Protein AF-A0A7C4MQT6-F1 (afdb_monomer_lite)

Radius of gyration: 39.29 Å; chains: 1; bounding box: 94×55×116 Å

Sequence (764 aa):
MRDKNDGILHYVPGFVLCIVLGWMALQWDQSIHKWQKNFQESEKILKASQGDGGVFPSYTQYREEKEKKYQEELSAFERGDMKEKPKKPYLLLEKDYAFIAATKEIPFKFRFGERMIQFQLTYVAVLLLGGMLIRNVIGLPKIFQPGAVIARPVIKPGIILLGGYYLWSNLLKVGIFALLLVLVFILGTTILVSVLGKRLKQDDGLMGVMAAGTGICGVSAAVAVAPVVNAKPRDFFYAVGTILLFGTVALFTFPYIGKALGMTEPVFGAWVGTAILNTAQLVAAATWYGHDSLLTANIINIVRVGFIPFVVIFCIWFYVIKQATSGDEKGKIHTWQVIKEKFPLFILGFFTMVTLNEFGVFTEDHRTIFGKQFLQIFFAIGFAGVGLNIAFEDLKKAGIVLWEMGVAVVGGCCGTTPDHIRALAQAIGGRPVAPRRAPAVTARKSAPGAAAGPRAGNPVRELMKSDRFLVSVEIRADRRSALEGIIAGASSIAAAGADLFDVPDNPAATVGRDAMVVAARLQSALGRPAFPHKSVVQANLLQLHSSLIGCWDLGLRAVLAVTGDPPSLGHLAGMARLVTDIKSSVELLRLIRELRNGRMINGEEIGDPPDLCAGCAVGQPTPQQLSWLKKKVEAGAEFAFSQPIFDVDTFLRLKDGTDGLGLRVFPGLMPLTSRRGAESLASGRVPGVRVPEQVVEQFRRYDAPADQRKLGLDLARDLAARMIEDGASGIYLIMPFGRGCYEETASLVSHIRKVASSKTASPR

Secondary structure (DSSP, 8-state):
-------GGGGHHHHHHHHHHHHHHHHHHHHHHHHHHHHHHHHHHHHHHHHTTTPPPPHHHHHHHHHHHHHHHHHHHHTTS-SSPPPPPP---HHHHHHHHHHSS--HHHHHHHHHHHTT--HHHHHHHHHHHIIIII---GGGHHHHHHHGGGHHHHHHHHGGG--SHHHHTTHHHHHHHHHHHHHHHHHHHHHHHHHTT--HHHHHHHHHHHHTTTHHHHHHHTTTTT--HHHHHHHHHHHHHHHHHHHHHHHHHHHHTT--HHHHHHHHHHH--SHHHHHHHHHHH-HHHHHHHHHHHHHHHHTHHHHHHHHIIIIIIHHHTSSS-TT---HHHHHHHHS-HHHHHHHHHHHHHHTT-S-HHHHHIIIIIIHHHHHHHHHHHHHTT--HHHHHHHHHHHHHTT-S-----TT--HHHHHHHHHHHTTPPPPP-PPP------PPPPPPP--PPPPHHHHHHTSSS-EEEEE----SSS-HHHHHHHHHHHHHHT--EEEE-SSGGG---S-HHHHHHHHHHHHSS-EEEEEESSSS-HHHHHHHHHHHHHTT--EEEEE----GGGSTTTTTPPPP-SS-SHHHHHHHHHHHHTTB-TTS-B-SS----EEEEEE-S--HHHHHHHHHHHHHT--EEEEEEE-SHHHHHHHHHHHTTS--EEEEEE-----HHHHHHHHTT-STT----HHHHHHHTT--SHHHHHHHHHHHHHHHHHHHHHTT-SEEEEEPPSSTTHHHHHHHHHHHHHHHHHHHHHS--

Structure (mmCIF, N/CA/C/O backbone):
data_AF-A0A7C4MQT6-F1
#
_entry.id   AF-A0A7C4MQT6-F1
#
loop_
_atom_site.group_PDB
_atom_site.id
_atom_site.type_symbol
_atom_site.label_atom_id
_atom_site.label_alt_id
_atom_site.label_comp_id
_atom_site.label_asym_id
_atom_site.label_entity_id
_atom_site.label_seq_id
_atom_site.pdbx_PDB_ins_code
_atom_site.Cartn_x
_atom_site.Cartn_y
_atom_site.Cartn_z
_atom_site.occupancy
_atom_site.B_iso_or_equiv
_atom_site.auth_seq_id
_atom_site.auth_comp_id
_atom_site.auth_asym_id
_atom_site.auth_atom_id
_atom_site.pdbx_PDB_model_num
ATOM 1 N N . MET A 1 1 ? 33.658 -3.794 8.852 1.00 40.12 1 MET A N 1
ATOM 2 C CA . MET A 1 1 ? 35.126 -3.648 8.774 1.00 40.12 1 MET A CA 1
ATOM 3 C C . MET A 1 1 ? 35.749 -5.016 9.021 1.00 40.12 1 MET A C 1
ATOM 5 O O . MET A 1 1 ? 35.719 -5.468 10.155 1.00 40.12 1 MET A O 1
ATOM 9 N N . ARG A 1 2 ? 36.210 -5.705 7.972 1.00 34.94 2 ARG A N 1
ATOM 10 C CA . ARG A 1 2 ? 37.130 -6.855 8.029 1.00 34.94 2 ARG A CA 1
ATOM 11 C C . ARG A 1 2 ? 37.823 -6.957 6.663 1.00 34.94 2 ARG A C 1
ATOM 13 O O . ARG A 1 2 ? 37.152 -6.783 5.652 1.00 34.94 2 ARG A O 1
ATOM 20 N N . ASP A 1 3 ? 39.140 -7.119 6.729 1.00 38.03 3 ASP A N 1
ATOM 21 C CA . ASP A 1 3 ? 40.169 -7.262 5.689 1.00 38.03 3 ASP A CA 1
ATOM 22 C C . ASP A 1 3 ? 40.381 -6.118 4.690 1.00 38.03 3 ASP A C 1
ATOM 24 O O . ASP A 1 3 ? 39.788 -6.021 3.622 1.00 38.03 3 ASP A O 1
ATOM 28 N N . LYS A 1 4 ? 41.314 -5.236 5.071 1.00 42.00 4 LYS A N 1
ATOM 29 C CA . LYS A 1 4 ? 41.879 -4.140 4.270 1.00 42.00 4 LYS A CA 1
ATOM 30 C C . LYS A 1 4 ? 43.286 -4.465 3.729 1.00 42.00 4 LYS A C 1
ATOM 32 O O . LYS A 1 4 ? 44.011 -3.538 3.393 1.00 42.00 4 LYS A O 1
ATOM 37 N N . ASN A 1 5 ? 43.660 -5.747 3.646 1.00 44.88 5 ASN A N 1
ATOM 38 C CA . ASN A 1 5 ? 44.987 -6.178 3.174 1.00 44.88 5 ASN A CA 1
ATOM 39 C C . ASN A 1 5 ? 44.982 -7.134 1.971 1.00 44.88 5 ASN A C 1
ATOM 41 O O . ASN A 1 5 ? 46.048 -7.567 1.540 1.00 44.88 5 ASN A O 1
ATOM 45 N N . ASP A 1 6 ? 43.827 -7.402 1.364 1.00 52.84 6 ASP A N 1
ATOM 46 C CA . ASP A 1 6 ? 43.793 -8.086 0.074 1.00 52.84 6 ASP A CA 1
ATOM 47 C C . ASP A 1 6 ? 44.158 -7.075 -1.022 1.00 52.84 6 ASP A C 1
ATOM 49 O O . ASP A 1 6 ? 43.360 -6.209 -1.393 1.00 52.84 6 ASP A O 1
ATOM 53 N N . GLY A 1 7 ? 45.405 -7.135 -1.498 1.00 60.78 7 GLY A N 1
ATOM 54 C CA . GLY A 1 7 ? 45.910 -6.285 -2.577 1.00 60.78 7 GLY A CA 1
ATOM 55 C C . GLY A 1 7 ? 45.051 -6.365 -3.846 1.00 60.78 7 GLY A C 1
ATOM 56 O O . GLY A 1 7 ? 44.209 -7.249 -3.993 1.00 60.78 7 GLY A O 1
ATOM 57 N N . ILE A 1 8 ? 45.288 -5.457 -4.803 1.00 69.56 8 ILE A N 1
ATOM 58 C CA . ILE A 1 8 ? 44.571 -5.344 -6.099 1.00 69.56 8 ILE A CA 1
ATOM 59 C C . ILE A 1 8 ? 44.306 -6.713 -6.769 1.00 69.56 8 ILE A C 1
ATOM 61 O O . ILE A 1 8 ? 43.267 -6.906 -7.403 1.00 69.56 8 ILE A O 1
ATOM 65 N N . LEU A 1 9 ? 45.202 -7.681 -6.554 1.00 77.19 9 LEU A N 1
ATOM 66 C CA . LEU A 1 9 ? 45.097 -9.093 -6.932 1.00 77.19 9 LEU A CA 1
ATOM 67 C C . LEU A 1 9 ? 43.751 -9.765 -6.598 1.00 77.19 9 LEU A C 1
ATOM 69 O O . LEU A 1 9 ? 43.292 -10.584 -7.387 1.00 77.19 9 LEU A O 1
ATOM 73 N N . HIS A 1 10 ? 43.068 -9.402 -5.511 1.00 81.94 10 HIS A N 1
ATOM 74 C CA . HIS A 1 10 ? 41.776 -9.997 -5.135 1.00 81.94 10 HIS A CA 1
ATOM 75 C C . HIS A 1 10 ? 40.622 -9.626 -6.088 1.00 81.94 10 HIS A C 1
ATOM 77 O O . HIS A 1 10 ? 39.626 -10.343 -6.187 1.00 81.94 10 HIS A O 1
ATOM 83 N N . TYR A 1 11 ? 40.756 -8.537 -6.848 1.00 84.56 11 TYR A N 1
ATOM 84 C CA . TYR A 1 11 ? 39.763 -8.138 -7.849 1.00 84.56 11 TYR A CA 1
ATOM 85 C C . TYR A 1 11 ? 40.040 -8.723 -9.239 1.00 84.56 11 TYR A C 1
ATOM 87 O O . TYR A 1 11 ? 39.131 -8.793 -10.069 1.00 84.56 11 TYR A O 1
ATOM 95 N N . VAL A 1 12 ? 41.278 -9.154 -9.499 1.00 89.38 12 VAL A N 1
ATOM 96 C CA . VAL A 1 12 ? 41.737 -9.580 -10.829 1.00 89.38 12 VAL A CA 1
ATOM 97 C C . VAL A 1 12 ? 40.920 -10.753 -11.382 1.00 89.38 12 VAL A C 1
ATOM 99 O O . VAL A 1 12 ? 40.426 -10.620 -12.502 1.00 89.38 12 VAL A O 1
ATOM 102 N N . PRO A 1 13 ? 40.675 -11.856 -10.646 1.00 91.19 13 PRO A N 1
ATOM 103 C CA . PRO A 1 13 ? 40.002 -13.025 -11.212 1.00 91.19 13 PRO A CA 1
ATOM 104 C C . PRO A 1 13 ? 38.600 -12.699 -11.734 1.00 91.19 13 PRO A C 1
ATOM 106 O O . PRO A 1 13 ? 38.253 -13.033 -12.866 1.00 91.19 13 PRO A O 1
ATOM 109 N N . GLY A 1 14 ? 37.791 -12.000 -10.931 1.00 88.00 14 GLY A N 1
ATOM 110 C CA . GLY A 1 14 ? 36.431 -11.611 -11.316 1.00 88.00 14 GLY A CA 1
ATOM 111 C C . GLY A 1 14 ? 36.382 -10.598 -12.455 1.00 88.00 14 GLY A C 1
ATOM 112 O O . GLY A 1 14 ? 35.476 -10.644 -13.287 1.00 88.00 14 GLY A O 1
ATOM 113 N N . PHE A 1 15 ? 37.361 -9.697 -12.515 1.00 91.12 15 PHE A N 1
ATOM 114 C CA . PHE A 1 15 ? 37.447 -8.708 -13.579 1.00 91.12 15 PHE A CA 1
ATOM 115 C C . PHE A 1 15 ? 37.853 -9.361 -14.906 1.00 91.12 15 PHE A C 1
ATOM 117 O O . PHE A 1 15 ? 37.222 -9.111 -15.931 1.00 91.12 15 PHE A O 1
ATOM 124 N N . VAL A 1 16 ? 38.828 -10.277 -14.877 1.00 94.44 16 VAL A N 1
ATOM 125 C CA . VAL A 1 16 ? 39.233 -11.092 -16.034 1.00 94.44 16 VAL A CA 1
ATOM 126 C C . VAL A 1 16 ? 38.066 -11.937 -16.542 1.00 94.44 16 VAL A C 1
ATOM 128 O O . VAL A 1 16 ? 37.832 -11.979 -17.746 1.00 94.44 16 VAL A O 1
ATOM 131 N N . LEU A 1 17 ? 37.269 -12.533 -15.650 1.00 93.50 17 LEU A N 1
ATOM 132 C CA . LEU A 1 17 ? 36.054 -13.249 -16.047 1.00 93.50 17 LEU A CA 1
ATOM 133 C C . LEU A 1 17 ? 35.082 -12.344 -16.825 1.00 93.50 17 LEU A C 1
ATOM 135 O O . LEU A 1 17 ? 34.548 -12.756 -17.853 1.00 93.50 17 LEU A O 1
ATOM 139 N N . CYS A 1 18 ? 34.884 -11.099 -16.380 1.00 90.19 18 CYS A N 1
ATOM 140 C CA . CYS A 1 18 ? 34.039 -10.135 -17.092 1.00 90.19 18 CYS A CA 1
ATOM 141 C C . CYS A 1 18 ? 34.608 -9.765 -18.471 1.00 90.19 18 CYS A C 1
ATOM 143 O O . CYS A 1 18 ? 33.838 -9.609 -19.416 1.00 90.19 18 CYS A O 1
ATOM 145 N N . ILE A 1 19 ? 35.936 -9.668 -18.607 1.00 94.81 19 ILE A N 1
ATOM 146 C CA . ILE A 1 19 ? 36.609 -9.458 -19.899 1.00 94.81 19 ILE A CA 1
ATOM 147 C C . ILE A 1 19 ? 36.371 -10.643 -20.833 1.00 94.81 19 ILE A C 1
ATOM 149 O O . ILE A 1 19 ? 35.994 -10.436 -21.983 1.00 94.81 19 ILE A O 1
ATOM 153 N N . VAL A 1 20 ? 36.552 -11.873 -20.349 1.00 94.69 20 VAL A N 1
ATOM 154 C CA . VAL A 1 20 ? 36.379 -13.089 -21.156 1.00 94.69 20 VAL A CA 1
ATOM 155 C C . VAL A 1 20 ? 34.935 -13.227 -21.627 1.00 94.69 20 VAL A C 1
ATOM 157 O O . VAL A 1 20 ? 34.699 -13.386 -22.823 1.00 94.69 20 VAL A O 1
ATOM 160 N N . LEU A 1 21 ? 33.963 -13.102 -20.717 1.00 92.25 21 LEU A N 1
ATOM 161 C CA . LEU A 1 21 ? 32.546 -13.140 -21.082 1.00 92.25 21 LEU A CA 1
ATOM 162 C C . LEU A 1 21 ? 32.197 -12.013 -22.055 1.00 92.25 21 LEU A C 1
ATOM 164 O O . LEU A 1 21 ? 31.516 -12.253 -23.051 1.00 92.25 21 LEU A O 1
ATOM 168 N N . GLY A 1 22 ? 32.704 -10.803 -21.797 1.00 88.81 22 GLY A N 1
ATOM 169 C CA . GLY A 1 22 ? 32.558 -9.653 -22.681 1.00 88.81 22 GLY A CA 1
ATOM 170 C C . GLY A 1 22 ? 33.062 -9.945 -24.093 1.00 88.81 22 GLY A C 1
ATOM 171 O O . GLY A 1 22 ? 32.337 -9.744 -25.063 1.00 88.81 22 GLY A O 1
ATOM 172 N N . TRP A 1 23 ? 34.273 -10.486 -24.209 1.00 93.88 23 TRP A N 1
ATOM 173 C CA . TRP A 1 23 ? 34.872 -10.874 -25.482 1.00 93.88 23 TRP A CA 1
ATOM 174 C C . TRP A 1 23 ? 34.058 -11.958 -26.197 1.00 93.88 23 TRP A C 1
ATOM 176 O O . TRP A 1 23 ? 33.740 -11.792 -27.373 1.00 93.88 23 TRP A O 1
ATOM 186 N N . MET A 1 24 ? 33.644 -13.018 -25.495 1.00 92.94 24 MET A N 1
ATOM 187 C CA . MET A 1 24 ? 32.800 -14.078 -26.064 1.00 92.94 24 MET A CA 1
ATOM 188 C C . MET A 1 24 ? 31.482 -13.524 -26.614 1.00 92.94 24 MET A C 1
ATOM 190 O O . MET A 1 24 ? 31.066 -13.888 -27.713 1.00 92.94 24 MET A O 1
ATOM 194 N N . ALA A 1 25 ? 30.839 -12.612 -25.884 1.00 85.44 25 ALA A N 1
ATOM 195 C CA . ALA A 1 25 ? 29.597 -11.988 -26.321 1.00 85.44 25 ALA A CA 1
ATOM 196 C C . ALA A 1 25 ? 29.793 -11.078 -27.547 1.00 85.44 25 ALA A C 1
ATOM 198 O O . ALA A 1 25 ? 28.916 -11.011 -28.406 1.00 85.44 25 ALA A O 1
ATOM 199 N N . LEU A 1 26 ? 30.948 -10.420 -27.678 1.00 86.38 26 LEU A N 1
ATOM 200 C CA . LEU A 1 26 ? 31.288 -9.661 -28.886 1.00 86.38 26 LEU A CA 1
ATOM 201 C C . LEU A 1 26 ? 31.550 -10.579 -30.091 1.00 86.38 26 LEU A C 1
ATOM 203 O O . LEU A 1 26 ? 31.109 -10.269 -31.196 1.00 86.38 26 LEU A O 1
ATOM 207 N N . GLN A 1 27 ? 32.202 -11.732 -29.894 1.00 89.81 27 GLN A N 1
ATOM 208 C CA . GLN A 1 27 ? 32.369 -12.740 -30.955 1.00 89.81 27 GLN A CA 1
ATOM 209 C C . GLN A 1 27 ? 31.023 -13.313 -31.418 1.00 89.81 27 GLN A C 1
ATOM 211 O O . GLN A 1 27 ? 30.796 -13.520 -32.615 1.00 89.81 27 GLN A O 1
ATOM 216 N N . TRP A 1 28 ? 30.112 -13.535 -30.470 1.00 84.31 28 TRP A N 1
ATOM 217 C CA . TRP A 1 28 ? 28.730 -13.919 -30.738 1.00 84.31 28 TRP A CA 1
ATOM 218 C C . TRP A 1 28 ? 28.015 -12.888 -31.621 1.00 84.31 28 TRP A C 1
ATOM 220 O O . TRP A 1 28 ? 27.463 -13.244 -32.663 1.00 84.31 28 TRP A O 1
ATOM 230 N N . ASP A 1 29 ? 28.102 -11.607 -31.261 1.00 81.00 29 ASP A N 1
ATOM 231 C CA . ASP A 1 29 ? 27.476 -10.507 -32.002 1.00 81.00 29 ASP A CA 1
ATOM 232 C C . ASP A 1 29 ? 28.010 -10.405 -33.437 1.00 81.00 29 ASP A C 1
ATOM 234 O O . ASP A 1 29 ? 27.239 -10.305 -34.394 1.00 81.00 29 ASP A O 1
ATOM 238 N N . GLN A 1 30 ? 29.329 -10.522 -33.616 1.00 85.31 30 GLN A N 1
ATOM 239 C CA . GLN A 1 30 ? 29.959 -10.533 -34.939 1.00 85.31 30 GLN A CA 1
ATOM 240 C C . GLN A 1 30 ? 29.503 -11.725 -35.791 1.00 85.31 30 GLN A C 1
ATOM 242 O O . GLN A 1 30 ? 29.222 -11.569 -36.985 1.00 85.31 30 GLN A O 1
ATOM 247 N N . SER A 1 31 ? 29.404 -12.910 -35.185 1.00 87.00 31 SER A N 1
ATOM 248 C CA . SER A 1 31 ? 28.989 -14.138 -35.870 1.00 87.00 31 SER A CA 1
ATOM 249 C C . SER A 1 31 ? 27.549 -14.046 -36.363 1.00 87.00 31 SER A C 1
ATOM 251 O O . SER A 1 31 ? 27.270 -14.358 -37.522 1.00 87.00 31 SER A O 1
ATOM 253 N N . ILE A 1 32 ? 26.648 -13.539 -35.522 1.00 82.25 32 ILE A N 1
ATOM 254 C CA . ILE A 1 32 ? 25.240 -13.359 -35.866 1.00 82.25 32 ILE A CA 1
ATOM 255 C C . ILE A 1 32 ? 25.050 -12.344 -36.996 1.00 82.25 32 ILE A C 1
ATOM 257 O O . ILE A 1 32 ? 24.354 -12.646 -37.966 1.00 82.25 32 ILE A O 1
ATOM 261 N N . HIS A 1 33 ? 25.708 -11.182 -36.936 1.00 80.12 33 HIS A N 1
ATOM 262 C CA . HIS A 1 33 ? 25.622 -10.190 -38.014 1.00 80.12 33 HIS A CA 1
ATOM 263 C C . HIS A 1 33 ? 26.180 -10.731 -39.338 1.00 80.12 33 HIS A C 1
ATOM 265 O O . HIS A 1 33 ? 25.653 -10.429 -40.411 1.00 80.12 33 HIS A O 1
ATOM 271 N N . LYS A 1 34 ? 27.233 -11.558 -39.287 1.00 86.06 34 LYS A N 1
ATOM 272 C CA . LYS A 1 34 ? 27.754 -12.248 -40.475 1.00 86.06 34 LYS A CA 1
ATOM 273 C C . LYS A 1 34 ? 26.729 -13.235 -41.038 1.00 86.06 34 LYS A C 1
ATOM 275 O O . LYS A 1 34 ? 26.495 -13.242 -42.243 1.00 86.06 34 LYS A O 1
ATOM 280 N N . TRP A 1 35 ? 26.091 -14.036 -40.188 1.00 88.56 35 TRP A N 1
ATOM 281 C CA . TRP A 1 35 ? 25.048 -14.973 -40.611 1.00 88.56 35 TRP A CA 1
ATOM 282 C C . TRP A 1 35 ? 23.808 -14.279 -41.172 1.00 88.56 35 TRP A C 1
ATOM 284 O O . TRP A 1 35 ? 23.241 -14.782 -42.134 1.00 88.56 35 TRP A O 1
ATOM 294 N N . GLN A 1 36 ? 23.431 -13.111 -40.651 1.00 84.31 36 GLN A N 1
ATOM 295 C CA . GLN A 1 36 ? 22.337 -12.310 -41.202 1.00 84.31 36 GLN A CA 1
ATOM 296 C C . GLN A 1 36 ? 22.657 -11.777 -42.600 1.00 84.31 36 GLN A C 1
ATOM 298 O O . GLN A 1 36 ? 21.820 -11.865 -43.494 1.00 84.31 36 GLN A O 1
ATOM 303 N N . LYS A 1 37 ? 23.870 -11.254 -42.822 1.00 84.12 37 LYS A N 1
ATOM 304 C CA . LYS A 1 37 ? 24.295 -10.830 -44.166 1.00 84.12 37 LYS A CA 1
ATOM 305 C C . LYS A 1 37 ? 24.280 -12.000 -45.144 1.00 84.12 37 LYS A C 1
ATOM 307 O O . LYS A 1 37 ? 23.776 -11.860 -46.253 1.00 84.12 37 LYS A O 1
ATOM 312 N N . ASN A 1 38 ? 24.764 -13.162 -44.704 1.00 89.25 38 ASN A N 1
ATOM 313 C CA . ASN A 1 38 ? 24.677 -14.387 -45.489 1.00 89.25 38 ASN A CA 1
ATOM 314 C C . ASN A 1 38 ? 23.223 -14.782 -45.780 1.00 89.25 38 ASN A C 1
ATOM 316 O O . ASN A 1 38 ? 22.929 -15.177 -46.902 1.00 89.25 38 ASN A O 1
ATOM 320 N N . PHE A 1 39 ? 22.313 -14.658 -44.810 1.00 87.94 39 PHE A N 1
ATOM 321 C CA . PHE A 1 39 ? 20.887 -14.930 -44.994 1.00 87.94 39 PHE A CA 1
ATOM 322 C C . PHE A 1 39 ? 20.271 -14.028 -46.075 1.00 87.94 39 PHE A C 1
ATOM 324 O O . PHE A 1 39 ? 19.706 -14.531 -47.041 1.00 87.94 39 PHE A O 1
ATOM 331 N N . GLN A 1 40 ? 20.459 -12.710 -45.960 1.00 84.62 40 GLN A N 1
ATOM 332 C CA . GLN A 1 40 ? 19.934 -11.727 -46.916 1.00 84.62 40 GLN A CA 1
ATOM 333 C C . GLN A 1 40 ? 20.485 -11.936 -48.330 1.00 84.62 40 GLN A C 1
ATOM 335 O O . GLN A 1 40 ? 19.768 -11.780 -49.316 1.00 84.62 40 GLN A O 1
ATOM 340 N N . GLU A 1 41 ? 21.768 -12.280 -48.441 1.00 87.69 41 GLU A N 1
ATOM 341 C CA . GLU A 1 41 ? 22.388 -12.595 -49.726 1.00 87.69 41 GLU A CA 1
ATOM 342 C C . GLU A 1 41 ? 21.852 -13.918 -50.299 1.00 87.69 41 GLU A C 1
ATOM 344 O O . GLU A 1 41 ? 21.563 -13.993 -51.491 1.00 87.69 41 GLU A O 1
ATOM 349 N N . SER A 1 42 ? 21.618 -14.924 -49.449 1.00 88.12 42 SER A N 1
ATOM 350 C CA . SER A 1 42 ? 21.003 -16.199 -49.846 1.00 88.12 42 SER A CA 1
ATOM 351 C C . SER A 1 42 ? 19.586 -15.999 -50.396 1.00 88.12 42 SER A C 1
ATOM 353 O O . SER A 1 42 ? 19.248 -16.570 -51.428 1.00 88.12 42 SER A O 1
ATOM 355 N N . GLU A 1 43 ? 18.768 -15.152 -49.760 1.00 87.62 43 GLU A N 1
ATOM 356 C CA . GLU A 1 43 ? 17.427 -14.813 -50.260 1.00 87.62 43 GLU A CA 1
ATOM 357 C C . GLU A 1 43 ? 17.461 -14.150 -51.640 1.00 87.62 43 GLU A C 1
ATOM 359 O O . GLU A 1 43 ? 16.618 -14.450 -52.486 1.00 87.62 43 GLU A O 1
ATOM 364 N N . LYS A 1 44 ? 18.421 -13.248 -51.883 1.00 85.94 44 LYS A N 1
ATOM 365 C CA . LYS A 1 44 ? 18.568 -12.580 -53.186 1.00 85.94 44 LYS A CA 1
ATOM 366 C C . LYS A 1 44 ? 18.905 -13.578 -54.288 1.00 85.94 44 LYS A C 1
ATOM 368 O O . LYS A 1 44 ? 18.306 -13.512 -55.355 1.00 85.94 44 LYS A O 1
ATOM 373 N N . ILE A 1 45 ? 19.825 -14.502 -54.015 1.00 85.69 45 ILE A N 1
ATOM 374 C CA . ILE A 1 45 ? 20.232 -15.539 -54.970 1.00 85.69 45 ILE A CA 1
ATOM 375 C C . ILE A 1 45 ? 19.054 -16.473 -55.278 1.00 85.69 45 ILE A C 1
ATOM 377 O O . ILE A 1 45 ? 18.768 -16.732 -56.445 1.00 85.69 45 ILE A O 1
ATOM 381 N N . LEU A 1 46 ? 18.318 -16.920 -54.253 1.00 85.31 46 LEU A N 1
ATOM 382 C CA . LEU A 1 46 ? 17.134 -17.764 -54.439 1.00 85.31 46 LEU A CA 1
ATOM 383 C C . LEU A 1 46 ? 16.051 -17.056 -55.267 1.00 85.31 46 LEU A C 1
ATOM 385 O O . LEU A 1 46 ? 15.529 -17.649 -56.208 1.00 85.31 46 LEU A O 1
ATOM 389 N N . LYS A 1 47 ? 15.754 -15.782 -54.977 1.00 83.50 47 LYS A N 1
ATOM 390 C CA . LYS A 1 47 ? 14.772 -14.991 -55.742 1.00 83.50 47 LYS A CA 1
ATOM 391 C C . LYS A 1 47 ? 15.190 -14.778 -57.198 1.00 83.50 47 LYS A C 1
ATOM 393 O O . LYS A 1 47 ? 14.340 -14.881 -58.073 1.00 83.50 47 LYS A O 1
ATOM 398 N N . ALA A 1 48 ? 16.472 -14.523 -57.462 1.00 78.75 48 ALA A N 1
ATOM 399 C CA . ALA A 1 48 ? 16.983 -14.391 -58.827 1.00 78.75 48 ALA A CA 1
ATOM 400 C C . ALA A 1 48 ? 16.830 -15.705 -59.615 1.00 78.75 48 ALA A C 1
ATOM 402 O O . ALA A 1 48 ? 16.314 -15.698 -60.727 1.00 78.75 48 ALA A O 1
ATOM 403 N N . SER A 1 49 ? 17.153 -16.847 -58.995 1.00 73.75 49 SER A N 1
ATOM 404 C CA . SER A 1 49 ? 17.032 -18.163 -59.643 1.00 73.75 49 SER A CA 1
ATOM 405 C C . SER A 1 49 ? 15.587 -18.576 -59.968 1.00 73.75 49 SER A C 1
ATOM 407 O O . SER A 1 49 ? 15.368 -19.379 -60.870 1.00 73.75 49 SER A O 1
ATOM 409 N N . GLN A 1 50 ? 14.582 -18.034 -59.263 1.00 69.31 50 GLN A N 1
ATOM 410 C CA . GLN A 1 50 ? 13.165 -18.323 -59.530 1.00 69.31 50 GLN A CA 1
ATOM 411 C C . GLN A 1 50 ? 12.666 -17.717 -60.852 1.00 69.31 50 GLN A C 1
ATOM 413 O O . GLN A 1 50 ? 11.722 -18.254 -61.428 1.00 69.31 50 GLN A O 1
ATOM 418 N N . GLY A 1 51 ? 13.291 -16.637 -61.339 1.00 61.72 51 GLY A N 1
ATOM 419 C CA . GLY A 1 51 ? 12.974 -16.023 -62.635 1.00 61.72 51 GLY A CA 1
ATOM 420 C C . GLY A 1 51 ? 13.546 -16.788 -63.835 1.00 61.72 51 GLY A C 1
ATOM 421 O O . GLY A 1 51 ? 12.885 -16.877 -64.864 1.00 61.72 51 GLY A O 1
ATOM 422 N N . ASP A 1 52 ? 14.712 -17.420 -63.669 1.00 62.38 52 ASP A N 1
ATOM 423 C CA . ASP A 1 52 ? 15.455 -18.123 -64.731 1.00 62.38 52 ASP A CA 1
ATOM 424 C C . ASP A 1 52 ? 15.192 -19.644 -64.752 1.00 62.38 52 ASP A C 1
ATOM 426 O O . ASP A 1 52 ? 16.082 -20.462 -64.992 1.00 62.38 52 ASP A O 1
ATOM 430 N N . GLY A 1 53 ? 13.965 -20.070 -64.431 1.00 61.75 53 GLY A N 1
ATOM 431 C CA . GLY A 1 53 ? 13.584 -21.490 -64.461 1.00 61.75 53 GLY A CA 1
ATOM 432 C C . GLY A 1 53 ? 14.275 -22.374 -63.408 1.00 61.75 53 GLY A C 1
ATOM 433 O O . GLY A 1 53 ? 14.253 -23.599 -63.519 1.00 61.75 53 GLY A O 1
ATOM 434 N N . GLY A 1 54 ? 14.875 -21.786 -62.368 1.00 65.62 54 GLY A N 1
ATOM 435 C CA . GLY A 1 54 ? 15.525 -22.510 -61.273 1.00 65.62 54 GLY A CA 1
ATOM 436 C C . GLY A 1 54 ? 16.974 -22.928 -61.539 1.00 65.62 54 GLY A C 1
ATOM 437 O O . GLY A 1 54 ? 17.484 -23.773 -60.795 1.00 65.62 54 GLY A O 1
ATOM 438 N N . VAL A 1 55 ? 17.616 -22.375 -62.574 1.00 72.19 55 VAL A N 1
ATOM 439 C CA . VAL A 1 55 ? 19.032 -22.606 -62.898 1.00 72.19 55 VAL A CA 1
ATOM 440 C C . VAL A 1 55 ? 19.906 -21.638 -62.095 1.00 72.19 55 VAL A C 1
ATOM 442 O O . VAL A 1 55 ? 19.662 -20.435 -62.080 1.00 72.19 55 VAL A O 1
ATOM 445 N N . PHE A 1 56 ? 20.924 -22.161 -61.406 1.00 80.12 56 PHE A N 1
ATOM 446 C CA . PHE A 1 56 ? 21.894 -21.350 -60.664 1.00 80.12 56 PHE A CA 1
ATOM 447 C C . PHE A 1 56 ? 23.171 -21.180 -61.499 1.00 80.12 56 PHE A C 1
ATOM 449 O O . PHE A 1 56 ? 23.665 -22.181 -62.026 1.00 80.12 56 PHE A O 1
ATOM 456 N N . PRO A 1 57 ? 23.733 -19.960 -61.607 1.00 81.44 57 PRO A N 1
ATOM 457 C CA . PRO A 1 57 ? 25.024 -19.760 -62.256 1.00 81.44 57 PRO A CA 1
ATOM 458 C C . PRO A 1 57 ? 26.148 -20.466 -61.482 1.00 81.44 57 PRO A C 1
ATOM 460 O O . PRO A 1 57 ? 26.009 -20.811 -60.306 1.00 81.44 57 PRO A O 1
ATOM 463 N N . SER A 1 58 ? 27.293 -20.694 -62.131 1.00 84.88 58 SER A N 1
ATOM 464 C CA . SER A 1 58 ? 28.468 -21.200 -61.414 1.00 84.88 58 SER A CA 1
ATOM 465 C C . SER A 1 58 ? 28.946 -20.168 -60.384 1.00 84.88 58 SER A C 1
ATOM 467 O O . SER A 1 58 ? 28.720 -18.966 -60.536 1.00 84.88 58 SER A O 1
ATOM 469 N N . TYR A 1 59 ? 29.640 -20.606 -59.328 1.00 86.38 59 TYR A N 1
ATOM 470 C CA . TYR A 1 59 ? 30.156 -19.673 -58.317 1.00 86.38 59 TYR A CA 1
ATOM 471 C C . TYR A 1 59 ? 31.085 -18.605 -58.928 1.00 86.38 59 TYR A C 1
ATOM 473 O O . TYR A 1 59 ? 31.064 -17.446 -58.508 1.00 86.38 59 TYR A O 1
ATOM 481 N N . THR A 1 60 ? 31.854 -18.976 -59.956 1.00 86.75 60 THR A N 1
ATOM 482 C CA . THR A 1 60 ? 32.720 -18.065 -60.714 1.00 86.75 60 THR A CA 1
ATOM 483 C C . THR A 1 60 ? 31.900 -16.997 -61.435 1.00 86.75 60 THR A C 1
ATOM 485 O O . THR A 1 60 ? 32.196 -15.816 -61.285 1.00 86.75 60 THR A O 1
ATOM 488 N N . GLN A 1 61 ? 30.813 -17.390 -62.110 1.00 85.19 61 GLN A N 1
ATOM 489 C CA . GLN A 1 61 ? 29.891 -16.463 -62.777 1.00 85.19 61 GLN A CA 1
ATOM 490 C C . GLN A 1 61 ? 29.198 -15.530 -61.776 1.00 85.19 61 GLN A C 1
ATOM 492 O O . GLN A 1 61 ? 29.213 -14.318 -61.960 1.00 85.19 61 GLN A O 1
ATOM 497 N N . TYR A 1 62 ? 28.685 -16.069 -60.664 1.00 85.94 62 TYR A N 1
ATOM 498 C CA . TYR A 1 62 ? 28.091 -15.273 -59.582 1.00 85.94 62 TYR A CA 1
ATOM 499 C C . TYR A 1 62 ? 29.054 -14.192 -59.061 1.00 85.94 62 TYR A C 1
ATOM 501 O O . TYR A 1 62 ? 28.659 -13.044 -58.838 1.00 85.94 62 TYR A O 1
ATOM 509 N N . ARG A 1 63 ? 30.329 -14.548 -58.865 1.00 87.69 63 ARG A N 1
ATOM 510 C CA . ARG A 1 63 ? 31.359 -13.614 -58.403 1.00 87.69 63 ARG A CA 1
ATOM 511 C C . ARG A 1 63 ? 31.688 -12.562 -59.461 1.00 87.69 63 ARG A C 1
ATOM 513 O O . ARG A 1 63 ? 31.783 -11.385 -59.118 1.00 87.69 63 ARG A O 1
ATOM 520 N N . GLU A 1 64 ? 31.879 -12.977 -60.709 1.00 88.06 64 GLU A N 1
ATOM 521 C CA . GLU A 1 64 ? 32.228 -12.090 -61.822 1.00 88.06 64 GLU A CA 1
ATOM 522 C C . GLU A 1 64 ? 31.115 -11.088 -62.128 1.00 88.06 64 GLU A C 1
ATOM 524 O O . GLU A 1 64 ? 31.403 -9.907 -62.284 1.00 88.06 64 GLU A O 1
ATOM 529 N N . GLU A 1 65 ? 29.848 -11.505 -62.124 1.00 85.75 65 GLU A N 1
ATOM 530 C CA . GLU A 1 65 ? 28.704 -10.605 -62.320 1.00 85.75 65 GLU A CA 1
ATOM 531 C C . GLU A 1 65 ? 28.616 -9.539 -61.224 1.00 85.75 65 GLU A C 1
ATOM 533 O O . GLU A 1 65 ? 28.400 -8.358 -61.502 1.00 85.75 65 GLU A O 1
ATOM 538 N N . LYS A 1 66 ? 28.821 -9.941 -59.965 1.00 85.62 66 LYS A N 1
ATOM 539 C CA . LYS A 1 66 ? 28.834 -9.028 -58.814 1.00 85.62 66 LYS A CA 1
ATOM 540 C C . LYS A 1 66 ? 29.991 -8.038 -58.877 1.00 85.62 66 LYS A C 1
ATOM 542 O O . LYS A 1 66 ? 29.795 -6.866 -58.560 1.00 85.62 66 LYS A O 1
ATOM 547 N N . GLU A 1 67 ? 31.176 -8.499 -59.265 1.00 86.62 67 GLU A N 1
ATOM 548 C CA . GLU A 1 67 ? 32.350 -7.640 -59.408 1.00 86.62 67 GLU A CA 1
ATOM 549 C C . GLU A 1 67 ? 32.187 -6.694 -60.600 1.00 86.62 67 GLU A C 1
ATOM 551 O O . GLU A 1 67 ? 32.407 -5.498 -60.453 1.00 86.62 67 GLU A O 1
ATOM 556 N N . LYS A 1 68 ? 31.705 -7.188 -61.746 1.00 87.88 68 LYS A N 1
ATOM 557 C CA . LYS A 1 68 ? 31.427 -6.377 -62.936 1.00 87.88 68 LYS A CA 1
ATOM 558 C C . LYS A 1 68 ? 30.423 -5.268 -62.630 1.00 87.88 68 LYS A C 1
ATOM 560 O O . LYS A 1 68 ? 30.704 -4.110 -62.914 1.00 87.88 68 LYS A O 1
ATOM 565 N N . LYS A 1 69 ? 29.312 -5.599 -61.967 1.00 85.75 69 LYS A N 1
ATOM 566 C CA . LYS A 1 69 ? 28.311 -4.613 -61.543 1.00 85.75 69 LYS A CA 1
ATOM 567 C C . LYS A 1 69 ? 28.901 -3.563 -60.598 1.00 85.75 69 LYS A C 1
ATOM 569 O O . LYS A 1 69 ? 28.616 -2.379 -60.736 1.00 85.75 69 LYS A O 1
ATOM 574 N N . TYR A 1 70 ? 29.750 -3.981 -59.660 1.00 86.19 70 TYR A N 1
ATOM 575 C CA . TYR A 1 70 ? 30.446 -3.051 -58.771 1.00 86.19 70 TYR A CA 1
ATOM 576 C C . TYR A 1 70 ? 31.411 -2.127 -59.528 1.00 86.19 70 TYR A C 1
ATOM 578 O O . TYR A 1 70 ? 31.451 -0.936 -59.233 1.00 86.19 70 TYR A O 1
ATOM 586 N N . GLN A 1 71 ? 32.163 -2.642 -60.505 1.00 86.50 71 GLN A N 1
ATOM 587 C CA . GLN A 1 71 ? 33.054 -1.826 -61.336 1.00 86.50 71 GLN A CA 1
ATOM 588 C C . GLN A 1 71 ? 32.269 -0.833 -62.202 1.00 86.50 71 GLN A C 1
ATOM 590 O O . GLN A 1 71 ? 32.649 0.329 -62.277 1.00 86.50 71 GLN A O 1
ATOM 595 N N . GLU A 1 72 ? 31.139 -1.246 -62.782 1.00 86.38 72 GLU A N 1
ATOM 596 C CA . GLU A 1 72 ? 30.241 -0.363 -63.539 1.00 86.38 72 GLU A CA 1
ATOM 597 C C . GLU A 1 72 ? 29.682 0.772 -62.664 1.00 86.38 72 GLU A C 1
ATOM 599 O O . GLU A 1 72 ? 29.741 1.941 -63.051 1.00 86.38 72 GLU A O 1
ATOM 604 N N . GLU A 1 73 ? 29.200 0.452 -61.458 1.00 84.94 73 GLU A N 1
ATOM 605 C CA . GLU A 1 73 ? 28.739 1.445 -60.478 1.00 84.94 73 GLU A CA 1
ATOM 606 C C . GLU A 1 73 ? 29.886 2.366 -60.022 1.00 84.94 73 GLU A C 1
ATOM 608 O O . GLU A 1 73 ? 29.682 3.563 -59.806 1.00 84.94 73 GLU A O 1
ATOM 613 N N . LEU A 1 74 ? 31.105 1.833 -59.872 1.00 86.88 74 LEU A N 1
ATOM 614 C CA . LEU A 1 74 ? 32.271 2.606 -59.442 1.00 86.88 74 LEU A CA 1
ATOM 615 C C . LEU A 1 74 ? 32.699 3.594 -60.528 1.00 86.88 74 LEU A C 1
ATOM 617 O O . LEU A 1 74 ? 32.925 4.762 -60.224 1.00 86.88 74 LEU A O 1
ATOM 621 N N . SER A 1 75 ? 32.725 3.157 -61.787 1.00 84.00 75 SER A N 1
ATOM 622 C CA . SER A 1 75 ? 32.969 4.033 -62.933 1.00 84.00 75 SER A CA 1
ATOM 623 C C . SER A 1 75 ? 31.877 5.099 -63.076 1.00 84.00 75 SER A C 1
ATOM 625 O O . SER A 1 75 ? 32.187 6.250 -63.371 1.00 84.00 75 SER A O 1
ATOM 627 N N . ALA A 1 76 ? 30.606 4.768 -62.819 1.00 82.06 76 ALA A N 1
ATOM 628 C CA . ALA A 1 76 ? 29.516 5.748 -62.810 1.00 82.06 76 ALA A CA 1
ATOM 629 C C . ALA A 1 76 ? 29.687 6.803 -61.698 1.00 82.06 76 ALA A C 1
ATOM 631 O O . ALA A 1 76 ? 29.449 7.989 -61.924 1.00 82.06 76 ALA A O 1
ATOM 632 N N . PHE A 1 77 ? 30.161 6.401 -60.516 1.00 83.88 77 PHE A N 1
ATOM 633 C CA . PHE A 1 77 ? 30.524 7.332 -59.443 1.00 83.88 77 PHE A CA 1
ATOM 634 C C . PHE A 1 77 ? 31.710 8.230 -59.823 1.00 83.88 77 PHE A C 1
ATOM 636 O O . PHE A 1 77 ? 31.650 9.440 -59.619 1.00 83.88 77 PHE A O 1
ATOM 643 N N . GLU A 1 78 ? 32.765 7.673 -60.422 1.00 85.25 78 GLU A N 1
ATOM 644 C CA . GLU A 1 78 ? 33.948 8.432 -60.858 1.00 85.25 78 GLU A CA 1
ATOM 645 C C . GLU A 1 78 ? 33.629 9.451 -61.965 1.00 85.25 78 GLU A C 1
ATOM 647 O O . GLU A 1 78 ? 34.241 10.517 -62.011 1.00 85.25 78 GLU A O 1
ATOM 652 N N . ARG A 1 79 ? 32.631 9.167 -62.813 1.00 84.81 79 ARG A N 1
ATOM 653 C CA . ARG A 1 79 ? 32.097 10.106 -63.817 1.00 84.81 79 ARG A CA 1
ATOM 654 C C . ARG A 1 79 ? 31.141 11.161 -63.248 1.00 84.81 79 ARG A C 1
ATOM 656 O O . ARG A 1 79 ? 30.764 12.077 -63.972 1.00 84.81 79 ARG A O 1
ATOM 663 N N . GLY A 1 80 ? 30.751 11.056 -61.976 1.00 80.06 80 GLY A N 1
ATOM 664 C CA . GLY A 1 80 ? 29.812 11.972 -61.321 1.00 80.06 80 GLY A CA 1
ATOM 665 C C . GLY A 1 80 ? 28.326 11.657 -61.545 1.00 80.06 80 GLY A C 1
ATOM 666 O O . GLY A 1 80 ? 27.478 12.417 -61.077 1.00 80.06 80 GLY A O 1
ATOM 667 N N . ASP A 1 81 ? 27.995 10.536 -62.199 1.00 79.81 81 ASP A N 1
ATOM 668 C CA . ASP A 1 81 ? 26.611 10.080 -62.420 1.00 79.81 81 ASP A CA 1
ATOM 669 C C . ASP A 1 81 ? 25.951 9.616 -61.105 1.00 79.81 81 ASP A C 1
ATOM 671 O O . ASP A 1 81 ? 24.730 9.665 -60.943 1.00 79.81 81 ASP A O 1
ATOM 675 N N . MET A 1 82 ? 26.764 9.175 -60.138 1.00 72.69 82 MET A N 1
ATOM 676 C CA . MET A 1 82 ? 26.329 8.781 -58.798 1.00 72.69 82 MET A CA 1
ATOM 677 C C . MET A 1 82 ? 26.930 9.699 -57.734 1.00 72.69 82 MET A C 1
ATOM 679 O O . MET A 1 82 ? 28.115 10.013 -57.756 1.00 72.69 82 MET A O 1
ATOM 683 N N . LYS A 1 83 ? 26.113 10.091 -56.750 1.00 72.25 83 LYS A N 1
ATOM 684 C CA . LYS A 1 83 ? 26.548 10.943 -55.627 1.00 72.25 83 LYS A CA 1
ATOM 685 C C . LYS A 1 83 ? 27.303 10.185 -54.533 1.00 72.25 83 LYS A C 1
ATOM 687 O O . LYS A 1 83 ? 28.026 10.806 -53.760 1.00 72.25 83 LYS A O 1
ATOM 692 N N . GLU A 1 84 ? 27.137 8.866 -54.447 1.00 68.56 84 GLU A N 1
ATOM 693 C CA . GLU A 1 84 ? 27.735 8.036 -53.399 1.00 68.56 84 GLU A CA 1
ATOM 694 C C . GLU A 1 84 ? 28.609 6.932 -53.983 1.00 68.56 84 GLU A C 1
ATOM 696 O O . GLU A 1 84 ? 28.229 6.261 -54.943 1.00 68.56 84 GLU A O 1
ATOM 701 N N . LYS A 1 85 ? 29.773 6.716 -53.360 1.00 77.44 85 LYS A N 1
ATOM 702 C CA . LYS A 1 85 ? 30.697 5.655 -53.755 1.00 77.44 85 LYS A CA 1
ATOM 703 C C . LYS A 1 85 ? 30.056 4.287 -53.487 1.00 77.44 85 LYS A C 1
ATOM 705 O O . LYS A 1 85 ? 29.695 4.019 -52.333 1.00 77.44 85 LYS A O 1
ATOM 710 N N . PRO A 1 86 ? 29.960 3.395 -54.488 1.00 78.31 86 PRO A N 1
ATOM 711 C CA . PRO A 1 86 ? 29.403 2.066 -54.281 1.00 78.31 86 PRO A CA 1
ATOM 712 C C . PRO A 1 86 ? 30.264 1.267 -53.299 1.00 78.31 86 PRO A C 1
ATOM 714 O O . PRO A 1 86 ? 31.479 1.455 -53.176 1.00 78.31 86 PRO A O 1
ATOM 717 N N . LYS A 1 87 ? 29.626 0.362 -52.555 1.00 77.50 87 LYS A N 1
ATOM 718 C CA . LYS A 1 87 ? 30.308 -0.516 -51.596 1.00 77.50 87 LYS A CA 1
ATOM 719 C C . LYS A 1 87 ? 30.704 -1.811 -52.287 1.00 77.50 87 LYS A C 1
ATOM 721 O O . LYS A 1 87 ? 29.917 -2.352 -53.057 1.00 77.50 87 LYS A O 1
ATOM 726 N N . LYS A 1 88 ? 31.884 -2.341 -51.941 1.00 81.44 88 LYS A N 1
ATOM 727 C CA . LYS A 1 88 ? 32.329 -3.653 -52.428 1.00 81.44 88 LYS A CA 1
ATOM 728 C C . LYS A 1 88 ? 31.232 -4.709 -52.226 1.00 81.44 88 LYS A C 1
ATOM 730 O O . LYS A 1 88 ? 30.622 -4.735 -51.147 1.00 81.44 88 LYS A O 1
ATOM 735 N N . PRO A 1 89 ? 30.995 -5.579 -53.220 1.00 81.19 89 PRO A N 1
ATOM 736 C CA . PRO A 1 89 ? 29.917 -6.549 -53.166 1.00 81.19 89 PRO A CA 1
ATOM 737 C C . PRO A 1 89 ? 30.156 -7.550 -52.032 1.00 81.19 89 PRO A C 1
ATOM 739 O O . PRO A 1 89 ? 31.272 -8.017 -51.802 1.00 81.19 89 PRO A O 1
ATOM 742 N N . TYR A 1 90 ? 29.090 -7.878 -51.302 1.00 84.00 90 TYR A N 1
ATOM 743 C CA . TYR A 1 90 ? 29.131 -8.959 -50.323 1.00 84.00 90 TYR A CA 1
ATOM 744 C C . TYR A 1 90 ? 28.989 -10.292 -51.054 1.00 84.00 90 TYR A C 1
ATOM 746 O O . TYR A 1 90 ? 27.985 -10.513 -51.730 1.00 84.00 90 TYR A O 1
ATOM 754 N N . LEU A 1 91 ? 29.994 -11.155 -50.916 1.00 86.69 91 LEU A N 1
ATOM 755 C CA . LEU A 1 91 ? 30.039 -12.468 -51.551 1.00 86.69 91 LEU A CA 1
ATOM 756 C C . LEU A 1 91 ? 29.850 -13.557 -50.497 1.00 86.69 91 LEU A C 1
ATOM 758 O O . LEU A 1 91 ? 30.508 -13.543 -49.450 1.00 86.69 91 LEU A O 1
ATOM 762 N N . LEU A 1 92 ? 28.969 -14.515 -50.787 1.00 87.19 92 LEU A N 1
ATOM 763 C CA . LEU A 1 92 ? 28.915 -15.759 -50.024 1.00 87.19 92 LEU A CA 1
ATOM 764 C C . LEU A 1 92 ? 30.211 -16.551 -50.208 1.00 87.19 92 LEU A C 1
ATOM 766 O O . LEU A 1 92 ? 30.862 -16.471 -51.244 1.00 87.19 92 LEU A O 1
ATOM 770 N N . LEU A 1 93 ? 30.570 -17.351 -49.204 1.00 88.94 93 LEU A N 1
ATOM 771 C CA . LEU A 1 93 ? 31.637 -18.336 -49.360 1.00 88.94 93 LEU A CA 1
ATOM 772 C C . LEU A 1 93 ? 31.201 -19.402 -50.370 1.00 88.94 93 LEU A C 1
ATOM 774 O O . LEU A 1 93 ? 30.055 -19.844 -50.328 1.00 88.94 93 LEU A O 1
ATOM 778 N N . GLU A 1 94 ? 32.133 -19.881 -51.191 1.00 89.56 94 GLU A N 1
ATOM 779 C CA . GLU A 1 94 ? 31.887 -20.894 -52.229 1.00 89.56 94 GLU A CA 1
ATOM 780 C C . GLU A 1 94 ? 31.116 -22.113 -51.709 1.00 89.56 94 GLU A C 1
ATOM 782 O O . GLU A 1 94 ? 30.101 -22.502 -52.276 1.00 89.56 94 GLU A O 1
ATOM 787 N N . LYS A 1 95 ? 31.520 -22.649 -50.552 1.00 89.38 95 LYS A N 1
ATOM 788 C CA . LYS A 1 95 ? 30.831 -23.772 -49.896 1.00 89.38 95 LYS A CA 1
ATOM 789 C C . LYS A 1 95 ? 29.368 -23.482 -49.541 1.00 89.38 95 LYS A C 1
ATOM 791 O O . LYS A 1 95 ? 28.531 -24.376 -49.586 1.00 89.38 95 LYS A O 1
ATOM 796 N N . ASP A 1 96 ? 29.070 -22.246 -49.144 1.00 89.62 96 ASP A N 1
ATOM 797 C CA . ASP A 1 96 ? 27.733 -21.838 -48.719 1.00 89.62 96 ASP A CA 1
ATOM 798 C C . ASP A 1 96 ? 26.857 -21.559 -49.951 1.00 89.62 96 ASP A C 1
ATOM 800 O O . ASP A 1 96 ? 25.682 -21.914 -49.950 1.00 89.62 96 ASP A O 1
ATOM 804 N N . TYR A 1 97 ? 27.446 -21.014 -51.023 1.00 88.81 97 TYR A N 1
ATOM 805 C CA . TYR A 1 97 ? 26.802 -20.872 -52.329 1.00 88.81 97 TYR A CA 1
ATOM 806 C C . TYR A 1 97 ? 26.457 -22.235 -52.942 1.00 88.81 97 TYR A C 1
ATOM 808 O O . TYR A 1 97 ? 25.311 -22.469 -53.317 1.00 88.81 97 TYR A O 1
ATOM 816 N N . ALA A 1 98 ? 27.422 -23.160 -52.973 1.00 87.81 98 ALA A N 1
ATOM 817 C CA . ALA A 1 98 ? 27.235 -24.513 -53.493 1.00 87.81 98 ALA A CA 1
ATOM 818 C C . ALA A 1 98 ? 26.124 -25.266 -52.745 1.00 87.81 98 ALA A C 1
ATOM 820 O O . ALA A 1 98 ? 25.297 -25.929 -53.368 1.00 87.81 98 ALA A O 1
ATOM 821 N N . PHE A 1 99 ? 26.051 -25.114 -51.418 1.00 89.56 99 PHE A N 1
ATOM 822 C CA . PHE A 1 99 ? 24.966 -25.683 -50.619 1.00 89.56 99 PHE A CA 1
ATOM 823 C C . PHE A 1 99 ? 23.591 -25.152 -51.048 1.00 89.56 99 PHE A C 1
ATOM 825 O O . PHE A 1 99 ? 22.655 -25.935 -51.204 1.00 89.56 99 PHE A O 1
ATOM 832 N N . ILE A 1 100 ? 23.458 -23.837 -51.246 1.00 88.19 100 ILE A N 1
ATOM 833 C CA . ILE A 1 100 ? 22.189 -23.204 -51.640 1.00 88.19 100 ILE A CA 1
ATOM 834 C C . ILE A 1 100 ? 21.798 -23.621 -53.058 1.00 88.19 100 ILE A C 1
ATOM 836 O O . ILE A 1 100 ? 20.647 -23.980 -53.281 1.00 88.19 100 ILE A O 1
ATOM 840 N N . ALA A 1 101 ? 22.747 -23.629 -53.996 1.00 86.06 101 ALA A N 1
ATOM 841 C CA . ALA A 1 101 ? 22.502 -24.056 -55.372 1.00 86.06 101 ALA A CA 1
ATOM 842 C C . ALA A 1 101 ? 22.045 -25.525 -55.449 1.00 86.06 101 ALA A C 1
ATOM 844 O O . ALA A 1 101 ? 21.150 -25.853 -56.223 1.00 86.06 101 ALA A O 1
ATOM 845 N N . ALA A 1 102 ? 22.614 -26.402 -54.610 1.00 86.19 102 ALA A N 1
ATOM 846 C CA . ALA A 1 102 ? 22.266 -27.822 -54.577 1.00 86.19 102 ALA A CA 1
ATOM 847 C C . ALA A 1 102 ? 20.927 -28.108 -53.876 1.00 86.19 102 ALA A C 1
ATOM 849 O O . ALA A 1 102 ? 20.126 -28.900 -54.364 1.00 86.19 102 ALA A O 1
ATOM 850 N N . THR A 1 103 ? 20.684 -27.489 -52.717 1.00 86.56 103 THR A N 1
ATOM 851 C CA . THR A 1 103 ? 19.523 -27.810 -51.862 1.00 86.56 103 THR A CA 1
ATOM 852 C C . THR A 1 103 ? 18.320 -26.910 -52.103 1.00 86.56 103 THR A C 1
ATOM 854 O O . THR A 1 103 ? 17.220 -27.238 -51.669 1.00 86.56 103 THR A O 1
ATOM 857 N N . LYS A 1 104 ? 18.519 -25.760 -52.760 1.00 86.69 104 LYS A N 1
ATOM 858 C CA . LYS A 1 104 ? 17.539 -24.669 -52.878 1.00 86.69 104 LYS A CA 1
ATOM 859 C C . LYS A 1 104 ? 17.021 -24.170 -51.521 1.00 86.69 104 LYS A C 1
ATOM 861 O O . LYS A 1 104 ? 15.996 -23.497 -51.451 1.00 86.69 104 LYS A O 1
ATOM 866 N N . GLU A 1 105 ? 17.753 -24.454 -50.443 1.00 86.69 105 GLU A N 1
ATOM 867 C CA . GLU A 1 105 ? 17.431 -24.047 -49.082 1.00 86.69 105 GLU A CA 1
ATOM 868 C C . GLU A 1 105 ? 18.523 -23.166 -48.475 1.00 86.69 105 GLU A C 1
ATOM 870 O O . GLU A 1 105 ? 19.716 -23.291 -48.753 1.00 86.69 105 GLU A O 1
ATOM 875 N N . ILE A 1 106 ? 18.110 -22.296 -47.552 1.00 87.88 106 ILE A N 1
ATOM 876 C CA . ILE A 1 106 ? 19.037 -21.476 -46.776 1.00 87.88 106 ILE A CA 1
ATOM 877 C C . ILE A 1 106 ? 19.605 -22.306 -45.604 1.00 87.88 106 ILE A C 1
ATOM 879 O O . ILE A 1 106 ? 18.823 -22.844 -44.802 1.00 87.88 106 ILE A O 1
ATOM 883 N N . PRO A 1 107 ? 20.942 -22.378 -45.423 1.00 90.88 107 PRO A N 1
ATOM 884 C CA . PRO A 1 107 ? 21.568 -23.067 -44.296 1.00 90.88 107 PRO A CA 1
ATOM 885 C C . PRO A 1 107 ? 20.967 -22.690 -42.937 1.00 90.88 107 PRO A C 1
ATOM 887 O O . PRO A 1 107 ? 20.722 -21.513 -42.656 1.00 90.88 107 PRO A O 1
ATOM 890 N N . PHE A 1 108 ? 20.800 -23.676 -42.045 1.00 89.44 108 PHE A N 1
ATOM 891 C CA . PHE A 1 108 ? 20.231 -23.451 -40.708 1.00 89.44 108 PHE A CA 1
ATOM 892 C C . PHE A 1 108 ? 20.957 -22.342 -39.940 1.00 89.44 108 PHE A C 1
ATOM 894 O O . PHE A 1 108 ? 20.306 -21.482 -39.367 1.00 89.44 108 PHE A O 1
ATOM 901 N N . LYS A 1 109 ? 22.294 -22.298 -39.983 1.00 88.06 109 LYS A N 1
ATOM 902 C CA . LYS A 1 109 ? 23.102 -21.249 -39.329 1.00 88.06 109 LYS A CA 1
ATOM 903 C C . LYS A 1 109 ? 22.721 -19.822 -39.758 1.00 88.06 109 LYS A C 1
ATOM 905 O O . LYS A 1 109 ? 22.788 -18.910 -38.941 1.00 88.06 109 LYS A O 1
ATOM 910 N N . PHE A 1 110 ? 22.290 -19.622 -41.006 1.00 90.44 110 PHE A N 1
ATOM 911 C CA . PHE A 1 110 ? 21.872 -18.309 -41.511 1.00 90.44 110 PHE A CA 1
ATOM 912 C C . PHE A 1 110 ? 20.466 -17.961 -41.020 1.00 90.44 110 PHE A C 1
ATOM 914 O O . PHE A 1 110 ? 20.271 -16.877 -40.479 1.00 90.44 110 PHE A O 1
ATOM 921 N N . ARG A 1 111 ? 19.530 -18.922 -41.093 1.00 84.88 111 ARG A N 1
ATOM 922 C CA . ARG A 1 111 ? 18.183 -18.814 -40.493 1.00 84.88 111 ARG A CA 1
ATOM 923 C C . ARG A 1 111 ? 18.246 -18.566 -38.983 1.00 84.88 111 ARG A C 1
ATOM 925 O O . ARG A 1 111 ? 17.492 -17.769 -38.438 1.00 84.88 111 ARG A O 1
ATOM 932 N N . PHE A 1 112 ? 19.157 -19.249 -38.297 1.00 84.56 112 PHE A N 1
ATOM 933 C CA . PHE A 1 112 ? 19.399 -19.090 -36.871 1.00 84.56 112 PHE A CA 1
ATOM 934 C C . PHE A 1 112 ? 19.923 -17.688 -36.568 1.00 84.56 112 PHE A C 1
ATOM 936 O O . PHE A 1 112 ? 19.341 -17.004 -35.735 1.00 84.56 112 PHE A O 1
ATOM 943 N N . GLY A 1 113 ? 20.955 -17.223 -37.281 1.00 80.19 113 GLY A N 1
ATOM 944 C CA . GLY A 1 113 ? 21.468 -15.860 -37.130 1.00 80.19 113 GLY A CA 1
ATOM 945 C C . GLY A 1 113 ? 20.387 -14.795 -37.324 1.00 80.19 113 GLY A C 1
ATOM 946 O O . GLY A 1 113 ? 20.246 -13.911 -36.485 1.00 80.19 113 GLY A O 1
ATOM 947 N N . GLU A 1 114 ? 19.573 -14.923 -38.372 1.00 79.12 114 GLU A N 1
ATOM 948 C CA . GLU A 1 114 ? 18.436 -14.033 -38.619 1.00 79.12 114 GLU A CA 1
ATOM 949 C C . GLU A 1 114 ? 17.430 -14.042 -37.452 1.00 79.12 114 GLU A C 1
ATOM 951 O O . GLU A 1 114 ? 17.090 -12.982 -36.921 1.00 79.12 114 GLU A O 1
ATOM 956 N N . ARG A 1 115 ? 17.013 -15.227 -36.986 1.00 76.19 115 ARG A N 1
ATOM 957 C CA . ARG A 1 115 ? 16.096 -15.361 -35.843 1.00 76.19 115 ARG A CA 1
ATOM 958 C C . ARG A 1 115 ? 16.665 -14.765 -34.559 1.00 76.19 115 ARG A C 1
ATOM 960 O O . ARG A 1 115 ? 15.937 -14.102 -33.828 1.00 76.19 115 ARG A O 1
ATOM 967 N N . MET A 1 116 ? 17.951 -14.957 -34.265 1.00 74.88 116 MET A N 1
ATOM 968 C CA . MET A 1 116 ? 18.560 -14.397 -33.050 1.00 74.88 116 MET A CA 1
ATOM 969 C C . MET A 1 116 ? 18.579 -12.863 -33.065 1.00 74.88 116 MET A C 1
ATOM 971 O O . MET A 1 116 ? 18.393 -12.243 -32.016 1.00 74.88 116 MET A O 1
ATOM 975 N N . ILE A 1 117 ? 18.724 -12.243 -34.241 1.00 68.00 117 ILE A N 1
ATOM 976 C CA . ILE A 1 117 ? 18.574 -10.788 -34.401 1.00 68.00 117 ILE A CA 1
ATOM 977 C C . ILE A 1 117 ? 17.116 -10.365 -34.239 1.00 68.00 117 ILE A C 1
ATOM 979 O O . ILE A 1 117 ? 16.851 -9.367 -33.568 1.00 68.00 117 ILE A O 1
ATOM 983 N N . GLN A 1 118 ? 16.162 -11.130 -34.778 1.00 65.00 118 GLN A N 1
ATOM 984 C CA . GLN A 1 118 ? 14.733 -10.873 -34.558 1.00 65.00 118 GLN A CA 1
ATOM 985 C C . GLN A 1 118 ? 14.378 -10.914 -33.061 1.00 65.00 118 GLN A C 1
ATOM 987 O O . GLN A 1 118 ? 13.670 -10.033 -32.578 1.00 65.00 118 GLN A O 1
ATOM 992 N N . PHE A 1 119 ? 14.946 -11.859 -32.303 1.00 60.72 119 PHE A N 1
ATOM 993 C CA . PHE A 1 119 ? 14.802 -11.949 -30.843 1.00 60.72 119 PHE A CA 1
ATOM 994 C C . PHE A 1 119 ? 15.673 -10.960 -30.049 1.00 60.72 119 PHE A C 1
ATOM 996 O O . PHE A 1 119 ? 15.648 -10.984 -28.820 1.00 60.72 119 PHE A O 1
ATOM 1003 N N . GLN A 1 120 ? 16.425 -10.077 -30.715 1.00 59.88 120 GLN A N 1
ATOM 1004 C CA . GLN A 1 120 ? 17.255 -9.041 -30.086 1.00 59.88 120 GLN A CA 1
ATOM 1005 C C . GLN A 1 120 ? 18.305 -9.591 -29.097 1.00 59.88 120 GLN A C 1
ATOM 1007 O O . GLN A 1 120 ? 18.677 -8.922 -28.128 1.00 59.88 120 GLN A O 1
ATOM 1012 N N . LEU A 1 121 ? 18.837 -10.793 -29.354 1.00 66.56 121 LEU A N 1
ATOM 1013 C CA . LEU A 1 121 ? 19.897 -11.430 -28.555 1.00 66.56 121 LEU A CA 1
ATOM 1014 C C . LEU A 1 121 ? 21.285 -10.834 -28.855 1.00 66.56 121 LEU A C 1
ATOM 1016 O O . LEU A 1 121 ? 22.228 -11.531 -29.230 1.00 66.56 121 LEU A O 1
ATOM 1020 N N . THR A 1 122 ? 21.386 -9.516 -28.671 1.00 69.69 122 THR A N 1
ATOM 1021 C CA . THR A 1 122 ? 22.625 -8.727 -28.751 1.00 69.69 122 THR A CA 1
ATOM 1022 C C . THR A 1 122 ? 23.632 -9.161 -27.689 1.00 69.69 122 THR A C 1
ATOM 1024 O O . THR A 1 122 ? 23.250 -9.728 -26.658 1.00 69.69 122 THR A O 1
ATOM 1027 N N . TYR A 1 123 ? 24.913 -8.822 -27.876 1.00 74.00 123 TYR A N 1
ATOM 1028 C CA . TYR A 1 123 ? 25.939 -9.068 -26.851 1.00 74.00 123 TYR A CA 1
ATOM 1029 C C . TYR A 1 123 ? 25.538 -8.548 -25.460 1.00 74.00 123 TYR A C 1
ATOM 1031 O O . TYR A 1 123 ? 25.787 -9.214 -24.460 1.00 74.00 123 TYR A O 1
ATOM 1039 N N . VAL A 1 124 ? 24.853 -7.402 -25.379 1.00 65.38 124 VAL A N 1
ATOM 1040 C CA . VAL A 1 124 ? 24.355 -6.839 -24.113 1.00 65.38 124 VAL A CA 1
ATOM 1041 C C . VAL A 1 124 ? 23.327 -7.767 -23.465 1.00 65.38 124 VAL A C 1
ATOM 1043 O O . VAL A 1 124 ? 23.456 -8.098 -22.288 1.00 65.38 124 VAL A O 1
ATOM 1046 N N . ALA A 1 125 ? 22.327 -8.224 -24.225 1.00 61.41 125 ALA A N 1
ATOM 1047 C CA . ALA A 1 125 ? 21.304 -9.139 -23.722 1.00 61.41 125 ALA A CA 1
ATOM 1048 C C . ALA A 1 125 ? 21.913 -10.476 -23.272 1.00 61.41 125 ALA A C 1
ATOM 1050 O O . ALA A 1 125 ? 21.574 -10.974 -22.200 1.00 61.41 125 ALA A O 1
ATOM 1051 N N . VAL A 1 126 ? 22.859 -11.017 -24.043 1.00 76.81 126 VAL A N 1
ATOM 1052 C CA . VAL A 1 126 ? 23.573 -12.258 -23.707 1.00 76.81 126 VAL A CA 1
ATOM 1053 C C . VAL A 1 126 ? 24.393 -12.111 -22.431 1.00 76.81 126 VAL A C 1
ATOM 1055 O O . VAL A 1 126 ? 24.351 -12.992 -21.580 1.00 76.81 126 VAL A O 1
ATOM 1058 N N . LEU A 1 127 ? 25.102 -11.000 -22.248 1.00 78.31 127 LEU A N 1
ATOM 1059 C CA . LEU A 1 127 ? 25.899 -10.764 -21.041 1.00 78.31 127 LEU A CA 1
ATOM 1060 C C . LEU A 1 127 ? 25.041 -10.602 -19.792 1.00 78.31 127 LEU A C 1
ATOM 1062 O O . LEU A 1 127 ? 25.396 -11.098 -18.724 1.00 78.31 127 LEU A O 1
ATOM 1066 N N . LEU A 1 128 ? 23.901 -9.930 -19.924 1.00 64.25 128 LEU A N 1
ATOM 1067 C CA . LEU A 1 128 ? 22.982 -9.706 -18.818 1.00 64.25 128 LEU A CA 1
ATOM 1068 C C . LEU A 1 128 ? 22.235 -10.986 -18.438 1.00 64.25 128 LEU A C 1
ATOM 1070 O O . LEU A 1 128 ? 22.297 -11.404 -17.283 1.00 64.25 128 LEU A O 1
ATOM 1074 N N . LEU A 1 129 ? 21.568 -11.626 -19.402 1.00 68.44 129 LEU A N 1
ATOM 1075 C CA . LEU A 1 129 ? 20.785 -12.843 -19.176 1.00 68.44 129 LEU A CA 1
ATOM 1076 C C . LEU A 1 129 ? 21.687 -14.042 -18.895 1.00 68.44 129 LEU A C 1
ATOM 1078 O O . LEU A 1 129 ? 21.420 -14.806 -17.975 1.00 68.44 129 LEU A O 1
ATOM 1082 N N . GLY A 1 130 ? 22.778 -14.184 -19.645 1.00 79.00 130 GLY A N 1
ATOM 1083 C CA . GLY A 1 130 ? 23.778 -15.225 -19.437 1.00 79.00 130 GLY A CA 1
ATOM 1084 C C . GLY A 1 130 ? 24.529 -15.037 -18.124 1.00 79.00 130 GLY A C 1
ATOM 1085 O O . GLY A 1 130 ? 24.667 -15.993 -17.373 1.00 79.00 130 GLY A O 1
ATOM 1086 N N . GLY A 1 131 ? 24.938 -13.811 -17.779 1.00 79.88 131 GLY A N 1
ATOM 1087 C CA . GLY A 1 131 ? 25.555 -13.517 -16.482 1.00 79.88 131 GLY A CA 1
ATOM 1088 C C . GLY A 1 131 ? 24.617 -13.814 -15.309 1.00 79.88 131 GLY A C 1
ATOM 1089 O O . GLY A 1 131 ? 25.031 -14.441 -14.333 1.00 79.88 131 GLY A O 1
ATOM 1090 N N . MET A 1 132 ? 23.340 -13.444 -15.441 1.00 72.00 132 MET A N 1
ATOM 1091 C CA . MET A 1 132 ? 22.291 -13.787 -14.482 1.00 72.00 132 MET A CA 1
ATOM 1092 C C . MET A 1 132 ? 22.085 -15.303 -14.400 1.00 72.00 132 MET A C 1
ATOM 1094 O O . MET A 1 132 ? 22.002 -15.846 -13.305 1.00 72.00 132 MET A O 1
ATOM 1098 N N . LEU A 1 133 ? 22.055 -16.020 -15.523 1.00 77.12 133 LEU A N 1
ATOM 1099 C CA . LEU A 1 133 ? 21.924 -17.477 -15.538 1.00 77.12 133 LEU A CA 1
ATOM 1100 C C . LEU A 1 133 ? 23.130 -18.153 -14.868 1.00 77.12 133 LEU A C 1
ATOM 1102 O O . LEU A 1 133 ? 22.949 -19.005 -14.004 1.00 77.12 133 LEU A O 1
ATOM 1106 N N . ILE A 1 134 ? 24.356 -17.729 -15.189 1.00 84.75 134 ILE A N 1
ATOM 1107 C CA . ILE A 1 134 ? 25.605 -18.251 -14.607 1.00 84.75 134 ILE A CA 1
ATOM 1108 C C . ILE A 1 134 ? 25.617 -18.050 -13.093 1.00 84.75 134 ILE A C 1
ATOM 1110 O O . ILE A 1 134 ? 25.831 -19.005 -12.346 1.00 84.75 134 ILE A O 1
ATOM 1114 N N . ARG A 1 135 ? 25.328 -16.828 -12.624 1.00 79.62 135 ARG A N 1
ATOM 1115 C CA . ARG A 1 135 ? 25.276 -16.492 -11.193 1.00 79.62 135 ARG A CA 1
ATOM 1116 C C . ARG A 1 135 ? 24.330 -17.401 -10.410 1.00 79.62 135 ARG A C 1
ATOM 1118 O O . ARG A 1 135 ? 24.537 -17.585 -9.214 1.00 79.62 135 ARG A O 1
ATOM 1125 N N . ASN A 1 136 ? 23.326 -17.959 -11.074 1.00 70.50 136 ASN A N 1
ATOM 1126 C CA . ASN A 1 136 ? 22.199 -18.595 -10.422 1.00 70.50 136 ASN A CA 1
ATOM 1127 C C . ASN A 1 136 ? 22.063 -20.098 -10.615 1.00 70.50 136 ASN A C 1
ATOM 1129 O O . ASN A 1 136 ? 21.550 -20.769 -9.726 1.00 70.50 136 ASN A O 1
ATOM 1133 N N . VAL A 1 137 ? 22.499 -20.615 -11.758 1.00 79.06 137 VAL A N 1
ATOM 1134 C CA . VAL A 1 137 ? 22.501 -22.050 -12.050 1.00 79.06 137 VAL A CA 1
ATOM 1135 C C . VAL A 1 137 ? 23.816 -22.666 -11.590 1.00 79.06 137 VAL A C 1
ATOM 1137 O O . VAL A 1 137 ? 23.820 -23.703 -10.940 1.00 79.06 137 VAL A O 1
ATOM 1140 N N . ILE A 1 138 ? 24.933 -22.007 -11.905 1.00 84.25 138 ILE A N 1
ATOM 1141 C CA . ILE A 1 138 ? 26.284 -22.506 -11.612 1.00 84.25 138 ILE A CA 1
ATOM 1142 C C . ILE A 1 138 ? 26.797 -21.916 -10.289 1.00 84.25 138 ILE A C 1
ATOM 1144 O O . ILE A 1 138 ? 27.547 -22.559 -9.558 1.00 84.25 138 ILE A O 1
ATOM 1148 N N . GLY A 1 139 ? 26.363 -20.697 -9.956 1.00 76.69 139 GLY A N 1
ATOM 1149 C CA . GLY A 1 139 ? 26.910 -19.925 -8.845 1.00 76.69 139 GLY A CA 1
ATOM 1150 C C . GLY A 1 139 ? 28.182 -19.180 -9.256 1.00 76.69 139 GLY A C 1
ATOM 1151 O O . GLY A 1 139 ? 28.893 -19.575 -10.176 1.00 76.69 139 GLY A O 1
ATOM 1152 N N . LEU A 1 140 ? 28.485 -18.075 -8.567 1.00 81.69 140 LEU A N 1
ATOM 1153 C CA . LEU A 1 140 ? 29.744 -17.345 -8.767 1.00 81.69 140 LEU A CA 1
ATOM 1154 C C . LEU A 1 140 ? 30.666 -17.587 -7.561 1.00 81.69 140 LEU A C 1
ATOM 1156 O O . LEU A 1 140 ? 30.365 -17.059 -6.477 1.00 81.69 140 LEU A O 1
ATOM 1160 N N . PRO A 1 141 ? 31.764 -18.357 -7.716 1.00 84.31 141 PRO A N 1
ATOM 1161 C CA . PRO A 1 141 ? 32.723 -18.608 -6.643 1.00 84.31 141 PRO A CA 1
ATOM 1162 C C . PRO A 1 141 ? 33.213 -17.306 -5.999 1.00 84.31 141 PRO A C 1
ATOM 1164 O O . PRO A 1 141 ? 33.351 -16.286 -6.678 1.00 84.31 141 PRO A O 1
ATOM 1167 N N . LYS A 1 142 ? 33.494 -17.329 -4.687 1.00 78.94 142 LYS A N 1
ATOM 1168 C CA . LYS A 1 142 ? 33.844 -16.122 -3.908 1.00 78.94 142 LYS A CA 1
ATOM 1169 C C . LYS A 1 142 ? 35.014 -15.331 -4.508 1.00 78.94 142 LYS A C 1
ATOM 1171 O O . LYS A 1 142 ? 34.982 -14.110 -4.458 1.00 78.94 142 LYS A O 1
ATOM 1176 N N . ILE A 1 143 ? 35.964 -16.010 -5.155 1.00 84.38 143 ILE A N 1
ATOM 1177 C CA . ILE A 1 143 ? 37.130 -15.400 -5.811 1.00 84.38 143 ILE A CA 1
ATOM 1178 C C . ILE A 1 143 ? 36.767 -14.468 -6.986 1.00 84.38 143 ILE A C 1
ATOM 1180 O O . ILE A 1 143 ? 37.496 -13.528 -7.284 1.00 84.38 143 ILE A O 1
ATOM 1184 N N . PHE A 1 144 ? 35.624 -14.688 -7.647 1.00 86.44 144 PHE A N 1
ATOM 1185 C CA . PHE A 1 144 ? 35.195 -13.902 -8.810 1.00 86.44 144 PHE A CA 1
ATOM 1186 C C . PHE A 1 144 ? 34.230 -12.758 -8.454 1.00 86.44 144 PHE A C 1
ATOM 1188 O O . PHE A 1 144 ? 34.007 -11.858 -9.264 1.00 86.44 144 PHE A O 1
ATOM 1195 N N . GLN A 1 145 ? 33.651 -12.753 -7.250 1.00 78.25 145 GLN A N 1
ATOM 1196 C CA . GLN A 1 145 ? 32.643 -11.758 -6.855 1.00 78.25 145 GLN A CA 1
ATOM 1197 C C . GLN A 1 145 ? 33.188 -10.316 -6.771 1.00 78.25 145 GLN A C 1
ATOM 1199 O O . GLN A 1 145 ? 32.565 -9.428 -7.358 1.00 78.25 145 GLN A O 1
ATOM 1204 N N . PRO A 1 146 ? 34.339 -10.047 -6.120 1.00 79.00 146 PRO A N 1
ATOM 1205 C CA . PRO A 1 146 ? 34.879 -8.689 -5.994 1.00 79.00 146 PRO A CA 1
ATOM 1206 C C . PRO A 1 146 ? 35.175 -8.060 -7.358 1.00 79.00 146 PRO A C 1
ATOM 1208 O O . PRO A 1 146 ? 34.799 -6.917 -7.620 1.00 79.00 146 PRO A O 1
ATOM 1211 N N . GLY A 1 147 ? 35.787 -8.836 -8.257 1.00 81.31 147 GLY A N 1
ATOM 1212 C CA . GLY A 1 147 ? 36.108 -8.405 -9.616 1.00 81.31 147 GLY A CA 1
ATOM 1213 C C . GLY A 1 147 ? 34.876 -8.108 -10.477 1.00 81.31 147 GLY A C 1
ATOM 1214 O O . GLY A 1 147 ? 34.854 -7.122 -11.210 1.00 81.31 147 GLY A O 1
ATOM 1215 N N . ALA A 1 148 ? 33.805 -8.895 -10.335 1.00 79.12 148 ALA A N 1
ATOM 1216 C CA . ALA A 1 148 ? 32.551 -8.634 -11.039 1.00 79.12 148 ALA A CA 1
ATOM 1217 C C . ALA A 1 148 ? 31.863 -7.338 -10.561 1.00 79.12 148 ALA A C 1
ATOM 1219 O O . ALA A 1 148 ? 31.218 -6.643 -11.347 1.00 79.12 148 ALA A O 1
ATOM 1220 N N . VAL A 1 149 ? 31.995 -6.977 -9.276 1.00 72.75 149 VAL A N 1
ATOM 1221 C CA . VAL A 1 149 ? 31.446 -5.721 -8.729 1.00 72.75 149 VAL A CA 1
ATOM 1222 C C . VAL A 1 149 ? 32.171 -4.501 -9.300 1.00 72.75 149 VAL A C 1
ATOM 1224 O O . VAL A 1 149 ? 31.514 -3.544 -9.716 1.00 72.75 149 VAL A O 1
ATOM 1227 N N . ILE A 1 150 ? 33.505 -4.538 -9.370 1.00 81.00 150 ILE A N 1
ATOM 1228 C CA . ILE A 1 150 ? 34.300 -3.412 -9.887 1.00 81.00 150 ILE A CA 1
ATOM 1229 C C . ILE A 1 150 ? 34.249 -3.276 -11.416 1.00 81.00 150 ILE A C 1
ATOM 1231 O O . ILE A 1 150 ? 34.656 -2.247 -11.947 1.00 81.00 150 ILE A O 1
ATOM 1235 N N . ALA A 1 151 ? 33.719 -4.272 -12.133 1.00 78.50 151 ALA A N 1
ATOM 1236 C CA . ALA A 1 151 ? 33.505 -4.191 -13.574 1.00 78.50 151 ALA A CA 1
ATOM 1237 C C . ALA A 1 151 ? 32.327 -3.271 -13.953 1.00 78.50 151 ALA A C 1
ATOM 1239 O O . ALA A 1 151 ? 32.354 -2.647 -15.008 1.00 78.50 151 ALA A O 1
ATOM 1240 N N . ARG A 1 152 ? 31.312 -3.091 -13.092 1.00 71.00 152 ARG A N 1
ATOM 1241 C CA . ARG A 1 152 ? 30.102 -2.301 -13.425 1.00 71.00 152 ARG A CA 1
ATOM 1242 C C . ARG A 1 152 ? 30.387 -0.837 -13.818 1.00 71.00 152 ARG A C 1
ATOM 1244 O O . ARG A 1 152 ? 29.801 -0.361 -14.788 1.00 71.00 152 ARG A O 1
ATOM 1251 N N . PRO A 1 153 ? 31.272 -0.091 -13.125 1.00 72.12 153 PRO A N 1
ATOM 1252 C CA . PRO A 1 153 ? 31.588 1.293 -13.483 1.00 72.12 153 PRO A CA 1
ATOM 1253 C C . PRO A 1 153 ? 32.361 1.455 -14.803 1.00 72.12 153 PRO A C 1
ATOM 1255 O O . PRO A 1 153 ? 32.465 2.584 -15.281 1.00 72.12 153 PRO A O 1
ATOM 1258 N N . VAL A 1 154 ? 32.861 0.368 -15.410 1.00 83.31 154 VAL A N 1
ATOM 1259 C CA . VAL A 1 154 ? 33.592 0.379 -16.696 1.00 83.31 154 VAL A CA 1
ATOM 1260 C C . VAL A 1 154 ? 32.713 0.859 -17.862 1.00 83.31 154 VAL A C 1
ATOM 1262 O O . VAL A 1 154 ? 33.224 1.319 -18.877 1.00 83.31 154 VAL A O 1
ATOM 1265 N N . ILE A 1 155 ? 31.387 0.890 -17.687 1.00 69.19 155 ILE A N 1
ATOM 1266 C CA . ILE A 1 155 ? 30.456 1.502 -18.648 1.00 69.19 155 ILE A CA 1
ATOM 1267 C C . ILE A 1 155 ? 30.741 3.010 -18.834 1.00 69.19 155 ILE A C 1
ATOM 1269 O O . ILE A 1 155 ? 30.543 3.545 -19.922 1.00 69.19 155 ILE A O 1
ATOM 1273 N N . LYS A 1 156 ? 31.245 3.713 -17.807 1.00 78.12 156 LYS A N 1
ATOM 1274 C CA . LYS A 1 156 ? 31.439 5.178 -17.833 1.00 78.12 156 LYS A CA 1
ATOM 1275 C C . LYS A 1 156 ? 32.437 5.644 -18.916 1.00 78.12 156 LYS A C 1
ATOM 1277 O O . LYS A 1 156 ? 32.060 6.530 -19.681 1.00 78.12 156 LYS A O 1
ATOM 1282 N N . PRO A 1 157 ? 33.652 5.065 -19.045 1.00 83.50 157 PRO A N 1
ATOM 1283 C CA . PRO A 1 157 ? 34.540 5.322 -20.184 1.00 83.50 157 PRO A CA 1
ATOM 1284 C C . PRO A 1 157 ? 33.885 5.121 -21.553 1.00 83.50 157 PRO A C 1
ATOM 1286 O O . PRO A 1 157 ? 34.082 5.940 -22.446 1.00 83.50 157 PRO A O 1
ATOM 1289 N N . GLY A 1 158 ? 33.060 4.080 -21.712 1.00 75.12 158 GLY A N 1
ATOM 1290 C CA . GLY A 1 158 ? 32.323 3.856 -22.956 1.00 75.12 158 GLY A CA 1
ATOM 1291 C C . GLY A 1 158 ? 31.377 5.016 -23.282 1.00 75.12 158 GLY A C 1
ATOM 1292 O O . GLY A 1 158 ? 31.368 5.501 -24.408 1.00 75.12 158 GLY A O 1
ATOM 1293 N N . ILE A 1 159 ? 30.652 5.540 -22.286 1.00 70.62 159 ILE A N 1
ATOM 1294 C CA . ILE A 1 159 ? 29.776 6.707 -22.480 1.00 70.62 159 ILE A CA 1
ATOM 1295 C C . ILE A 1 159 ? 30.585 7.939 -22.900 1.00 70.62 159 ILE A C 1
ATOM 1297 O O . ILE A 1 159 ? 30.136 8.662 -23.774 1.00 70.62 159 ILE A O 1
ATOM 1301 N N . ILE A 1 160 ? 31.774 8.171 -22.340 1.00 83.44 160 ILE A N 1
ATOM 1302 C CA . ILE A 1 160 ? 32.635 9.299 -22.741 1.00 83.44 160 ILE A CA 1
ATOM 1303 C C . ILE A 1 160 ? 33.049 9.169 -24.213 1.00 83.44 160 ILE A C 1
ATOM 1305 O O . ILE A 1 160 ? 32.868 10.105 -24.990 1.00 83.44 160 ILE A O 1
ATOM 1309 N N . LEU A 1 161 ? 33.552 7.996 -24.610 1.00 83.00 161 LEU A N 1
ATOM 1310 C CA . LEU A 1 161 ? 34.014 7.738 -25.979 1.00 83.00 161 LEU A CA 1
ATOM 1311 C C . LEU A 1 161 ? 32.894 7.814 -27.015 1.00 83.00 161 LEU A C 1
ATOM 1313 O O . LEU A 1 161 ? 33.145 8.209 -28.152 1.00 83.00 161 LEU A O 1
ATOM 1317 N N . LEU A 1 162 ? 31.658 7.504 -26.618 1.00 71.38 162 LEU A N 1
ATOM 1318 C CA . LEU A 1 162 ? 30.486 7.676 -27.469 1.00 71.38 162 LEU A CA 1
ATOM 1319 C C . LEU A 1 162 ? 30.333 9.133 -27.951 1.00 71.38 162 LEU A C 1
ATOM 1321 O O . LEU A 1 162 ? 29.823 9.358 -29.043 1.00 71.38 162 LEU A O 1
ATOM 1325 N N . GLY A 1 163 ? 30.818 10.121 -27.190 1.00 74.94 163 GLY A N 1
ATOM 1326 C CA . GLY A 1 163 ? 30.809 11.528 -27.597 1.00 74.94 163 GLY A CA 1
ATOM 1327 C C . GLY A 1 163 ? 31.662 11.802 -28.834 1.00 74.94 163 GLY A C 1
ATOM 1328 O O . GLY A 1 163 ? 31.269 12.590 -29.683 1.00 74.94 163 GLY A O 1
ATOM 1329 N N . GLY A 1 164 ? 32.770 11.074 -29.006 1.00 79.62 164 GLY A N 1
ATOM 1330 C CA . GLY A 1 164 ? 33.654 11.211 -30.168 1.00 79.62 164 GLY A CA 1
ATOM 1331 C C . GLY A 1 164 ? 33.040 10.700 -31.473 1.00 79.62 164 GLY A C 1
ATOM 1332 O O . GLY A 1 164 ? 33.624 10.880 -32.533 1.00 79.62 164 GLY A O 1
ATOM 1333 N N . TYR A 1 165 ? 31.871 10.057 -31.409 1.00 71.31 165 TYR A N 1
ATOM 1334 C CA . TYR A 1 165 ? 31.102 9.647 -32.580 1.00 71.31 165 TYR A CA 1
ATOM 1335 C C . TYR A 1 165 ? 30.115 10.731 -33.050 1.00 71.31 165 TYR A C 1
ATOM 1337 O O . TYR A 1 165 ? 29.694 10.722 -34.205 1.00 71.31 165 TYR A O 1
ATOM 1345 N N . TYR A 1 166 ? 29.737 11.673 -32.178 1.00 72.50 166 TYR A N 1
ATOM 1346 C CA . TYR A 1 166 ? 28.718 12.684 -32.468 1.00 72.50 166 TYR A CA 1
ATOM 1347 C C . TYR A 1 166 ? 29.328 14.046 -32.819 1.00 72.50 166 TYR A C 1
ATOM 1349 O O . TYR A 1 166 ? 30.443 14.362 -32.414 1.00 72.50 166 TYR A O 1
ATOM 1357 N N . LEU A 1 167 ? 28.578 14.846 -33.582 1.00 76.62 167 LEU A N 1
ATOM 1358 C CA . LEU A 1 167 ? 28.963 16.169 -34.087 1.00 76.62 167 LEU A CA 1
ATOM 1359 C C . LEU A 1 167 ? 27.851 17.182 -33.779 1.00 76.62 167 LEU A C 1
ATOM 1361 O O . LEU A 1 167 ? 26.666 16.856 -33.902 1.00 76.62 167 LEU A O 1
ATOM 1365 N N . TRP A 1 168 ? 28.222 18.412 -33.425 1.00 74.56 168 TRP A N 1
ATOM 1366 C CA . TRP A 1 168 ? 27.301 19.535 -33.222 1.00 74.56 168 TRP A CA 1
ATOM 1367 C C . TRP A 1 168 ? 26.671 19.997 -34.537 1.00 74.56 168 TRP A C 1
ATOM 1369 O O . TRP A 1 168 ? 25.490 20.341 -34.572 1.00 74.56 168 TRP A O 1
ATOM 1379 N N . SER A 1 169 ? 27.406 19.930 -35.645 1.00 72.56 169 SER A N 1
ATOM 1380 C CA . SER A 1 169 ? 26.876 20.237 -36.980 1.00 72.56 169 SER A CA 1
ATOM 1381 C C . SER A 1 169 ? 25.699 19.340 -37.380 1.00 72.56 169 SER A C 1
ATOM 1383 O O . SER A 1 169 ? 24.804 19.781 -38.104 1.00 72.56 169 SER A O 1
ATOM 1385 N N . ASN A 1 170 ? 25.627 18.110 -36.858 1.00 68.88 170 ASN A N 1
ATOM 1386 C CA . ASN A 1 170 ? 24.473 17.235 -37.071 1.00 68.88 170 ASN A CA 1
ATOM 1387 C C . ASN A 1 170 ? 23.209 17.749 -36.360 1.00 68.88 170 ASN A C 1
ATOM 1389 O O . ASN A 1 170 ? 22.119 17.517 -36.872 1.00 68.88 170 ASN A O 1
ATOM 1393 N N . LEU A 1 171 ? 23.331 18.482 -35.241 1.00 63.53 171 LEU A N 1
ATOM 1394 C CA . LEU A 1 171 ? 22.201 19.162 -34.586 1.00 63.53 171 LEU A CA 1
ATOM 1395 C C . LEU A 1 171 ? 21.667 20.323 -35.438 1.00 63.53 171 LEU A C 1
ATOM 1397 O O . LEU A 1 171 ? 20.458 20.524 -35.514 1.00 63.53 171 LEU A O 1
ATOM 1401 N N . LEU A 1 172 ? 22.557 21.072 -36.096 1.00 67.25 172 LEU A N 1
ATOM 1402 C CA . LEU A 1 172 ? 22.183 22.230 -36.918 1.00 67.25 172 LEU A CA 1
ATOM 1403 C C . LEU A 1 172 ? 21.448 21.826 -38.207 1.00 67.25 172 LEU A C 1
ATOM 1405 O O . LEU A 1 172 ? 20.581 22.561 -38.676 1.00 67.25 172 LEU A O 1
ATOM 1409 N N . LYS A 1 173 ? 21.731 20.632 -38.746 1.00 66.25 173 LYS A N 1
ATOM 1410 C CA . LYS A 1 173 ? 21.071 20.084 -39.949 1.00 66.25 173 LYS A CA 1
ATOM 1411 C C . LYS A 1 173 ? 19.610 19.670 -39.737 1.00 66.25 173 LYS A C 1
ATOM 1413 O O . LYS A 1 173 ? 18.889 19.499 -40.712 1.00 66.25 173 LYS A O 1
ATOM 1418 N N . VAL A 1 174 ? 19.168 19.499 -38.490 1.00 65.69 174 VAL A N 1
ATOM 1419 C CA . VAL A 1 174 ? 17.839 18.948 -38.147 1.00 65.69 174 VAL A CA 1
ATOM 1420 C C . VAL A 1 174 ? 16.718 19.959 -38.405 1.00 65.69 174 VAL A C 1
ATOM 1422 O O . VAL A 1 174 ? 15.556 19.585 -38.520 1.00 65.69 174 VAL A O 1
ATOM 1425 N N . GLY A 1 175 ? 17.055 21.242 -38.556 1.00 74.31 175 GLY A N 1
ATOM 1426 C CA . GLY A 1 175 ? 16.078 22.315 -38.691 1.00 74.31 175 GLY A CA 1
ATOM 1427 C C . GLY A 1 175 ? 15.372 22.617 -37.365 1.00 74.31 175 GLY A C 1
ATOM 1428 O O . GLY A 1 175 ? 15.186 21.757 -36.500 1.00 74.31 175 GLY A O 1
ATOM 1429 N N . ILE A 1 176 ? 14.965 23.875 -37.185 1.00 78.38 176 ILE A N 1
ATOM 1430 C CA . ILE A 1 176 ? 14.423 24.354 -35.903 1.00 78.38 176 ILE A CA 1
ATOM 1431 C C . ILE A 1 176 ? 13.126 23.638 -35.495 1.00 78.38 176 ILE A C 1
ATOM 1433 O O . ILE A 1 176 ? 12.895 23.396 -34.312 1.00 78.38 176 ILE A O 1
ATOM 1437 N N . PHE A 1 177 ? 12.314 23.229 -36.474 1.00 77.56 177 PHE A N 1
ATOM 1438 C CA . PHE A 1 177 ? 11.051 22.529 -36.240 1.00 77.56 177 PHE A CA 1
ATOM 1439 C C . PHE A 1 177 ? 11.248 21.131 -35.648 1.00 77.56 177 PHE A C 1
ATOM 1441 O O . PHE A 1 177 ? 10.607 20.799 -34.651 1.00 77.56 177 PHE A O 1
ATOM 1448 N N . ALA A 1 178 ? 12.151 20.317 -36.202 1.00 73.94 178 ALA A N 1
ATOM 1449 C CA . ALA A 1 178 ? 12.403 18.989 -35.649 1.00 73.94 178 ALA A CA 1
ATOM 1450 C C . ALA A 1 178 ? 13.169 19.066 -34.317 1.00 73.94 178 ALA A C 1
ATOM 1452 O O . ALA A 1 178 ? 12.901 18.263 -33.427 1.00 73.94 178 ALA A O 1
ATOM 1453 N N . LEU A 1 179 ? 14.025 20.077 -34.114 1.00 80.75 179 LEU A N 1
ATOM 1454 C CA . LEU A 1 179 ? 14.645 20.326 -32.808 1.00 80.75 179 LEU A CA 1
ATOM 1455 C C . LEU A 1 179 ? 13.600 20.644 -31.723 1.00 80.75 179 LEU A C 1
ATOM 1457 O O . LEU A 1 179 ? 13.651 20.066 -30.637 1.00 80.75 179 LEU A O 1
ATOM 1461 N N . LEU A 1 180 ? 12.633 21.520 -32.018 1.00 84.62 180 LEU A N 1
ATOM 1462 C CA . LEU A 1 180 ? 11.530 21.835 -31.103 1.00 84.62 180 LEU A CA 1
ATOM 1463 C C . LEU A 1 180 ? 10.668 20.606 -30.808 1.00 84.62 180 LEU A C 1
ATOM 1465 O O . LEU A 1 180 ? 10.347 20.352 -29.649 1.00 84.62 180 LEU A O 1
ATOM 1469 N N . LEU A 1 181 ? 10.335 19.818 -31.831 1.00 83.69 181 LEU A N 1
ATOM 1470 C CA . LEU A 1 181 ? 9.560 18.588 -31.670 1.00 83.69 181 LEU A CA 1
ATOM 1471 C C . LEU A 1 181 ? 10.276 17.589 -30.750 1.00 83.69 181 LEU A C 1
ATOM 1473 O O . LEU A 1 181 ? 9.665 17.046 -29.829 1.00 83.69 181 LEU A O 1
ATOM 1477 N N . VAL A 1 182 ? 11.582 17.395 -30.951 1.00 84.38 182 VAL A N 1
ATOM 1478 C CA . VAL A 1 182 ? 12.415 16.531 -30.105 1.00 84.38 182 VAL A CA 1
ATOM 1479 C C . VAL A 1 182 ? 12.463 17.051 -28.670 1.00 84.38 182 VAL A C 1
ATOM 1481 O O . VAL A 1 182 ? 12.273 16.275 -27.736 1.00 84.38 182 VAL A O 1
ATOM 1484 N N . LEU A 1 183 ? 12.646 18.358 -28.474 1.00 87.56 183 LEU A N 1
ATOM 1485 C CA . LEU A 1 183 ? 12.680 18.969 -27.145 1.00 87.56 183 LEU A CA 1
ATOM 1486 C C . LEU A 1 183 ? 11.351 18.787 -26.397 1.00 87.56 183 LEU A C 1
ATOM 1488 O O . LEU A 1 183 ? 11.349 18.363 -25.240 1.00 87.56 183 LEU A O 1
ATOM 1492 N N . VAL A 1 184 ? 10.226 19.070 -27.060 1.00 89.75 184 VAL A N 1
ATOM 1493 C CA . VAL A 1 184 ? 8.880 18.896 -26.495 1.00 89.75 184 VAL A CA 1
ATOM 1494 C C . VAL A 1 184 ? 8.640 17.438 -26.128 1.00 89.75 184 VAL A C 1
ATOM 1496 O O . VAL A 1 184 ? 8.129 17.163 -25.044 1.00 89.75 184 VAL A O 1
ATOM 1499 N N . PHE A 1 185 ? 9.049 16.497 -26.981 1.00 89.38 185 PHE A N 1
ATOM 1500 C CA . PHE A 1 185 ? 8.892 15.077 -26.699 1.00 89.38 185 PHE A CA 1
ATOM 1501 C C . PHE A 1 185 ? 9.736 14.638 -25.499 1.00 89.38 185 PHE A C 1
ATOM 1503 O O . PHE A 1 185 ? 9.198 14.033 -24.573 1.00 89.38 185 PHE A O 1
ATOM 1510 N N . ILE A 1 186 ? 11.028 14.982 -25.463 1.00 90.62 186 ILE A N 1
ATOM 1511 C CA . ILE A 1 186 ? 11.941 14.604 -24.373 1.00 90.62 186 ILE A CA 1
ATOM 1512 C C . ILE A 1 186 ? 11.455 15.181 -23.044 1.00 90.62 186 ILE A C 1
ATOM 1514 O O . ILE A 1 186 ? 11.295 14.446 -22.068 1.00 90.62 186 ILE A O 1
ATOM 1518 N N . LEU A 1 187 ? 11.208 16.493 -22.988 1.00 89.81 187 LEU A N 1
ATOM 1519 C CA . LEU A 1 187 ? 10.780 17.151 -21.756 1.00 89.81 187 LEU A CA 1
ATOM 1520 C C . LEU A 1 187 ? 9.380 16.687 -21.354 1.00 89.81 187 LEU A C 1
ATOM 1522 O O . LEU A 1 187 ? 9.163 16.341 -20.195 1.00 89.81 187 LEU A O 1
ATOM 1526 N N . GLY A 1 188 ? 8.452 16.618 -22.309 1.00 91.94 188 GLY A N 1
ATOM 1527 C CA . GLY A 1 188 ? 7.075 16.194 -22.085 1.00 91.94 188 GLY A CA 1
ATOM 1528 C C . GLY A 1 188 ? 6.990 14.782 -21.517 1.00 91.94 188 GLY A C 1
ATOM 1529 O O . GLY A 1 188 ? 6.356 14.581 -20.484 1.00 91.94 188 GLY A O 1
ATOM 1530 N N . THR A 1 189 ? 7.680 13.815 -22.124 1.00 91.19 189 THR A N 1
ATOM 1531 C CA . THR A 1 189 ? 7.706 12.425 -21.640 1.00 91.19 189 THR A CA 1
ATOM 1532 C C . THR A 1 189 ? 8.424 12.295 -20.298 1.00 91.19 189 THR A C 1
ATOM 1534 O O . THR A 1 189 ? 7.888 11.663 -19.388 1.00 91.19 189 THR A O 1
ATOM 1537 N N . THR A 1 190 ? 9.582 12.939 -20.116 1.00 92.25 190 THR A N 1
ATOM 1538 C CA . THR A 1 190 ? 10.335 12.878 -18.851 1.00 92.25 190 THR A CA 1
ATOM 1539 C C . THR A 1 190 ? 9.526 13.477 -17.694 1.00 92.25 190 THR A C 1
ATOM 1541 O O . THR A 1 190 ? 9.454 12.882 -16.614 1.00 92.25 190 THR A O 1
ATOM 1544 N N . ILE A 1 191 ? 8.865 14.622 -17.910 1.00 93.94 191 ILE A N 1
ATOM 1545 C CA . ILE A 1 191 ? 7.986 15.261 -16.919 1.00 93.94 191 ILE A CA 1
ATOM 1546 C C . ILE A 1 191 ? 6.759 14.390 -16.663 1.00 93.94 191 ILE A C 1
ATOM 1548 O O . ILE A 1 191 ? 6.441 14.123 -15.505 1.00 93.94 191 ILE A O 1
ATOM 1552 N N . LEU A 1 192 ? 6.085 13.924 -17.718 1.00 94.12 192 LEU A N 1
ATOM 1553 C CA . LEU A 1 192 ? 4.869 13.124 -17.608 1.00 94.12 192 LEU A CA 1
ATOM 1554 C C . LEU A 1 192 ? 5.118 11.849 -16.804 1.00 94.12 192 LEU A C 1
ATOM 1556 O O . LEU A 1 192 ? 4.409 11.600 -15.832 1.00 94.12 192 LEU A O 1
ATOM 1560 N N . VAL A 1 193 ? 6.143 11.074 -17.164 1.00 92.62 193 VAL A N 1
ATOM 1561 C CA . VAL A 1 193 ? 6.483 9.821 -16.478 1.00 92.62 193 VAL A CA 1
ATOM 1562 C C . VAL A 1 193 ? 6.886 10.095 -15.029 1.00 92.62 193 VAL A C 1
ATOM 1564 O O . VAL A 1 193 ? 6.439 9.383 -14.131 1.00 92.62 193 VAL A O 1
ATOM 1567 N N . SER A 1 194 ? 7.634 11.169 -14.764 1.00 92.31 194 SER A N 1
ATOM 1568 C CA . SER A 1 194 ? 8.029 11.530 -13.396 1.00 92.31 194 SER A CA 1
ATOM 1569 C C . SER A 1 194 ? 6.846 11.965 -12.522 1.00 92.31 194 SER A C 1
ATOM 1571 O O . SER A 1 194 ? 6.717 11.539 -11.372 1.00 92.31 194 SER A O 1
ATOM 1573 N N . VAL A 1 195 ? 5.928 12.772 -13.061 1.00 92.31 195 VAL A N 1
ATOM 1574 C CA . VAL A 1 195 ? 4.706 13.202 -12.361 1.00 92.31 195 VAL A CA 1
ATOM 1575 C C . VAL A 1 195 ? 3.752 12.030 -12.154 1.00 92.31 195 VAL A C 1
ATOM 1577 O O . VAL A 1 195 ? 3.203 11.874 -11.062 1.00 92.31 195 VAL A O 1
ATOM 1580 N N . LEU A 1 196 ? 3.566 11.191 -13.174 1.00 88.69 196 LEU A N 1
ATOM 1581 C CA . LEU A 1 196 ? 2.719 10.008 -13.092 1.00 88.69 196 LEU A CA 1
ATOM 1582 C C . LEU A 1 196 ? 3.264 9.024 -12.054 1.00 88.69 196 LEU A C 1
ATOM 1584 O O . LEU A 1 196 ? 2.499 8.537 -11.229 1.00 88.69 196 LEU A O 1
ATOM 1588 N N . GLY A 1 197 ? 4.582 8.822 -12.008 1.00 86.12 197 GLY A N 1
ATOM 1589 C CA . GLY A 1 197 ? 5.251 8.026 -10.979 1.00 86.12 197 GLY A CA 1
ATOM 1590 C C . GLY A 1 197 ? 4.944 8.498 -9.564 1.00 86.12 197 GLY A C 1
ATOM 1591 O O . GLY A 1 197 ? 4.557 7.698 -8.711 1.00 86.12 197 GLY A O 1
ATOM 1592 N N . LYS A 1 198 ? 5.020 9.815 -9.332 1.00 84.19 198 LYS A N 1
ATOM 1593 C CA . LYS A 1 198 ? 4.660 10.419 -8.041 1.00 84.19 198 LYS A CA 1
ATOM 1594 C C . LYS A 1 198 ? 3.170 10.278 -7.723 1.00 84.19 198 LYS A C 1
ATOM 1596 O O . LYS A 1 198 ? 2.829 9.932 -6.594 1.00 84.19 198 LYS A O 1
ATOM 1601 N N . ARG A 1 199 ? 2.275 10.476 -8.701 1.00 86.69 199 ARG A N 1
ATOM 1602 C CA . ARG A 1 199 ? 0.822 10.268 -8.523 1.00 86.69 199 ARG A CA 1
ATOM 1603 C C . ARG A 1 199 ? 0.483 8.813 -8.195 1.00 86.69 199 ARG A C 1
ATOM 1605 O O . ARG A 1 199 ? -0.362 8.561 -7.341 1.00 86.69 199 ARG A O 1
ATOM 1612 N N . LEU A 1 200 ? 1.177 7.870 -8.825 1.00 83.06 200 LEU A N 1
ATOM 1613 C CA . LEU A 1 200 ? 1.023 6.430 -8.619 1.00 83.06 200 LEU A CA 1
ATOM 1614 C C . LEU A 1 200 ? 1.830 5.890 -7.425 1.00 83.06 200 LEU A C 1
ATOM 1616 O O . LEU A 1 200 ? 1.798 4.685 -7.174 1.00 83.06 200 LEU A O 1
ATOM 1620 N N . LYS A 1 201 ? 2.528 6.762 -6.679 1.00 84.31 201 LYS A N 1
ATOM 1621 C CA . LYS A 1 201 ? 3.344 6.431 -5.496 1.00 84.31 201 LYS A CA 1
ATOM 1622 C C . LYS A 1 201 ? 4.369 5.311 -5.750 1.00 84.31 201 LYS A C 1
ATOM 1624 O O . LYS A 1 201 ? 4.536 4.426 -4.914 1.00 84.31 201 LYS A O 1
ATOM 1629 N N . GLN A 1 202 ? 5.015 5.339 -6.913 1.00 83.00 202 GLN A N 1
ATOM 1630 C CA . GLN A 1 202 ? 6.057 4.382 -7.304 1.00 83.00 202 GLN A CA 1
ATOM 1631 C C . GLN A 1 202 ? 7.449 4.797 -6.791 1.00 83.00 202 GLN A C 1
ATOM 1633 O O . GLN A 1 202 ? 7.650 5.950 -6.416 1.00 83.00 202 GLN A O 1
ATOM 1638 N N . ASP A 1 203 ? 8.397 3.850 -6.764 1.00 83.19 203 ASP A N 1
ATOM 1639 C CA . ASP A 1 203 ? 9.782 4.067 -6.308 1.00 83.19 203 ASP A CA 1
ATOM 1640 C C . ASP A 1 203 ? 10.521 5.054 -7.232 1.00 83.19 203 ASP A C 1
ATOM 1642 O O . ASP A 1 203 ? 10.497 4.923 -8.459 1.00 83.19 203 ASP A O 1
ATOM 1646 N N . ASP A 1 204 ? 11.183 6.045 -6.632 1.00 86.44 204 ASP A N 1
ATOM 1647 C CA . ASP A 1 204 ? 11.886 7.114 -7.350 1.00 86.44 204 ASP A CA 1
ATOM 1648 C C . ASP A 1 204 ? 13.056 6.594 -8.192 1.00 86.44 204 ASP A C 1
ATOM 1650 O O . ASP A 1 204 ? 13.338 7.139 -9.261 1.00 86.44 204 ASP A O 1
ATOM 1654 N N . GLY A 1 205 ? 13.700 5.512 -7.747 1.00 84.75 205 GLY A N 1
ATOM 1655 C CA . GLY A 1 205 ? 14.760 4.843 -8.484 1.00 84.75 205 GLY A CA 1
ATOM 1656 C C . GLY A 1 205 ? 14.244 4.284 -9.805 1.00 84.75 205 GLY A C 1
ATOM 1657 O O . GLY A 1 205 ? 14.840 4.544 -10.849 1.00 84.75 205 GLY A O 1
ATOM 1658 N N . LEU A 1 206 ? 13.105 3.583 -9.773 1.00 86.31 206 LEU A N 1
ATOM 1659 C CA . LEU A 1 206 ? 12.440 3.045 -10.965 1.00 86.31 206 LEU A CA 1
ATOM 1660 C C . LEU A 1 206 ? 11.908 4.154 -11.878 1.00 86.31 206 LEU A C 1
ATOM 1662 O O . LEU A 1 206 ? 12.156 4.140 -13.083 1.00 86.31 206 LEU A O 1
ATOM 1666 N N . MET A 1 207 ? 11.169 5.114 -11.321 1.00 90.69 207 MET A N 1
ATOM 1667 C CA . MET A 1 207 ? 10.528 6.156 -12.127 1.00 90.69 207 MET A CA 1
ATOM 1668 C C . MET A 1 207 ? 11.542 7.124 -12.731 1.00 90.69 207 MET A C 1
ATOM 1670 O O . MET A 1 207 ? 11.327 7.595 -13.844 1.00 90.69 207 MET A O 1
ATOM 1674 N N . GLY A 1 208 ? 12.667 7.367 -12.058 1.00 89.81 208 GLY A N 1
ATOM 1675 C CA . GLY A 1 208 ? 13.764 8.167 -12.589 1.00 89.81 208 GLY A CA 1
ATOM 1676 C C . GLY A 1 208 ? 14.452 7.517 -13.787 1.00 89.81 208 GLY A C 1
ATOM 1677 O O . GLY A 1 208 ? 14.613 8.163 -14.823 1.00 89.81 208 GLY A O 1
ATOM 1678 N N . VAL A 1 209 ? 14.811 6.229 -13.693 1.00 87.12 209 VAL A N 1
ATOM 1679 C CA . VAL A 1 209 ? 15.416 5.512 -14.834 1.00 87.12 209 VAL A CA 1
ATOM 1680 C C . VAL A 1 209 ? 14.418 5.288 -15.964 1.00 87.12 209 VAL A C 1
ATOM 1682 O O . VAL A 1 209 ? 14.807 5.364 -17.127 1.00 87.12 209 VAL A O 1
ATOM 1685 N N . MET A 1 210 ? 13.137 5.070 -15.644 1.00 90.00 210 MET A N 1
ATOM 1686 C CA . MET A 1 210 ? 12.075 4.949 -16.639 1.00 90.00 210 MET A CA 1
ATOM 1687 C C . MET A 1 210 ? 11.860 6.278 -17.362 1.00 90.00 210 MET A C 1
ATOM 1689 O O . MET A 1 210 ? 11.929 6.290 -18.579 1.00 90.00 210 MET A O 1
ATOM 1693 N N . ALA A 1 211 ? 11.682 7.392 -16.643 1.00 91.38 211 ALA A N 1
ATOM 1694 C CA . ALA A 1 211 ? 11.464 8.712 -17.239 1.00 91.38 211 ALA A CA 1
ATOM 1695 C C . ALA A 1 211 ? 12.610 9.114 -18.174 1.00 91.38 211 ALA A C 1
ATOM 1697 O O . ALA A 1 211 ? 12.369 9.541 -19.302 1.00 91.38 211 ALA A O 1
ATOM 1698 N N . ALA A 1 212 ? 13.853 8.917 -17.730 1.00 90.06 212 ALA A N 1
ATOM 1699 C CA . ALA A 1 212 ? 15.025 9.200 -18.547 1.00 90.06 212 ALA A CA 1
ATOM 1700 C C . ALA A 1 212 ? 15.145 8.250 -19.747 1.00 90.06 212 ALA A C 1
ATOM 1702 O O . ALA A 1 212 ? 15.438 8.685 -20.862 1.00 90.06 212 ALA A O 1
ATOM 1703 N N . GLY A 1 213 ? 14.894 6.956 -19.532 1.00 86.62 213 GLY A N 1
ATOM 1704 C CA . GLY A 1 213 ? 14.935 5.943 -20.579 1.00 86.62 213 GLY A CA 1
ATOM 1705 C C . GLY A 1 213 ? 13.871 6.157 -21.655 1.00 86.62 213 GLY A C 1
ATOM 1706 O O . GLY A 1 213 ? 14.186 6.082 -22.841 1.00 86.62 213 GLY A O 1
ATOM 1707 N N . THR A 1 214 ? 12.638 6.484 -21.265 1.00 87.31 214 THR A N 1
ATOM 1708 C CA . THR A 1 214 ? 11.529 6.741 -22.193 1.00 87.31 214 THR A CA 1
ATOM 1709 C C . THR A 1 214 ? 11.629 8.076 -22.910 1.00 87.31 214 THR A C 1
ATOM 1711 O O . THR A 1 214 ? 11.105 8.206 -24.009 1.00 87.31 214 THR A O 1
ATOM 1714 N N . GLY A 1 215 ? 12.287 9.066 -22.301 1.00 83.94 215 GLY A N 1
ATOM 1715 C CA . GLY A 1 215 ? 12.458 10.374 -22.922 1.00 83.94 215 GLY A CA 1
ATOM 1716 C C . GLY A 1 215 ? 13.563 10.420 -23.969 1.00 83.94 215 GLY A C 1
ATOM 1717 O O . GLY A 1 215 ? 13.472 11.207 -24.904 1.00 83.94 215 GLY A O 1
ATOM 1718 N N . ILE A 1 216 ? 14.607 9.594 -23.835 1.00 84.00 216 ILE A N 1
ATOM 1719 C CA . ILE A 1 216 ? 15.799 9.660 -24.692 1.00 84.00 216 ILE A CA 1
ATOM 1720 C C . ILE A 1 216 ? 16.019 8.334 -25.438 1.00 84.00 216 ILE A C 1
ATOM 1722 O O . ILE A 1 216 ? 15.221 7.964 -26.288 1.00 84.00 216 ILE A O 1
ATOM 1726 N N . CYS A 1 217 ? 17.119 7.624 -25.181 1.00 72.19 217 CYS A N 1
ATOM 1727 C CA . CYS A 1 217 ? 17.578 6.468 -25.958 1.00 72.19 217 CYS A CA 1
ATOM 1728 C C . CYS A 1 217 ? 17.566 5.186 -25.119 1.00 72.19 217 CYS A C 1
ATOM 1730 O O . CYS A 1 217 ? 18.432 4.316 -25.256 1.00 72.19 217 CYS A O 1
ATOM 1732 N N . GLY A 1 218 ? 16.603 5.089 -24.200 1.00 75.00 218 GLY A N 1
ATOM 1733 C CA . GLY A 1 218 ? 16.405 3.905 -23.386 1.00 75.00 218 GLY A CA 1
ATOM 1734 C C . GLY A 1 218 ? 17.569 3.654 -22.441 1.00 75.00 218 GLY A C 1
ATOM 1735 O O . GLY A 1 218 ? 17.698 4.289 -21.394 1.00 75.00 218 GLY A O 1
ATOM 1736 N N . VAL A 1 219 ? 18.427 2.708 -22.818 1.00 68.12 219 VAL A N 1
ATOM 1737 C CA . VAL A 1 219 ? 19.457 2.135 -21.946 1.00 68.12 219 VAL A CA 1
ATOM 1738 C C . VAL A 1 219 ? 20.501 3.169 -21.534 1.00 68.12 219 VAL A C 1
ATOM 1740 O O . VAL A 1 219 ? 20.799 3.269 -20.349 1.00 68.12 219 VAL A O 1
ATOM 1743 N N . SER A 1 220 ? 21.032 3.983 -22.451 1.00 70.94 220 SER A N 1
ATOM 1744 C CA . SER A 1 220 ? 22.114 4.925 -22.107 1.00 70.94 220 SER A CA 1
ATOM 1745 C C . SER A 1 220 ? 21.645 6.024 -21.150 1.00 70.94 220 SER A C 1
ATOM 1747 O O . SER A 1 220 ? 22.369 6.396 -20.228 1.00 70.94 220 SER A O 1
ATOM 1749 N N . ALA A 1 221 ? 20.410 6.503 -21.321 1.00 82.12 221 ALA A N 1
ATOM 1750 C CA . ALA A 1 221 ? 19.806 7.478 -20.417 1.00 82.12 221 ALA A CA 1
ATOM 1751 C C . ALA A 1 221 ? 19.472 6.857 -19.052 1.00 82.12 221 ALA A C 1
ATOM 1753 O O . ALA A 1 221 ? 19.773 7.455 -18.017 1.00 82.12 221 ALA A O 1
ATOM 1754 N N . ALA A 1 222 ? 18.947 5.627 -19.035 1.00 80.50 222 ALA A N 1
ATOM 1755 C CA . ALA A 1 222 ? 18.735 4.874 -17.802 1.00 80.50 222 ALA A CA 1
ATOM 1756 C C . ALA A 1 222 ? 20.054 4.655 -17.041 1.00 80.50 222 ALA A C 1
ATOM 1758 O O . ALA A 1 222 ? 20.091 4.829 -15.828 1.00 80.50 222 ALA A O 1
ATOM 1759 N N . VAL A 1 223 ? 21.154 4.343 -17.739 1.00 68.81 223 VAL A N 1
ATOM 1760 C CA . VAL A 1 223 ? 22.486 4.185 -17.129 1.00 68.81 223 VAL A CA 1
ATOM 1761 C C . VAL A 1 223 ? 22.985 5.510 -16.553 1.00 68.81 223 VAL A C 1
ATOM 1763 O O . VAL A 1 223 ? 23.545 5.527 -15.457 1.00 68.81 223 VAL A O 1
ATOM 1766 N N . ALA A 1 224 ? 22.776 6.620 -17.265 1.00 74.62 224 ALA A N 1
ATOM 1767 C CA . ALA A 1 224 ? 23.208 7.939 -16.815 1.00 74.62 224 ALA A CA 1
ATOM 1768 C C . ALA A 1 224 ? 22.456 8.415 -15.561 1.00 74.62 224 ALA A C 1
ATOM 1770 O O . ALA A 1 224 ? 23.059 9.019 -14.673 1.00 74.62 224 ALA A O 1
ATOM 1771 N N . VAL A 1 225 ? 21.156 8.113 -15.470 1.00 84.69 225 VAL A N 1
ATOM 1772 C CA . VAL A 1 225 ? 20.284 8.544 -14.365 1.00 84.69 225 VAL A CA 1
ATOM 1773 C C . VAL A 1 225 ? 20.262 7.556 -13.199 1.00 84.69 225 VAL A C 1
ATOM 1775 O O . VAL A 1 225 ? 20.078 7.982 -12.062 1.00 84.69 225 VAL A O 1
ATOM 1778 N N . ALA A 1 226 ? 20.533 6.266 -13.416 1.00 76.75 226 ALA A N 1
ATOM 1779 C CA . ALA A 1 226 ? 20.569 5.252 -12.358 1.00 76.75 226 ALA A CA 1
ATOM 1780 C C . ALA A 1 226 ? 21.352 5.664 -11.090 1.00 76.75 226 ALA A C 1
ATOM 1782 O O . ALA A 1 226 ? 20.793 5.531 -10.001 1.00 76.75 226 ALA A O 1
ATOM 1783 N N . PRO A 1 227 ? 22.588 6.203 -11.163 1.00 65.69 227 PRO A N 1
ATOM 1784 C CA . PRO A 1 227 ? 23.307 6.641 -9.963 1.00 65.69 227 PRO A CA 1
ATOM 1785 C C . PRO A 1 227 ? 22.714 7.905 -9.321 1.00 65.69 227 PRO A C 1
ATOM 1787 O O . PRO A 1 227 ? 22.882 8.111 -8.122 1.00 65.69 227 PRO A O 1
ATOM 1790 N N . VAL A 1 228 ? 22.017 8.742 -10.095 1.00 78.94 228 VAL A N 1
ATOM 1791 C CA . VAL A 1 228 ? 21.404 9.996 -9.628 1.00 78.94 228 VAL A CA 1
ATOM 1792 C C . VAL A 1 228 ? 20.193 9.715 -8.750 1.00 78.94 228 VAL A C 1
ATOM 1794 O O . VAL A 1 228 ? 20.064 10.290 -7.673 1.00 78.94 228 VAL A O 1
ATOM 1797 N N . VAL A 1 229 ? 19.326 8.806 -9.199 1.00 82.56 229 VAL A N 1
ATOM 1798 C CA . VAL A 1 229 ? 18.106 8.414 -8.473 1.00 82.56 229 VAL A CA 1
ATOM 1799 C C . VAL A 1 229 ? 18.316 7.198 -7.573 1.00 82.56 229 VAL A C 1
ATOM 1801 O O . VAL A 1 229 ? 17.363 6.670 -7.012 1.00 82.56 229 VAL A O 1
ATOM 1804 N N . ASN A 1 230 ? 19.568 6.752 -7.430 1.00 72.69 230 ASN A N 1
ATOM 1805 C CA . ASN A 1 230 ? 19.952 5.580 -6.648 1.00 72.69 230 ASN A CA 1
ATOM 1806 C C . ASN A 1 230 ? 19.134 4.322 -7.013 1.00 72.69 230 ASN A C 1
ATOM 1808 O O . ASN A 1 230 ? 18.622 3.610 -6.147 1.00 72.69 230 ASN A O 1
ATOM 1812 N N . ALA A 1 231 ? 18.980 4.071 -8.316 1.00 73.06 231 ALA A N 1
ATOM 1813 C CA . ALA A 1 231 ? 18.174 2.972 -8.826 1.00 73.06 231 ALA A CA 1
ATOM 1814 C C . ALA A 1 231 ? 18.761 1.613 -8.432 1.00 73.06 231 ALA A C 1
ATOM 1816 O O . ALA A 1 231 ? 19.952 1.340 -8.621 1.00 73.06 231 ALA A O 1
ATOM 1817 N N . LYS A 1 232 ? 17.903 0.716 -7.937 1.00 71.88 232 LYS A N 1
ATOM 1818 C CA . LYS A 1 232 ? 18.294 -0.671 -7.668 1.00 71.88 232 LYS A CA 1
ATOM 1819 C C . LYS A 1 232 ? 18.517 -1.389 -9.006 1.00 71.88 232 LYS A C 1
ATOM 1821 O O . LYS A 1 232 ? 17.794 -1.108 -9.964 1.00 71.88 232 LYS A O 1
ATOM 1826 N N . PRO A 1 233 ? 19.433 -2.375 -9.088 1.00 53.75 233 PRO A N 1
ATOM 1827 C CA . PRO A 1 233 ? 19.666 -3.127 -10.324 1.00 53.75 233 PRO A CA 1
ATOM 1828 C C . PRO A 1 233 ? 18.379 -3.695 -10.934 1.00 53.75 233 PRO A C 1
ATOM 1830 O O . PRO A 1 233 ? 18.159 -3.569 -12.132 1.00 53.75 233 PRO A O 1
ATOM 1833 N N . ARG A 1 234 ? 17.479 -4.237 -10.102 1.00 61.88 234 ARG A N 1
ATOM 1834 C CA . ARG A 1 234 ? 16.164 -4.738 -10.532 1.00 61.88 234 ARG A CA 1
ATOM 1835 C C . ARG A 1 234 ? 15.333 -3.679 -11.262 1.00 61.88 234 ARG A C 1
ATOM 1837 O O . ARG A 1 234 ? 14.732 -3.985 -12.285 1.00 61.88 234 ARG A O 1
ATOM 1844 N N . ASP A 1 235 ? 15.295 -2.461 -10.738 1.00 73.06 235 ASP A N 1
ATOM 1845 C CA . ASP A 1 235 ? 14.450 -1.385 -11.255 1.00 73.06 235 ASP A CA 1
ATOM 1846 C C . ASP A 1 235 ? 15.008 -0.861 -12.590 1.00 73.06 235 ASP A C 1
ATOM 1848 O O . ASP A 1 235 ? 14.263 -0.641 -13.545 1.00 73.06 235 ASP A O 1
ATOM 1852 N N . PHE A 1 236 ? 16.339 -0.786 -12.694 1.00 70.25 236 PHE A N 1
ATOM 1853 C CA . PHE A 1 236 ? 17.044 -0.534 -13.950 1.00 70.25 236 PHE A CA 1
ATOM 1854 C C . PHE A 1 236 ? 16.704 -1.584 -15.022 1.00 70.25 236 PHE A C 1
ATOM 1856 O O . PHE A 1 236 ? 16.358 -1.225 -16.147 1.00 70.25 236 PHE A O 1
ATOM 1863 N N . PHE A 1 237 ? 16.739 -2.875 -14.677 1.00 60.09 237 PHE A N 1
ATOM 1864 C CA . PHE A 1 237 ? 16.409 -3.947 -15.623 1.00 60.09 237 PHE A CA 1
ATOM 1865 C C . PHE A 1 237 ? 14.951 -3.959 -16.037 1.00 60.09 237 PHE A C 1
ATOM 1867 O O . PHE A 1 237 ? 14.658 -4.181 -17.210 1.00 60.09 237 PHE A O 1
ATOM 1874 N N . TYR A 1 238 ? 14.044 -3.698 -15.101 1.00 63.47 238 TYR A N 1
ATOM 1875 C CA . TYR A 1 238 ? 12.627 -3.599 -15.410 1.00 63.47 238 TYR A CA 1
ATOM 1876 C C . TYR A 1 238 ? 12.362 -2.475 -16.420 1.00 63.47 238 TYR A C 1
ATOM 1878 O O . TYR A 1 238 ? 11.655 -2.684 -17.407 1.00 63.47 238 TYR A O 1
ATOM 1886 N N . ALA A 1 239 ? 12.988 -1.309 -16.229 1.00 74.75 239 ALA A N 1
ATOM 1887 C CA . ALA A 1 239 ? 12.879 -0.195 -17.165 1.00 74.75 239 ALA A CA 1
ATOM 1888 C C . ALA A 1 239 ? 13.465 -0.530 -18.543 1.00 74.75 239 ALA A C 1
ATOM 1890 O O . ALA A 1 239 ? 12.776 -0.387 -19.552 1.00 74.75 239 ALA A O 1
ATOM 1891 N N . VAL A 1 240 ? 14.698 -1.046 -18.598 1.00 66.81 240 VAL A N 1
ATOM 1892 C CA . VAL A 1 240 ? 15.346 -1.433 -19.863 1.00 66.81 240 VAL A CA 1
ATOM 1893 C C . VAL A 1 240 ? 14.541 -2.506 -20.600 1.00 66.81 240 VAL A C 1
ATOM 1895 O O . VAL A 1 240 ? 14.283 -2.357 -21.791 1.00 66.81 240 VAL A O 1
ATOM 1898 N N . GLY A 1 241 ? 14.095 -3.554 -19.904 1.00 55.38 241 GLY A N 1
ATOM 1899 C CA . GLY A 1 241 ? 13.300 -4.631 -20.494 1.00 55.38 241 GLY A CA 1
ATOM 1900 C C . GLY A 1 241 ? 11.966 -4.138 -21.052 1.00 55.38 241 GLY A C 1
ATOM 1901 O O . GLY A 1 241 ? 11.596 -4.504 -22.164 1.00 55.38 241 GLY A O 1
ATOM 1902 N N . THR A 1 242 ? 11.286 -3.246 -20.328 1.00 70.06 242 THR A N 1
ATOM 1903 C CA . THR A 1 242 ? 10.033 -2.625 -20.786 1.00 70.06 242 THR A CA 1
ATOM 1904 C C . THR A 1 242 ? 10.256 -1.805 -22.057 1.00 70.06 242 THR A C 1
ATOM 1906 O O . THR A 1 242 ? 9.526 -1.961 -23.033 1.00 70.06 242 THR A O 1
ATOM 1909 N N . ILE A 1 243 ? 11.296 -0.968 -22.078 1.00 75.88 243 ILE A N 1
ATOM 1910 C CA . ILE A 1 243 ? 11.628 -0.117 -23.227 1.00 75.88 243 ILE A CA 1
ATOM 1911 C C . ILE A 1 243 ? 11.954 -0.962 -24.463 1.00 75.88 243 ILE A C 1
ATOM 1913 O O . ILE A 1 243 ? 11.447 -0.682 -25.548 1.00 75.88 243 ILE A O 1
ATOM 1917 N N . LEU A 1 244 ? 12.759 -2.016 -24.301 1.00 64.25 244 LEU A N 1
ATOM 1918 C CA . LEU A 1 244 ? 13.103 -2.922 -25.396 1.00 64.25 244 LEU A CA 1
ATOM 1919 C C . LEU A 1 244 ? 11.880 -3.684 -25.913 1.00 64.25 244 LEU A C 1
ATOM 1921 O O . LEU A 1 244 ? 11.732 -3.826 -27.124 1.00 64.25 244 LEU A O 1
ATOM 1925 N N . LEU A 1 245 ? 10.992 -4.136 -25.022 1.00 64.25 245 LEU A N 1
ATOM 1926 C CA . LEU A 1 245 ? 9.769 -4.844 -25.395 1.00 64.25 245 LEU A CA 1
ATOM 1927 C C . LEU A 1 245 ? 8.864 -3.971 -26.271 1.00 64.25 245 LEU A C 1
ATOM 1929 O O . LEU A 1 245 ? 8.513 -4.369 -27.381 1.00 64.25 245 LEU A O 1
ATOM 1933 N N . PHE A 1 246 ? 8.521 -2.769 -25.800 1.00 76.06 246 PHE A N 1
ATOM 1934 C CA . PHE A 1 246 ? 7.680 -1.848 -26.567 1.00 76.06 246 PHE A CA 1
ATOM 1935 C C . PHE A 1 246 ? 8.366 -1.372 -27.848 1.00 76.06 246 PHE A C 1
ATOM 1937 O O . PHE A 1 246 ? 7.702 -1.238 -28.872 1.00 76.06 246 PHE A O 1
ATOM 1944 N N . GLY A 1 247 ? 9.688 -1.185 -27.832 1.00 72.62 247 GLY A N 1
ATOM 1945 C CA . GLY A 1 247 ? 10.456 -0.864 -29.033 1.00 72.62 247 GLY A CA 1
ATOM 1946 C C . GLY A 1 247 ? 10.424 -1.977 -30.089 1.00 72.62 247 GLY A C 1
ATOM 1947 O O . GLY A 1 247 ? 10.323 -1.681 -31.278 1.00 72.62 247 GLY A O 1
ATOM 1948 N N . THR A 1 248 ? 10.418 -3.252 -29.683 1.00 64.25 248 THR A N 1
ATOM 1949 C CA . THR A 1 248 ? 10.243 -4.388 -30.608 1.00 64.25 248 THR A CA 1
ATOM 1950 C C . THR A 1 248 ? 8.843 -4.389 -31.210 1.00 64.25 248 THR A C 1
ATOM 1952 O O . THR A 1 248 ? 8.695 -4.573 -32.414 1.00 64.25 248 THR A O 1
ATOM 1955 N N . VAL A 1 249 ? 7.809 -4.149 -30.397 1.00 70.88 249 VAL A N 1
ATOM 1956 C CA . VAL A 1 249 ? 6.432 -4.031 -30.905 1.00 70.88 249 VAL A CA 1
ATOM 1957 C C . VAL A 1 249 ? 6.345 -2.883 -31.915 1.00 70.88 249 VAL A C 1
ATOM 1959 O O . VAL A 1 249 ? 5.843 -3.076 -33.023 1.00 70.88 249 VAL A O 1
ATOM 1962 N N . ALA A 1 250 ? 6.890 -1.713 -31.573 1.00 80.00 250 ALA A N 1
ATOM 1963 C CA . ALA A 1 250 ? 6.930 -0.539 -32.443 1.00 80.00 250 ALA A CA 1
ATOM 1964 C C . ALA A 1 250 ? 7.642 -0.824 -33.772 1.00 80.00 250 ALA A C 1
ATOM 1966 O O . ALA A 1 250 ? 7.122 -0.472 -34.826 1.00 80.00 250 ALA A O 1
ATOM 1967 N N . LEU A 1 251 ? 8.776 -1.530 -33.746 1.00 75.62 251 LEU A N 1
ATOM 1968 C CA . LEU A 1 251 ? 9.513 -1.915 -34.951 1.00 75.62 251 LEU A CA 1
ATOM 1969 C C . LEU A 1 251 ? 8.645 -2.658 -35.972 1.00 75.62 251 LEU A C 1
ATOM 1971 O O . LEU A 1 251 ? 8.740 -2.371 -37.162 1.00 75.62 251 LEU A O 1
ATOM 1975 N N . PHE A 1 252 ? 7.804 -3.595 -35.523 1.00 69.75 252 PHE A N 1
ATOM 1976 C CA . PHE A 1 252 ? 6.955 -4.379 -36.423 1.00 69.75 252 PHE A CA 1
ATOM 1977 C C . PHE A 1 252 ? 5.653 -3.677 -36.783 1.00 69.75 252 PHE A C 1
ATOM 1979 O O . PHE A 1 252 ? 5.098 -3.951 -37.836 1.00 69.75 252 PHE A O 1
ATOM 1986 N N . THR A 1 253 ? 5.146 -2.800 -35.919 1.00 80.31 253 THR A N 1
ATOM 1987 C CA . THR A 1 253 ? 3.831 -2.163 -36.094 1.00 80.31 253 THR A CA 1
ATOM 1988 C C . THR A 1 253 ? 3.908 -0.834 -36.831 1.00 80.31 253 THR A C 1
ATOM 1990 O O . THR A 1 253 ? 3.073 -0.560 -37.694 1.00 80.31 253 THR A O 1
ATOM 1993 N N . PHE A 1 254 ? 4.916 -0.012 -36.541 1.00 90.94 254 PHE A N 1
ATOM 1994 C CA . PHE A 1 254 ? 5.004 1.351 -37.057 1.00 90.94 254 PHE A CA 1
ATOM 1995 C C . PHE A 1 254 ? 5.109 1.414 -38.581 1.00 90.94 254 PHE A C 1
ATOM 1997 O O . PHE A 1 254 ? 4.371 2.216 -39.146 1.00 90.94 254 PHE A O 1
ATOM 2004 N N . PRO A 1 255 ? 5.901 0.578 -39.287 1.00 82.62 255 PRO A N 1
ATOM 2005 C CA . PRO A 1 255 ? 5.962 0.636 -40.749 1.00 82.62 255 PRO A CA 1
ATOM 2006 C C . PRO A 1 255 ? 4.598 0.446 -41.430 1.00 82.62 255 PRO A C 1
ATOM 2008 O O . PRO A 1 255 ? 4.303 1.128 -42.410 1.00 82.62 255 PRO A O 1
ATOM 2011 N N . TYR A 1 256 ? 3.733 -0.426 -40.897 1.00 86.00 256 TYR A N 1
ATOM 2012 C CA . TYR A 1 256 ? 2.375 -0.607 -41.424 1.00 86.00 256 TYR A CA 1
ATOM 2013 C C . TYR A 1 256 ? 1.481 0.593 -41.124 1.00 86.00 256 TYR A C 1
ATOM 2015 O O . TYR A 1 256 ? 0.742 1.033 -42.001 1.00 86.00 256 TYR A O 1
ATOM 2023 N N . ILE A 1 257 ? 1.580 1.153 -39.915 1.00 93.88 257 ILE A N 1
ATOM 2024 C CA . ILE A 1 257 ? 0.833 2.357 -39.533 1.00 93.88 257 ILE A CA 1
ATOM 2025 C C . ILE A 1 257 ? 1.256 3.544 -40.406 1.00 93.88 257 ILE A C 1
ATOM 2027 O O . ILE A 1 257 ? 0.401 4.256 -40.920 1.00 93.88 257 ILE A O 1
ATOM 2031 N N . GLY A 1 258 ? 2.558 3.728 -40.635 1.00 90.12 258 GLY A N 1
ATOM 2032 C CA . GLY A 1 258 ? 3.087 4.789 -41.491 1.00 90.12 258 GLY A CA 1
ATOM 2033 C C . GLY A 1 258 ? 2.549 4.697 -42.917 1.00 90.12 258 GLY A C 1
ATOM 2034 O O . GLY A 1 258 ? 2.066 5.694 -43.451 1.00 90.12 258 GLY A O 1
ATOM 2035 N N . LYS A 1 259 ? 2.533 3.483 -43.492 1.00 86.12 259 LYS A N 1
ATOM 2036 C CA . LYS A 1 259 ? 1.963 3.237 -44.824 1.00 86.12 259 LYS A CA 1
ATOM 2037 C C . LYS A 1 259 ? 0.459 3.493 -44.861 1.00 86.12 259 LYS A C 1
ATOM 2039 O O . LYS A 1 259 ? -0.015 4.131 -45.793 1.00 86.12 259 LYS A O 1
ATOM 2044 N N . ALA A 1 260 ? -0.278 3.040 -43.846 1.00 92.69 260 ALA A N 1
ATOM 2045 C CA . ALA A 1 260 ? -1.720 3.266 -43.743 1.00 92.69 260 ALA A CA 1
ATOM 2046 C C . ALA A 1 260 ? -2.075 4.759 -43.624 1.00 92.69 260 ALA A C 1
ATOM 2048 O O . ALA A 1 260 ? -3.102 5.189 -44.137 1.00 92.69 260 ALA A O 1
ATOM 2049 N N . LEU A 1 261 ? -1.212 5.549 -42.981 1.00 94.12 261 LEU A N 1
ATOM 2050 C CA . LEU A 1 261 ? -1.357 7.000 -42.843 1.00 94.12 261 LEU A CA 1
ATOM 2051 C C . LEU A 1 261 ? -0.769 7.791 -44.024 1.00 94.12 261 LEU A C 1
ATOM 2053 O O . LEU A 1 261 ? -0.825 9.018 -44.009 1.00 94.12 261 LEU A O 1
ATOM 2057 N N . GLY A 1 262 ? -0.191 7.122 -45.029 1.00 92.00 262 GLY A N 1
ATOM 2058 C CA . GLY A 1 262 ? 0.409 7.774 -46.196 1.00 92.00 262 GLY A CA 1
ATOM 2059 C C . GLY A 1 262 ? 1.608 8.671 -45.862 1.00 92.00 262 GLY A C 1
ATOM 2060 O O . GLY A 1 262 ? 1.820 9.682 -46.528 1.00 92.00 262 GLY A O 1
ATOM 2061 N N . MET A 1 263 ? 2.379 8.348 -44.817 1.00 94.19 263 MET A N 1
ATOM 2062 C CA . MET A 1 263 ? 3.510 9.179 -44.387 1.00 94.19 263 MET A CA 1
ATOM 2063 C C . MET A 1 263 ? 4.644 9.173 -45.418 1.00 94.19 263 MET A C 1
ATOM 2065 O O . MET A 1 263 ? 5.049 8.112 -45.899 1.00 94.19 263 MET A O 1
ATOM 2069 N N . THR A 1 264 ? 5.219 10.345 -45.693 1.00 93.69 264 THR A N 1
ATOM 2070 C CA . THR A 1 264 ? 6.461 10.458 -46.474 1.00 93.69 264 THR A CA 1
ATOM 2071 C C . THR A 1 264 ? 7.650 9.898 -45.684 1.00 93.69 264 THR A C 1
ATOM 2073 O O . THR A 1 264 ? 7.628 9.877 -44.450 1.00 93.69 264 THR A O 1
ATOM 2076 N N . GLU A 1 265 ? 8.707 9.454 -46.373 1.00 88.25 265 GLU A N 1
ATOM 2077 C CA . GLU A 1 265 ? 9.875 8.844 -45.717 1.00 88.25 265 GLU A CA 1
ATOM 2078 C C . GLU A 1 265 ? 10.520 9.730 -44.634 1.00 88.25 265 GLU A C 1
ATOM 2080 O O . GLU A 1 265 ? 10.752 9.218 -43.536 1.00 88.25 265 GLU A O 1
ATOM 2085 N N . PRO A 1 266 ? 10.751 11.046 -44.839 1.00 89.00 266 PRO A N 1
ATOM 2086 C CA . PRO A 1 266 ? 11.323 11.892 -43.791 1.00 89.00 266 PRO A CA 1
ATOM 2087 C C . PRO A 1 266 ? 10.398 12.045 -42.575 1.00 89.00 266 PRO A C 1
ATOM 2089 O O . PRO A 1 266 ? 10.866 12.048 -41.438 1.00 89.00 266 PRO A O 1
ATOM 2092 N N . VAL A 1 267 ? 9.078 12.127 -42.786 1.00 90.94 267 VAL A N 1
ATOM 2093 C CA . VAL A 1 267 ? 8.095 12.245 -41.693 1.00 90.94 267 VAL A CA 1
ATOM 2094 C C . VAL A 1 267 ? 8.047 10.959 -40.873 1.00 90.94 267 VAL A C 1
ATOM 2096 O O . VAL A 1 267 ? 8.079 11.006 -39.641 1.00 90.94 267 VAL A O 1
ATOM 2099 N N . PHE A 1 268 ? 8.040 9.807 -41.543 1.00 93.12 268 PHE A N 1
ATOM 2100 C CA . PHE A 1 268 ? 8.116 8.517 -40.870 1.00 93.12 268 PHE A CA 1
ATOM 2101 C C . PHE A 1 268 ? 9.441 8.356 -40.111 1.00 93.12 268 PHE A C 1
ATOM 2103 O O . PHE A 1 268 ? 9.445 7.971 -38.941 1.00 93.12 268 PHE A O 1
ATOM 2110 N N . GLY A 1 269 ? 10.560 8.738 -40.733 1.00 89.94 269 GLY A N 1
ATOM 2111 C CA . GLY A 1 269 ? 11.872 8.756 -40.094 1.00 89.94 269 GLY A CA 1
ATOM 2112 C C . GLY A 1 269 ? 11.901 9.634 -38.847 1.00 89.94 269 GLY A C 1
ATOM 2113 O O . GLY A 1 269 ? 12.457 9.231 -37.825 1.00 89.94 269 GLY A O 1
ATOM 2114 N N . ALA A 1 270 ? 11.237 10.791 -38.875 1.00 88.81 270 ALA A N 1
ATOM 2115 C CA . ALA A 1 270 ? 11.135 11.655 -37.710 1.00 88.81 270 ALA A CA 1
ATOM 2116 C C . ALA A 1 270 ? 10.301 11.031 -36.572 1.00 88.81 270 ALA A C 1
ATOM 2118 O O . ALA A 1 270 ? 10.671 11.104 -35.394 1.00 88.81 270 ALA A O 1
ATOM 2119 N N . TRP A 1 271 ? 9.195 10.367 -36.916 1.00 91.75 271 TRP A N 1
ATOM 2120 C CA . TRP A 1 271 ? 8.336 9.680 -35.954 1.00 91.75 271 TRP A CA 1
ATOM 2121 C C . TRP A 1 271 ? 9.035 8.483 -35.299 1.00 91.75 271 TRP A C 1
ATOM 2123 O O . TRP A 1 271 ? 9.104 8.392 -34.075 1.00 91.75 271 TRP A O 1
ATOM 2133 N N . VAL A 1 272 ? 9.634 7.593 -36.088 1.00 90.62 272 VAL A N 1
ATOM 2134 C CA . VAL A 1 272 ? 10.387 6.444 -35.561 1.00 90.62 272 VAL A CA 1
ATOM 2135 C C . VAL A 1 272 ? 11.630 6.904 -34.799 1.00 90.62 272 VAL A C 1
ATOM 2137 O O . VAL A 1 272 ? 11.948 6.348 -33.745 1.00 90.62 272 VAL A O 1
ATOM 2140 N N . GLY A 1 273 ? 12.289 7.961 -35.284 1.00 88.38 273 GLY A N 1
ATOM 2141 C CA . GLY A 1 273 ? 13.439 8.596 -34.645 1.00 88.38 273 GLY A CA 1
ATOM 2142 C C . GLY A 1 273 ? 13.156 9.098 -33.229 1.00 88.38 273 GLY A C 1
ATOM 2143 O O . GLY A 1 273 ? 14.023 9.027 -32.358 1.00 88.38 273 GLY A O 1
ATOM 2144 N N . THR A 1 274 ? 11.930 9.567 -32.982 1.00 87.88 274 THR A N 1
ATOM 2145 C CA . THR A 1 274 ? 11.478 10.034 -31.664 1.00 87.88 274 THR A CA 1
ATOM 2146 C C . THR A 1 274 ? 10.880 8.925 -30.804 1.00 87.88 274 THR A C 1
ATOM 2148 O O . THR A 1 274 ? 11.168 8.873 -29.609 1.00 87.88 274 THR A O 1
ATOM 2151 N N . ALA A 1 275 ? 10.094 8.021 -31.388 1.00 88.62 275 ALA A N 1
ATOM 2152 C CA . ALA A 1 275 ? 9.289 7.053 -30.647 1.00 88.62 275 ALA A CA 1
ATOM 2153 C C . ALA A 1 275 ? 9.998 5.718 -30.360 1.00 88.62 275 ALA A C 1
ATOM 2155 O O . ALA A 1 275 ? 9.723 5.099 -29.332 1.00 88.62 275 ALA A O 1
ATOM 2156 N N . ILE A 1 276 ? 10.926 5.268 -31.215 1.00 86.81 276 ILE A N 1
ATOM 2157 C CA . ILE A 1 276 ? 11.720 4.064 -30.938 1.00 86.81 276 ILE A CA 1
ATOM 2158 C C . ILE A 1 276 ? 12.981 4.457 -30.169 1.00 86.81 276 ILE A C 1
ATOM 2160 O O . ILE A 1 276 ? 13.831 5.230 -30.618 1.00 86.81 276 ILE A O 1
ATOM 2164 N N . LEU A 1 277 ? 13.085 3.925 -28.956 1.00 84.31 277 LEU A N 1
ATOM 2165 C CA . LEU A 1 277 ? 14.053 4.351 -27.943 1.00 84.31 277 LEU A CA 1
ATOM 2166 C C . LEU A 1 277 ? 15.338 3.515 -27.956 1.00 84.31 277 LEU A C 1
ATOM 2168 O O . LEU A 1 277 ? 16.189 3.670 -27.090 1.00 84.31 277 LEU A O 1
ATOM 2172 N N . ASN A 1 278 ? 15.488 2.613 -28.922 1.00 80.25 278 ASN A N 1
ATOM 2173 C CA . ASN A 1 278 ? 16.672 1.789 -29.105 1.00 80.25 278 ASN A CA 1
ATOM 2174 C C . ASN A 1 278 ? 17.202 1.975 -30.528 1.00 80.25 278 ASN A C 1
ATOM 2176 O O . ASN A 1 278 ? 16.451 1.845 -31.491 1.00 80.25 278 ASN A O 1
ATOM 2180 N N . THR A 1 279 ? 18.503 2.236 -30.657 1.00 71.69 279 THR A N 1
ATOM 2181 C CA . THR A 1 279 ? 19.140 2.522 -31.948 1.00 71.69 279 THR A CA 1
ATOM 2182 C C . THR A 1 279 ? 18.984 1.383 -32.958 1.00 71.69 279 THR A C 1
ATOM 2184 O O . THR A 1 279 ? 18.714 1.655 -34.121 1.00 71.69 279 THR A O 1
ATOM 2187 N N . ALA A 1 280 ? 19.108 0.117 -32.547 1.00 57.41 280 ALA A N 1
ATOM 2188 C CA . ALA A 1 280 ? 18.988 -1.016 -33.466 1.00 57.41 280 ALA A CA 1
ATOM 2189 C C . ALA A 1 280 ? 17.548 -1.182 -33.972 1.00 57.41 280 ALA A C 1
ATOM 2191 O O . ALA A 1 280 ? 17.328 -1.331 -35.173 1.00 57.41 280 ALA A O 1
ATOM 2192 N N . GLN A 1 281 ? 16.567 -1.089 -33.070 1.00 65.00 281 GLN A N 1
ATOM 2193 C CA . GLN A 1 281 ? 15.150 -1.190 -33.428 1.00 65.00 281 GLN A CA 1
ATOM 2194 C C . GLN A 1 281 ? 14.700 -0.017 -34.316 1.00 65.00 281 GLN A C 1
ATOM 2196 O O . GLN A 1 281 ? 13.949 -0.202 -35.270 1.00 65.00 281 GLN A O 1
ATOM 2201 N N . LEU A 1 282 ? 15.204 1.184 -34.030 1.00 81.38 282 LEU A N 1
ATOM 2202 C CA . LEU A 1 282 ? 14.953 2.396 -34.807 1.00 81.38 282 LEU A CA 1
ATOM 2203 C C . LEU A 1 282 ? 15.508 2.263 -36.222 1.00 81.38 282 LEU A C 1
ATOM 2205 O O . LEU A 1 282 ? 14.777 2.476 -37.185 1.00 81.38 282 LEU A O 1
ATOM 2209 N N . VAL A 1 283 ? 16.783 1.881 -36.349 1.00 67.38 283 VAL A N 1
ATOM 2210 C CA . VAL A 1 283 ? 17.443 1.703 -37.647 1.00 67.38 283 VAL A CA 1
ATOM 2211 C C . VAL A 1 283 ? 16.711 0.650 -38.467 1.00 67.38 283 VAL A C 1
ATOM 2213 O O . VAL A 1 283 ? 16.458 0.879 -39.645 1.00 67.38 283 VAL A O 1
ATOM 2216 N N . ALA A 1 284 ? 16.322 -0.471 -37.858 1.00 54.81 284 ALA A N 1
ATOM 2217 C CA . ALA A 1 284 ? 15.586 -1.524 -38.546 1.00 54.81 284 ALA A CA 1
ATOM 2218 C C . ALA A 1 284 ? 14.213 -1.046 -39.053 1.00 54.81 284 ALA A C 1
ATOM 2220 O O . ALA A 1 284 ? 13.902 -1.236 -40.227 1.00 54.81 284 ALA A O 1
ATOM 2221 N N . ALA A 1 285 ? 13.423 -0.377 -38.209 1.00 73.06 285 ALA A N 1
ATOM 2222 C CA . ALA A 1 285 ? 12.114 0.149 -38.595 1.00 73.06 285 ALA A CA 1
ATOM 2223 C C . ALA A 1 285 ? 12.213 1.242 -39.674 1.00 73.06 285 ALA A C 1
ATOM 2225 O O . ALA A 1 285 ? 11.443 1.238 -40.631 1.00 73.06 285 ALA A O 1
ATOM 2226 N N . ALA A 1 286 ? 13.188 2.146 -39.555 1.00 75.88 286 ALA A N 1
ATOM 2227 C CA . ALA A 1 286 ? 13.413 3.214 -40.524 1.00 75.88 286 ALA A CA 1
ATOM 2228 C C . ALA A 1 286 ? 13.918 2.671 -41.870 1.00 75.88 286 ALA A C 1
ATOM 2230 O O . ALA A 1 286 ? 13.405 3.055 -42.914 1.00 75.88 286 ALA A O 1
ATOM 2231 N N . THR A 1 287 ? 14.854 1.714 -41.850 1.00 59.94 287 THR A N 1
ATOM 2232 C CA . THR A 1 287 ? 15.363 1.055 -43.068 1.00 59.94 287 THR A CA 1
ATOM 2233 C C . THR A 1 287 ? 14.263 0.288 -43.797 1.00 59.94 287 THR A C 1
ATOM 2235 O O . THR A 1 287 ? 14.259 0.253 -45.022 1.00 59.94 287 THR A O 1
ATOM 2238 N N . TRP A 1 288 ? 13.322 -0.321 -43.065 1.00 72.56 288 TRP A N 1
ATOM 2239 C CA . TRP A 1 288 ? 12.162 -0.976 -43.675 1.00 72.56 288 TRP A CA 1
ATOM 2240 C C . TRP A 1 288 ? 11.309 0.032 -44.457 1.00 72.56 288 TRP A C 1
ATOM 2242 O O . TRP A 1 288 ? 10.796 -0.280 -45.530 1.00 72.56 288 TRP A O 1
ATOM 2252 N N . TYR A 1 289 ? 11.163 1.251 -43.949 1.00 78.06 289 TYR A N 1
ATOM 2253 C CA . TYR A 1 289 ? 10.313 2.249 -44.585 1.00 78.06 289 TYR A CA 1
ATOM 2254 C C . TYR A 1 289 ? 10.977 2.956 -45.768 1.00 78.06 289 TYR A C 1
ATOM 2256 O O . TYR A 1 289 ? 10.293 3.230 -46.748 1.00 78.06 289 TYR A O 1
ATOM 2264 N N . GLY A 1 290 ? 12.287 3.207 -45.699 1.00 75.94 290 GLY A N 1
ATOM 2265 C CA . GLY A 1 290 ? 13.054 3.753 -46.817 1.00 75.94 290 GLY A CA 1
ATOM 2266 C C . GLY A 1 290 ? 14.389 4.388 -46.418 1.00 75.94 290 GLY A C 1
ATOM 2267 O O . GLY A 1 290 ? 14.763 4.430 -45.241 1.00 75.94 290 GLY A O 1
ATOM 2268 N N . HIS A 1 291 ? 15.149 4.854 -47.409 1.00 73.88 291 HIS A N 1
ATOM 2269 C CA . HIS A 1 291 ? 16.498 5.383 -47.190 1.00 73.88 291 HIS A CA 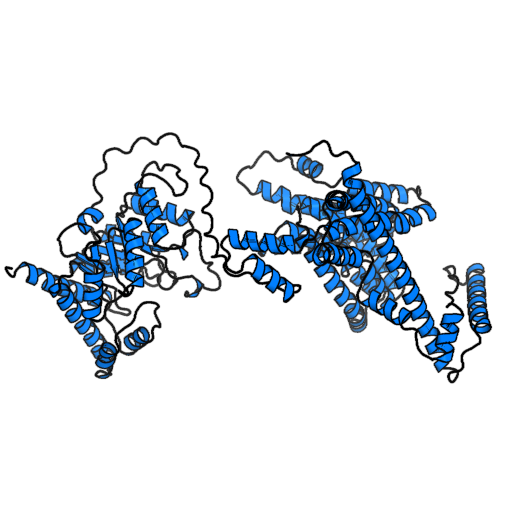1
ATOM 2270 C C . HIS A 1 291 ? 16.475 6.761 -46.514 1.00 73.88 291 HIS A C 1
ATOM 2272 O O . HIS A 1 291 ? 17.205 6.986 -45.543 1.00 73.88 291 HIS A O 1
ATOM 2278 N N . ASP A 1 292 ? 15.583 7.652 -46.948 1.00 75.88 292 ASP A N 1
ATOM 2279 C CA . ASP A 1 292 ? 15.473 9.001 -46.384 1.00 75.88 292 ASP A CA 1
ATOM 2280 C C . ASP A 1 292 ? 14.886 8.961 -44.967 1.00 75.88 292 ASP A C 1
ATOM 2282 O O . ASP A 1 292 ? 15.242 9.766 -44.095 1.00 75.88 292 ASP A O 1
ATOM 2286 N N . SER A 1 293 ? 14.048 7.954 -44.694 1.00 82.94 293 SER A N 1
ATOM 2287 C CA . SER A 1 293 ? 13.590 7.641 -43.342 1.00 82.94 293 SER A CA 1
ATOM 2288 C C . SER A 1 293 ? 14.753 7.289 -42.416 1.00 82.94 293 SER A C 1
ATOM 2290 O O . SER A 1 293 ? 14.763 7.732 -41.267 1.00 82.94 293 SER A O 1
ATOM 2292 N N . LEU A 1 294 ? 15.713 6.480 -42.870 1.00 71.50 294 LEU A N 1
ATOM 2293 C CA . LEU A 1 294 ? 16.867 6.080 -42.064 1.00 71.50 294 LEU A CA 1
ATOM 2294 C C . LEU A 1 294 ? 17.769 7.275 -41.741 1.00 71.50 294 LEU A C 1
ATOM 2296 O O . LEU A 1 294 ? 18.186 7.433 -40.590 1.00 71.50 294 LEU A O 1
ATOM 2300 N N . LEU A 1 295 ? 18.048 8.123 -42.734 1.00 77.69 295 LEU A N 1
ATOM 2301 C CA . LEU A 1 295 ? 18.850 9.333 -42.547 1.00 77.69 295 LEU A CA 1
ATOM 2302 C C . LEU A 1 295 ? 18.203 10.257 -41.509 1.00 77.69 295 LEU A C 1
ATOM 2304 O O . LEU A 1 295 ? 18.854 10.652 -40.539 1.00 77.69 295 LEU A O 1
ATOM 2308 N N . THR A 1 296 ? 16.901 10.512 -41.653 1.00 83.50 296 THR A N 1
ATOM 2309 C CA . THR A 1 296 ? 16.147 11.393 -40.752 1.00 83.50 296 THR A CA 1
ATOM 2310 C C . THR A 1 296 ? 16.065 10.820 -39.334 1.00 83.50 296 THR A C 1
ATOM 2312 O O . THR A 1 296 ? 16.322 11.528 -38.358 1.00 83.50 296 THR A O 1
ATOM 2315 N N . ALA A 1 297 ? 15.785 9.520 -39.198 1.00 86.81 297 ALA A N 1
ATOM 2316 C CA . ALA A 1 297 ? 15.676 8.860 -37.898 1.00 86.81 297 ALA A CA 1
ATOM 2317 C C . ALA A 1 297 ? 17.006 8.865 -37.130 1.00 86.81 297 ALA A C 1
ATOM 2319 O O . ALA A 1 297 ? 17.029 9.131 -35.926 1.00 86.81 297 ALA A O 1
ATOM 2320 N N . ASN A 1 298 ? 18.123 8.614 -37.819 1.00 79.12 298 ASN A N 1
ATOM 2321 C CA . ASN A 1 298 ? 19.452 8.654 -37.209 1.00 79.12 298 ASN A CA 1
ATOM 2322 C C . ASN A 1 298 ? 19.814 10.059 -36.734 1.00 79.12 298 ASN A C 1
ATOM 2324 O O . ASN A 1 298 ? 20.319 10.218 -35.622 1.00 79.12 298 ASN A O 1
ATOM 2328 N N . ILE A 1 299 ? 19.521 11.069 -37.552 1.00 80.94 299 ILE A N 1
ATOM 2329 C CA . ILE A 1 299 ? 19.741 12.471 -37.208 1.00 80.94 299 ILE A CA 1
ATOM 2330 C C . ILE A 1 299 ? 18.966 12.833 -35.929 1.00 80.94 299 ILE A C 1
ATOM 2332 O O . ILE A 1 299 ? 19.568 13.304 -34.964 1.00 80.94 299 ILE A O 1
ATOM 2336 N N . ILE A 1 300 ? 17.665 12.529 -35.861 1.00 85.19 300 ILE A N 1
ATOM 2337 C CA . ILE A 1 300 ? 16.853 12.777 -34.659 1.00 85.19 300 ILE A CA 1
ATOM 2338 C C . ILE A 1 300 ? 17.380 12.016 -33.437 1.00 85.19 300 ILE A C 1
ATOM 2340 O O . ILE A 1 300 ? 17.442 12.575 -32.339 1.00 85.19 300 ILE A O 1
ATOM 2344 N N . ASN A 1 301 ? 17.791 10.758 -33.609 1.00 84.06 301 ASN A N 1
ATOM 2345 C CA . ASN A 1 301 ? 18.335 9.957 -32.517 1.00 84.06 301 ASN A CA 1
ATOM 2346 C C . ASN A 1 301 ? 19.594 10.598 -31.913 1.00 84.06 301 ASN A C 1
ATOM 2348 O O . ASN A 1 301 ? 19.721 10.655 -30.691 1.00 84.06 301 ASN A O 1
ATOM 2352 N N . ILE A 1 302 ? 20.492 11.119 -32.757 1.00 76.62 302 ILE A N 1
ATOM 2353 C CA . ILE A 1 302 ? 21.708 11.825 -32.325 1.00 76.62 302 ILE A CA 1
ATOM 2354 C C . ILE A 1 302 ? 21.343 13.054 -31.492 1.00 76.62 302 ILE A C 1
ATOM 2356 O O . ILE A 1 302 ? 21.859 13.215 -30.384 1.00 76.62 302 ILE A O 1
ATOM 2360 N N . VAL A 1 303 ? 20.417 13.884 -31.989 1.00 80.44 303 VAL A N 1
ATOM 2361 C CA . VAL A 1 303 ? 19.936 15.066 -31.259 1.00 80.44 303 VAL A CA 1
ATOM 2362 C C . VAL A 1 303 ? 19.410 14.665 -29.889 1.00 80.44 303 VAL A C 1
ATOM 2364 O O . VAL A 1 303 ? 19.843 15.209 -28.877 1.00 80.44 303 VAL A O 1
ATOM 2367 N N . ARG A 1 304 ? 18.535 13.657 -29.841 1.00 84.12 304 ARG A N 1
ATOM 2368 C CA . ARG A 1 304 ? 17.925 13.156 -28.608 1.00 84.12 304 ARG A CA 1
ATOM 2369 C C . ARG A 1 304 ? 18.970 12.677 -27.600 1.00 84.12 304 ARG A C 1
ATOM 2371 O O . ARG A 1 304 ? 18.897 13.059 -26.436 1.00 84.12 304 ARG A O 1
ATOM 2378 N N . VAL A 1 305 ? 19.964 11.895 -28.031 1.00 76.31 305 VAL A N 1
ATOM 2379 C CA . VAL A 1 305 ? 21.081 11.436 -27.179 1.00 76.31 305 VAL A CA 1
ATOM 2380 C C . VAL A 1 305 ? 21.880 12.615 -26.613 1.00 76.31 305 VAL A C 1
ATOM 2382 O O . VAL A 1 305 ? 22.264 12.582 -25.444 1.00 76.31 305 VAL A O 1
ATOM 2385 N N . GLY A 1 306 ? 22.065 13.685 -27.391 1.00 76.50 306 GLY A N 1
ATOM 2386 C CA . GLY A 1 306 ? 22.710 14.917 -26.931 1.00 76.50 306 GLY A CA 1
ATOM 2387 C C . GLY A 1 306 ? 22.017 15.580 -25.730 1.00 76.50 306 GLY A C 1
ATOM 2388 O O . GLY A 1 306 ? 22.673 16.267 -24.950 1.00 76.50 306 GLY A O 1
ATOM 2389 N N . PHE A 1 307 ? 20.722 15.326 -25.510 1.00 84.19 307 PHE A N 1
ATOM 2390 C CA . PHE A 1 307 ? 19.952 15.915 -24.407 1.00 84.19 307 PHE A CA 1
ATOM 2391 C C . PHE A 1 307 ? 20.036 15.156 -23.063 1.00 84.19 307 PHE A C 1
ATOM 2393 O O . PHE A 1 307 ? 19.468 15.626 -22.073 1.00 84.19 307 PHE A O 1
ATOM 2400 N N . ILE A 1 308 ? 20.766 14.032 -22.971 1.00 83.12 308 ILE A N 1
ATOM 2401 C CA . ILE A 1 308 ? 20.987 13.273 -21.713 1.00 83.12 308 ILE A CA 1
ATOM 2402 C C . ILE A 1 308 ? 21.334 14.166 -20.506 1.00 83.12 308 ILE A C 1
ATOM 2404 O O . ILE A 1 308 ? 20.663 14.053 -19.480 1.00 83.12 308 ILE A O 1
ATOM 2408 N N . PRO A 1 309 ? 22.325 15.067 -20.583 1.00 79.94 309 PRO A N 1
ATOM 2409 C CA . PRO A 1 309 ? 22.675 15.961 -19.478 1.00 79.94 309 PRO A CA 1
ATOM 2410 C C . PRO A 1 309 ? 21.520 16.819 -18.971 1.00 79.94 309 PRO A C 1
ATOM 2412 O O . PRO A 1 309 ? 21.380 16.987 -17.762 1.00 79.94 309 PRO A O 1
ATOM 2415 N N . PHE A 1 310 ? 20.672 17.334 -19.863 1.00 86.12 310 PHE A N 1
ATOM 2416 C CA . PHE A 1 310 ? 19.523 18.152 -19.472 1.00 86.12 310 PHE A CA 1
ATOM 2417 C C . PHE A 1 310 ? 18.492 17.321 -18.707 1.00 86.12 310 PHE A C 1
ATOM 2419 O O . PHE A 1 310 ? 17.994 17.754 -17.669 1.00 86.12 310 PHE A O 1
ATOM 2426 N N . VAL A 1 311 ? 18.232 16.091 -19.157 1.00 88.81 311 VAL A N 1
ATOM 2427 C CA . VAL A 1 311 ? 17.356 15.147 -18.448 1.00 88.81 311 VAL A CA 1
ATOM 2428 C C . VAL A 1 311 ? 17.954 14.715 -17.110 1.00 88.81 311 VAL A C 1
ATOM 2430 O O . VAL A 1 311 ? 17.228 14.591 -16.125 1.00 88.81 311 VAL A O 1
ATOM 2433 N N . VAL A 1 312 ? 19.273 14.541 -17.031 1.00 86.25 312 VAL A N 1
ATOM 2434 C CA . VAL A 1 312 ? 19.976 14.252 -15.776 1.00 86.25 312 VAL A CA 1
ATOM 2435 C C . VAL A 1 312 ? 19.826 15.412 -14.790 1.00 86.25 312 VAL A C 1
ATOM 2437 O O . VAL A 1 312 ? 19.446 15.175 -13.645 1.00 86.25 312 VAL A O 1
ATOM 2440 N N . ILE A 1 313 ? 20.037 16.659 -15.227 1.00 87.06 313 ILE A N 1
ATOM 2441 C CA . ILE A 1 313 ? 19.814 17.861 -14.402 1.00 87.06 313 ILE A CA 1
ATOM 2442 C C . ILE A 1 313 ? 18.357 17.932 -13.940 1.00 87.06 313 ILE A C 1
ATOM 2444 O O . ILE A 1 313 ? 18.100 18.154 -12.757 1.00 87.06 313 ILE A O 1
ATOM 2448 N N . PHE A 1 314 ? 17.404 17.679 -14.841 1.00 90.56 314 PHE A N 1
ATOM 2449 C CA . PHE A 1 314 ? 15.987 17.618 -14.496 1.00 90.56 314 PHE A CA 1
ATOM 2450 C C . PHE A 1 314 ? 15.703 16.553 -13.428 1.00 90.56 314 PHE A C 1
ATOM 2452 O O . PHE A 1 314 ? 15.006 16.837 -12.456 1.00 90.56 314 PHE A O 1
ATOM 2459 N N . CYS A 1 315 ? 16.268 15.349 -13.555 1.00 88.88 315 CYS A N 1
ATOM 2460 C CA . CYS A 1 315 ? 16.081 14.279 -12.577 1.00 88.88 315 CYS A CA 1
ATOM 2461 C C . CYS A 1 315 ? 16.701 14.629 -11.215 1.00 88.88 315 CYS A C 1
ATOM 2463 O O . CYS A 1 315 ? 16.075 14.362 -10.190 1.00 88.88 315 CYS A O 1
ATOM 2465 N N . ILE A 1 316 ? 17.877 15.275 -11.183 1.00 86.31 316 ILE A N 1
ATOM 2466 C CA . ILE A 1 316 ? 18.468 15.807 -9.941 1.00 86.31 316 ILE A CA 1
ATOM 2467 C C . ILE A 1 316 ? 17.500 16.814 -9.306 1.00 86.31 316 ILE A C 1
ATOM 2469 O O . ILE A 1 316 ? 17.178 16.716 -8.123 1.00 86.31 316 ILE A O 1
ATOM 2473 N N . TRP A 1 317 ? 16.984 17.762 -10.087 1.00 88.56 317 TRP A N 1
ATOM 2474 C CA . TRP A 1 317 ? 16.052 18.759 -9.572 1.00 88.56 317 TRP A CA 1
ATOM 2475 C C . TRP A 1 317 ? 14.751 18.136 -9.044 1.00 88.56 317 TRP A C 1
ATOM 2477 O O . TRP A 1 317 ? 14.342 18.421 -7.918 1.00 88.56 317 TRP A O 1
ATOM 2487 N N . PHE A 1 318 ? 14.119 17.254 -9.818 1.00 90.00 318 PHE A N 1
ATOM 2488 C CA . PHE A 1 318 ? 12.803 16.701 -9.505 1.00 90.00 318 PHE A CA 1
ATOM 2489 C C . PHE A 1 318 ? 12.839 15.669 -8.372 1.00 90.00 318 PHE A C 1
ATOM 2491 O O . PHE A 1 318 ? 11.988 15.706 -7.482 1.00 90.00 318 PHE A O 1
ATOM 2498 N N . TYR A 1 319 ? 13.812 14.753 -8.390 1.00 87.06 319 TYR A N 1
ATOM 2499 C CA . TYR A 1 319 ? 13.879 13.652 -7.429 1.00 87.06 319 TYR A CA 1
ATOM 2500 C C . TYR A 1 319 ? 14.742 13.965 -6.206 1.00 87.06 319 TYR A C 1
ATOM 2502 O O . TYR A 1 319 ? 14.483 13.390 -5.155 1.00 87.06 319 TYR A O 1
ATOM 2510 N N . VAL A 1 320 ? 15.711 14.882 -6.293 1.00 81.69 320 VAL A N 1
ATOM 2511 C CA . VAL A 1 320 ? 16.610 15.199 -5.168 1.00 81.69 320 VAL A CA 1
ATOM 2512 C C . VAL A 1 320 ? 16.266 16.556 -4.553 1.00 81.69 320 VAL A C 1
ATOM 2514 O O . VAL A 1 320 ? 15.919 16.630 -3.376 1.00 81.69 320 VAL A O 1
ATOM 2517 N N . ILE A 1 321 ? 16.302 17.637 -5.338 1.00 78.19 321 ILE A N 1
ATOM 2518 C CA . ILE A 1 321 ? 16.201 19.008 -4.802 1.00 78.19 321 ILE A CA 1
ATOM 2519 C C . ILE A 1 321 ? 14.774 19.355 -4.359 1.00 78.19 321 ILE A C 1
ATOM 2521 O O . ILE A 1 321 ? 14.582 19.830 -3.240 1.00 78.19 321 ILE A O 1
ATOM 2525 N N . LYS A 1 322 ? 13.766 19.095 -5.203 1.00 76.25 322 LYS A N 1
ATOM 2526 C CA . LYS A 1 322 ? 12.354 19.425 -4.933 1.00 76.25 322 LYS A CA 1
ATOM 2527 C C . LYS A 1 322 ? 11.805 18.707 -3.697 1.00 76.25 322 LYS A C 1
ATOM 2529 O O . LYS A 1 322 ? 10.972 19.254 -2.979 1.00 76.25 322 LYS A O 1
ATOM 2534 N N . GLN A 1 323 ? 12.279 17.490 -3.430 1.00 67.69 323 GLN A N 1
ATOM 2535 C CA . GLN A 1 323 ? 11.879 16.729 -2.244 1.00 67.69 323 GLN A CA 1
ATOM 2536 C C . GLN A 1 323 ? 12.507 17.297 -0.971 1.00 67.69 323 GLN A C 1
ATOM 2538 O O . GLN A 1 323 ? 11.812 17.465 0.025 1.00 67.69 323 GLN A O 1
ATOM 2543 N N . ALA A 1 324 ? 13.785 17.676 -1.029 1.00 60.53 324 ALA A N 1
ATOM 2544 C CA . ALA A 1 324 ? 14.489 18.253 0.110 1.00 60.53 324 ALA A CA 1
ATOM 2545 C C . ALA A 1 324 ? 13.977 19.657 0.498 1.00 60.53 324 ALA A C 1
ATOM 2547 O O . ALA A 1 324 ? 14.110 20.064 1.643 1.00 60.53 324 ALA A O 1
ATOM 2548 N N . THR A 1 325 ? 13.340 20.380 -0.432 1.00 58.31 325 THR A N 1
ATOM 2549 C CA . THR A 1 325 ? 12.713 21.698 -0.186 1.00 58.31 325 THR A CA 1
ATOM 2550 C C . THR A 1 325 ? 11.235 21.639 0.221 1.00 58.31 325 THR A C 1
ATOM 2552 O O . THR A 1 325 ? 10.669 22.671 0.574 1.00 58.31 325 THR A O 1
ATOM 2555 N N . SER A 1 326 ? 10.600 20.461 0.181 1.00 52.59 326 SER A N 1
ATOM 2556 C CA . SER A 1 326 ? 9.182 20.275 0.545 1.00 52.59 326 SER A CA 1
ATOM 2557 C C . SER A 1 326 ? 8.971 19.808 1.999 1.00 52.59 326 SER A C 1
ATOM 2559 O O . SER A 1 326 ? 7.829 19.597 2.399 1.00 52.59 326 SER A O 1
ATOM 2561 N N . GLY A 1 327 ? 10.048 19.631 2.775 1.00 50.00 327 GLY A N 1
ATOM 2562 C CA . GLY A 1 327 ? 10.019 19.391 4.227 1.00 50.00 327 GLY A CA 1
ATOM 2563 C C . GLY A 1 327 ? 10.326 20.658 5.042 1.00 50.00 327 GLY A C 1
ATOM 2564 O O . GLY A 1 327 ? 10.740 21.668 4.476 1.00 50.00 327 GLY A O 1
ATOM 2565 N N . ASP A 1 328 ? 10.145 20.594 6.367 1.00 40.84 328 ASP A N 1
ATOM 2566 C CA . ASP A 1 328 ? 10.244 21.725 7.320 1.00 40.84 328 ASP A CA 1
ATOM 2567 C C . ASP A 1 328 ? 11.625 22.415 7.413 1.00 40.84 328 ASP A C 1
ATOM 2569 O O . ASP A 1 328 ? 11.750 23.476 8.021 1.00 40.84 328 ASP A O 1
ATOM 2573 N N . GLU A 1 329 ? 12.671 21.893 6.769 1.00 46.50 329 GLU A N 1
ATOM 2574 C CA . GLU A 1 329 ? 13.976 22.563 6.682 1.00 46.50 329 GLU A CA 1
ATOM 2575 C C . GLU A 1 329 ? 14.057 23.515 5.478 1.00 46.50 329 GLU A C 1
ATOM 2577 O O . GLU A 1 329 ? 14.849 23.352 4.543 1.00 46.50 329 GLU A O 1
ATOM 2582 N N . LYS A 1 330 ? 13.249 24.577 5.502 1.00 46.12 330 LYS A N 1
ATOM 2583 C CA . LYS A 1 330 ? 13.451 25.717 4.600 1.00 46.12 330 LYS A CA 1
ATOM 2584 C C . LYS A 1 330 ? 14.691 26.501 5.039 1.00 46.12 330 LYS A C 1
ATOM 2586 O O . LYS A 1 330 ? 14.610 27.315 5.952 1.00 46.12 330 LYS A O 1
ATOM 2591 N N . GLY A 1 331 ? 15.825 26.314 4.351 1.00 49.72 331 GLY A N 1
ATOM 2592 C CA . GLY A 1 331 ? 16.843 27.376 4.318 1.00 49.72 331 GLY A CA 1
ATOM 2593 C C . GLY A 1 331 ? 18.321 27.052 4.082 1.00 49.72 331 GLY A C 1
ATOM 2594 O O . GLY A 1 331 ? 19.089 28.004 4.023 1.00 49.72 331 GLY A O 1
ATOM 2595 N N . LYS A 1 332 ? 18.781 25.798 3.936 1.00 49.06 332 LYS A N 1
ATOM 2596 C CA . LYS A 1 332 ? 20.244 25.525 3.855 1.00 49.06 332 LYS A CA 1
ATOM 2597 C C . LYS A 1 332 ? 20.741 24.682 2.676 1.00 49.06 332 LYS A C 1
ATOM 2599 O O . LYS A 1 332 ? 21.886 24.243 2.688 1.00 49.06 332 LYS A O 1
ATOM 2604 N N . ILE A 1 333 ? 19.939 24.467 1.634 1.00 56.47 333 ILE A N 1
ATOM 2605 C CA . ILE A 1 333 ? 20.381 23.664 0.481 1.00 56.47 333 ILE A CA 1
ATOM 2606 C C . ILE A 1 333 ? 20.808 24.583 -0.668 1.00 56.47 333 ILE A C 1
ATOM 2608 O O . ILE A 1 333 ? 19.977 25.086 -1.427 1.00 56.47 333 ILE A O 1
ATOM 2612 N N . HIS A 1 334 ? 22.119 24.780 -0.836 1.00 67.12 334 HIS A N 1
ATOM 2613 C CA . HIS A 1 334 ? 22.662 25.413 -2.038 1.00 67.12 334 HIS A CA 1
ATOM 2614 C C . HIS A 1 334 ? 22.421 24.503 -3.251 1.00 67.12 334 HIS A C 1
ATOM 2616 O O . HIS A 1 334 ? 23.139 23.533 -3.486 1.00 67.12 334 HIS A O 1
ATOM 2622 N N . THR A 1 335 ? 21.407 24.841 -4.050 1.00 66.69 335 THR A N 1
ATOM 2623 C CA . THR A 1 335 ? 20.979 24.088 -5.247 1.00 66.69 335 THR A CA 1
ATOM 2624 C C . THR A 1 335 ? 22.147 23.783 -6.196 1.00 66.69 335 THR A C 1
ATOM 2626 O O . THR A 1 335 ? 22.288 22.661 -6.678 1.00 66.69 335 THR A O 1
ATOM 2629 N N . TRP A 1 336 ? 23.045 24.752 -6.399 1.00 69.12 336 TRP A N 1
ATOM 2630 C CA . TRP A 1 336 ? 24.250 24.594 -7.218 1.00 69.12 336 TRP A CA 1
ATOM 2631 C C . TRP A 1 336 ? 25.274 23.605 -6.651 1.00 69.12 336 TRP A C 1
ATOM 2633 O O . TRP A 1 336 ? 25.962 22.936 -7.422 1.00 69.12 336 TRP A O 1
ATOM 2643 N N . GLN A 1 337 ? 25.374 23.489 -5.326 1.00 73.94 337 GLN A N 1
ATOM 2644 C CA . GLN A 1 337 ? 26.287 22.552 -4.676 1.00 73.94 337 GLN A CA 1
ATOM 2645 C C . GLN A 1 337 ? 25.795 21.110 -4.845 1.00 73.94 337 GLN A C 1
ATOM 2647 O O . GLN A 1 337 ? 26.565 20.246 -5.251 1.00 73.94 337 GLN A O 1
ATOM 2652 N N . VAL A 1 338 ? 24.491 20.870 -4.668 1.00 70.88 338 VAL A N 1
ATOM 2653 C CA . VAL A 1 338 ? 23.881 19.545 -4.883 1.00 70.88 338 VAL A CA 1
ATOM 2654 C C . VAL A 1 338 ? 24.014 19.096 -6.338 1.00 70.88 338 VAL A C 1
ATOM 2656 O O . VAL A 1 338 ? 24.327 17.935 -6.596 1.00 70.88 338 VAL A O 1
ATOM 2659 N N . ILE A 1 339 ? 23.819 20.010 -7.298 1.00 71.31 339 ILE A N 1
ATOM 2660 C CA . ILE A 1 339 ? 24.041 19.707 -8.717 1.00 71.31 339 ILE A CA 1
ATOM 2661 C C . ILE A 1 339 ? 25.508 19.332 -8.947 1.00 71.31 339 ILE A C 1
ATOM 2663 O O . ILE A 1 339 ? 25.757 18.286 -9.533 1.00 71.31 339 ILE A O 1
ATOM 2667 N N . LYS A 1 340 ? 26.481 20.105 -8.444 1.00 74.56 340 LYS A N 1
ATOM 2668 C CA . LYS A 1 340 ? 27.912 19.769 -8.590 1.00 74.56 340 LYS A CA 1
ATOM 2669 C C . LYS A 1 340 ? 28.283 18.419 -7.966 1.00 74.56 340 LYS A C 1
ATOM 2671 O O . LYS A 1 340 ? 29.061 17.684 -8.561 1.00 74.56 340 LYS A O 1
ATOM 2676 N N . GLU A 1 341 ? 27.729 18.081 -6.804 1.00 72.50 341 GLU A N 1
ATOM 2677 C CA . GLU A 1 341 ? 28.034 16.829 -6.096 1.00 72.50 341 GLU A CA 1
ATOM 2678 C C . GLU A 1 341 ? 27.381 15.592 -6.734 1.00 72.50 341 GLU A C 1
ATOM 2680 O O . GLU A 1 341 ? 27.943 14.497 -6.685 1.00 72.50 341 GLU A O 1
ATOM 2685 N N . LYS A 1 342 ? 26.187 15.738 -7.324 1.00 70.25 342 LYS A N 1
ATOM 2686 C CA . LYS A 1 342 ? 25.408 14.620 -7.889 1.00 70.25 342 LYS A CA 1
ATOM 2687 C C . LYS A 1 342 ? 25.529 14.484 -9.405 1.00 70.25 342 LYS A C 1
ATOM 2689 O O . LYS A 1 342 ? 25.173 13.430 -9.935 1.00 70.25 342 LYS A O 1
ATOM 2694 N N . PHE A 1 343 ? 25.994 15.517 -10.110 1.00 75.25 343 PHE A N 1
ATOM 2695 C CA . PHE A 1 343 ? 26.117 15.477 -11.562 1.00 75.25 343 PHE A CA 1
ATOM 2696 C C . PHE A 1 343 ? 27.224 14.496 -11.986 1.00 75.25 343 PHE A C 1
ATOM 2698 O O . PHE A 1 343 ? 28.366 14.611 -11.532 1.00 75.25 343 PHE A O 1
ATOM 2705 N N . PRO A 1 344 ? 26.937 13.522 -12.863 1.00 73.00 344 PRO A N 1
ATOM 2706 C CA . PRO A 1 344 ? 27.932 12.533 -13.248 1.00 73.00 344 PRO A CA 1
ATOM 2707 C C . PRO A 1 344 ? 29.033 13.142 -14.131 1.00 73.00 344 PRO A C 1
ATOM 2709 O O . PRO A 1 344 ? 28.790 13.513 -15.278 1.00 73.00 344 PRO A O 1
ATOM 2712 N N . LEU A 1 345 ? 30.274 13.179 -13.628 1.00 80.69 345 LEU A N 1
ATOM 2713 C CA . LEU A 1 345 ? 31.422 13.799 -14.315 1.00 80.69 345 LEU A CA 1
ATOM 2714 C C . LEU A 1 345 ? 31.679 13.241 -15.730 1.00 80.69 345 LEU A C 1
ATOM 2716 O O . LEU A 1 345 ? 32.124 13.965 -16.616 1.00 80.69 345 LEU A O 1
ATOM 2720 N N . PHE A 1 346 ? 31.349 11.970 -15.976 1.00 76.81 346 PHE A N 1
ATOM 2721 C CA . PHE A 1 346 ? 31.512 11.349 -17.295 1.00 76.81 346 PHE A CA 1
ATOM 2722 C C . PHE A 1 346 ? 30.626 11.986 -18.383 1.00 76.81 346 PHE A C 1
ATOM 2724 O O . PHE A 1 346 ? 30.948 11.873 -19.561 1.00 76.81 346 PHE A O 1
ATOM 2731 N N . ILE A 1 347 ? 29.541 12.681 -18.018 1.00 76.69 347 ILE A N 1
ATOM 2732 C CA . ILE A 1 347 ? 28.701 13.416 -18.976 1.00 76.69 347 ILE A CA 1
ATOM 2733 C C . ILE A 1 347 ? 29.434 14.655 -19.507 1.00 76.69 347 ILE A C 1
ATOM 2735 O O . ILE A 1 347 ? 29.299 14.986 -20.682 1.00 76.69 347 ILE A O 1
ATOM 2739 N N . LEU A 1 348 ? 30.258 15.310 -18.679 1.00 82.88 348 LEU A N 1
ATOM 2740 C CA . LEU A 1 348 ? 31.127 16.389 -19.161 1.00 82.88 348 LEU A CA 1
ATOM 2741 C C . LEU A 1 348 ? 32.158 15.833 -20.142 1.00 82.88 348 LEU A C 1
ATOM 2743 O O . LEU A 1 348 ? 32.317 16.381 -21.226 1.00 82.88 348 LEU A O 1
ATOM 2747 N N . GLY A 1 349 ? 32.775 14.695 -19.805 1.00 86.12 349 GLY A N 1
ATOM 2748 C CA . GLY A 1 349 ? 33.707 14.003 -20.698 1.00 86.12 349 GLY A CA 1
ATOM 2749 C C . GLY A 1 349 ? 33.090 13.651 -22.056 1.00 86.12 349 GLY A C 1
ATOM 2750 O O . GLY A 1 349 ? 33.731 13.856 -23.083 1.00 86.12 349 GLY A O 1
ATOM 2751 N N . PHE A 1 350 ? 31.834 13.188 -22.080 1.00 80.88 350 PHE A N 1
ATOM 2752 C CA . PHE A 1 350 ? 31.089 12.958 -23.322 1.00 80.88 350 PHE A CA 1
ATOM 2753 C C . PHE A 1 350 ? 31.037 14.220 -24.192 1.00 80.88 350 PHE A C 1
ATOM 2755 O O . PHE A 1 350 ? 31.439 14.172 -25.349 1.00 80.88 350 PHE A O 1
ATOM 2762 N N . PHE A 1 351 ? 30.613 15.364 -23.649 1.00 82.06 351 PHE A N 1
ATOM 2763 C CA . PHE A 1 351 ? 30.539 16.595 -24.439 1.00 82.06 351 PHE A CA 1
ATOM 2764 C C . PHE A 1 351 ? 31.891 17.161 -24.836 1.00 82.06 351 PHE A C 1
ATOM 2766 O O . PHE A 1 351 ? 32.009 17.717 -25.923 1.00 82.06 351 PHE A O 1
ATOM 2773 N N . THR A 1 352 ? 32.916 16.999 -24.002 1.00 87.81 352 THR A N 1
ATOM 2774 C CA . THR A 1 352 ? 34.282 17.336 -24.398 1.00 87.81 352 THR A CA 1
ATOM 2775 C C . THR A 1 352 ? 34.668 16.558 -25.654 1.00 87.81 352 THR A C 1
ATOM 2777 O O . THR A 1 352 ? 35.152 17.160 -26.605 1.00 87.81 352 THR A O 1
ATOM 2780 N N . MET A 1 353 ? 34.373 15.255 -25.712 1.00 86.44 353 MET A N 1
ATOM 2781 C CA . MET A 1 353 ? 34.626 14.447 -26.908 1.00 86.44 353 MET A CA 1
ATOM 2782 C C . MET A 1 353 ? 33.795 14.899 -28.121 1.00 86.44 353 MET A C 1
ATOM 2784 O O . MET A 1 353 ? 34.346 14.960 -29.214 1.00 86.44 353 MET A O 1
ATOM 2788 N N . VAL A 1 354 ? 32.517 15.270 -27.949 1.00 83.38 354 VAL A N 1
ATOM 2789 C CA . VAL A 1 354 ? 31.685 15.819 -29.048 1.00 83.38 354 VAL A CA 1
ATOM 2790 C C . VAL A 1 354 ? 32.296 17.108 -29.604 1.00 83.38 354 VAL A C 1
ATOM 2792 O O . VAL A 1 354 ? 32.434 17.272 -30.813 1.00 83.38 354 VAL A O 1
ATOM 2795 N N . THR A 1 355 ? 32.702 18.022 -28.724 1.00 86.12 355 THR A N 1
ATOM 2796 C CA . THR A 1 355 ? 33.293 19.308 -29.111 1.00 86.12 355 THR A CA 1
ATOM 2797 C C . THR A 1 355 ? 34.652 19.134 -29.787 1.00 86.12 355 THR A C 1
ATOM 2799 O O . THR A 1 355 ? 34.911 19.771 -30.801 1.00 86.12 355 THR A O 1
ATOM 2802 N N . LEU A 1 356 ? 35.505 18.239 -29.280 1.00 88.94 356 LEU A N 1
ATOM 2803 C CA . LEU A 1 356 ? 36.776 17.908 -29.932 1.00 88.94 356 LEU A CA 1
ATOM 2804 C C . LEU A 1 356 ? 36.555 17.298 -31.323 1.00 88.94 356 LEU A C 1
ATOM 2806 O O . LEU A 1 356 ? 37.278 17.631 -32.260 1.00 88.94 356 LEU A O 1
ATOM 2810 N N . ASN A 1 357 ? 35.535 16.450 -31.474 1.00 86.12 357 ASN A N 1
ATOM 2811 C CA . ASN A 1 357 ? 35.170 15.885 -32.768 1.00 86.12 357 ASN A CA 1
ATOM 2812 C C . ASN A 1 357 ? 34.739 16.971 -33.766 1.00 86.12 357 ASN A C 1
ATOM 2814 O O . ASN A 1 357 ? 35.169 16.952 -34.915 1.00 86.12 357 ASN A O 1
ATOM 2818 N N . GLU A 1 358 ? 33.947 17.949 -33.317 1.00 84.81 358 GLU A N 1
ATOM 2819 C CA . GLU A 1 358 ? 33.506 19.076 -34.149 1.00 84.81 358 GLU A CA 1
ATOM 2820 C C . GLU A 1 358 ? 34.676 19.949 -34.620 1.00 84.81 358 GLU A C 1
ATOM 2822 O O . GLU A 1 358 ? 34.707 20.366 -35.774 1.00 84.81 358 GLU A O 1
ATOM 2827 N N . PHE A 1 359 ? 35.680 20.171 -33.766 1.00 88.44 359 PHE A N 1
ATOM 2828 C CA . PHE A 1 359 ? 36.909 20.878 -34.142 1.00 88.44 359 PHE A CA 1
ATOM 2829 C C . PHE A 1 359 ? 37.836 20.067 -35.066 1.00 88.44 359 PHE A C 1
ATOM 2831 O O . PHE A 1 359 ? 38.936 20.517 -35.378 1.00 88.44 359 PHE A O 1
ATOM 2838 N N . GLY A 1 360 ? 37.421 18.874 -35.505 1.00 84.50 360 GLY A N 1
ATOM 2839 C CA . GLY A 1 360 ? 38.188 18.043 -36.430 1.00 84.50 360 GLY A CA 1
ATOM 2840 C C . GLY A 1 360 ? 39.382 17.334 -35.791 1.00 84.50 360 GLY A C 1
ATOM 2841 O O . GLY A 1 360 ? 40.240 16.825 -36.506 1.00 84.50 360 GLY A O 1
ATOM 2842 N N . VAL A 1 361 ? 39.443 17.255 -34.455 1.00 89.12 361 VAL A N 1
ATOM 2843 C CA . VAL A 1 361 ? 40.530 16.570 -33.727 1.00 89.12 361 VAL A CA 1
ATOM 2844 C C . VAL A 1 361 ? 40.551 15.064 -34.038 1.00 89.12 361 VAL A C 1
ATOM 2846 O O . VAL A 1 361 ? 41.593 14.412 -33.936 1.00 89.12 361 VAL A O 1
ATOM 2849 N N . PHE A 1 362 ? 39.414 14.487 -34.446 1.00 86.00 362 PHE A N 1
ATOM 2850 C CA . PHE A 1 362 ? 39.284 13.061 -34.739 1.00 86.00 362 PHE A CA 1
ATOM 2851 C C . PHE A 1 362 ? 39.094 12.775 -36.233 1.00 86.00 362 PHE A C 1
ATOM 2853 O O . PHE A 1 362 ? 38.108 13.168 -36.858 1.00 86.00 362 PHE A O 1
ATOM 2860 N N . THR A 1 363 ? 40.014 11.992 -36.795 1.00 85.25 363 THR A N 1
ATOM 2861 C CA . THR A 1 363 ? 39.895 11.422 -38.141 1.00 85.25 363 THR A CA 1
ATOM 2862 C C . THR A 1 363 ? 38.806 10.337 -38.190 1.00 85.25 363 THR A C 1
ATOM 2864 O O . THR A 1 363 ? 38.320 9.876 -37.154 1.00 85.25 363 THR A O 1
ATOM 2867 N N . GLU A 1 364 ? 38.400 9.909 -39.392 1.00 77.12 364 GLU A N 1
ATOM 2868 C CA . GLU A 1 364 ? 37.457 8.782 -39.574 1.00 77.12 364 GLU A CA 1
ATOM 2869 C C . GLU A 1 364 ? 37.932 7.495 -38.869 1.00 77.12 364 GLU A C 1
ATOM 2871 O O . GLU A 1 364 ? 37.131 6.756 -38.284 1.00 77.12 364 GLU A O 1
ATOM 2876 N N . ASP A 1 365 ? 39.247 7.258 -38.847 1.00 79.38 365 ASP A N 1
ATOM 2877 C CA . ASP A 1 365 ? 39.849 6.107 -38.171 1.00 79.38 365 ASP A CA 1
ATOM 2878 C C . ASP A 1 365 ? 39.692 6.203 -36.652 1.00 79.38 365 ASP A C 1
ATOM 2880 O O . ASP A 1 365 ? 39.236 5.248 -36.017 1.00 79.38 365 ASP A O 1
ATOM 2884 N N . HIS A 1 366 ? 39.966 7.375 -36.065 1.00 82.12 366 HIS A N 1
ATOM 2885 C CA . HIS A 1 366 ? 39.745 7.616 -34.636 1.00 82.12 366 HIS A CA 1
ATOM 2886 C C . HIS A 1 366 ? 38.274 7.390 -34.258 1.00 82.12 366 HIS A C 1
ATOM 2888 O O . HIS A 1 366 ? 37.980 6.677 -33.296 1.00 82.12 366 HIS A O 1
ATOM 2894 N N . ARG A 1 367 ? 37.338 7.920 -35.055 1.00 77.88 367 ARG A N 1
ATOM 2895 C CA . ARG A 1 367 ? 35.891 7.754 -34.835 1.00 77.88 367 ARG A CA 1
ATOM 2896 C C . ARG A 1 367 ? 35.461 6.290 -34.895 1.00 77.88 367 ARG A C 1
ATOM 2898 O O . ARG A 1 367 ? 34.673 5.833 -34.062 1.00 77.88 367 ARG A O 1
ATOM 2905 N N . THR A 1 368 ? 36.017 5.532 -35.836 1.00 74.12 368 THR A N 1
ATOM 2906 C CA . THR A 1 368 ? 35.751 4.097 -35.976 1.00 74.12 368 THR A CA 1
ATOM 2907 C C . THR A 1 368 ? 36.294 3.305 -34.787 1.00 74.12 368 THR A C 1
ATOM 2909 O O . THR A 1 368 ? 35.597 2.436 -34.256 1.00 74.12 368 THR A O 1
ATOM 2912 N N . ILE A 1 369 ? 37.503 3.625 -34.325 1.00 79.44 369 ILE A N 1
ATOM 2913 C CA . ILE A 1 369 ? 38.140 2.984 -33.169 1.00 79.44 369 ILE A CA 1
ATOM 2914 C C . ILE A 1 369 ? 37.337 3.249 -31.885 1.00 79.44 369 ILE A C 1
ATOM 2916 O O . ILE A 1 369 ? 37.020 2.309 -31.148 1.00 79.44 369 ILE A O 1
ATOM 2920 N N . PHE A 1 370 ? 36.926 4.498 -31.641 1.00 76.38 370 PHE A N 1
ATOM 2921 C CA . PHE A 1 370 ? 36.102 4.846 -30.481 1.00 76.38 370 PHE A CA 1
ATOM 2922 C C . PHE A 1 370 ? 34.737 4.152 -30.518 1.00 76.38 370 PHE A C 1
ATOM 2924 O O . PHE A 1 370 ? 34.358 3.513 -29.537 1.00 76.38 370 PHE A O 1
ATOM 2931 N N . GLY A 1 371 ? 34.020 4.236 -31.644 1.00 64.06 371 GLY A N 1
ATOM 2932 C CA . GLY A 1 371 ? 32.631 3.782 -31.758 1.00 64.06 371 GLY A CA 1
ATOM 2933 C C . GLY A 1 371 ? 32.445 2.273 -31.944 1.00 64.06 371 GLY A C 1
ATOM 2934 O O . GLY A 1 371 ? 31.443 1.729 -31.483 1.00 64.06 371 GLY A O 1
ATOM 2935 N N . LYS A 1 372 ? 33.384 1.572 -32.595 1.00 67.12 372 LYS A N 1
ATOM 2936 C CA . LYS A 1 372 ? 33.261 0.123 -32.845 1.00 67.12 372 LYS A CA 1
ATOM 2937 C C . LYS A 1 372 ? 34.110 -0.741 -31.929 1.00 67.12 372 LYS A C 1
ATOM 2939 O O . LYS A 1 372 ? 33.680 -1.841 -31.620 1.00 67.12 372 LYS A O 1
ATOM 2944 N N . GLN A 1 373 ? 35.291 -0.295 -31.505 1.00 76.50 373 GLN A N 1
ATOM 2945 C CA . GLN A 1 373 ? 36.215 -1.167 -30.774 1.00 76.50 373 GLN A CA 1
ATOM 2946 C C . GLN A 1 373 ? 36.161 -0.887 -29.274 1.00 76.50 373 GLN A C 1
ATOM 2948 O O . GLN A 1 373 ? 35.679 -1.718 -28.503 1.00 76.50 373 GLN A O 1
ATOM 2953 N N . PHE A 1 374 ? 36.577 0.305 -28.846 1.00 83.25 374 PHE A N 1
ATOM 2954 C CA . PHE A 1 374 ? 36.691 0.599 -27.416 1.00 83.25 374 PHE A CA 1
ATOM 2955 C C . PHE A 1 374 ? 35.339 0.706 -26.711 1.00 83.25 374 PHE A C 1
ATOM 2957 O O . PHE A 1 374 ? 35.172 0.142 -25.629 1.00 83.25 374 PHE A O 1
ATOM 2964 N N . LEU A 1 375 ? 34.350 1.360 -27.331 1.00 79.62 375 LEU A N 1
ATOM 2965 C CA . LEU A 1 375 ? 32.993 1.451 -26.785 1.00 79.62 375 LEU A CA 1
ATOM 2966 C C . LEU A 1 375 ? 32.405 0.065 -26.482 1.00 79.62 375 LEU A C 1
ATOM 2968 O O . LEU A 1 375 ? 31.916 -0.177 -25.376 1.00 79.62 375 LEU A O 1
ATOM 2972 N N . GLN A 1 376 ? 32.475 -0.845 -27.458 1.00 80.06 376 GLN A N 1
ATOM 2973 C CA . GLN A 1 376 ? 31.924 -2.193 -27.340 1.00 80.06 376 GLN A CA 1
ATOM 2974 C C . GLN A 1 376 ? 32.602 -2.982 -26.218 1.00 80.06 376 GLN A C 1
ATOM 2976 O O . GLN A 1 376 ? 31.909 -3.614 -25.423 1.00 80.06 376 GLN A O 1
ATOM 2981 N N . ILE A 1 377 ? 33.930 -2.884 -26.101 1.00 87.38 377 ILE A N 1
ATOM 2982 C CA . ILE A 1 377 ? 34.709 -3.550 -25.049 1.00 87.38 377 ILE A CA 1
ATOM 2983 C C . ILE A 1 377 ? 34.299 -3.047 -23.661 1.00 87.38 377 ILE A C 1
ATOM 2985 O O . ILE A 1 377 ? 33.967 -3.851 -22.788 1.00 87.38 377 ILE A O 1
ATOM 2989 N N . PHE A 1 378 ? 34.269 -1.728 -23.448 1.00 84.81 378 PHE A N 1
ATOM 2990 C CA . PHE A 1 378 ? 33.922 -1.157 -22.144 1.00 84.81 378 PHE A CA 1
ATOM 2991 C C . PHE A 1 378 ? 32.492 -1.500 -21.717 1.00 84.81 378 PHE A C 1
ATOM 2993 O O . PHE A 1 378 ? 32.247 -1.841 -20.557 1.00 84.81 378 PHE A O 1
ATOM 3000 N N . PHE A 1 379 ? 31.546 -1.466 -22.657 1.00 77.19 379 PHE A N 1
ATOM 3001 C CA . PHE A 1 379 ? 30.165 -1.859 -22.384 1.00 77.19 379 PHE A CA 1
ATOM 3002 C C . PHE A 1 379 ? 30.046 -3.357 -22.118 1.00 77.19 379 PHE A C 1
ATOM 3004 O O . PHE A 1 379 ? 29.355 -3.743 -21.180 1.00 77.19 379 PHE A O 1
ATOM 3011 N N . ALA A 1 380 ? 30.739 -4.201 -22.883 1.00 82.88 380 ALA A N 1
ATOM 3012 C CA . ALA A 1 380 ? 30.713 -5.645 -22.689 1.00 82.88 380 ALA A CA 1
ATOM 3013 C C . ALA A 1 380 ? 31.244 -6.041 -21.298 1.00 82.88 380 ALA A C 1
ATOM 3015 O O . ALA A 1 380 ? 30.571 -6.762 -20.565 1.00 82.88 380 ALA A O 1
ATOM 3016 N N . ILE A 1 381 ? 32.390 -5.496 -20.875 1.00 87.06 381 ILE A N 1
ATOM 3017 C CA . ILE A 1 381 ? 32.943 -5.736 -19.528 1.00 87.06 381 ILE A CA 1
ATOM 3018 C C . ILE A 1 381 ? 31.962 -5.263 -18.450 1.00 87.06 381 ILE A C 1
ATOM 3020 O O . ILE A 1 381 ? 31.674 -5.982 -17.490 1.00 87.06 381 ILE A O 1
ATOM 3024 N N . GLY A 1 382 ? 31.421 -4.056 -18.631 1.00 75.50 382 GLY A N 1
ATOM 3025 C CA . GLY A 1 382 ? 30.455 -3.462 -17.722 1.00 75.50 382 GLY A CA 1
ATOM 3026 C C . GLY A 1 382 ? 29.209 -4.320 -17.532 1.00 75.50 382 GLY A C 1
ATOM 3027 O O . GLY A 1 382 ? 28.871 -4.676 -16.404 1.00 75.50 382 GLY A O 1
ATOM 3028 N N . PHE A 1 383 ? 28.548 -4.700 -18.625 1.00 76.81 383 PHE A N 1
ATOM 3029 C CA . PHE A 1 383 ? 27.332 -5.510 -18.588 1.00 76.81 383 PHE A CA 1
ATOM 3030 C C . PHE A 1 383 ? 27.580 -6.941 -18.105 1.00 76.81 383 PHE A C 1
ATOM 3032 O O . PHE A 1 383 ? 26.730 -7.467 -17.389 1.00 76.81 383 PHE A O 1
ATOM 3039 N N . ALA A 1 384 ? 28.742 -7.541 -18.391 1.00 82.50 384 ALA A N 1
ATOM 3040 C CA . ALA A 1 384 ? 29.139 -8.822 -17.801 1.00 82.50 384 ALA A CA 1
ATOM 3041 C C . ALA A 1 384 ? 29.185 -8.734 -16.266 1.00 82.50 384 ALA A C 1
ATOM 3043 O O . ALA A 1 384 ? 28.586 -9.554 -15.565 1.00 82.50 384 ALA A O 1
ATOM 3044 N N . GLY A 1 385 ? 29.830 -7.685 -15.743 1.00 74.19 385 GLY A N 1
ATOM 3045 C CA . GLY A 1 385 ? 29.895 -7.408 -14.310 1.00 74.19 385 GLY A CA 1
ATOM 3046 C C . GLY A 1 385 ? 28.524 -7.165 -13.685 1.00 74.19 385 GLY A C 1
ATOM 3047 O O . GLY A 1 385 ? 28.250 -7.646 -12.585 1.00 74.19 385 GLY A O 1
ATOM 3048 N N . VAL A 1 386 ? 27.629 -6.456 -14.379 1.00 64.06 386 VAL A N 1
ATOM 3049 C CA . VAL A 1 386 ? 26.256 -6.262 -13.894 1.00 64.06 386 VAL A CA 1
ATOM 3050 C C . VAL A 1 386 ? 25.495 -7.594 -13.882 1.00 64.06 386 VAL A C 1
ATOM 3052 O O . VAL A 1 386 ? 24.944 -7.934 -12.839 1.00 64.06 386 VAL A O 1
ATOM 3055 N N . GLY A 1 387 ? 25.506 -8.367 -14.974 1.00 66.75 387 GLY A N 1
ATOM 3056 C CA . GLY A 1 387 ? 24.794 -9.647 -15.096 1.00 66.75 387 GLY A CA 1
ATOM 3057 C C . GLY A 1 387 ? 25.202 -10.674 -14.035 1.00 66.75 387 GLY A C 1
ATOM 3058 O O . GLY A 1 387 ? 24.351 -11.214 -13.330 1.00 66.75 387 GLY A O 1
ATOM 3059 N N . LEU A 1 388 ? 26.511 -10.874 -13.842 1.00 78.00 388 LEU A N 1
ATOM 3060 C CA . LEU A 1 388 ? 27.083 -11.823 -12.872 1.00 78.00 388 LEU A CA 1
ATOM 3061 C C . LEU A 1 388 ? 26.777 -11.506 -11.401 1.00 78.00 388 LEU A C 1
ATOM 3063 O O . LEU A 1 388 ? 27.034 -12.321 -10.516 1.00 78.00 388 LEU A O 1
ATOM 3067 N N . ASN A 1 389 ? 26.254 -10.318 -11.116 1.00 64.44 389 ASN A N 1
ATOM 3068 C CA . ASN A 1 389 ? 25.907 -9.894 -9.768 1.00 64.44 389 ASN A CA 1
ATOM 3069 C C . ASN A 1 389 ? 24.411 -10.001 -9.453 1.00 64.44 389 ASN A C 1
ATOM 3071 O O . ASN A 1 389 ? 24.006 -9.658 -8.345 1.00 64.44 389 ASN A O 1
ATOM 3075 N N . ILE A 1 390 ? 23.596 -10.470 -10.396 1.00 59.25 390 ILE A N 1
ATOM 3076 C CA . ILE A 1 390 ? 22.150 -10.615 -10.220 1.00 59.25 390 ILE A CA 1
ATOM 3077 C C . ILE A 1 390 ? 21.875 -12.022 -9.687 1.00 59.25 390 ILE A C 1
ATOM 3079 O O . ILE A 1 390 ? 21.838 -12.978 -10.460 1.00 59.25 390 ILE A O 1
ATOM 3083 N N . ALA A 1 391 ? 21.708 -12.175 -8.369 1.00 60.78 391 ALA A N 1
ATOM 3084 C CA . ALA A 1 391 ? 21.408 -13.473 -7.767 1.00 60.78 391 ALA A CA 1
ATOM 3085 C C . ALA A 1 391 ? 19.892 -13.690 -7.553 1.00 60.78 391 ALA A C 1
ATOM 3087 O O . ALA A 1 391 ? 19.198 -12.833 -7.016 1.00 60.78 391 ALA A O 1
ATOM 3088 N N . PHE A 1 392 ? 19.376 -14.880 -7.856 1.00 59.56 392 PHE A N 1
ATOM 3089 C CA . PHE A 1 392 ? 18.101 -15.431 -7.396 1.00 59.56 392 PHE A CA 1
ATOM 3090 C C . PHE A 1 392 ? 18.085 -15.552 -5.875 1.00 59.56 392 PHE A C 1
ATOM 3092 O O . PHE A 1 392 ? 17.027 -15.460 -5.262 1.00 59.56 392 PHE A O 1
ATOM 3099 N N . GLU A 1 393 ? 19.254 -15.669 -5.240 1.00 51.59 393 GLU A N 1
ATOM 3100 C CA . GLU A 1 393 ? 19.384 -15.505 -3.796 1.00 51.59 393 GLU A CA 1
ATOM 3101 C C . GLU A 1 393 ? 19.044 -14.098 -3.316 1.00 51.59 393 GLU A C 1
ATOM 3103 O O . GLU A 1 393 ? 18.621 -13.971 -2.177 1.00 51.59 393 GLU A O 1
ATOM 3108 N N . ASP A 1 394 ? 19.149 -13.055 -4.142 1.00 51.56 394 ASP A N 1
ATOM 3109 C CA . ASP A 1 394 ? 18.638 -11.730 -3.781 1.00 51.56 394 ASP A CA 1
ATOM 3110 C C . ASP A 1 394 ? 17.104 -11.695 -3.868 1.00 51.56 394 ASP A C 1
ATOM 3112 O O . ASP A 1 394 ? 16.470 -10.978 -3.100 1.00 51.56 394 ASP A O 1
ATOM 3116 N N . LEU A 1 395 ? 16.492 -12.550 -4.702 1.00 50.50 395 LEU A N 1
ATOM 3117 C CA . LEU A 1 395 ? 15.050 -12.833 -4.695 1.00 50.50 395 LEU A CA 1
ATOM 3118 C C . LEU A 1 395 ? 14.636 -13.659 -3.464 1.00 50.50 395 LEU A C 1
ATOM 3120 O O . LEU A 1 395 ? 13.619 -13.366 -2.844 1.00 50.50 395 LEU A O 1
ATOM 3124 N N . LYS A 1 396 ? 15.442 -14.655 -3.071 1.00 51.91 396 LYS A N 1
ATOM 3125 C CA . LYS A 1 396 ? 15.257 -15.473 -1.859 1.00 51.91 396 LYS A CA 1
ATOM 3126 C C . LYS A 1 396 ? 15.451 -14.645 -0.592 1.00 51.91 396 LYS A C 1
ATOM 3128 O O . LYS A 1 396 ? 14.648 -14.753 0.321 1.00 51.91 396 LYS A O 1
ATOM 3133 N N . LYS A 1 397 ? 16.475 -13.789 -0.542 1.00 52.34 397 LYS A N 1
ATOM 3134 C CA . LYS A 1 397 ? 16.715 -12.814 0.529 1.00 52.34 397 LYS A CA 1
ATOM 3135 C C . LYS A 1 397 ? 15.621 -11.770 0.549 1.00 52.34 397 LYS A C 1
ATOM 3137 O O . LYS A 1 397 ? 15.150 -11.471 1.628 1.00 52.34 397 LYS A O 1
ATOM 3142 N N . ALA A 1 398 ? 15.162 -11.269 -0.598 1.00 51.94 398 ALA A N 1
ATOM 3143 C CA . ALA A 1 398 ? 13.978 -10.417 -0.640 1.00 51.94 398 ALA A CA 1
ATOM 3144 C C . ALA A 1 398 ? 12.752 -11.159 -0.088 1.00 51.94 398 ALA A C 1
ATOM 3146 O O . ALA A 1 398 ? 12.028 -10.594 0.714 1.00 51.94 398 ALA A O 1
ATOM 3147 N N . GLY A 1 399 ? 12.565 -12.436 -0.426 1.00 57.53 399 GLY A N 1
ATOM 3148 C CA . GLY A 1 399 ? 11.531 -13.303 0.139 1.00 57.53 399 GLY A CA 1
ATOM 3149 C C . GLY A 1 399 ? 11.642 -13.514 1.651 1.00 57.53 399 GLY A C 1
ATOM 3150 O O . GLY A 1 399 ? 10.643 -13.415 2.352 1.00 57.53 399 GLY A O 1
ATOM 3151 N N . ILE A 1 400 ? 12.853 -13.749 2.165 1.00 59.62 400 ILE A N 1
ATOM 3152 C CA . ILE A 1 400 ? 13.147 -13.888 3.599 1.00 59.62 400 ILE A CA 1
ATOM 3153 C C . ILE A 1 400 ? 12.959 -12.551 4.314 1.00 59.62 400 ILE A C 1
ATOM 3155 O O . ILE A 1 400 ? 12.362 -12.532 5.375 1.00 59.62 400 ILE A O 1
ATOM 3159 N N . VAL A 1 401 ? 13.389 -11.436 3.725 1.00 56.62 401 VAL A N 1
ATOM 3160 C CA . VAL A 1 401 ? 13.175 -10.079 4.245 1.00 56.62 401 VAL A CA 1
ATOM 3161 C C . VAL A 1 401 ? 11.682 -9.757 4.282 1.00 56.62 401 VAL A C 1
ATOM 3163 O O . VAL A 1 401 ? 11.194 -9.250 5.283 1.00 56.62 401 VAL A O 1
ATOM 3166 N N . LEU A 1 402 ? 10.924 -10.100 3.237 1.00 56.00 402 LEU A N 1
ATOM 3167 C CA . LEU A 1 402 ? 9.465 -9.968 3.217 1.00 56.00 402 LEU A CA 1
ATOM 3168 C C . LEU A 1 402 ? 8.819 -10.848 4.301 1.00 56.00 402 LEU A C 1
ATOM 3170 O O . LEU A 1 402 ? 7.928 -10.386 5.013 1.00 56.00 402 LEU A O 1
ATOM 3174 N N . TRP A 1 403 ? 9.301 -12.078 4.486 1.00 65.38 403 TRP A N 1
ATOM 3175 C CA . TRP A 1 403 ? 8.867 -12.964 5.568 1.00 65.38 403 TRP A CA 1
ATOM 3176 C C . TRP A 1 403 ? 9.206 -12.397 6.961 1.00 65.38 403 TRP A C 1
ATOM 3178 O O . TRP A 1 403 ? 8.326 -12.357 7.816 1.00 65.38 403 TRP A O 1
ATOM 3188 N N . GLU A 1 404 ? 10.419 -11.873 7.179 1.00 60.09 404 GLU A N 1
ATOM 3189 C CA . GLU A 1 404 ? 10.854 -11.180 8.407 1.00 60.09 404 GLU A CA 1
ATOM 3190 C C . GLU A 1 404 ? 10.019 -9.917 8.680 1.00 60.09 404 GLU A C 1
ATOM 3192 O O . GLU A 1 404 ? 9.769 -9.556 9.830 1.00 60.09 404 GLU A O 1
ATOM 3197 N N . MET A 1 405 ? 9.539 -9.260 7.621 1.00 52.22 405 MET A N 1
ATOM 3198 C CA . MET A 1 405 ? 8.617 -8.123 7.681 1.00 52.22 405 MET A CA 1
ATOM 3199 C C . MET A 1 405 ? 7.160 -8.534 7.962 1.00 52.22 405 MET A C 1
ATOM 3201 O O . MET A 1 405 ? 6.298 -7.664 8.112 1.00 52.22 405 MET A O 1
ATOM 3205 N N . GLY A 1 406 ? 6.874 -9.833 8.081 1.00 59.00 406 GLY A N 1
ATOM 3206 C CA . GLY A 1 406 ? 5.556 -10.371 8.416 1.00 59.00 406 GLY A CA 1
ATOM 3207 C C . GLY A 1 406 ? 4.611 -10.521 7.223 1.00 59.00 406 GLY A C 1
ATOM 3208 O O . GLY A 1 406 ? 3.395 -10.563 7.414 1.00 59.00 406 GLY A O 1
ATOM 3209 N N . VAL A 1 407 ? 5.136 -10.574 5.996 1.00 62.69 407 VAL A N 1
ATOM 3210 C CA . VAL A 1 407 ? 4.342 -10.824 4.786 1.00 62.69 407 VAL A CA 1
ATOM 3211 C C . VAL A 1 407 ? 3.908 -12.293 4.756 1.00 62.69 407 VAL A C 1
ATOM 3213 O O . VAL A 1 407 ? 4.741 -13.196 4.739 1.00 62.69 407 VAL A O 1
ATOM 3216 N N . ALA A 1 408 ? 2.592 -12.528 4.746 1.00 63.16 408 ALA A N 1
ATOM 3217 C CA . ALA A 1 408 ? 2.001 -13.870 4.800 1.00 63.16 408 ALA A CA 1
ATOM 3218 C C . ALA A 1 408 ? 1.837 -14.539 3.422 1.00 63.16 408 ALA A C 1
ATOM 3220 O O . ALA A 1 408 ? 1.698 -15.756 3.345 1.00 63.16 408 ALA A O 1
ATOM 3221 N N . VAL A 1 409 ? 1.850 -13.756 2.337 1.00 68.50 409 VAL A N 1
ATOM 3222 C CA . VAL A 1 409 ? 1.718 -14.247 0.958 1.00 68.50 409 VAL A CA 1
ATOM 3223 C C . VAL A 1 409 ? 2.738 -13.533 0.080 1.00 68.50 409 VAL A C 1
ATOM 3225 O O . VAL A 1 409 ? 2.740 -12.306 0.004 1.00 68.50 409 VAL A O 1
ATOM 3228 N N . VAL A 1 410 ? 3.590 -14.300 -0.600 1.00 64.38 410 VAL A N 1
ATOM 3229 C CA . VAL A 1 410 ? 4.554 -13.787 -1.582 1.00 64.38 410 VAL A CA 1
ATOM 3230 C C . VAL A 1 410 ? 4.309 -14.509 -2.905 1.00 64.38 410 VAL A C 1
ATOM 3232 O O . VAL A 1 410 ? 4.430 -15.728 -2.979 1.00 64.38 410 VAL A O 1
ATOM 3235 N N . GLY A 1 411 ? 3.938 -13.755 -3.940 1.00 57.75 411 GLY A N 1
ATOM 3236 C CA . GLY A 1 411 ? 3.756 -14.241 -5.310 1.00 57.75 411 GLY A CA 1
ATOM 3237 C C . GLY A 1 411 ? 4.632 -13.460 -6.290 1.00 57.75 411 GLY A C 1
ATOM 3238 O O . GLY A 1 411 ? 5.240 -12.456 -5.918 1.00 57.75 411 GLY A O 1
ATOM 3239 N N . GLY A 1 412 ? 4.696 -13.906 -7.543 1.00 56.69 412 GLY A N 1
ATOM 3240 C CA . GLY A 1 412 ? 5.453 -13.230 -8.596 1.00 56.69 412 GLY A CA 1
ATOM 3241 C C . GLY A 1 412 ? 4.666 -13.108 -9.902 1.00 56.69 412 GLY A C 1
ATOM 3242 O O . GLY A 1 412 ? 3.691 -13.825 -10.112 1.00 56.69 412 GLY A O 1
ATOM 3243 N N . CYS A 1 413 ? 5.066 -12.163 -10.758 1.00 54.78 413 CYS A N 1
ATOM 3244 C CA . CYS A 1 413 ? 4.450 -11.893 -12.062 1.00 54.78 413 CYS A CA 1
ATOM 3245 C C . CYS A 1 413 ? 5.303 -12.470 -13.215 1.00 54.78 413 CYS A C 1
ATOM 3247 O O . CYS A 1 413 ? 6.032 -13.447 -13.024 1.00 54.78 413 CYS A O 1
ATOM 3249 N N . CYS A 1 414 ? 5.223 -11.885 -14.414 1.00 30.16 414 CYS A N 1
ATOM 3250 C CA . CYS A 1 414 ? 5.971 -12.294 -15.604 1.00 30.16 414 CYS A CA 1
ATOM 3251 C C . CYS A 1 414 ? 7.482 -12.398 -15.319 1.00 30.16 414 CYS A C 1
ATOM 3253 O O . CYS A 1 414 ? 8.111 -11.425 -14.909 1.00 30.16 414 CYS A O 1
ATOM 3255 N N . GLY A 1 415 ? 8.054 -13.588 -15.526 1.00 40.38 415 GLY A N 1
ATOM 3256 C CA . GLY A 1 415 ? 9.441 -13.919 -15.166 1.00 40.38 415 GLY A CA 1
ATOM 3257 C C . GLY A 1 415 ? 9.579 -14.773 -13.899 1.00 40.38 415 GLY A C 1
ATOM 3258 O O . GLY A 1 415 ? 10.684 -15.192 -13.561 1.00 40.38 415 GLY A O 1
ATOM 3259 N N . THR A 1 416 ? 8.474 -15.084 -13.212 1.00 49.91 416 THR A N 1
ATOM 3260 C CA . THR A 1 416 ? 8.449 -16.022 -12.077 1.00 49.91 416 THR A CA 1
ATOM 3261 C C . THR A 1 416 ? 8.148 -17.433 -12.577 1.00 49.91 416 THR A C 1
ATOM 3263 O O . THR A 1 416 ? 7.051 -17.689 -13.062 1.00 49.91 416 THR A O 1
ATOM 3266 N N . THR A 1 417 ? 9.117 -18.346 -12.505 1.00 57.31 417 THR A N 1
ATOM 3267 C CA . THR A 1 417 ? 8.960 -19.740 -12.939 1.00 57.31 417 THR A CA 1
ATOM 3268 C C . THR A 1 417 ? 8.502 -20.626 -11.772 1.00 57.31 417 THR A C 1
ATOM 3270 O O . THR A 1 417 ? 8.631 -20.230 -10.608 1.00 57.31 417 THR A O 1
ATOM 3273 N N . PRO A 1 418 ? 8.006 -21.850 -12.032 1.00 69.88 418 PRO A N 1
ATOM 3274 C CA . PRO A 1 418 ? 7.726 -22.826 -10.977 1.00 69.88 418 PRO A CA 1
ATOM 3275 C C . PRO A 1 418 ? 8.930 -23.097 -10.064 1.00 69.88 418 PRO A C 1
ATOM 3277 O O . PRO A 1 418 ? 8.756 -23.318 -8.867 1.00 69.88 418 PRO A O 1
ATOM 3280 N N . ASP A 1 419 ? 10.151 -23.005 -10.595 1.00 59.31 419 ASP A N 1
ATOM 3281 C CA . ASP A 1 419 ? 11.377 -23.144 -9.808 1.00 59.31 419 ASP A CA 1
ATOM 3282 C C . ASP A 1 419 ? 11.610 -21.942 -8.886 1.00 59.31 419 ASP A C 1
ATOM 3284 O O . ASP A 1 419 ? 12.039 -22.129 -7.749 1.00 59.31 419 ASP A O 1
ATOM 3288 N N . HIS A 1 420 ? 11.242 -20.722 -9.306 1.00 59.88 420 HIS A N 1
ATOM 3289 C CA . HIS A 1 420 ? 11.249 -19.542 -8.430 1.00 59.88 420 HIS A CA 1
ATOM 3290 C C . HIS A 1 420 ? 10.268 -19.711 -7.263 1.00 59.88 420 HIS A C 1
ATOM 3292 O O . HIS A 1 420 ? 10.614 -19.412 -6.119 1.00 59.88 420 HIS A O 1
ATOM 3298 N N . ILE A 1 421 ? 9.070 -20.243 -7.531 1.00 69.25 421 ILE A N 1
ATOM 3299 C CA . ILE A 1 421 ? 8.064 -20.522 -6.496 1.00 69.25 421 ILE A CA 1
ATOM 3300 C C . ILE A 1 421 ? 8.566 -21.622 -5.557 1.00 69.25 421 ILE A C 1
ATOM 3302 O O . ILE A 1 421 ? 8.486 -21.462 -4.343 1.00 69.25 421 ILE A O 1
ATOM 3306 N N . ARG A 1 422 ? 9.138 -22.711 -6.088 1.00 72.25 422 ARG A N 1
ATOM 3307 C CA . ARG A 1 422 ? 9.656 -23.830 -5.288 1.00 72.25 422 ARG A CA 1
ATOM 3308 C C . ARG A 1 422 ? 10.846 -23.418 -4.426 1.00 72.25 422 ARG A C 1
ATOM 3310 O O . ARG A 1 422 ? 10.875 -23.763 -3.252 1.00 72.25 422 ARG A O 1
ATOM 3317 N N . ALA A 1 423 ? 11.787 -22.645 -4.963 1.00 65.31 423 ALA A N 1
ATOM 3318 C CA . ALA A 1 423 ? 12.937 -22.147 -4.213 1.00 65.31 423 ALA A CA 1
ATOM 3319 C C . ALA A 1 423 ? 12.518 -21.179 -3.096 1.00 65.31 423 ALA A C 1
ATOM 3321 O O . ALA A 1 423 ? 13.047 -21.247 -1.987 1.00 65.31 423 ALA A O 1
ATOM 3322 N N . LEU A 1 424 ? 11.539 -20.307 -3.361 1.00 68.44 424 LEU A N 1
ATOM 3323 C CA . LEU A 1 424 ? 10.965 -19.401 -2.366 1.00 68.44 424 LEU A CA 1
ATOM 3324 C C . LEU A 1 424 ? 10.179 -20.171 -1.290 1.00 68.44 424 LEU A C 1
ATOM 3326 O O . LEU A 1 424 ? 10.365 -19.935 -0.097 1.00 68.44 424 LEU A O 1
ATOM 3330 N N . ALA A 1 425 ? 9.366 -21.145 -1.702 1.00 73.25 425 ALA A N 1
ATOM 3331 C CA . ALA A 1 425 ? 8.620 -22.026 -0.811 1.00 73.25 425 ALA A CA 1
ATOM 3332 C C . ALA A 1 425 ? 9.539 -22.932 0.017 1.00 73.25 425 ALA A C 1
ATOM 3334 O O . ALA A 1 425 ? 9.231 -23.184 1.167 1.00 73.25 425 ALA A O 1
ATOM 3335 N N . GLN A 1 426 ? 10.685 -23.380 -0.497 1.00 76.69 426 GLN A N 1
ATOM 3336 C CA . GLN A 1 426 ? 11.692 -24.116 0.282 1.00 76.69 426 GLN A CA 1
ATOM 3337 C C . GLN A 1 426 ? 12.472 -23.200 1.235 1.00 76.69 426 GLN A C 1
ATOM 3339 O O . GLN A 1 426 ? 12.876 -23.626 2.313 1.00 76.69 426 GLN A O 1
ATOM 3344 N N . ALA A 1 427 ? 12.690 -21.935 0.860 1.00 65.75 427 ALA A N 1
ATOM 3345 C CA . ALA A 1 427 ? 13.376 -20.956 1.703 1.00 65.75 427 ALA A CA 1
ATOM 3346 C C . ALA A 1 427 ? 12.558 -20.541 2.935 1.00 65.75 427 ALA A C 1
ATOM 3348 O O . ALA A 1 427 ? 13.130 -20.246 3.985 1.00 65.75 427 ALA A O 1
ATOM 3349 N N . ILE A 1 428 ? 11.235 -20.481 2.769 1.00 68.81 428 ILE A N 1
ATOM 3350 C CA . ILE A 1 428 ? 10.275 -19.990 3.766 1.00 68.81 428 ILE A CA 1
ATOM 3351 C C . ILE A 1 428 ? 9.475 -21.147 4.396 1.00 68.81 428 ILE A C 1
ATOM 3353 O O . ILE A 1 428 ? 8.981 -21.034 5.515 1.00 68.81 428 ILE A O 1
ATOM 3357 N N . GLY A 1 429 ? 9.353 -22.272 3.694 1.00 64.44 429 GLY A N 1
ATOM 3358 C CA . GLY A 1 429 ? 8.521 -23.416 4.057 1.00 64.44 429 GLY A CA 1
ATOM 3359 C C . GLY A 1 429 ? 8.882 -24.012 5.409 1.00 64.44 429 GLY A C 1
ATOM 3360 O O . GLY A 1 429 ? 10.051 -24.120 5.776 1.00 64.44 429 GLY A O 1
ATOM 3361 N N . GLY A 1 430 ? 7.847 -24.365 6.170 1.00 65.38 430 GLY A N 1
ATOM 3362 C CA . GLY A 1 430 ? 7.975 -24.871 7.536 1.00 65.38 430 GLY A CA 1
ATOM 3363 C C . GLY A 1 430 ? 8.267 -23.799 8.591 1.00 65.38 430 GLY A C 1
ATOM 3364 O O . GLY A 1 430 ? 8.279 -24.122 9.776 1.00 65.38 430 GLY A O 1
ATOM 3365 N N . ARG A 1 431 ? 8.472 -22.528 8.209 1.00 63.47 431 ARG A N 1
ATOM 3366 C CA . ARG A 1 431 ? 8.709 -21.437 9.162 1.00 63.47 431 ARG A CA 1
ATOM 3367 C C . ARG A 1 431 ? 7.409 -20.674 9.444 1.00 63.47 431 ARG A C 1
ATOM 3369 O O . ARG A 1 431 ? 6.787 -20.184 8.499 1.00 63.47 431 ARG A O 1
ATOM 3376 N N . PRO A 1 432 ? 6.992 -20.518 10.714 1.00 61.97 432 PRO A N 1
ATOM 3377 C CA . PRO A 1 432 ? 5.852 -19.667 11.048 1.00 61.97 432 PRO A CA 1
ATOM 3378 C C . PRO A 1 432 ? 6.144 -18.225 10.609 1.00 61.97 432 PRO A C 1
ATOM 3380 O O . PRO A 1 432 ? 7.273 -17.770 10.757 1.00 61.97 432 PRO A O 1
ATOM 3383 N N . VAL A 1 433 ? 5.164 -17.512 10.040 1.00 63.78 433 VAL A N 1
ATOM 3384 C CA . VAL A 1 433 ? 5.331 -16.109 9.601 1.00 63.78 433 VAL A CA 1
ATOM 3385 C C . VAL A 1 433 ? 5.945 -15.291 10.738 1.00 63.78 433 VAL A C 1
ATOM 3387 O O . VAL A 1 433 ? 5.396 -15.280 11.843 1.00 63.78 433 VAL A O 1
ATOM 3390 N N . ALA A 1 434 ? 7.083 -14.633 10.486 1.00 58.19 434 ALA A N 1
ATOM 3391 C CA . ALA A 1 434 ? 7.773 -13.904 11.538 1.00 58.19 434 ALA A CA 1
ATOM 3392 C C . ALA A 1 434 ? 6.848 -12.819 12.121 1.00 58.19 434 ALA A C 1
ATOM 3394 O O . ALA A 1 434 ? 6.179 -12.089 11.374 1.00 58.19 434 ALA A O 1
ATOM 3395 N N . PRO A 1 435 ? 6.770 -12.692 13.457 1.00 53.75 435 PRO A N 1
ATOM 3396 C CA . PRO A 1 435 ? 6.008 -11.620 14.064 1.00 53.75 435 PRO A CA 1
ATOM 3397 C C . PRO A 1 435 ? 6.642 -10.297 13.636 1.00 53.75 435 PRO A C 1
ATOM 3399 O O . PRO A 1 435 ? 7.801 -10.038 13.946 1.00 53.75 435 PRO A O 1
ATOM 3402 N N . ARG A 1 436 ? 5.879 -9.482 12.892 1.00 46.78 436 ARG A N 1
ATOM 3403 C CA . ARG A 1 436 ? 6.244 -8.109 12.500 1.00 46.78 436 ARG A CA 1
ATOM 3404 C C . ARG A 1 436 ? 6.983 -7.432 13.664 1.00 46.78 436 ARG A C 1
ATOM 3406 O O . ARG A 1 436 ? 6.364 -7.203 14.702 1.00 46.78 436 ARG A O 1
ATOM 3413 N N . ARG A 1 437 ? 8.293 -7.179 13.519 1.00 43.78 437 ARG A N 1
ATOM 3414 C CA . ARG A 1 437 ? 9.082 -6.490 14.552 1.00 43.78 437 ARG A CA 1
ATOM 3415 C C . ARG A 1 437 ? 8.432 -5.133 14.793 1.00 43.78 437 ARG A C 1
ATOM 3417 O O . ARG A 1 437 ? 8.359 -4.324 13.869 1.00 43.78 437 ARG A O 1
ATOM 3424 N N . ALA A 1 438 ? 7.948 -4.903 16.013 1.00 39.34 438 ALA A N 1
ATOM 3425 C CA . ALA A 1 438 ? 7.615 -3.555 16.445 1.00 39.34 438 ALA A CA 1
ATOM 3426 C C . ALA A 1 438 ? 8.871 -2.688 16.233 1.00 39.34 438 ALA A C 1
ATOM 3428 O O . ALA A 1 438 ? 9.974 -3.172 16.519 1.00 39.34 438 ALA A O 1
ATOM 3429 N N . PRO A 1 439 ? 8.750 -1.477 15.663 1.00 37.09 439 PRO A N 1
ATOM 3430 C CA . PRO A 1 439 ? 9.898 -0.604 15.462 1.00 37.09 439 PRO A CA 1
ATOM 3431 C C . PRO A 1 439 ? 10.682 -0.486 16.770 1.00 37.09 439 PRO A C 1
ATOM 3433 O O . PRO A 1 439 ? 10.092 -0.320 17.837 1.00 37.09 439 PRO A O 1
ATOM 3436 N N . ALA A 1 440 ? 12.007 -0.641 16.682 1.00 39.44 440 ALA A N 1
ATOM 3437 C CA . ALA A 1 440 ? 12.881 -0.502 17.833 1.00 39.44 440 ALA A CA 1
ATOM 3438 C C . ALA A 1 440 ? 12.710 0.911 18.384 1.00 39.44 440 ALA A C 1
ATOM 3440 O O . ALA A 1 440 ? 13.041 1.905 17.741 1.00 39.44 440 ALA A O 1
ATOM 3441 N N . VAL A 1 441 ? 12.129 0.956 19.568 1.00 38.16 441 VAL A N 1
ATOM 3442 C CA . VAL A 1 441 ? 11.872 2.156 20.329 1.00 38.16 441 VAL A CA 1
ATOM 3443 C C . VAL A 1 441 ? 13.209 2.711 20.809 1.00 38.16 441 VAL A C 1
ATOM 3445 O O . VAL A 1 441 ? 13.743 2.291 21.831 1.00 38.16 441 VAL A O 1
ATOM 3448 N N . THR A 1 442 ? 13.791 3.639 20.056 1.00 42.06 442 THR A N 1
ATOM 3449 C CA . THR A 1 442 ? 14.883 4.484 20.549 1.00 42.06 442 THR A CA 1
ATOM 3450 C C . THR A 1 442 ? 14.266 5.713 21.202 1.00 42.06 442 THR A C 1
ATOM 3452 O O . THR A 1 442 ? 14.319 6.807 20.643 1.00 42.06 442 THR A O 1
ATOM 3455 N N . ALA A 1 443 ? 13.618 5.524 22.353 1.00 38.78 443 ALA A N 1
ATOM 3456 C CA . ALA A 1 443 ? 13.133 6.641 23.153 1.00 38.78 443 ALA A CA 1
ATOM 3457 C C . ALA A 1 443 ? 14.340 7.480 23.586 1.00 38.78 443 ALA A C 1
ATOM 3459 O O . ALA A 1 443 ? 15.241 6.987 24.273 1.00 38.78 443 ALA A O 1
ATOM 3460 N N . ARG A 1 444 ? 14.377 8.755 23.198 1.00 40.53 444 ARG A N 1
ATOM 3461 C CA . ARG A 1 444 ? 15.217 9.727 23.896 1.00 40.53 444 ARG A CA 1
ATOM 3462 C C . ARG A 1 444 ? 14.538 9.929 25.249 1.00 40.53 444 ARG A C 1
ATOM 3464 O O . ARG A 1 444 ? 13.368 10.290 25.266 1.00 40.53 444 ARG A O 1
ATOM 3471 N N . LYS A 1 445 ? 15.225 9.671 26.368 1.00 40.19 445 LYS A N 1
ATOM 3472 C CA . LYS A 1 445 ? 14.698 10.047 27.689 1.00 40.19 445 LYS A CA 1
ATOM 3473 C C . LYS A 1 445 ? 14.412 11.551 27.660 1.00 40.19 445 LYS A C 1
ATOM 3475 O O . LYS A 1 445 ? 15.352 12.344 27.607 1.00 40.19 445 LYS A O 1
ATOM 3480 N N . SER A 1 446 ? 13.140 11.931 27.618 1.00 45.00 446 SER A N 1
ATOM 3481 C CA . SER A 1 446 ? 12.714 13.295 27.902 1.00 45.00 446 SER A CA 1
ATOM 3482 C C . SER A 1 446 ? 13.022 13.598 29.366 1.00 45.00 446 SER A C 1
ATOM 3484 O O . SER A 1 446 ? 13.068 12.690 30.197 1.00 45.00 446 SER A O 1
ATOM 3486 N N . ALA A 1 447 ? 13.294 14.865 29.680 1.00 44.50 447 ALA A N 1
ATOM 3487 C CA . ALA A 1 447 ? 13.380 15.289 31.071 1.00 44.50 447 ALA A CA 1
ATOM 3488 C C . ALA A 1 447 ? 12.060 14.923 31.779 1.00 44.50 447 ALA A C 1
ATOM 3490 O O . ALA A 1 447 ? 11.015 15.079 31.140 1.00 44.50 447 ALA A O 1
ATOM 3491 N N . PRO A 1 448 ? 12.094 14.452 33.041 1.00 45.53 448 PRO A N 1
ATOM 3492 C CA . PRO A 1 448 ? 10.889 14.086 33.770 1.00 45.53 448 PRO A CA 1
ATOM 3493 C C . PRO A 1 448 ? 9.890 15.237 33.708 1.00 45.53 448 PRO A C 1
ATOM 3495 O O . PRO A 1 448 ? 10.176 16.339 34.189 1.00 45.53 448 PRO A O 1
ATOM 3498 N N . GLY A 1 449 ? 8.739 14.998 33.080 1.00 47.97 449 GLY A N 1
ATOM 3499 C CA . GLY A 1 449 ? 7.608 15.908 33.207 1.00 47.97 449 GLY A CA 1
ATOM 3500 C C . GLY A 1 449 ? 7.272 16.047 34.690 1.00 47.97 449 GLY A C 1
ATOM 3501 O O . GLY A 1 449 ? 7.382 15.072 35.437 1.00 47.97 449 GLY A O 1
ATOM 3502 N N . ALA A 1 450 ? 6.918 17.256 35.135 1.00 45.62 450 ALA A N 1
ATOM 3503 C CA . ALA A 1 450 ? 6.504 17.492 36.514 1.00 45.62 450 ALA A CA 1
ATOM 3504 C C . ALA A 1 450 ? 5.479 16.423 36.919 1.00 45.62 450 ALA A C 1
ATOM 3506 O O . ALA A 1 450 ? 4.454 16.276 36.253 1.00 45.62 450 ALA A O 1
ATOM 3507 N N . ALA A 1 451 ? 5.796 15.639 37.953 1.00 44.41 451 ALA A N 1
ATOM 3508 C CA . ALA A 1 451 ? 4.945 14.548 38.398 1.00 44.41 451 ALA A CA 1
ATOM 3509 C C . ALA A 1 451 ? 3.536 15.097 38.650 1.00 44.41 451 ALA A C 1
ATOM 3511 O O . ALA A 1 451 ? 3.352 15.963 39.509 1.00 44.41 451 ALA A O 1
ATOM 3512 N N . ALA A 1 452 ? 2.558 14.626 37.873 1.00 48.00 452 ALA A N 1
ATOM 3513 C CA . ALA A 1 452 ? 1.164 14.945 38.118 1.00 48.00 452 ALA A CA 1
ATOM 3514 C C . ALA A 1 452 ? 0.853 14.577 39.578 1.00 48.00 452 ALA A C 1
ATOM 3516 O O . ALA A 1 452 ? 1.180 13.473 40.022 1.00 48.00 452 ALA A O 1
ATOM 3517 N N . GLY A 1 453 ? 0.290 15.523 40.335 1.00 46.53 453 GLY A N 1
ATOM 3518 C CA . GLY A 1 453 ? -0.064 15.317 41.740 1.00 46.53 453 GLY A CA 1
ATOM 3519 C C . GLY A 1 453 ? -1.038 14.143 41.939 1.00 46.53 453 GLY A C 1
ATOM 3520 O O . GLY A 1 453 ? -1.490 13.537 40.966 1.00 46.53 453 GLY A O 1
ATOM 3521 N N . PRO A 1 454 ? -1.396 13.809 43.192 1.00 45.12 454 PRO A N 1
ATOM 3522 C CA . PRO A 1 454 ? -2.322 12.719 43.488 1.00 45.12 454 PRO A CA 1
ATOM 3523 C C . PRO A 1 454 ? -3.621 12.887 42.693 1.00 45.12 454 PRO A C 1
ATOM 3525 O O . PRO A 1 454 ? -4.355 13.858 42.878 1.00 45.12 454 PRO A O 1
ATOM 3528 N N . ARG A 1 455 ? -3.890 11.965 41.769 1.00 60.25 455 ARG A N 1
ATOM 3529 C CA . ARG A 1 455 ? -5.093 12.009 40.937 1.00 60.25 455 ARG A CA 1
ATOM 3530 C C . ARG A 1 455 ? -6.245 11.325 41.658 1.00 60.25 455 ARG A C 1
ATOM 3532 O O . ARG A 1 455 ? -6.075 10.236 42.203 1.00 60.25 455 ARG A O 1
ATOM 3539 N N . ALA A 1 456 ? -7.418 11.951 41.617 1.00 64.12 456 ALA A N 1
ATOM 3540 C CA . ALA A 1 456 ? -8.664 11.291 41.982 1.00 64.12 456 ALA A CA 1
ATOM 3541 C C . ALA A 1 456 ? -8.882 10.045 41.100 1.00 64.12 456 ALA A C 1
ATOM 3543 O O . ALA A 1 456 ? -8.474 10.025 39.935 1.00 64.12 456 ALA A O 1
ATOM 3544 N N . GLY A 1 457 ? -9.503 9.006 41.663 1.00 76.81 457 GLY A N 1
ATOM 3545 C CA . GLY A 1 457 ? -9.783 7.755 40.959 1.00 76.81 457 GLY A CA 1
ATOM 3546 C C . GLY A 1 457 ? -10.664 7.952 39.722 1.00 76.81 457 GLY A C 1
ATOM 3547 O O . GLY A 1 457 ? -11.440 8.904 39.624 1.00 76.81 457 GLY A O 1
ATOM 3548 N N . ASN A 1 458 ? -10.541 7.052 38.743 1.00 92.31 458 ASN A N 1
ATOM 3549 C CA . ASN A 1 458 ? -11.429 7.042 37.585 1.00 92.31 458 ASN A CA 1
ATOM 3550 C C . ASN A 1 458 ? -12.845 6.581 38.010 1.00 92.31 458 ASN A C 1
ATOM 3552 O O . ASN A 1 458 ? -13.014 5.406 38.352 1.00 92.31 458 ASN A O 1
ATOM 3556 N N . PRO A 1 459 ? -13.879 7.436 37.895 1.00 93.38 459 PRO A N 1
ATOM 3557 C CA . PRO A 1 459 ? -15.223 7.123 38.385 1.00 93.38 459 PRO A CA 1
ATOM 3558 C C . PRO A 1 459 ? -15.902 5.982 37.615 1.00 93.38 459 PRO A C 1
ATOM 3560 O O . PRO A 1 459 ? -16.699 5.237 38.179 1.00 93.38 459 PRO A O 1
ATOM 3563 N N . VAL A 1 460 ? -15.583 5.794 36.329 1.00 95.81 460 VAL A N 1
ATOM 3564 C CA . VAL A 1 460 ? -16.131 4.677 35.543 1.00 95.81 460 VAL A CA 1
ATOM 3565 C C . VAL A 1 460 ? -15.495 3.361 35.975 1.00 95.81 460 VAL A C 1
ATOM 3567 O O . VAL A 1 460 ? -16.197 2.364 36.098 1.00 95.81 460 VAL A O 1
ATOM 3570 N N . ARG A 1 461 ? -14.191 3.347 36.279 1.00 94.75 461 ARG A N 1
ATOM 3571 C CA . ARG A 1 461 ? -13.520 2.162 36.839 1.00 94.75 461 ARG A CA 1
ATOM 3572 C C . ARG A 1 461 ? -14.124 1.759 38.182 1.00 94.75 461 ARG A C 1
ATOM 3574 O O . ARG A 1 461 ? -14.333 0.573 38.421 1.00 94.75 461 ARG A O 1
ATOM 3581 N N . GLU A 1 462 ? -14.390 2.725 39.053 1.00 94.25 462 GLU A N 1
ATOM 3582 C CA . GLU A 1 462 ? -15.057 2.478 40.336 1.00 94.25 462 GLU A CA 1
ATOM 3583 C C . GLU A 1 462 ? -16.465 1.914 40.125 1.00 94.25 462 GLU A C 1
ATOM 3585 O O . GLU A 1 462 ? -16.829 0.914 40.743 1.00 94.25 462 GLU A O 1
ATOM 3590 N N . LEU A 1 463 ? -17.216 2.472 39.171 1.00 94.56 463 LEU A N 1
ATOM 3591 C CA . LEU A 1 463 ? -18.537 1.972 38.804 1.00 94.56 463 LEU A CA 1
ATOM 3592 C C . LEU A 1 463 ? -18.491 0.519 38.298 1.00 94.56 463 LEU A C 1
ATOM 3594 O O . LEU A 1 463 ? -19.314 -0.290 38.723 1.00 94.56 463 LEU A O 1
ATOM 3598 N N . MET A 1 464 ? -17.510 0.159 37.460 1.00 95.25 464 MET A N 1
ATOM 3599 C CA . MET A 1 464 ? -17.334 -1.217 36.961 1.00 95.25 464 MET A CA 1
ATOM 3600 C C . MET A 1 464 ? -17.019 -2.227 38.071 1.00 95.25 464 MET A C 1
ATOM 3602 O O . MET A 1 464 ? -17.346 -3.404 37.931 1.00 95.25 464 MET A O 1
ATOM 3606 N N . LYS A 1 465 ? -16.413 -1.773 39.174 1.00 93.31 465 LYS A N 1
ATOM 3607 C CA . LYS A 1 465 ? -16.118 -2.592 40.359 1.00 93.31 465 LYS A CA 1
ATOM 3608 C C . LYS A 1 465 ? -17.272 -2.660 41.361 1.00 93.31 465 LYS A C 1
ATOM 3610 O O . LYS A 1 465 ? -17.176 -3.413 42.322 1.00 93.31 465 LYS A O 1
ATOM 3615 N N . SER A 1 466 ? -18.331 -1.874 41.170 1.00 93.75 466 SER A N 1
ATOM 3616 C CA . SER A 1 466 ? -19.458 -1.820 42.102 1.00 93.75 466 SER A CA 1
ATOM 3617 C C . SER A 1 466 ? -20.437 -2.988 41.930 1.00 93.75 466 SER A C 1
ATOM 3619 O O . SER A 1 466 ? -20.596 -3.551 40.843 1.00 93.75 466 SER A O 1
ATOM 3621 N N . ASP A 1 467 ? -21.180 -3.292 42.994 1.00 91.31 467 ASP A N 1
ATOM 3622 C CA . ASP A 1 467 ? -22.258 -4.293 42.977 1.00 91.31 467 ASP A CA 1
ATOM 3623 C C . ASP A 1 467 ? -23.570 -3.763 42.382 1.00 91.31 467 ASP A C 1
ATOM 3625 O O . ASP A 1 467 ? -24.543 -4.503 42.225 1.00 91.31 467 ASP A O 1
ATOM 3629 N N . ARG A 1 468 ? -23.619 -2.475 42.015 1.00 93.75 468 ARG A N 1
ATOM 3630 C CA . ARG A 1 468 ? -24.798 -1.870 41.393 1.00 93.75 468 ARG A CA 1
ATOM 3631 C C . ARG A 1 468 ? -25.115 -2.591 40.086 1.00 93.75 468 ARG A C 1
ATOM 3633 O O . ARG A 1 468 ? -24.220 -2.853 39.287 1.00 93.75 468 ARG A O 1
ATOM 3640 N N . PHE A 1 469 ? -26.394 -2.861 39.836 1.00 96.69 469 PHE A N 1
ATOM 3641 C CA . PHE A 1 469 ? -26.826 -3.368 38.539 1.00 96.69 469 PHE A CA 1
ATOM 3642 C C . PHE A 1 469 ? -26.753 -2.259 37.483 1.00 96.69 469 PHE A C 1
ATOM 3644 O O . PHE A 1 469 ? -27.362 -1.195 37.659 1.00 96.69 469 PHE A O 1
ATOM 3651 N N . LEU A 1 470 ? -26.018 -2.506 36.397 1.00 97.44 470 LEU A N 1
ATOM 3652 C CA . LEU A 1 470 ? -25.704 -1.490 35.391 1.00 97.44 470 LEU A CA 1
ATOM 3653 C C . LEU A 1 470 ? -26.363 -1.773 34.038 1.00 97.44 470 LEU A C 1
ATOM 3655 O O . LEU A 1 470 ? -26.332 -2.899 33.550 1.00 97.44 470 LEU A O 1
ATOM 3659 N N . VAL A 1 471 ? -26.908 -0.739 33.402 1.00 98.25 471 VAL A N 1
ATOM 3660 C CA . VAL A 1 471 ? -27.465 -0.811 32.043 1.00 98.25 471 VAL A CA 1
ATOM 3661 C C . VAL A 1 471 ? -26.660 0.101 31.124 1.00 98.25 471 VAL A C 1
ATOM 3663 O O . VAL A 1 471 ? -26.702 1.320 31.291 1.00 98.25 471 VAL A O 1
ATOM 3666 N N . SER A 1 472 ? -25.937 -0.482 30.164 1.00 97.94 472 SER A N 1
ATOM 3667 C CA . SER A 1 472 ? -25.251 0.260 29.095 1.00 97.94 472 SER A CA 1
ATOM 3668 C C . SER A 1 472 ? -26.052 0.197 27.807 1.00 97.94 472 SER A C 1
ATOM 3670 O O . SER A 1 472 ? -26.648 -0.840 27.515 1.00 97.94 472 SER A O 1
ATOM 3672 N N . VAL A 1 473 ? -26.060 1.280 27.034 1.00 98.50 473 VAL A N 1
ATOM 3673 C CA . VAL A 1 473 ? -26.779 1.352 25.758 1.00 98.50 473 VAL A CA 1
ATOM 3674 C C . VAL A 1 473 ? -25.864 1.842 24.640 1.00 98.50 473 VAL A C 1
ATOM 3676 O O . VAL A 1 473 ? -25.307 2.938 24.723 1.00 98.50 473 VAL A O 1
ATOM 3679 N N . GLU A 1 474 ? -25.790 1.064 23.560 1.00 98.00 474 GLU A N 1
ATOM 3680 C CA . GLU A 1 474 ? -25.069 1.427 22.342 1.00 98.00 474 GLU A CA 1
ATOM 3681 C C . GLU A 1 474 ? -25.842 2.500 21.560 1.00 98.00 474 GLU A C 1
ATOM 3683 O O . GLU A 1 474 ? -26.919 2.238 21.020 1.00 98.00 474 GLU A O 1
ATOM 3688 N N . ILE A 1 475 ? -25.282 3.705 21.443 1.00 97.44 475 ILE A N 1
ATOM 3689 C CA . ILE A 1 475 ? -25.824 4.799 20.635 1.00 97.44 475 ILE A CA 1
ATOM 3690 C C . ILE A 1 475 ? -25.065 4.891 19.317 1.00 97.44 475 ILE A C 1
ATOM 3692 O O . ILE A 1 475 ? -23.873 5.193 19.256 1.00 97.44 475 ILE A O 1
ATOM 3696 N N . ARG A 1 476 ? -25.781 4.695 18.211 1.00 94.06 476 ARG A N 1
ATOM 3697 C CA . ARG A 1 476 ? -25.184 4.752 16.874 1.00 94.06 476 ARG A CA 1
ATOM 3698 C C . ARG A 1 476 ? -24.881 6.191 16.462 1.00 94.06 476 ARG A C 1
ATOM 3700 O O . ARG A 1 476 ? -25.778 7.027 16.368 1.00 94.06 476 ARG A O 1
ATOM 3707 N N . ALA A 1 477 ? -23.627 6.441 16.098 1.00 93.62 477 ALA A N 1
ATOM 3708 C CA . ALA A 1 477 ? -23.160 7.698 15.518 1.00 93.62 477 ALA A CA 1
ATOM 3709 C C . ALA A 1 477 ? -23.600 7.858 14.046 1.00 93.62 477 ALA A C 1
ATOM 3711 O O . ALA A 1 477 ? -22.779 7.974 13.138 1.00 93.62 477 ALA A O 1
ATOM 3712 N N . ASP A 1 478 ? -24.905 7.821 13.771 1.00 90.88 478 ASP A N 1
ATOM 3713 C CA . ASP A 1 478 ? -25.421 7.896 12.404 1.00 90.88 478 ASP A CA 1
ATOM 3714 C C . ASP A 1 478 ? -25.136 9.262 11.758 1.00 90.88 478 ASP A C 1
ATOM 3716 O O . ASP A 1 478 ? -25.478 10.324 12.283 1.00 90.88 478 ASP A O 1
ATOM 3720 N N . ARG A 1 479 ? -24.528 9.235 10.567 1.00 93.12 479 ARG A N 1
ATOM 3721 C CA . ARG A 1 479 ? -24.242 10.443 9.783 1.00 93.12 479 ARG A CA 1
ATOM 3722 C C . ARG A 1 479 ? -25.482 11.056 9.137 1.00 93.12 479 ARG A C 1
ATOM 3724 O O . ARG A 1 479 ? -25.433 12.225 8.768 1.00 93.12 479 ARG A O 1
ATOM 3731 N N . ARG A 1 480 ? -26.559 10.283 8.951 1.00 91.81 480 ARG A N 1
ATOM 3732 C CA . ARG A 1 480 ? -27.801 10.774 8.327 1.00 91.81 480 ARG A CA 1
ATOM 3733 C C . ARG A 1 480 ? -28.681 11.531 9.315 1.00 91.81 480 ARG A C 1
ATOM 3735 O O . ARG A 1 480 ? -29.421 12.418 8.907 1.00 91.81 480 ARG A O 1
ATOM 3742 N N . SER A 1 481 ? -28.569 11.206 10.597 1.00 90.81 481 SER A N 1
ATOM 3743 C CA . SER A 1 481 ? -29.281 11.880 11.677 1.00 90.81 481 SER A CA 1
ATOM 3744 C C . SER A 1 481 ? -28.516 13.122 12.146 1.00 90.81 481 SER A C 1
ATOM 3746 O O . SER A 1 481 ? -27.281 13.128 12.208 1.00 90.81 481 SER A O 1
ATOM 3748 N N . ALA A 1 482 ? -29.234 14.198 12.474 1.00 94.44 482 ALA A N 1
ATOM 3749 C CA . ALA A 1 482 ? -28.642 15.365 13.125 1.00 94.44 482 ALA A CA 1
ATOM 3750 C C . ALA A 1 482 ? -28.136 14.985 14.526 1.00 94.44 482 ALA A C 1
ATOM 3752 O O . ALA A 1 482 ? -28.785 14.206 15.223 1.00 94.44 482 ALA A O 1
ATOM 3753 N N . LEU A 1 483 ? -26.997 15.544 14.950 1.00 95.50 483 LEU A N 1
ATOM 3754 C CA . LEU A 1 483 ? -26.402 15.228 16.254 1.00 95.50 483 LEU A CA 1
ATOM 3755 C C . LEU A 1 483 ? -27.363 15.530 17.414 1.00 95.50 483 LEU A C 1
ATOM 3757 O O . LEU A 1 483 ? -27.519 14.700 18.300 1.00 95.50 483 LEU A O 1
ATOM 3761 N N . GLU A 1 484 ? -28.057 16.666 17.365 1.00 95.75 484 GLU A N 1
ATOM 3762 C CA . GLU A 1 484 ? -29.052 17.029 18.384 1.00 95.75 484 GLU A CA 1
ATOM 3763 C C . GLU A 1 484 ? -30.225 16.037 18.437 1.00 95.75 484 GLU A C 1
ATOM 3765 O O . GLU A 1 484 ? -30.730 15.733 19.512 1.00 95.75 484 GLU A O 1
ATOM 3770 N N . GLY A 1 485 ? -30.608 15.445 17.299 1.00 95.56 485 GLY A N 1
ATOM 3771 C CA . GLY A 1 485 ? -31.613 14.379 17.265 1.00 95.56 485 GLY A CA 1
ATOM 3772 C C . GLY A 1 485 ? -31.133 13.094 17.946 1.00 95.56 485 GLY A C 1
ATOM 3773 O O . GLY A 1 485 ? -31.896 12.459 18.669 1.00 95.56 485 GLY A O 1
ATOM 3774 N N . ILE A 1 486 ? -29.853 12.742 17.770 1.00 96.62 486 ILE A N 1
ATOM 3775 C CA . ILE A 1 486 ? -29.229 11.601 18.460 1.00 96.62 486 ILE A CA 1
ATOM 3776 C C . ILE A 1 486 ? -29.213 11.844 19.975 1.00 96.62 486 ILE A C 1
ATOM 3778 O O . ILE A 1 486 ? -29.554 10.942 20.739 1.00 96.62 486 ILE A O 1
ATOM 3782 N N . ILE A 1 487 ? -28.852 13.059 20.403 1.00 97.44 487 ILE A N 1
ATOM 3783 C CA . ILE A 1 487 ? -28.826 13.447 21.819 1.00 97.44 487 ILE A CA 1
ATOM 3784 C C . ILE A 1 487 ? -30.237 13.401 22.411 1.00 97.44 487 ILE A C 1
ATOM 3786 O O . ILE A 1 487 ? -30.423 12.776 23.448 1.00 97.44 487 ILE A O 1
ATOM 3790 N N . ALA A 1 488 ? -31.238 13.982 21.744 1.00 96.19 488 ALA A N 1
ATOM 3791 C CA . ALA A 1 488 ? -32.624 13.960 22.212 1.00 96.19 488 ALA A CA 1
ATOM 3792 C C . ALA A 1 488 ? -33.163 12.527 22.370 1.00 96.19 488 ALA A C 1
ATOM 3794 O O . ALA A 1 488 ? -33.772 12.196 23.389 1.00 96.19 488 ALA A O 1
ATOM 3795 N N . GLY A 1 489 ? -32.879 11.652 21.399 1.00 95.94 489 GLY A N 1
ATOM 3796 C CA . GLY A 1 489 ? -33.212 10.232 21.489 1.00 95.94 489 GLY A CA 1
ATOM 3797 C C . GLY A 1 489 ? -32.533 9.552 22.680 1.00 95.94 489 GLY A C 1
ATOM 3798 O O . GLY A 1 489 ? -33.197 8.887 23.477 1.00 95.94 489 GLY A O 1
ATOM 3799 N N . ALA A 1 490 ? -31.230 9.771 22.868 1.00 97.44 490 ALA A N 1
ATOM 3800 C CA . ALA A 1 490 ? -30.491 9.229 24.007 1.00 97.44 490 ALA A CA 1
ATOM 3801 C C . ALA A 1 490 ? -30.972 9.790 25.361 1.00 97.44 490 ALA A C 1
ATOM 3803 O O . ALA A 1 490 ? -30.982 9.056 26.347 1.00 97.44 490 ALA A O 1
ATOM 3804 N N . SER A 1 491 ? -31.453 11.038 25.417 1.00 97.69 491 SER A N 1
ATOM 3805 C CA . SER A 1 491 ? -32.063 11.624 26.619 1.00 97.69 491 SER A CA 1
ATOM 3806 C C . SER A 1 491 ? -33.300 10.856 27.078 1.00 97.69 491 SER A C 1
ATOM 3808 O O . SER A 1 491 ? -33.460 10.632 28.277 1.00 97.69 491 SER A O 1
ATOM 3810 N N . SER A 1 492 ? -34.142 10.386 26.151 1.00 97.38 492 SER A N 1
ATOM 3811 C CA . SER A 1 492 ? -35.300 9.548 26.505 1.00 97.38 492 SER A CA 1
ATOM 3812 C C . SER A 1 492 ? -34.877 8.211 27.134 1.00 97.38 492 SER A C 1
ATOM 3814 O O . SER A 1 492 ? -35.458 7.763 28.123 1.00 97.38 492 SER A O 1
ATOM 3816 N N . ILE A 1 493 ? -33.791 7.617 26.634 1.00 98.19 493 ILE A N 1
ATOM 3817 C CA . ILE A 1 493 ? -33.205 6.376 27.157 1.00 98.19 493 ILE A CA 1
ATOM 3818 C C . ILE A 1 493 ? -32.549 6.616 28.528 1.00 98.19 493 ILE A C 1
ATOM 3820 O O . ILE A 1 493 ? -32.674 5.798 29.444 1.00 98.19 493 ILE A O 1
ATOM 3824 N N . ALA A 1 494 ? -31.881 7.757 28.711 1.00 97.88 494 ALA A N 1
ATOM 3825 C CA . ALA A 1 494 ? -31.349 8.159 30.007 1.00 97.88 494 ALA A CA 1
ATOM 3826 C C . ALA A 1 494 ? -32.485 8.323 31.031 1.00 97.88 494 ALA A C 1
ATOM 3828 O O . ALA A 1 494 ? -32.417 7.752 32.123 1.00 97.88 494 ALA A O 1
ATOM 3829 N N . ALA A 1 495 ? -33.567 9.017 30.678 1.00 97.56 495 ALA A N 1
ATOM 3830 C CA . ALA A 1 495 ? -34.735 9.166 31.545 1.00 97.56 495 ALA A CA 1
ATOM 3831 C C . ALA A 1 495 ? -35.359 7.812 31.930 1.00 97.56 495 ALA A C 1
ATOM 3833 O O . ALA A 1 495 ? -35.757 7.627 33.076 1.00 97.56 495 ALA A O 1
ATOM 3834 N N . ALA A 1 496 ? -35.347 6.834 31.018 1.00 97.69 496 ALA A N 1
ATOM 3835 C CA . ALA A 1 496 ? -35.802 5.469 31.285 1.00 97.69 496 ALA A CA 1
ATOM 3836 C C . ALA A 1 496 ? -34.903 4.674 32.254 1.00 97.69 496 ALA A C 1
ATOM 3838 O O . ALA A 1 496 ? -35.344 3.661 32.801 1.00 97.69 496 ALA A O 1
ATOM 3839 N N . GLY A 1 497 ? -33.663 5.129 32.482 1.00 96.94 497 GLY A N 1
ATOM 3840 C CA . GLY A 1 497 ? -32.773 4.610 33.520 1.00 96.94 497 GLY A CA 1
ATOM 3841 C C . GLY A 1 497 ? -31.440 4.012 33.054 1.00 96.94 497 GLY A C 1
ATOM 3842 O O . GLY A 1 497 ? -30.853 3.267 33.829 1.00 96.94 497 GLY A O 1
ATOM 3843 N N . ALA A 1 498 ? -30.934 4.289 31.847 1.00 97.81 498 ALA A N 1
ATOM 3844 C CA . ALA A 1 498 ? -29.640 3.753 31.374 1.00 97.81 498 ALA A CA 1
ATOM 3845 C C . ALA A 1 498 ? -28.408 4.402 32.044 1.00 97.81 498 ALA A C 1
ATOM 3847 O O . ALA A 1 498 ? -28.248 5.612 31.978 1.00 97.81 498 ALA A O 1
ATOM 3848 N N . ASP A 1 499 ? -27.497 3.648 32.658 1.00 97.69 499 ASP A N 1
ATOM 3849 C CA . ASP A 1 499 ? -26.347 4.229 33.381 1.00 97.69 499 ASP A CA 1
ATOM 3850 C C . ASP A 1 499 ? -25.241 4.757 32.474 1.00 97.69 499 ASP A C 1
ATOM 3852 O O . ASP A 1 499 ? -24.560 5.715 32.832 1.00 97.69 499 ASP A O 1
ATOM 3856 N N . LEU A 1 500 ? -25.026 4.072 31.354 1.00 97.44 500 LEU A N 1
ATOM 3857 C CA . LEU A 1 500 ? -23.840 4.192 30.519 1.00 97.44 500 LEU A CA 1
ATOM 3858 C C . LEU A 1 500 ? -24.241 4.233 29.049 1.00 97.44 500 LEU A C 1
ATOM 3860 O O . LEU A 1 500 ? -25.222 3.601 28.649 1.00 97.44 500 LEU A O 1
ATOM 3864 N N . PHE A 1 501 ? -23.448 4.939 28.249 1.00 98.50 501 PHE A N 1
ATOM 3865 C CA . PHE A 1 501 ? -23.629 4.994 26.804 1.00 98.50 501 PHE A CA 1
ATOM 3866 C C . PHE A 1 501 ? -22.321 4.711 26.078 1.00 98.50 501 PHE A C 1
ATOM 3868 O O . PHE A 1 501 ? -21.295 5.328 26.356 1.00 98.50 501 PHE A O 1
ATOM 3875 N N . ASP A 1 502 ? -22.361 3.818 25.104 1.00 98.19 502 ASP A N 1
ATOM 3876 C CA . ASP A 1 502 ? -21.224 3.523 24.242 1.00 98.19 502 ASP A CA 1
ATOM 3877 C C . ASP A 1 502 ? -21.522 3.894 22.793 1.00 98.19 502 ASP A C 1
ATOM 3879 O O . ASP A 1 502 ? -22.670 3.881 22.353 1.00 98.19 502 ASP A O 1
ATOM 3883 N N . VAL A 1 503 ? -20.491 4.306 22.058 1.00 98.19 503 VAL A N 1
ATOM 3884 C CA . VAL A 1 503 ? -20.640 4.801 20.686 1.00 98.19 503 VAL A CA 1
ATOM 3885 C C . VAL A 1 503 ? -19.722 4.025 19.741 1.00 98.19 503 VAL A C 1
ATOM 3887 O O . VAL A 1 503 ? -18.503 4.196 19.810 1.00 98.19 503 VAL A O 1
ATOM 3890 N N . PRO A 1 504 ? -20.263 3.210 18.819 1.00 95.69 504 PRO A N 1
ATOM 3891 C CA . PRO A 1 504 ? -19.459 2.438 17.879 1.00 95.69 504 PRO A CA 1
ATOM 3892 C C . PRO A 1 504 ? -18.654 3.282 16.892 1.00 95.69 504 PRO A C 1
ATOM 3894 O O . PRO A 1 504 ? -19.158 4.244 16.313 1.00 95.69 504 PRO A O 1
ATOM 3897 N N . ASP A 1 505 ? -17.423 2.846 16.628 1.00 93.44 505 ASP A N 1
ATOM 3898 C CA . ASP A 1 505 ? -16.489 3.468 15.686 1.00 93.44 505 ASP A CA 1
ATOM 3899 C C . ASP A 1 505 ? -16.649 2.842 14.296 1.00 93.44 505 ASP A C 1
ATOM 3901 O O . ASP A 1 505 ? -16.176 1.732 14.040 1.00 93.44 505 ASP A O 1
ATOM 3905 N N . ASN A 1 506 ? -17.400 3.532 13.431 1.00 93.50 506 ASN A N 1
ATOM 3906 C CA . ASN A 1 506 ? -17.750 3.121 12.063 1.00 93.50 506 ASN A CA 1
ATOM 3907 C C . ASN A 1 506 ? -18.070 1.614 11.934 1.00 93.50 506 ASN A C 1
ATOM 3909 O O . ASN A 1 506 ? -17.362 0.890 11.216 1.00 93.50 506 ASN A O 1
ATOM 3913 N N . PRO A 1 507 ? -19.115 1.116 12.624 1.00 90.44 507 PRO A N 1
ATOM 3914 C CA . PRO A 1 507 ? -19.473 -0.299 12.599 1.00 90.44 507 PRO A CA 1
ATOM 3915 C C . PRO A 1 507 ? -19.783 -0.761 11.167 1.00 90.44 507 PRO A C 1
ATOM 3917 O O . PRO A 1 507 ? -20.284 0.012 10.343 1.00 90.44 507 PRO A O 1
ATOM 3920 N N . ALA A 1 508 ? -19.462 -2.018 10.854 1.00 88.12 508 ALA A N 1
ATOM 3921 C CA . ALA A 1 508 ? -19.521 -2.593 9.508 1.00 88.12 508 ALA A CA 1
ATOM 3922 C C . ALA A 1 508 ? -18.726 -1.783 8.463 1.00 88.12 508 ALA A C 1
ATOM 3924 O O . ALA A 1 508 ? -19.129 -1.678 7.302 1.00 88.12 508 ALA A O 1
ATOM 3925 N N . ALA A 1 509 ? -17.633 -1.141 8.894 1.00 89.69 509 ALA A N 1
ATOM 3926 C CA . ALA A 1 509 ? -16.807 -0.239 8.087 1.00 89.69 509 ALA A CA 1
ATOM 3927 C C . ALA A 1 509 ? -17.625 0.853 7.364 1.00 89.69 509 ALA A C 1
ATOM 3929 O O . ALA A 1 509 ? -17.291 1.306 6.264 1.00 89.69 509 ALA A O 1
ATOM 3930 N N . THR A 1 510 ? -18.729 1.286 7.975 1.00 90.88 510 THR A N 1
ATOM 3931 C CA . THR A 1 510 ? -19.599 2.324 7.429 1.00 90.88 510 THR A CA 1
ATOM 3932 C C . THR A 1 510 ? -19.364 3.630 8.167 1.00 90.88 510 THR A C 1
ATOM 3934 O O . THR A 1 510 ? -19.662 3.737 9.350 1.00 90.88 510 THR A O 1
ATOM 3937 N N . VAL A 1 511 ? -18.854 4.626 7.435 1.00 92.94 511 VAL A N 1
ATOM 3938 C CA . VAL A 1 511 ? -18.617 5.989 7.930 1.00 92.94 511 VAL A CA 1
ATOM 3939 C C . VAL A 1 511 ? -19.856 6.546 8.634 1.00 92.94 511 VAL A C 1
ATOM 3941 O O . VAL A 1 511 ? -20.904 6.743 8.004 1.00 92.94 511 VAL A O 1
ATOM 3944 N N . GLY A 1 512 ? -19.701 6.799 9.931 1.00 94.00 512 GLY A N 1
ATOM 3945 C CA . GLY A 1 512 ? -20.618 7.533 10.794 1.00 94.00 512 GLY A CA 1
ATOM 3946 C C . GLY A 1 512 ? -20.045 8.896 11.187 1.00 94.00 512 GLY A C 1
ATOM 3947 O O . GLY A 1 512 ? -19.085 9.386 10.593 1.00 94.00 512 GLY A O 1
ATOM 3948 N N . ARG A 1 513 ? -20.654 9.529 12.189 1.00 96.00 513 ARG A N 1
ATOM 3949 C CA . ARG A 1 513 ? -20.044 10.649 12.919 1.00 96.00 513 ARG A CA 1
ATOM 3950 C C . ARG A 1 513 ? -18.894 10.111 13.776 1.00 96.00 513 ARG A C 1
ATOM 3952 O O . ARG A 1 513 ? -18.898 8.939 14.140 1.00 96.00 513 ARG A O 1
ATOM 3959 N N . ASP A 1 514 ? -17.931 10.965 14.110 1.00 96.31 514 ASP A N 1
ATOM 3960 C CA . ASP A 1 514 ? -16.822 10.566 14.979 1.00 96.31 514 ASP A CA 1
ATOM 3961 C C . ASP A 1 514 ? -17.342 10.110 16.355 1.00 96.31 514 ASP A C 1
ATOM 3963 O O . ASP A 1 514 ? -18.069 10.843 17.034 1.00 96.31 514 ASP A O 1
ATOM 3967 N N . ALA A 1 515 ? -16.986 8.885 16.749 1.00 97.12 515 ALA A N 1
ATOM 3968 C CA . ALA A 1 515 ? -17.505 8.253 17.957 1.00 97.12 515 ALA A CA 1
ATOM 3969 C C . ALA A 1 515 ? -17.088 8.989 19.238 1.00 97.12 515 ALA A C 1
ATOM 3971 O O . ALA A 1 515 ? -17.887 9.095 20.168 1.00 97.12 515 ALA A O 1
ATOM 3972 N N . MET A 1 516 ? -15.865 9.530 19.285 1.00 97.19 516 MET A N 1
ATOM 3973 C CA . MET A 1 516 ? -15.357 10.282 20.436 1.00 97.19 516 MET A CA 1
ATOM 3974 C C . MET A 1 516 ? -16.130 11.590 20.596 1.00 97.19 516 MET A C 1
ATOM 3976 O O . MET A 1 516 ? -16.556 11.920 21.702 1.00 97.19 516 MET A O 1
ATOM 3980 N N . VAL A 1 517 ? -16.370 12.303 19.493 1.00 96.44 517 VAL A N 1
ATOM 3981 C CA . VAL A 1 517 ? -17.150 13.549 19.510 1.00 96.44 517 VAL A CA 1
ATOM 3982 C C . VAL A 1 517 ? -18.586 13.291 19.966 1.00 96.44 517 VAL A C 1
ATOM 3984 O O . VAL A 1 517 ? -19.103 14.019 20.813 1.00 96.44 517 VAL A O 1
ATOM 3987 N N . VAL A 1 518 ? -19.238 12.251 19.440 1.00 98.06 518 VAL A N 1
ATOM 3988 C CA . VAL A 1 518 ? -20.609 11.901 19.844 1.00 98.06 518 VAL A CA 1
ATOM 3989 C C . VAL A 1 518 ? -20.655 11.488 21.317 1.00 98.06 518 VAL A C 1
ATOM 3991 O O . VAL A 1 518 ? -21.520 11.977 22.039 1.00 98.06 518 VAL A O 1
ATOM 3994 N N . ALA A 1 519 ? -19.709 10.673 21.794 1.00 98.44 519 ALA A N 1
ATOM 3995 C CA . ALA A 1 519 ? -19.631 10.280 23.201 1.00 98.44 519 ALA A CA 1
ATOM 3996 C C . ALA A 1 519 ? -19.453 11.492 24.131 1.00 98.44 519 ALA A C 1
ATOM 3998 O O . ALA A 1 519 ? -20.193 11.629 25.101 1.00 98.44 519 ALA A O 1
ATOM 3999 N N . ALA A 1 520 ? -18.548 12.423 23.811 1.00 97.94 520 ALA A N 1
ATOM 4000 C CA . ALA A 1 520 ? -18.355 13.646 24.597 1.00 97.94 520 ALA A 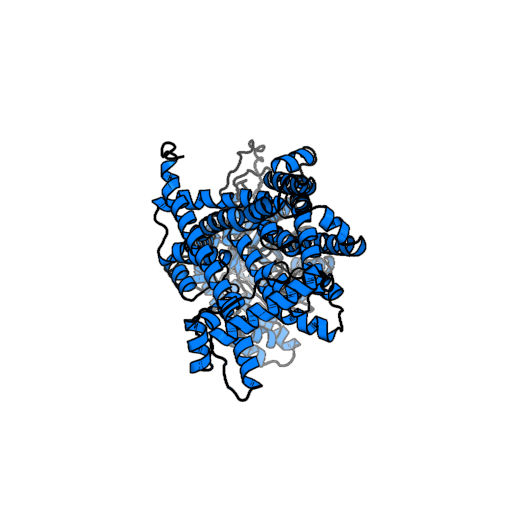CA 1
ATOM 4001 C C . ALA A 1 520 ? -19.628 14.501 24.663 1.00 97.94 520 ALA A C 1
ATOM 4003 O O . ALA A 1 520 ? -19.993 15.016 25.722 1.00 97.94 520 ALA A O 1
ATOM 4004 N N . ARG A 1 521 ? -20.352 14.606 23.545 1.00 97.94 521 ARG A N 1
ATOM 4005 C CA . ARG A 1 521 ? -21.612 15.352 23.477 1.00 97.94 521 ARG A CA 1
ATOM 4006 C C . ARG A 1 521 ? -22.745 14.674 24.243 1.00 97.94 521 ARG A C 1
ATOM 4008 O O . ARG A 1 521 ? -23.491 15.376 24.918 1.00 97.94 521 ARG A O 1
ATOM 4015 N N . LEU A 1 522 ? -22.839 13.345 24.199 1.00 98.06 522 LEU A N 1
ATOM 4016 C CA . LEU A 1 522 ? -23.773 12.582 25.031 1.00 98.06 522 LEU A CA 1
ATOM 4017 C C . LEU A 1 522 ? -23.451 12.759 26.516 1.00 98.06 522 LEU A C 1
ATOM 4019 O O . LEU A 1 522 ? -24.340 13.106 27.284 1.00 98.06 522 LEU A O 1
ATOM 4023 N N . GLN A 1 523 ? -22.189 12.605 26.920 1.00 97.25 523 GLN A N 1
ATOM 4024 C CA . GLN A 1 523 ? -21.790 12.774 28.318 1.00 97.25 523 GLN A CA 1
ATOM 4025 C C . GLN A 1 523 ? -22.152 14.166 28.844 1.00 97.25 523 GLN A C 1
ATOM 4027 O O . GLN A 1 523 ? -22.758 14.290 29.907 1.00 97.25 523 GLN A O 1
ATOM 4032 N N . SER A 1 524 ? -21.825 15.207 28.075 1.00 94.56 524 SER A N 1
ATOM 4033 C CA . SER A 1 524 ? -22.126 16.589 28.449 1.00 94.56 524 SER A CA 1
ATOM 4034 C C . SER A 1 524 ? -23.626 16.870 28.537 1.00 94.56 524 SER A C 1
ATOM 4036 O O . SER A 1 524 ? -24.034 17.622 29.415 1.00 94.56 524 SER A O 1
ATOM 4038 N N . ALA A 1 525 ? -24.439 16.312 27.636 1.00 95.25 525 ALA A N 1
ATOM 4039 C CA . ALA A 1 525 ? -25.878 16.568 27.607 1.00 95.25 525 ALA A CA 1
ATOM 4040 C C . ALA A 1 525 ? -26.657 15.739 28.640 1.00 95.25 525 ALA A C 1
ATOM 4042 O O . ALA A 1 525 ? -27.667 16.199 29.166 1.00 95.25 525 ALA A O 1
ATOM 4043 N N . LEU A 1 526 ? -26.204 14.515 28.920 1.00 96.06 526 LEU A N 1
ATOM 4044 C CA . LEU A 1 526 ? -26.925 13.551 29.754 1.00 96.06 526 LEU A CA 1
ATOM 4045 C C . LEU A 1 526 ? -26.456 13.544 31.211 1.00 96.06 526 LEU A C 1
ATOM 4047 O O . LEU A 1 526 ? -27.153 13.000 32.066 1.00 96.06 526 LEU A O 1
ATOM 4051 N N . GLY A 1 527 ? -25.263 14.078 31.499 1.00 93.25 527 GLY A N 1
ATOM 4052 C CA . GLY A 1 527 ? -24.649 13.986 32.827 1.00 93.25 527 GLY A CA 1
ATOM 4053 C C . GLY A 1 527 ? -24.343 12.543 33.248 1.00 93.25 527 GLY A C 1
ATOM 4054 O O . GLY A 1 527 ? -24.278 12.244 34.438 1.00 93.25 527 GLY A O 1
ATOM 4055 N N . ARG A 1 528 ? -24.198 11.630 32.280 1.00 95.50 528 ARG A N 1
ATOM 4056 C CA . ARG A 1 528 ? -23.900 10.206 32.491 1.00 95.50 528 ARG A CA 1
ATOM 4057 C C . ARG A 1 528 ? -22.643 9.814 31.727 1.00 95.50 528 ARG A C 1
ATOM 4059 O O . ARG A 1 528 ? -22.390 10.410 30.679 1.00 95.50 528 ARG A O 1
ATOM 4066 N N . PRO A 1 529 ? -21.861 8.829 32.202 1.00 97.38 529 PRO A N 1
ATOM 4067 C CA . PRO A 1 529 ? -20.668 8.423 31.484 1.00 97.38 529 PRO A CA 1
ATOM 4068 C C . PRO A 1 529 ? -21.024 7.912 30.089 1.00 97.38 529 PRO A C 1
ATOM 4070 O O . PRO A 1 529 ? -21.878 7.037 29.926 1.00 97.38 529 PRO A O 1
ATOM 4073 N N . ALA A 1 530 ? -20.334 8.456 29.095 1.00 98.19 530 ALA A N 1
ATOM 4074 C CA . ALA A 1 530 ? -20.376 7.954 27.736 1.00 98.19 530 ALA A CA 1
ATOM 4075 C C . ALA A 1 530 ? -18.955 7.696 27.241 1.00 98.19 530 ALA A C 1
ATOM 4077 O O . ALA A 1 530 ? -18.008 8.323 27.718 1.00 98.19 530 ALA A O 1
ATOM 4078 N N . PHE A 1 531 ? -18.778 6.763 26.310 1.00 98.38 531 PHE A N 1
ATOM 4079 C CA . PHE A 1 531 ? -17.454 6.455 25.781 1.00 98.38 531 PHE A CA 1
ATOM 4080 C C . PHE A 1 531 ? -17.483 5.908 24.352 1.00 98.38 531 PHE A C 1
ATOM 4082 O O . PHE A 1 531 ? -18.428 5.233 23.949 1.00 98.38 531 PHE A O 1
ATOM 4089 N N . PRO A 1 532 ? -16.436 6.173 23.560 1.00 98.38 532 PRO A N 1
ATOM 4090 C CA . PRO A 1 532 ? -16.346 5.661 22.210 1.00 98.38 532 PRO A CA 1
ATOM 4091 C C . PRO A 1 532 ? -15.815 4.229 22.196 1.00 98.38 532 PRO A C 1
ATOM 4093 O O . PRO A 1 532 ? -15.029 3.806 23.051 1.00 98.38 532 PRO A O 1
ATOM 4096 N N . HIS A 1 533 ? -16.178 3.497 21.153 1.00 97.88 533 HIS A N 1
ATOM 4097 C CA . HIS A 1 533 ? -15.365 2.389 20.683 1.00 97.88 533 HIS A CA 1
ATOM 4098 C C . HIS A 1 533 ? -14.144 2.965 19.966 1.00 97.88 533 HIS A C 1
ATOM 4100 O O . HIS A 1 533 ? -14.179 4.081 19.445 1.00 97.88 533 HIS A O 1
ATOM 4106 N N . LYS A 1 534 ? -13.052 2.206 19.918 1.00 97.25 534 LYS A N 1
ATOM 4107 C CA . LYS A 1 534 ? -11.902 2.575 19.097 1.00 97.25 534 LYS A CA 1
ATOM 4108 C C . LYS A 1 534 ? -11.366 1.391 18.319 1.00 97.25 534 LYS A C 1
ATOM 4110 O O . LYS A 1 534 ? -10.977 0.380 18.906 1.00 97.25 534 LYS A O 1
ATOM 4115 N N . SER A 1 535 ? -11.368 1.541 16.997 1.00 95.12 535 SER A N 1
ATOM 4116 C CA . SER A 1 535 ? -10.949 0.524 16.036 1.00 95.12 535 SER A CA 1
ATOM 4117 C C . SER A 1 535 ? -9.482 0.675 15.632 1.00 95.12 535 SER A C 1
ATOM 4119 O O . SER A 1 535 ? -9.033 1.766 15.282 1.00 95.12 535 SER A O 1
ATOM 4121 N N . VAL A 1 536 ? -8.733 -0.435 15.621 1.00 94.94 536 VAL A N 1
ATOM 4122 C CA . VAL A 1 536 ? -7.314 -0.438 15.202 1.00 94.94 536 VAL A CA 1
ATOM 4123 C C . VAL A 1 536 ? -7.137 -0.482 13.686 1.00 94.94 536 VAL A C 1
ATOM 4125 O O . VAL A 1 536 ? -6.122 -0.027 13.170 1.00 94.94 536 VAL A O 1
ATOM 4128 N N . VAL A 1 537 ? -8.121 -1.011 12.951 1.00 92.56 537 VAL A N 1
ATOM 4129 C CA . VAL A 1 537 ? -8.031 -1.146 11.484 1.00 92.56 537 VAL A CA 1
ATOM 4130 C C . VAL A 1 537 ? -8.453 0.118 10.733 1.00 92.56 537 VAL A C 1
ATOM 4132 O O . VAL A 1 537 ? -8.268 0.201 9.516 1.00 92.56 537 VAL A O 1
ATOM 4135 N N . GLN A 1 538 ? -9.005 1.099 11.453 1.00 89.25 538 GLN A N 1
ATOM 4136 C CA . GLN A 1 538 ? -9.533 2.356 10.912 1.00 89.25 538 GLN A CA 1
ATOM 4137 C C . GLN A 1 538 ? -8.676 3.583 11.266 1.00 89.25 538 GLN A C 1
ATOM 4139 O O . GLN A 1 538 ? -8.873 4.648 10.685 1.00 89.25 538 GLN A O 1
ATOM 4144 N N . ALA A 1 539 ? -7.711 3.451 12.181 1.00 91.69 539 ALA A N 1
ATOM 4145 C CA . ALA A 1 539 ? -6.866 4.546 12.651 1.00 91.69 539 ALA A CA 1
ATOM 4146 C C . ALA A 1 539 ? -5.408 4.089 12.784 1.00 91.69 539 ALA A C 1
ATOM 4148 O O . ALA A 1 539 ? -5.128 3.055 13.385 1.00 91.69 539 ALA A O 1
ATOM 4149 N N . ASN A 1 540 ? -4.476 4.862 12.215 1.00 93.81 540 ASN A N 1
ATOM 4150 C CA . ASN A 1 540 ? -3.037 4.612 12.363 1.00 93.81 540 ASN A CA 1
ATOM 4151 C C . ASN A 1 540 ? -2.565 4.904 13.788 1.00 93.81 540 ASN A C 1
ATOM 4153 O O . ASN A 1 540 ? -3.303 5.466 14.599 1.00 93.81 540 ASN A O 1
ATOM 4157 N N . LEU A 1 541 ? -1.329 4.521 14.097 1.00 93.00 541 LEU A N 1
ATOM 4158 C CA . LEU A 1 541 ? -0.793 4.622 15.451 1.00 93.00 541 LEU A CA 1
ATOM 4159 C C . LEU A 1 541 ? -0.844 6.057 15.998 1.00 93.00 541 LEU A C 1
ATOM 4161 O O . LEU A 1 541 ? -1.221 6.259 17.150 1.00 93.00 541 LEU A O 1
ATOM 4165 N N . LEU A 1 542 ? -0.547 7.051 15.156 1.00 93.81 542 LEU A N 1
ATOM 4166 C CA . LEU A 1 542 ? -0.617 8.471 15.519 1.00 93.81 542 LEU A CA 1
ATOM 4167 C C . LEU A 1 542 ? -2.047 8.885 15.891 1.00 93.81 542 LEU A C 1
ATOM 4169 O O . LEU A 1 542 ? -2.271 9.531 16.917 1.00 93.81 542 LEU A O 1
ATOM 4173 N N . GLN A 1 543 ? -3.027 8.479 15.081 1.00 95.00 543 GLN A N 1
ATOM 4174 C CA . GLN A 1 543 ? -4.433 8.773 15.331 1.00 95.00 543 GLN A CA 1
ATOM 4175 C C . GLN A 1 543 ? -4.946 8.045 16.578 1.00 95.00 543 GLN A C 1
ATOM 4177 O O . GLN A 1 543 ? -5.736 8.615 17.324 1.00 95.00 543 GLN A O 1
ATOM 4182 N N . LEU A 1 544 ? -4.508 6.811 16.840 1.00 95.69 544 LEU A N 1
ATOM 4183 C CA . LEU A 1 544 ? -4.875 6.078 18.056 1.00 95.69 544 LEU A CA 1
ATOM 4184 C C . LEU A 1 544 ? -4.351 6.783 19.311 1.00 95.69 544 LEU A C 1
ATOM 4186 O O . LEU A 1 544 ? -5.135 7.037 20.220 1.00 95.69 544 LEU A O 1
ATOM 4190 N N . HIS A 1 545 ? -3.071 7.163 19.332 1.00 94.25 545 HIS A N 1
ATOM 4191 C CA . HIS A 1 545 ? -2.475 7.916 20.440 1.00 94.25 545 HIS A CA 1
ATOM 4192 C C . HIS A 1 545 ? -3.213 9.232 20.705 1.00 94.25 545 HIS A C 1
ATOM 4194 O O . HIS A 1 545 ? -3.711 9.451 21.808 1.00 94.25 545 HIS A O 1
ATOM 4200 N N . SER A 1 546 ? -3.333 10.077 19.679 1.00 94.12 546 SER A N 1
ATOM 4201 C CA . SER A 1 546 ? -3.993 11.383 19.803 1.00 94.12 546 SER A CA 1
ATOM 4202 C C . SER A 1 546 ? -5.472 11.266 20.177 1.00 94.12 546 SER A C 1
ATOM 4204 O O . SER A 1 546 ? -5.948 12.052 20.986 1.00 94.12 546 SER A O 1
ATOM 4206 N N . SER A 1 547 ? -6.196 10.262 19.667 1.00 95.31 547 SER A N 1
ATOM 4207 C CA . SER A 1 547 ? -7.607 10.059 20.031 1.00 95.31 547 SER A CA 1
ATOM 4208 C C . SER A 1 547 ? -7.773 9.610 21.484 1.00 95.31 547 SER A C 1
ATOM 4210 O O . SER A 1 547 ? -8.724 10.027 22.130 1.00 95.31 547 SER A O 1
ATOM 4212 N N . LEU A 1 548 ? -6.887 8.754 22.008 1.00 96.75 548 LEU A N 1
ATOM 4213 C CA . LEU A 1 548 ? -6.965 8.297 23.402 1.00 96.75 548 LEU A CA 1
ATOM 4214 C C . LEU A 1 548 ? -6.651 9.431 24.386 1.00 96.75 548 LEU A C 1
ATOM 4216 O O . LEU A 1 548 ? -7.348 9.573 25.387 1.00 96.75 548 LEU A O 1
ATOM 4220 N N . ILE A 1 549 ? -5.656 10.263 24.070 1.00 95.00 549 ILE A N 1
ATOM 4221 C CA . ILE A 1 549 ? -5.363 11.489 24.827 1.00 95.00 549 ILE A CA 1
ATOM 4222 C C . ILE A 1 549 ? -6.559 12.447 24.735 1.00 95.00 549 ILE A C 1
ATOM 4224 O O . ILE A 1 549 ? -7.101 12.856 25.754 1.00 95.00 549 ILE A O 1
ATOM 4228 N N . GLY A 1 550 ? -7.078 12.684 23.527 1.00 95.25 550 GLY A N 1
ATOM 4229 C CA . GLY A 1 550 ? -8.253 13.531 23.318 1.00 95.25 550 GLY A CA 1
ATOM 4230 C C . GLY A 1 550 ? -9.509 13.043 24.048 1.00 95.25 550 GLY A C 1
ATOM 4231 O O . GLY A 1 550 ? -10.280 13.860 24.542 1.00 95.25 550 GLY A O 1
ATOM 4232 N N . CYS A 1 551 ? -9.714 11.726 24.187 1.00 96.62 551 CYS A N 1
ATOM 4233 C CA . CYS A 1 551 ? -10.806 11.192 25.005 1.00 96.62 551 CYS A CA 1
ATOM 4234 C C . CYS A 1 551 ? -10.685 11.664 26.458 1.00 96.62 551 CYS A C 1
ATOM 4236 O O . CYS A 1 551 ? -11.660 12.131 27.044 1.00 96.62 551 CYS A O 1
ATOM 4238 N N . TRP A 1 552 ? -9.485 11.552 27.026 1.00 94.56 552 TRP A N 1
ATOM 4239 C CA . TRP A 1 552 ? -9.210 11.978 28.392 1.00 94.56 552 TRP A CA 1
ATOM 4240 C C . TRP A 1 552 ? -9.418 13.485 28.582 1.00 94.56 552 TRP A C 1
ATOM 4242 O O . TRP A 1 552 ? -10.124 13.879 29.518 1.00 94.56 552 TRP A O 1
ATOM 4252 N N . ASP A 1 553 ? -8.905 14.293 27.652 1.00 93.94 553 ASP A N 1
ATOM 4253 C CA . ASP A 1 553 ? -9.023 15.757 27.662 1.00 93.94 553 ASP A CA 1
ATOM 4254 C C . ASP A 1 553 ? -10.481 16.227 27.540 1.00 93.94 553 ASP A C 1
ATOM 4256 O O . ASP A 1 553 ? -10.883 17.213 28.155 1.00 93.94 553 ASP A O 1
ATOM 4260 N N . LEU A 1 554 ? -11.317 15.482 26.808 1.00 94.62 554 LEU A N 1
ATOM 4261 C CA . LEU A 1 554 ? -12.760 15.728 26.692 1.00 94.62 554 LEU A CA 1
ATOM 4262 C C . LEU A 1 554 ? -13.565 15.276 27.921 1.00 94.62 554 LEU A C 1
ATOM 4264 O O . LEU A 1 554 ? -14.796 15.337 27.917 1.00 94.62 554 LEU A O 1
ATOM 4268 N N . GLY A 1 555 ? -12.902 14.797 28.973 1.00 93.75 555 GLY A N 1
ATOM 4269 C CA . GLY A 1 555 ? -13.571 14.320 30.177 1.00 93.75 555 GLY A CA 1
ATOM 4270 C C . GLY A 1 555 ? -14.105 12.892 30.064 1.00 93.75 555 GLY A C 1
ATOM 4271 O O . GLY A 1 555 ? -14.749 12.419 30.999 1.00 93.75 555 GLY A O 1
ATOM 4272 N N . LEU A 1 556 ? -13.861 12.180 28.960 1.00 97.12 556 LEU A N 1
ATOM 4273 C CA . LEU A 1 556 ? -14.253 10.778 28.830 1.00 97.12 556 LEU A CA 1
ATOM 4274 C C . LEU A 1 556 ? -13.344 9.927 29.719 1.00 97.12 556 LEU A C 1
ATOM 4276 O O . LEU A 1 556 ? -12.140 10.168 29.848 1.00 97.12 556 LEU A O 1
ATOM 4280 N N . ARG A 1 557 ? -13.937 8.938 30.386 1.00 96.88 557 ARG A N 1
ATOM 4281 C CA . ARG A 1 557 ? -13.244 8.113 31.389 1.00 96.88 557 ARG A CA 1
ATOM 4282 C C . ARG A 1 557 ? -13.230 6.631 31.044 1.00 96.88 557 ARG A C 1
ATOM 4284 O O . ARG A 1 557 ? -12.677 5.844 31.802 1.00 96.88 557 ARG A O 1
ATOM 4291 N N . ALA A 1 558 ? -13.763 6.244 29.892 1.00 98.06 558 ALA A N 1
ATOM 4292 C CA . ALA A 1 558 ? -13.675 4.885 29.382 1.00 98.06 558 ALA A CA 1
ATOM 4293 C C . ALA A 1 558 ? -13.497 4.871 27.861 1.00 98.06 558 ALA A C 1
ATOM 4295 O O . ALA A 1 558 ? -13.697 5.884 27.193 1.00 98.06 558 ALA A O 1
ATOM 4296 N N . VAL A 1 559 ? -13.097 3.718 27.328 1.00 98.38 559 VAL A N 1
ATOM 4297 C CA . VAL A 1 559 ? -13.023 3.440 25.887 1.00 98.38 559 VAL A CA 1
ATOM 4298 C C . VAL A 1 559 ? -13.228 1.945 25.657 1.00 98.38 559 VAL A C 1
ATOM 4300 O O . VAL A 1 559 ? -12.691 1.132 26.410 1.00 98.38 559 VAL A O 1
ATOM 4303 N N . LEU A 1 560 ? -13.968 1.558 24.616 1.00 98.38 560 LEU A N 1
ATOM 4304 C CA . LEU A 1 560 ? -14.090 0.152 24.220 1.00 98.38 560 LEU A CA 1
ATOM 4305 C C . LEU A 1 560 ? -13.073 -0.173 23.118 1.00 98.38 560 LEU A C 1
ATOM 4307 O O . LEU A 1 560 ? -13.211 0.256 21.972 1.00 98.38 560 LEU A O 1
ATOM 4311 N N . ALA A 1 561 ? -12.048 -0.958 23.438 1.00 98.06 561 ALA A N 1
ATOM 4312 C CA . ALA A 1 561 ? -11.052 -1.387 22.465 1.00 98.06 561 ALA A CA 1
ATOM 4313 C C . ALA A 1 561 ? -11.615 -2.489 21.554 1.00 98.06 561 ALA A C 1
ATOM 4315 O O . ALA A 1 561 ? -11.944 -3.593 22.008 1.00 98.06 561 ALA A O 1
ATOM 4316 N N . VAL A 1 562 ? -11.658 -2.226 20.245 1.00 96.06 562 VAL A N 1
ATOM 4317 C CA . VAL A 1 562 ? -12.129 -3.183 19.237 1.00 96.06 562 VAL A CA 1
ATOM 4318 C C . VAL A 1 562 ? -11.105 -3.349 18.119 1.00 96.06 562 VAL A C 1
ATOM 4320 O O . VAL A 1 562 ? -10.366 -2.431 17.774 1.00 96.06 562 VAL A O 1
ATOM 4323 N N . THR A 1 563 ? -11.034 -4.549 17.536 1.00 94.38 563 THR A N 1
ATOM 4324 C CA . THR A 1 563 ? -10.234 -4.735 16.315 1.00 94.38 563 THR A CA 1
ATOM 4325 C C . THR A 1 563 ? -10.877 -3.952 15.167 1.00 94.38 563 THR A C 1
ATOM 4327 O O . THR A 1 563 ? -10.177 -3.286 14.414 1.00 94.38 563 THR A O 1
ATOM 4330 N N . GLY A 1 564 ? -12.212 -3.967 15.115 1.00 89.88 564 GLY A N 1
ATOM 4331 C CA . GLY A 1 564 ? -13.022 -3.275 14.122 1.00 89.88 564 GLY A CA 1
ATOM 4332 C C . GLY A 1 564 ? -13.131 -4.018 12.795 1.00 89.88 564 GLY A C 1
ATOM 4333 O O . GLY A 1 564 ? -12.472 -5.033 12.565 1.00 89.88 564 GLY A O 1
ATOM 4334 N N . ASP A 1 565 ? -13.995 -3.491 11.934 1.00 89.62 565 ASP A N 1
ATOM 4335 C CA . ASP A 1 565 ? -14.294 -4.074 10.631 1.00 89.62 565 ASP A CA 1
ATOM 4336 C C . ASP A 1 565 ? -13.328 -3.551 9.562 1.00 89.62 565 ASP A C 1
ATOM 4338 O O . ASP A 1 565 ? -13.121 -2.332 9.471 1.00 89.62 565 ASP A O 1
ATOM 4342 N N . PRO A 1 566 ? -12.735 -4.433 8.735 1.00 89.69 566 PRO A N 1
ATOM 4343 C CA . PRO A 1 566 ? -11.819 -4.006 7.692 1.00 89.69 566 PRO A CA 1
ATOM 4344 C C . PRO A 1 566 ? -12.556 -3.158 6.642 1.00 89.69 566 PRO A C 1
ATOM 4346 O O . PRO A 1 566 ? -13.708 -3.458 6.311 1.00 89.69 566 PRO A O 1
ATOM 4349 N N . PRO A 1 567 ? -11.892 -2.149 6.041 1.00 89.00 567 PRO A N 1
ATOM 4350 C CA . PRO A 1 567 ? -12.521 -1.263 5.059 1.00 89.00 567 PRO A CA 1
ATOM 4351 C C . PRO A 1 567 ? -13.182 -1.977 3.874 1.00 89.00 567 PRO A C 1
ATOM 4353 O O . PRO A 1 567 ? -14.116 -1.439 3.286 1.00 89.00 567 PRO A O 1
ATOM 4356 N N . SER A 1 568 ? -12.738 -3.196 3.548 1.00 87.62 568 SER A N 1
ATOM 4357 C CA . SER A 1 568 ? -13.302 -4.040 2.490 1.00 87.62 568 SER A CA 1
ATOM 4358 C C . SER A 1 568 ? -14.768 -4.430 2.702 1.00 87.62 568 SER A C 1
ATOM 4360 O O . SER A 1 568 ? -15.434 -4.770 1.730 1.00 87.62 568 SER A O 1
ATOM 4362 N N . LEU A 1 569 ? -15.278 -4.389 3.937 1.00 86.50 569 LEU A N 1
ATOM 4363 C CA . LEU A 1 569 ? -16.695 -4.641 4.234 1.00 86.50 569 LEU A CA 1
ATOM 4364 C C . LEU A 1 569 ? -17.577 -3.404 4.021 1.00 86.50 569 LEU A C 1
ATOM 4366 O O . LEU A 1 569 ? -18.800 -3.516 3.959 1.00 86.50 569 LEU A O 1
ATOM 4370 N N . GLY A 1 570 ? -16.961 -2.226 3.938 1.00 87.38 570 GLY A N 1
ATOM 4371 C CA . GLY A 1 570 ? -17.642 -0.943 3.938 1.00 87.38 570 GLY A CA 1
ATOM 4372 C C . GLY A 1 570 ? -17.911 -0.383 2.546 1.00 87.38 570 GLY A C 1
ATOM 4373 O O . GLY A 1 570 ? -17.349 -0.805 1.537 1.00 87.38 570 GLY A O 1
ATOM 4374 N N . HIS A 1 571 ? -18.711 0.681 2.499 1.00 88.38 571 HIS A N 1
ATOM 4375 C CA . HIS A 1 571 ? -19.042 1.385 1.253 1.00 88.38 571 HIS A CA 1
ATOM 4376 C C . HIS A 1 571 ? -17.854 2.123 0.602 1.00 88.38 571 HIS A C 1
ATOM 4378 O O . HIS A 1 571 ? -17.984 2.607 -0.519 1.00 88.38 571 HIS A O 1
ATOM 4384 N N . LEU A 1 572 ? -16.706 2.216 1.285 1.00 90.19 572 LEU A N 1
ATOM 4385 C CA . LEU A 1 572 ? -15.467 2.822 0.777 1.00 90.19 572 LEU A CA 1
ATOM 4386 C C . LEU A 1 572 ? -14.372 1.787 0.465 1.00 90.19 572 LEU A C 1
ATOM 4388 O O . LEU A 1 572 ? -13.207 2.164 0.345 1.00 90.19 572 LEU A O 1
ATOM 4392 N N . ALA A 1 573 ? -14.714 0.503 0.314 1.00 86.62 573 ALA A N 1
ATOM 4393 C CA . ALA A 1 573 ? -13.764 -0.600 0.123 1.00 86.62 573 ALA A CA 1
ATOM 4394 C C . ALA A 1 573 ? -12.698 -0.368 -0.969 1.00 86.62 573 ALA A C 1
ATOM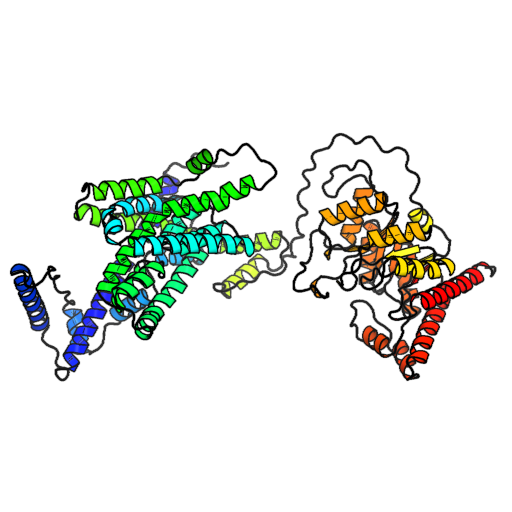 4396 O O . ALA A 1 573 ? -11.557 -0.792 -0.812 1.00 86.62 573 ALA A O 1
ATOM 4397 N N . GLY A 1 574 ? -13.042 0.324 -2.062 1.00 83.50 574 GLY A N 1
ATOM 4398 C CA . GLY A 1 574 ? -12.108 0.630 -3.158 1.00 83.50 574 GLY A CA 1
ATOM 4399 C C . GLY A 1 574 ? -11.197 1.844 -2.926 1.00 83.50 574 GLY A C 1
ATOM 4400 O O . GLY A 1 574 ? -10.311 2.104 -3.736 1.00 83.50 574 GLY A O 1
ATOM 4401 N N . MET A 1 575 ? -11.418 2.608 -1.853 1.00 92.19 575 MET A N 1
ATOM 4402 C CA . MET A 1 575 ? -10.734 3.881 -1.587 1.00 92.19 575 MET A CA 1
ATOM 4403 C C . MET A 1 575 ? -9.980 3.870 -0.254 1.00 92.19 575 MET A C 1
ATOM 4405 O O . MET A 1 575 ? -8.853 4.361 -0.168 1.00 92.19 575 MET A O 1
ATOM 4409 N N . ALA A 1 576 ? -10.595 3.313 0.789 1.00 86.62 576 ALA A N 1
ATOM 4410 C CA . ALA A 1 576 ? -10.026 3.247 2.125 1.00 86.62 576 ALA A CA 1
ATOM 4411 C C . ALA A 1 576 ? -9.037 2.078 2.244 1.00 86.62 576 ALA A C 1
ATOM 4413 O O . ALA A 1 576 ? -9.288 0.969 1.773 1.00 86.62 576 ALA A O 1
ATOM 4414 N N . ARG A 1 577 ? -7.892 2.325 2.888 1.00 87.50 577 ARG A N 1
ATOM 4415 C CA . ARG A 1 577 ? -6.841 1.318 3.085 1.00 87.50 577 ARG A CA 1
ATOM 4416 C C . ARG A 1 577 ? -6.922 0.721 4.480 1.00 87.50 577 ARG A C 1
ATOM 4418 O O . ARG A 1 577 ? -7.160 1.441 5.444 1.00 87.50 577 ARG A O 1
ATOM 4425 N N . LEU A 1 578 ? -6.661 -0.580 4.573 1.00 89.25 578 LEU A N 1
ATOM 4426 C CA . LEU A 1 578 ? -6.527 -1.267 5.851 1.00 89.25 578 LEU A CA 1
ATOM 4427 C C . LEU A 1 578 ? -5.320 -0.716 6.618 1.00 89.25 578 LEU A C 1
ATOM 4429 O O . LEU A 1 578 ? -4.192 -0.757 6.118 1.00 89.25 578 LEU A O 1
ATOM 4433 N N . VAL A 1 579 ? -5.553 -0.244 7.838 1.00 91.62 579 VAL A N 1
ATOM 4434 C CA . VAL A 1 579 ? -4.481 0.133 8.757 1.00 91.62 579 VAL A CA 1
ATOM 4435 C C . VAL A 1 579 ? -4.017 -1.101 9.528 1.00 91.62 579 VAL A C 1
ATOM 4437 O O . VAL A 1 579 ? -4.828 -1.925 9.940 1.00 91.62 579 VAL A O 1
ATOM 4440 N N . THR A 1 580 ? -2.700 -1.262 9.680 1.00 88.88 580 THR A N 1
ATOM 4441 C CA . THR A 1 580 ? -2.100 -2.479 10.266 1.00 88.88 580 THR A CA 1
ATOM 4442 C C . THR A 1 580 ? -1.036 -2.188 11.323 1.00 88.88 580 THR A C 1
ATOM 4444 O O . THR A 1 580 ? -0.260 -3.081 11.673 1.00 88.88 580 THR A O 1
ATOM 4447 N N . ASP A 1 581 ? -0.969 -0.948 11.807 1.00 89.69 581 ASP A N 1
ATOM 4448 C CA . ASP A 1 581 ? 0.024 -0.515 12.792 1.00 89.69 581 ASP A CA 1
ATOM 4449 C C . ASP A 1 581 ? -0.140 -1.281 14.112 1.00 89.69 581 ASP A C 1
ATOM 4451 O O . ASP A 1 581 ? 0.843 -1.739 14.687 1.00 89.69 581 ASP A O 1
ATOM 4455 N N . ILE A 1 582 ? -1.394 -1.477 14.533 1.00 90.31 582 ILE A N 1
ATOM 4456 C CA . ILE A 1 582 ? -1.807 -2.315 15.660 1.00 90.31 582 ILE A CA 1
ATOM 4457 C C . ILE A 1 582 ? -2.733 -3.409 15.121 1.00 90.31 582 ILE A C 1
ATOM 4459 O O . ILE A 1 582 ? -3.672 -3.128 14.378 1.00 90.31 582 ILE A O 1
ATOM 4463 N N . LYS A 1 583 ? -2.467 -4.674 15.462 1.00 83.12 583 LYS A N 1
ATOM 4464 C CA . LYS A 1 583 ? -3.111 -5.829 14.805 1.00 83.12 583 LYS A CA 1
ATOM 4465 C C . LYS A 1 583 ? -4.433 -6.256 15.427 1.00 83.12 583 LYS A C 1
ATOM 4467 O O . LYS A 1 583 ? -5.203 -6.978 14.797 1.00 83.12 583 LYS A O 1
ATOM 4472 N N . SER A 1 584 ? -4.672 -5.915 16.690 1.00 93.38 584 SER A N 1
ATOM 4473 C CA . SER A 1 584 ? -5.841 -6.406 17.419 1.00 93.38 584 SER A CA 1
ATOM 4474 C C . SER A 1 584 ? -6.225 -5.504 18.582 1.00 93.38 584 SER A C 1
ATOM 4476 O O . SER A 1 584 ? -5.403 -4.742 19.092 1.00 93.38 584 SER A O 1
ATOM 4478 N N . SER A 1 585 ? -7.452 -5.676 19.082 1.00 95.44 585 SER A N 1
ATOM 4479 C CA . SER A 1 585 ? -7.889 -5.021 20.318 1.00 95.44 585 SER A CA 1
ATOM 4480 C C . SER A 1 585 ? -6.990 -5.337 21.524 1.00 95.44 585 SER A C 1
ATOM 4482 O O . SER A 1 585 ? -6.914 -4.531 22.438 1.00 95.44 585 SER A O 1
ATOM 4484 N N . VAL A 1 586 ? -6.294 -6.485 21.547 1.00 96.69 586 VAL A N 1
ATOM 4485 C CA . VAL A 1 586 ? -5.358 -6.850 22.633 1.00 96.69 586 VAL A CA 1
ATOM 4486 C C . VAL A 1 586 ? -4.175 -5.884 22.676 1.00 96.69 586 VAL A C 1
ATOM 4488 O O . VAL A 1 586 ? -3.762 -5.444 23.742 1.00 96.69 586 VAL A O 1
ATOM 4491 N N . GLU A 1 587 ? -3.628 -5.531 21.516 1.00 95.25 587 GLU A N 1
ATOM 4492 C CA . GLU A 1 587 ? -2.522 -4.576 21.432 1.00 95.25 587 GLU A CA 1
ATOM 4493 C C . GLU A 1 587 ? -2.990 -3.144 21.734 1.00 95.25 587 GLU A C 1
ATOM 4495 O O . GLU A 1 587 ? -2.267 -2.399 22.391 1.00 95.25 587 GLU A O 1
ATOM 4500 N N . LEU A 1 588 ? -4.221 -2.782 21.356 1.00 97.44 588 LEU A N 1
ATOM 4501 C CA . LEU A 1 588 ? -4.818 -1.502 21.749 1.00 97.44 588 LEU A CA 1
ATOM 4502 C C . LEU A 1 588 ? -5.017 -1.394 23.269 1.00 97.44 588 LEU A C 1
ATOM 4504 O O . LEU A 1 588 ? -4.726 -0.352 23.845 1.00 97.44 588 LEU A O 1
ATOM 4508 N N . LEU A 1 589 ? -5.447 -2.468 23.937 1.00 98.00 589 LEU A N 1
ATOM 4509 C CA . LEU A 1 589 ? -5.535 -2.513 25.403 1.00 98.00 589 LEU A CA 1
ATOM 4510 C C . LEU A 1 589 ? -4.165 -2.294 26.061 1.00 98.00 589 LEU A C 1
ATOM 4512 O O . LEU A 1 589 ? -4.056 -1.521 27.011 1.00 98.00 589 LEU A O 1
ATOM 4516 N N . ARG A 1 590 ? -3.101 -2.894 25.508 1.00 95.56 590 ARG A N 1
ATOM 4517 C CA . ARG A 1 590 ? -1.725 -2.649 25.977 1.00 95.56 590 ARG A CA 1
ATOM 4518 C C . ARG A 1 590 ? -1.311 -1.194 25.788 1.00 95.56 590 ARG A C 1
ATOM 4520 O O . ARG A 1 590 ? -0.698 -0.636 26.690 1.00 95.56 590 ARG A O 1
ATOM 4527 N N . LEU A 1 591 ? -1.666 -0.579 24.659 1.00 95.69 591 LEU A N 1
ATOM 4528 C CA . LEU A 1 591 ? -1.423 0.844 24.425 1.00 95.69 591 LEU A CA 1
ATOM 4529 C C . LEU A 1 591 ? -2.146 1.714 25.466 1.00 95.69 591 LEU A C 1
ATOM 4531 O O . LEU A 1 591 ? -1.519 2.583 26.063 1.00 95.69 591 LEU A O 1
ATOM 4535 N N . ILE A 1 592 ? -3.431 1.458 25.734 1.00 96.38 592 ILE A N 1
ATOM 4536 C CA . ILE A 1 592 ? -4.195 2.182 26.765 1.00 96.38 592 ILE A CA 1
ATOM 4537 C C . ILE A 1 592 ? -3.519 2.041 28.138 1.00 96.38 592 ILE A C 1
ATOM 4539 O O . ILE A 1 592 ? -3.404 3.017 28.878 1.00 96.38 592 ILE A O 1
ATOM 4543 N N . ARG A 1 593 ? -3.019 0.843 28.464 1.00 93.50 593 ARG A N 1
ATOM 4544 C CA . ARG A 1 593 ? -2.285 0.588 29.708 1.00 93.50 593 ARG A CA 1
ATOM 4545 C C . ARG A 1 593 ? -0.955 1.342 29.782 1.00 93.50 593 ARG A C 1
ATOM 4547 O O . ARG A 1 593 ? -0.650 1.897 30.831 1.00 93.50 593 ARG A O 1
ATOM 4554 N N . GLU A 1 594 ? -0.169 1.381 28.707 1.00 91.94 594 GLU A N 1
ATOM 4555 C CA . GLU A 1 594 ? 1.083 2.152 28.694 1.00 91.94 594 GLU A CA 1
ATOM 4556 C C . GLU A 1 594 ? 0.825 3.653 28.828 1.00 91.94 594 GLU A C 1
ATOM 4558 O O . GLU A 1 594 ? 1.489 4.307 29.632 1.00 91.94 594 GLU A O 1
ATOM 4563 N N . LEU A 1 595 ? -0.195 4.177 28.140 1.00 93.06 595 LEU A N 1
ATOM 4564 C CA . LEU A 1 595 ? -0.576 5.582 28.264 1.00 93.06 595 LEU A CA 1
ATOM 4565 C C . LEU A 1 595 ? -0.975 5.934 29.697 1.00 93.06 595 LEU A C 1
ATOM 4567 O O . LEU A 1 595 ? -0.532 6.958 30.207 1.00 93.06 595 LEU A O 1
ATOM 4571 N N . ARG A 1 596 ? -1.722 5.058 30.380 1.00 91.12 596 ARG A N 1
ATOM 4572 C CA . ARG A 1 596 ? -2.029 5.205 31.812 1.00 91.12 596 ARG A CA 1
ATOM 4573 C C . ARG A 1 596 ? -0.772 5.216 32.680 1.00 91.12 596 ARG A C 1
ATOM 4575 O O . ARG A 1 596 ? -0.693 5.984 33.632 1.00 91.12 596 ARG A O 1
ATOM 4582 N N . ASN A 1 597 ? 0.218 4.397 32.334 1.00 88.81 597 ASN A N 1
ATOM 4583 C CA . ASN A 1 597 ? 1.521 4.348 33.003 1.00 88.81 597 ASN A CA 1
ATOM 4584 C C . ASN A 1 597 ? 2.434 5.536 32.648 1.00 88.81 597 ASN A C 1
ATOM 4586 O O . ASN A 1 597 ? 3.613 5.529 33.008 1.00 88.81 597 ASN A O 1
ATOM 4590 N N . GLY A 1 598 ? 1.917 6.524 31.918 1.00 88.56 598 GLY A N 1
ATOM 4591 C CA . GLY A 1 598 ? 2.645 7.722 31.540 1.00 88.56 598 GLY A CA 1
ATOM 4592 C C . GLY A 1 598 ? 3.634 7.533 30.409 1.00 88.56 598 GLY A C 1
ATOM 4593 O O . GLY A 1 598 ? 4.568 8.320 30.295 1.00 88.56 598 GLY A O 1
ATOM 4594 N N . ARG A 1 599 ? 3.428 6.526 29.555 1.00 88.00 599 ARG A N 1
ATOM 4595 C CA . ARG A 1 599 ? 4.305 6.258 28.417 1.00 88.00 599 ARG A CA 1
ATOM 4596 C C . ARG A 1 599 ? 3.535 6.068 27.125 1.00 88.00 599 ARG A C 1
ATOM 4598 O O . ARG A 1 599 ? 2.501 5.409 27.067 1.00 88.00 599 ARG A O 1
ATOM 4605 N N . MET A 1 600 ? 4.091 6.592 26.047 1.00 86.62 600 MET A N 1
ATOM 4606 C CA . MET A 1 600 ? 3.694 6.203 24.705 1.00 86.62 600 MET A CA 1
ATOM 4607 C C . MET A 1 600 ? 4.232 4.803 24.359 1.00 86.62 600 MET A C 1
ATOM 4609 O O . MET A 1 600 ? 5.063 4.240 25.071 1.00 86.62 600 MET A O 1
ATOM 4613 N N . ILE A 1 601 ? 3.784 4.209 23.244 1.00 82.12 601 ILE A N 1
ATOM 4614 C CA . ILE A 1 601 ? 4.236 2.868 22.827 1.00 82.12 601 ILE A CA 1
ATOM 4615 C C . ILE A 1 601 ? 5.733 2.836 22.493 1.00 82.12 601 ILE A C 1
ATOM 4617 O O . ILE A 1 601 ? 6.373 1.791 22.568 1.00 82.12 601 ILE A O 1
ATOM 4621 N N . ASN A 1 602 ? 6.286 3.998 22.141 1.00 82.31 602 ASN A N 1
ATOM 4622 C CA . ASN A 1 602 ? 7.707 4.238 21.963 1.00 82.31 602 ASN A CA 1
ATOM 4623 C C . ASN A 1 602 ? 8.399 4.671 23.270 1.00 82.31 602 ASN A C 1
ATOM 4625 O O . ASN A 1 602 ? 9.455 5.284 23.210 1.00 82.31 602 ASN A O 1
ATOM 4629 N N . GLY A 1 603 ? 7.833 4.390 24.442 1.00 83.25 603 GLY A N 1
ATOM 4630 C CA . GLY A 1 603 ? 8.479 4.618 25.735 1.00 83.25 603 GLY A CA 1
ATOM 4631 C C . GLY A 1 603 ? 8.727 6.081 26.115 1.00 83.25 603 GLY A C 1
ATOM 4632 O O . GLY A 1 603 ? 9.178 6.319 27.231 1.00 83.25 603 GLY A O 1
ATOM 4633 N N . GLU A 1 604 ? 8.442 7.042 25.235 1.00 83.12 604 GLU A N 1
ATOM 4634 C CA . GLU A 1 604 ? 8.477 8.465 25.563 1.00 83.12 604 GLU A CA 1
ATOM 4635 C C . GLU A 1 604 ? 7.421 8.776 26.620 1.00 83.12 604 GLU A C 1
ATOM 4637 O O . GLU A 1 604 ? 6.322 8.213 26.608 1.00 83.12 604 GLU A O 1
ATOM 4642 N N . GLU A 1 605 ? 7.770 9.659 27.548 1.00 85.56 605 GLU A N 1
ATOM 4643 C CA . GLU A 1 605 ? 6.879 10.045 28.633 1.00 85.56 605 GLU A CA 1
ATOM 4644 C C . GLU A 1 605 ? 5.790 10.999 28.136 1.00 85.56 605 GLU A C 1
ATOM 4646 O O . GLU A 1 605 ? 5.990 11.777 27.201 1.00 85.56 605 GLU A O 1
ATOM 4651 N N . ILE A 1 606 ? 4.630 10.956 28.789 1.00 83.94 606 ILE A N 1
ATOM 4652 C CA . ILE A 1 606 ? 3.538 11.909 28.577 1.00 83.94 606 ILE A CA 1
ATOM 4653 C C . ILE A 1 606 ? 3.339 12.739 29.846 1.00 83.94 606 ILE A C 1
ATOM 4655 O O . ILE A 1 606 ? 3.333 12.197 30.949 1.00 83.94 606 ILE A O 1
ATOM 4659 N N . GLY A 1 607 ? 3.187 14.056 29.684 1.00 78.88 607 GLY A N 1
ATOM 4660 C CA . GLY A 1 607 ? 3.036 14.985 30.808 1.00 78.88 607 GLY A CA 1
ATOM 4661 C C . GLY A 1 607 ? 1.719 14.817 31.573 1.00 78.88 607 GLY A C 1
ATOM 4662 O O . GLY A 1 607 ? 1.721 14.876 32.797 1.00 78.88 607 GLY A O 1
ATOM 4663 N N . ASP A 1 608 ? 0.612 14.540 30.869 1.00 83.25 608 ASP A N 1
ATOM 4664 C CA . ASP A 1 608 ? -0.690 14.217 31.472 1.00 83.25 608 ASP A CA 1
ATOM 4665 C C . ASP A 1 608 ? -1.176 12.821 31.022 1.00 83.25 608 ASP A C 1
ATOM 4667 O O . ASP A 1 608 ? -1.917 12.688 30.051 1.00 83.25 608 ASP A O 1
ATOM 4671 N N . PRO A 1 609 ? -0.721 11.740 31.688 1.00 89.19 609 PRO A N 1
ATOM 4672 C CA . PRO A 1 609 ? -1.112 10.370 31.348 1.00 89.19 609 PRO A CA 1
ATOM 4673 C C . PRO A 1 609 ? -2.635 10.141 31.403 1.00 89.19 609 PRO A C 1
ATOM 4675 O O . PRO A 1 609 ? -3.211 10.340 32.475 1.00 89.19 609 PRO A O 1
ATOM 4678 N N . PRO A 1 610 ? -3.306 9.668 30.336 1.00 92.12 610 PRO A N 1
ATOM 4679 C CA . PRO A 1 610 ? -4.747 9.433 30.380 1.00 92.12 610 PRO A CA 1
ATOM 4680 C C . PRO A 1 610 ? -5.092 8.173 31.192 1.00 92.12 610 PRO A C 1
ATOM 4682 O O . PRO A 1 610 ? -4.654 7.068 30.864 1.00 92.12 610 PRO A O 1
ATOM 4685 N N . ASP A 1 611 ? -5.932 8.302 32.224 1.00 93.06 611 ASP A N 1
ATOM 4686 C CA . ASP A 1 611 ? -6.425 7.159 33.008 1.00 93.06 611 ASP A CA 1
ATOM 4687 C C . ASP A 1 611 ? -7.794 6.674 32.504 1.00 93.06 611 ASP A C 1
ATOM 4689 O O . ASP A 1 611 ? -8.809 6.832 33.174 1.00 93.06 611 ASP A O 1
ATOM 4693 N N . LEU A 1 612 ? -7.852 6.090 31.305 1.00 96.25 612 LEU A N 1
ATOM 4694 C CA . LEU A 1 612 ? -9.095 5.545 30.732 1.00 96.25 612 LEU A CA 1
ATOM 4695 C C . LEU A 1 612 ? -9.407 4.142 31.276 1.00 96.25 612 LEU A C 1
ATOM 4697 O O . LEU A 1 612 ? -8.532 3.279 31.262 1.00 96.25 612 LEU A O 1
ATOM 4701 N N . CYS A 1 613 ? -10.652 3.878 31.684 1.00 97.00 613 CYS A N 1
ATOM 4702 C CA . CYS A 1 613 ? -11.150 2.536 31.995 1.00 97.00 613 CYS A CA 1
ATOM 4703 C C . CYS A 1 613 ? -11.333 1.749 30.688 1.00 97.00 613 CYS A C 1
ATOM 4705 O O . CYS A 1 613 ? -12.111 2.142 29.815 1.00 97.00 613 CYS A O 1
ATOM 4707 N N . ALA A 1 614 ? -10.567 0.673 30.520 1.00 97.75 614 ALA A N 1
ATOM 4708 C CA . ALA A 1 614 ? -10.454 -0.007 29.235 1.00 97.75 614 ALA A CA 1
ATOM 4709 C C . ALA A 1 614 ? -11.466 -1.154 29.109 1.00 97.75 614 ALA A C 1
ATOM 4711 O O . ALA A 1 614 ? -11.393 -2.145 29.832 1.00 97.75 614 ALA A O 1
ATOM 4712 N N . GLY A 1 615 ? -12.392 -1.042 28.164 1.00 97.94 615 GLY A N 1
ATOM 4713 C CA . GLY A 1 615 ? -13.352 -2.087 27.834 1.00 97.94 615 GLY A CA 1
ATOM 4714 C C . GLY A 1 615 ? -12.923 -2.924 26.633 1.00 97.94 615 GLY A C 1
ATOM 4715 O O . GLY A 1 615 ? -12.097 -2.502 25.821 1.00 97.94 615 GLY A O 1
ATOM 4716 N N . CYS A 1 616 ? -13.522 -4.102 26.463 1.00 97.75 616 CYS A N 1
ATOM 4717 C CA . CYS A 1 616 ? -13.338 -4.902 25.255 1.00 97.75 616 CYS A CA 1
ATOM 4718 C C . CYS A 1 616 ? -14.611 -5.628 24.798 1.00 97.75 616 CYS A C 1
ATOM 4720 O O . CYS A 1 616 ? -15.537 -5.841 25.571 1.00 97.75 616 CYS A O 1
ATOM 4722 N N . ALA A 1 617 ? -14.650 -6.044 23.532 1.00 95.38 617 ALA A N 1
ATOM 4723 C CA . ALA A 1 617 ? -15.726 -6.899 23.027 1.00 95.38 617 ALA A CA 1
ATOM 4724 C C . ALA A 1 617 ? -15.388 -8.396 23.181 1.00 95.38 617 ALA A C 1
ATOM 4726 O O . ALA A 1 617 ? -14.242 -8.796 22.938 1.00 95.38 617 ALA A O 1
ATOM 4727 N N . VAL A 1 618 ? -16.373 -9.240 23.489 1.00 93.62 618 VAL A N 1
ATOM 4728 C CA . VAL A 1 618 ? -16.269 -10.710 23.452 1.00 93.62 618 VAL A CA 1
ATOM 4729 C C . VAL A 1 618 ? -17.302 -11.298 22.488 1.00 93.62 618 VAL A C 1
ATOM 4731 O O . VAL A 1 618 ? -18.446 -10.861 22.439 1.00 93.62 618 VAL A O 1
ATOM 4734 N N . GLY A 1 619 ? -16.878 -12.257 21.662 1.00 91.00 619 GLY A N 1
ATOM 4735 C CA . GLY A 1 619 ? -17.771 -12.976 20.754 1.00 91.00 619 GLY A CA 1
ATOM 4736 C C . GLY A 1 619 ? -18.661 -13.994 21.471 1.00 91.00 619 GLY A C 1
ATOM 4737 O O . GLY A 1 619 ? -18.764 -14.007 22.694 1.00 91.00 619 GLY A O 1
ATOM 4738 N N . GLN A 1 620 ? -19.250 -14.902 20.692 1.00 88.25 620 GLN A N 1
ATOM 4739 C CA . GLN A 1 620 ? -19.934 -16.084 21.225 1.00 88.25 620 GLN A CA 1
ATOM 4740 C C . GLN A 1 620 ? -19.011 -16.868 22.182 1.00 88.25 620 GLN A C 1
ATOM 4742 O O . GLN A 1 620 ? -17.838 -17.058 21.834 1.00 88.25 620 GLN A O 1
ATOM 4747 N N . PRO A 1 621 ? -19.502 -17.345 23.345 1.00 90.81 621 PRO A N 1
ATOM 4748 C CA . PRO A 1 621 ? -18.700 -17.934 24.425 1.00 90.81 621 PRO A CA 1
ATOM 4749 C C . PRO A 1 621 ? -18.235 -19.360 24.095 1.00 90.81 621 PRO A C 1
ATOM 4751 O O . PRO A 1 621 ? -18.566 -20.343 24.751 1.00 90.81 621 PRO A O 1
ATOM 4754 N N . THR A 1 622 ? -17.449 -19.475 23.032 1.00 91.62 622 THR A N 1
ATOM 4755 C CA . THR A 1 622 ? -16.729 -20.689 22.651 1.00 91.62 622 THR A CA 1
ATOM 4756 C C . THR A 1 622 ? -15.393 -20.750 23.396 1.00 91.62 622 THR A C 1
ATOM 4758 O O . THR A 1 622 ? -14.832 -19.696 23.718 1.00 91.62 622 THR A O 1
ATOM 4761 N N . PRO A 1 623 ? -14.803 -21.941 23.607 1.00 91.25 623 PRO A N 1
ATOM 4762 C CA . PRO A 1 623 ? -13.505 -22.067 24.277 1.00 91.25 623 PRO A CA 1
ATOM 4763 C C . PRO A 1 623 ? -12.406 -21.179 23.667 1.00 91.25 623 PRO A C 1
ATOM 4765 O O . PRO A 1 623 ? -11.608 -20.573 24.383 1.00 91.25 623 PRO A O 1
ATOM 4768 N N . GLN A 1 624 ? -12.400 -21.034 22.337 1.00 90.75 624 GLN A N 1
ATOM 4769 C CA . GLN A 1 624 ? -11.447 -20.180 21.628 1.00 90.75 624 GLN A CA 1
ATOM 4770 C C . GLN A 1 624 ? -11.667 -18.687 21.920 1.00 90.75 624 GLN A C 1
ATOM 4772 O O . GLN A 1 624 ? -10.702 -17.961 22.165 1.00 90.75 624 GLN A O 1
ATOM 4777 N N . GLN A 1 625 ? -12.917 -18.216 21.914 1.00 91.50 625 GLN A N 1
ATOM 4778 C CA . GLN A 1 625 ? -13.231 -16.816 22.218 1.00 91.50 625 GLN A CA 1
ATOM 4779 C C . GLN A 1 625 ? -12.945 -16.476 23.682 1.00 91.50 625 GLN A C 1
ATOM 4781 O O . GLN A 1 625 ? -12.397 -15.411 23.956 1.00 91.50 625 GLN A O 1
ATOM 4786 N N . LEU A 1 626 ? -13.222 -17.395 24.610 1.00 93.00 626 LEU A N 1
ATOM 4787 C CA . LEU A 1 626 ? -12.895 -17.227 26.027 1.00 93.00 626 LEU A CA 1
ATOM 4788 C C . LEU A 1 626 ? -11.376 -17.195 26.262 1.00 93.00 626 LEU A C 1
ATOM 4790 O O . LEU A 1 626 ? -10.885 -16.349 27.005 1.00 93.00 626 LEU A O 1
ATOM 4794 N N . SER A 1 627 ? -10.600 -18.036 25.567 1.00 92.94 627 SER A N 1
ATOM 4795 C CA . SER A 1 627 ? -9.130 -17.939 25.561 1.00 92.94 627 SER A CA 1
ATOM 4796 C C . SER A 1 627 ? -8.650 -16.569 25.068 1.00 92.94 627 SER A C 1
ATOM 4798 O O . SER A 1 627 ? -7.728 -15.979 25.636 1.00 92.94 627 SER A O 1
ATOM 4800 N N . TRP A 1 628 ? -9.292 -16.029 24.031 1.00 92.31 628 TRP A N 1
ATOM 4801 C CA . TRP A 1 628 ? -8.964 -14.703 23.518 1.00 92.31 628 TRP A CA 1
ATOM 4802 C C . TRP A 1 628 ? -9.350 -13.585 24.492 1.00 92.31 628 TRP A C 1
ATOM 4804 O O . TRP A 1 628 ? -8.609 -12.613 24.630 1.00 92.31 628 TRP A O 1
ATOM 4814 N N . LEU A 1 629 ? -10.471 -13.730 25.202 1.00 95.44 629 LEU A N 1
ATOM 4815 C CA . LEU A 1 629 ? -10.881 -12.810 26.259 1.00 95.44 629 LEU A CA 1
ATOM 4816 C C . LEU A 1 629 ? -9.865 -12.788 27.407 1.00 95.44 629 LEU A C 1
ATOM 4818 O O . LEU A 1 629 ? -9.469 -11.703 27.816 1.00 95.44 629 LEU A O 1
ATOM 4822 N N . LYS A 1 630 ? -9.352 -13.943 27.853 1.00 95.75 630 LYS A N 1
ATOM 4823 C CA . LYS A 1 630 ? -8.286 -14.004 28.875 1.00 95.75 630 LYS A CA 1
ATOM 4824 C C . LYS A 1 630 ? -7.066 -13.161 28.485 1.00 95.75 630 LYS A C 1
ATOM 4826 O O . LYS A 1 630 ? -6.605 -12.342 29.273 1.00 95.75 630 LYS A O 1
ATOM 4831 N N . LYS A 1 631 ? -6.630 -13.237 27.222 1.00 96.50 631 LYS A N 1
ATOM 4832 C CA . LYS A 1 631 ? -5.541 -12.386 26.699 1.00 96.50 631 LYS A CA 1
ATOM 4833 C C . LYS A 1 631 ? -5.869 -10.890 26.726 1.00 96.50 631 LYS A C 1
ATOM 4835 O O . LYS A 1 631 ? -4.965 -10.069 26.868 1.00 96.50 631 LYS A O 1
ATOM 4840 N N . LYS A 1 632 ? -7.141 -10.512 26.553 1.00 97.69 632 LYS A N 1
ATOM 4841 C CA . LYS A 1 632 ? -7.593 -9.114 26.675 1.00 97.69 632 LYS A CA 1
ATOM 4842 C C . LYS A 1 632 ? -7.567 -8.651 28.133 1.00 97.69 632 LYS A C 1
ATOM 4844 O O . LYS A 1 632 ? -7.114 -7.541 28.390 1.00 97.69 632 LYS A O 1
ATOM 4849 N N . VAL A 1 633 ? -7.970 -9.506 29.073 1.00 96.81 633 VAL A N 1
ATOM 4850 C CA . VAL A 1 633 ? -7.870 -9.237 30.518 1.00 96.81 633 VAL A CA 1
ATOM 4851 C C . VAL A 1 633 ? -6.407 -9.024 30.920 1.00 96.81 633 VAL A C 1
ATOM 4853 O O . VAL A 1 633 ? -6.071 -7.981 31.469 1.00 96.81 633 VAL A O 1
ATOM 4856 N N . GLU A 1 634 ? -5.502 -9.923 30.525 1.00 95.69 634 GLU A N 1
ATOM 4857 C CA . GLU A 1 634 ? -4.050 -9.789 30.758 1.00 95.69 634 GLU A CA 1
ATOM 4858 C C . GLU A 1 634 ? -3.447 -8.510 30.143 1.00 95.69 634 GLU A C 1
ATOM 4860 O O . GLU A 1 634 ? -2.464 -7.951 30.642 1.00 95.69 634 GLU A O 1
ATOM 4865 N N . ALA A 1 635 ? -4.024 -8.031 29.037 1.00 95.38 635 ALA A N 1
ATOM 4866 C CA . ALA A 1 635 ? -3.630 -6.783 28.391 1.00 95.38 635 ALA A CA 1
ATOM 4867 C C . ALA A 1 635 ? -4.153 -5.526 29.108 1.00 95.38 635 ALA A C 1
ATOM 4869 O O . ALA A 1 635 ? -3.652 -4.440 28.824 1.00 95.38 635 ALA A O 1
ATOM 4870 N N . GLY A 1 636 ? -5.090 -5.670 30.050 1.00 94.06 636 GLY A N 1
ATOM 4871 C CA . GLY A 1 636 ? -5.621 -4.584 30.872 1.00 94.06 636 GLY A CA 1
ATOM 4872 C C . GLY A 1 636 ? -7.098 -4.255 30.650 1.00 94.06 636 GLY A C 1
ATOM 4873 O O . GLY A 1 636 ? -7.498 -3.149 30.995 1.00 94.06 636 GLY A O 1
ATOM 4874 N N . ALA A 1 637 ? -7.901 -5.153 30.064 1.00 97.62 637 ALA A N 1
ATOM 4875 C CA . ALA A 1 637 ? -9.354 -4.966 30.021 1.00 97.62 637 ALA A CA 1
ATOM 4876 C C . ALA A 1 637 ? -9.971 -5.037 31.431 1.00 97.62 637 ALA A C 1
ATOM 4878 O O . ALA A 1 637 ? -9.626 -5.912 32.220 1.00 97.62 637 ALA A O 1
ATOM 4879 N N . GLU A 1 638 ? -10.907 -4.133 31.715 1.00 96.06 638 GLU A N 1
ATOM 4880 C CA . GLU A 1 638 ? -11.574 -3.957 33.016 1.00 96.06 638 GLU A CA 1
ATOM 4881 C C . GLU A 1 638 ? -13.078 -4.262 32.953 1.00 96.06 638 GLU A C 1
ATOM 4883 O O . GLU A 1 638 ? -13.678 -4.679 33.944 1.00 96.06 638 GLU A O 1
ATOM 4888 N N . PHE A 1 639 ? -13.675 -4.142 31.765 1.00 97.81 639 PHE A N 1
ATOM 4889 C CA . PHE A 1 639 ? -15.019 -4.635 31.480 1.00 97.81 639 PHE A CA 1
ATOM 4890 C C . PHE A 1 639 ? -15.119 -5.230 30.069 1.00 97.81 639 PHE A C 1
ATOM 4892 O O . PHE A 1 639 ? -14.262 -4.991 29.208 1.00 97.81 639 PHE A O 1
ATOM 4899 N N . ALA A 1 640 ? -16.166 -6.015 29.817 1.00 97.75 640 ALA A N 1
ATOM 4900 C CA . ALA A 1 640 ? -16.457 -6.546 28.495 1.00 97.75 640 ALA A CA 1
ATOM 4901 C C . ALA A 1 640 ? -17.932 -6.490 28.116 1.00 97.75 640 ALA A C 1
ATOM 4903 O O . ALA A 1 640 ? -18.812 -6.785 28.921 1.00 97.75 640 ALA A O 1
ATOM 4904 N N . PHE A 1 641 ? -18.168 -6.190 26.843 1.00 97.69 641 PHE A N 1
ATOM 4905 C CA . PHE A 1 641 ? -19.463 -6.304 26.184 1.00 97.69 641 PHE A CA 1
ATOM 4906 C C . PHE A 1 641 ? -19.461 -7.528 25.282 1.00 97.69 641 PHE A C 1
ATOM 4908 O O . PHE A 1 641 ? -18.553 -7.712 24.467 1.00 97.69 641 PHE A O 1
ATOM 4915 N N . SER A 1 642 ? -20.457 -8.392 25.439 1.00 95.75 642 SER A N 1
ATOM 4916 C CA . SER A 1 642 ? -20.616 -9.535 24.541 1.00 95.75 642 SER A CA 1
ATOM 4917 C C . SER A 1 642 ? -21.379 -9.162 23.274 1.00 95.75 642 SER A C 1
ATOM 4919 O O . SER A 1 642 ? -22.151 -8.204 23.246 1.00 95.75 642 SER A O 1
ATOM 4921 N N . GLN A 1 643 ? -21.154 -9.935 22.214 1.00 92.19 643 GLN A N 1
ATOM 4922 C CA . GLN A 1 643 ? -22.041 -9.951 21.054 1.00 92.19 643 GLN A CA 1
ATOM 4923 C C . GLN A 1 643 ? -23.480 -10.300 21.478 1.00 92.19 643 GLN A C 1
ATOM 4925 O O . GLN A 1 643 ? -23.653 -10.955 22.508 1.00 92.19 643 GLN A O 1
ATOM 4930 N N . PRO A 1 644 ? -24.502 -9.914 20.687 1.00 93.81 644 PRO A N 1
ATOM 4931 C CA . PRO A 1 644 ? -25.893 -10.233 20.981 1.00 93.81 644 PRO A CA 1
ATOM 4932 C C . PRO A 1 644 ? -26.115 -11.703 21.349 1.00 93.81 644 PRO A C 1
ATOM 4934 O O . PRO A 1 644 ? -25.706 -12.612 20.617 1.00 93.81 644 PRO A O 1
ATOM 4937 N N . ILE A 1 645 ? -26.798 -11.906 22.469 1.00 94.56 645 ILE A N 1
ATOM 4938 C CA . ILE A 1 645 ? -27.253 -13.194 22.975 1.00 94.56 645 ILE A CA 1
ATOM 4939 C C . ILE A 1 645 ? -28.760 -13.289 22.730 1.00 94.56 645 ILE A C 1
ATOM 4941 O O . ILE A 1 645 ? -29.489 -12.319 22.934 1.00 94.56 645 ILE A O 1
ATOM 4945 N N . PHE A 1 646 ? -29.220 -14.460 22.285 1.00 94.62 646 PHE A N 1
ATOM 4946 C CA . PHE A 1 646 ? -30.625 -14.707 21.933 1.00 94.62 646 PHE A CA 1
ATOM 4947 C C . PHE A 1 646 ? -31.257 -15.865 22.719 1.00 94.62 646 PHE A C 1
ATOM 4949 O O . PHE A 1 646 ? -32.437 -16.147 22.539 1.00 94.62 646 PHE A O 1
ATOM 4956 N N . ASP A 1 647 ? -30.489 -16.524 23.586 1.00 92.94 647 ASP A N 1
ATOM 4957 C CA . ASP A 1 647 ? -30.920 -17.642 24.422 1.00 92.94 647 ASP A CA 1
ATOM 4958 C C . ASP A 1 647 ? -30.153 -17.654 25.752 1.00 92.94 647 ASP A C 1
ATOM 4960 O O . ASP A 1 647 ? -29.032 -17.146 25.854 1.00 92.94 647 ASP A O 1
ATOM 4964 N N . VAL A 1 648 ? -30.775 -18.222 26.786 1.00 93.44 648 VAL A N 1
ATOM 4965 C CA . VAL A 1 648 ? -30.221 -18.240 28.149 1.00 93.44 648 VAL A CA 1
ATOM 4966 C C . VAL A 1 648 ? -28.991 -19.139 28.248 1.00 93.44 648 VAL A C 1
ATOM 4968 O O . VAL A 1 648 ? -28.034 -18.777 28.927 1.00 93.44 648 VAL A O 1
ATOM 4971 N N . ASP A 1 649 ? -28.949 -20.258 27.524 1.00 93.25 649 ASP A N 1
ATOM 4972 C CA . ASP A 1 649 ? -27.812 -21.188 27.562 1.00 93.25 649 ASP A CA 1
ATOM 4973 C C . ASP A 1 649 ? -26.506 -20.507 27.138 1.00 93.25 649 ASP A C 1
ATOM 4975 O O . ASP A 1 649 ? -25.438 -20.718 27.716 1.00 93.25 649 ASP A O 1
ATOM 4979 N N . THR A 1 650 ? -26.577 -19.641 26.130 1.00 94.25 650 THR A N 1
ATOM 4980 C CA . THR A 1 650 ? -25.446 -18.827 25.691 1.00 94.25 650 THR A CA 1
ATOM 4981 C C . THR A 1 650 ? -25.023 -17.823 26.760 1.00 94.25 650 THR A C 1
ATOM 4983 O O . THR A 1 650 ? -23.823 -17.639 26.963 1.00 94.25 650 THR A O 1
ATOM 4986 N N . PHE A 1 651 ? -25.963 -17.221 27.490 1.00 95.94 651 PHE A N 1
ATOM 4987 C CA . PHE A 1 651 ? -25.631 -16.386 28.645 1.00 95.94 651 PHE A CA 1
ATOM 4988 C C . PHE A 1 651 ? -24.938 -17.184 29.756 1.00 95.94 651 PHE A C 1
ATOM 4990 O O . PHE A 1 651 ? -23.890 -16.750 30.232 1.00 95.94 651 PHE A O 1
ATOM 4997 N N . LEU A 1 652 ? -25.458 -18.357 30.123 1.00 96.38 652 LEU A N 1
ATOM 4998 C CA . LEU A 1 652 ? -24.865 -19.206 31.160 1.00 96.38 652 LEU A CA 1
ATOM 4999 C C . LEU A 1 652 ? -23.433 -19.614 30.792 1.00 96.38 652 LEU A C 1
ATOM 5001 O O . LEU A 1 652 ? -22.519 -19.434 31.590 1.00 96.38 652 LEU A O 1
ATOM 5005 N N . ARG A 1 653 ? -23.191 -20.012 29.535 1.00 95.19 653 ARG A N 1
ATOM 5006 C CA . ARG A 1 653 ? -21.829 -20.283 29.036 1.00 95.19 653 ARG A CA 1
ATOM 5007 C C . ARG A 1 653 ? -20.902 -19.070 29.121 1.00 95.19 653 ARG A C 1
ATOM 5009 O O . ARG A 1 653 ? -19.717 -19.230 29.408 1.00 95.19 653 ARG A O 1
ATOM 5016 N N . LEU A 1 654 ? -21.404 -17.867 28.829 1.00 95.81 654 LEU A N 1
ATOM 5017 C CA . LEU A 1 654 ? -20.622 -16.636 28.969 1.00 95.81 654 LEU A CA 1
ATOM 5018 C C . LEU A 1 654 ? -20.293 -16.366 30.440 1.00 95.81 654 LEU A C 1
ATOM 5020 O O . LEU A 1 654 ? -19.143 -16.065 30.752 1.00 95.81 654 LEU A O 1
ATOM 5024 N N . LYS A 1 655 ? -21.281 -16.487 31.328 1.00 95.56 655 LYS A N 1
ATOM 5025 C CA . LYS A 1 655 ? -21.128 -16.308 32.773 1.00 95.56 655 LYS A CA 1
ATOM 5026 C C . LYS A 1 655 ? -20.084 -17.274 33.331 1.00 95.56 655 LYS A C 1
ATOM 5028 O O . LYS A 1 655 ? -19.078 -16.819 33.864 1.00 95.56 655 LYS A O 1
ATOM 5033 N N . ASP A 1 656 ? -20.248 -18.570 33.098 1.00 94.88 656 ASP A N 1
ATOM 5034 C CA . ASP A 1 656 ? -19.323 -19.600 33.582 1.00 94.88 656 ASP A CA 1
ATOM 5035 C C . ASP A 1 656 ? -17.922 -19.437 32.973 1.00 94.88 656 ASP A C 1
ATOM 5037 O O . ASP A 1 656 ? -16.905 -19.560 33.651 1.00 94.88 656 ASP A O 1
ATOM 5041 N N . GLY A 1 657 ? -17.846 -19.094 31.684 1.00 93.50 657 GLY A N 1
ATOM 5042 C CA . GLY A 1 657 ? -16.581 -18.889 30.978 1.00 93.50 657 GLY A CA 1
ATOM 5043 C C . GLY A 1 657 ? -15.797 -17.644 31.402 1.00 93.50 657 GLY A C 1
ATOM 5044 O O . GLY A 1 657 ? -14.613 -17.529 31.065 1.00 93.50 657 GLY A O 1
ATOM 5045 N N . THR A 1 658 ? -16.446 -16.707 32.097 1.00 94.38 658 THR A N 1
ATOM 5046 C CA . THR A 1 658 ? -15.851 -15.446 32.564 1.00 94.38 658 THR A CA 1
ATOM 5047 C C . THR A 1 658 ? -15.712 -15.359 34.077 1.00 94.38 658 THR A C 1
ATOM 5049 O O . THR A 1 658 ? -15.114 -14.400 34.574 1.00 94.38 658 THR A O 1
ATOM 5052 N N . ASP A 1 659 ? -16.188 -16.375 34.795 1.00 92.06 659 ASP A N 1
ATOM 5053 C CA . ASP A 1 659 ? -16.034 -16.470 36.235 1.00 92.06 659 ASP A CA 1
ATOM 5054 C C . ASP A 1 659 ? -14.550 -16.457 36.641 1.00 92.06 659 ASP A C 1
ATOM 5056 O O . ASP A 1 659 ? -13.672 -16.984 35.950 1.00 92.06 659 ASP A O 1
ATOM 5060 N N . GLY A 1 660 ? -14.250 -15.766 37.740 1.00 89.38 660 GLY A N 1
ATOM 5061 C CA . GLY A 1 660 ? -12.886 -15.605 38.251 1.00 89.38 660 GLY A CA 1
ATOM 5062 C C . GLY A 1 660 ? -11.937 -14.721 37.421 1.00 89.38 660 GLY A C 1
ATOM 5063 O O . GLY A 1 660 ? -10.788 -14.547 37.822 1.00 89.38 660 GLY A O 1
ATOM 5064 N N . LEU A 1 661 ? -12.365 -14.115 36.302 1.00 91.75 661 LEU A N 1
ATOM 5065 C CA . LEU A 1 661 ? -11.490 -13.244 35.490 1.00 91.75 661 LEU A CA 1
ATOM 5066 C C . LEU A 1 661 ? -11.281 -11.834 36.068 1.00 91.75 661 LEU A C 1
ATOM 5068 O O . LEU A 1 661 ? -10.488 -11.071 35.519 1.00 91.75 661 LEU A O 1
ATOM 5072 N N . GLY A 1 662 ? -11.994 -11.460 37.136 1.00 87.50 662 GLY A N 1
ATOM 5073 C CA . GLY A 1 662 ? -11.914 -10.114 37.723 1.00 87.50 662 GLY A CA 1
ATOM 5074 C C . GLY A 1 662 ? -12.408 -9.000 36.788 1.00 87.50 662 GLY A C 1
ATOM 5075 O O . GLY A 1 662 ? -12.011 -7.847 36.935 1.00 87.50 662 GLY A O 1
ATOM 5076 N N . LEU A 1 663 ? -13.246 -9.355 35.811 1.00 91.94 663 LEU A N 1
ATOM 5077 C CA . LEU A 1 663 ? -13.743 -8.496 34.740 1.00 91.94 663 LEU A CA 1
ATOM 5078 C C . LEU A 1 663 ? -15.260 -8.322 34.873 1.00 91.94 663 LEU A C 1
ATOM 5080 O O . LEU A 1 663 ? -15.979 -9.312 35.005 1.00 91.94 663 LEU A O 1
ATOM 5084 N N . ARG A 1 664 ? -15.774 -7.091 34.760 1.00 95.12 664 ARG A N 1
ATOM 5085 C CA . ARG A 1 664 ? -17.228 -6.873 34.682 1.00 95.12 664 ARG A CA 1
ATOM 5086 C C . ARG A 1 664 ? -17.737 -7.222 33.284 1.00 95.12 664 ARG A C 1
ATOM 5088 O O . ARG A 1 664 ? -17.319 -6.603 32.310 1.00 95.12 664 ARG A O 1
ATOM 5095 N N . VAL A 1 665 ? -18.651 -8.181 33.166 1.00 96.62 665 VAL A N 1
ATOM 5096 C CA . VAL A 1 665 ? -19.185 -8.628 31.868 1.00 96.62 665 VAL A CA 1
ATOM 5097 C C . VAL A 1 665 ? -20.642 -8.218 31.717 1.00 96.62 665 VAL A C 1
ATOM 5099 O O . VAL A 1 665 ? -21.456 -8.471 32.601 1.00 96.62 665 VAL A O 1
ATOM 5102 N N . PHE A 1 666 ? -20.969 -7.619 30.574 1.00 97.69 666 PHE A N 1
ATOM 5103 C CA . PHE A 1 666 ? -22.334 -7.275 30.203 1.00 97.69 666 PHE A CA 1
ATOM 5104 C C . PHE A 1 666 ? -22.805 -8.191 29.061 1.00 97.69 666 PHE A C 1
ATOM 5106 O O . PHE A 1 666 ? -22.276 -8.111 27.938 1.00 97.69 666 PHE A O 1
ATOM 5113 N N . PRO A 1 667 ? -23.781 -9.081 29.312 1.00 97.56 667 PRO A N 1
ATOM 5114 C CA . PRO A 1 667 ? -24.489 -9.781 28.250 1.00 97.56 667 PRO A CA 1
ATOM 5115 C C . PRO A 1 667 ? -25.149 -8.793 27.281 1.00 97.56 667 PRO A C 1
ATOM 5117 O O . PRO A 1 667 ? -25.859 -7.876 27.700 1.00 97.56 667 PRO A O 1
ATOM 5120 N N . GLY A 1 668 ? -24.873 -8.974 25.990 1.00 97.12 668 GLY A N 1
ATOM 5121 C CA . GLY A 1 668 ? -25.412 -8.172 24.904 1.00 97.12 668 GLY A CA 1
ATOM 5122 C C . GLY A 1 668 ? -26.830 -8.613 24.577 1.00 97.12 668 GLY A C 1
ATOM 5123 O O . GLY A 1 668 ? -27.073 -9.791 24.323 1.00 97.12 668 GLY A O 1
ATOM 5124 N N . LEU A 1 669 ? -27.759 -7.669 24.542 1.00 97.00 669 LEU A N 1
ATOM 5125 C CA . LEU A 1 669 ? -29.158 -7.891 24.220 1.00 97.00 669 LEU A CA 1
ATOM 5126 C C . LEU A 1 669 ? -29.537 -7.019 23.023 1.00 97.00 669 LEU A C 1
ATOM 5128 O O . LEU A 1 669 ? -29.417 -5.795 23.071 1.00 97.00 669 LEU A O 1
ATOM 5132 N N . MET A 1 670 ? -30.005 -7.655 21.949 1.00 95.00 670 MET A N 1
ATOM 5133 C CA . MET A 1 670 ? -30.454 -6.974 20.735 1.00 95.00 670 MET A CA 1
ATOM 5134 C C . MET A 1 670 ? -31.852 -7.472 20.345 1.00 95.00 670 MET A C 1
ATOM 5136 O O . MET A 1 670 ? -31.992 -8.642 19.980 1.00 95.00 670 MET A O 1
ATOM 5140 N N . PRO A 1 671 ? -32.888 -6.617 20.370 1.00 94.62 671 PRO A N 1
ATOM 5141 C CA . PRO A 1 671 ? -34.217 -7.006 19.917 1.00 94.62 671 PRO A CA 1
ATOM 5142 C C . PRO A 1 671 ? -34.244 -7.236 18.398 1.00 94.62 671 PRO A C 1
ATOM 5144 O O . PRO A 1 671 ? -33.773 -6.417 17.603 1.00 94.62 671 PRO A O 1
ATOM 5147 N N . LEU A 1 672 ? -34.829 -8.361 17.983 1.00 93.06 672 LEU A N 1
ATOM 5148 C CA . LEU A 1 672 ? -35.000 -8.730 16.576 1.00 93.06 672 LEU A CA 1
ATOM 5149 C C . LEU A 1 672 ? -36.283 -8.105 16.022 1.00 93.06 672 LEU A C 1
ATOM 5151 O O . LEU A 1 672 ? -37.372 -8.432 16.459 1.00 93.06 672 LEU A O 1
ATOM 5155 N N . THR A 1 673 ? -36.202 -7.225 15.028 1.00 91.06 673 THR A N 1
ATOM 5156 C CA . THR A 1 673 ? -37.386 -6.453 14.594 1.00 91.06 673 THR A CA 1
ATOM 5157 C C . THR A 1 673 ? -38.190 -7.079 13.454 1.00 91.06 673 THR A C 1
ATOM 5159 O O . THR A 1 673 ? -39.216 -6.526 13.066 1.00 91.06 673 THR A O 1
ATOM 5162 N N . SER A 1 674 ? -37.728 -8.188 12.866 1.00 92.94 674 SER A N 1
ATOM 5163 C CA . SER A 1 674 ? -38.424 -8.874 11.767 1.00 92.94 674 SER A CA 1
ATOM 5164 C C . SER A 1 674 ? -37.910 -10.296 11.551 1.00 92.94 674 SER A C 1
ATOM 5166 O O . SER A 1 674 ? -36.738 -10.584 11.817 1.00 92.94 674 SER A O 1
ATOM 5168 N N . ARG A 1 675 ? -38.750 -11.144 10.943 1.00 92.50 675 ARG A N 1
ATOM 5169 C CA . ARG A 1 675 ? -38.395 -12.499 10.494 1.00 92.50 675 ARG A CA 1
ATOM 5170 C C . ARG A 1 675 ? -37.170 -12.493 9.583 1.00 92.50 675 ARG A C 1
ATOM 5172 O O . ARG A 1 675 ? -36.202 -13.203 9.832 1.00 92.50 675 ARG A O 1
ATOM 5179 N N . ARG A 1 676 ? -37.177 -11.629 8.563 1.00 90.19 676 ARG A N 1
ATOM 5180 C CA . ARG A 1 676 ? -36.069 -11.496 7.603 1.00 90.19 676 ARG A CA 1
ATOM 5181 C C . ARG A 1 676 ? -34.761 -11.092 8.289 1.00 90.19 676 ARG A C 1
ATOM 5183 O O . ARG A 1 676 ? -33.691 -11.552 7.897 1.00 90.19 676 ARG A O 1
ATOM 5190 N N . GLY A 1 677 ? -34.838 -10.221 9.297 1.00 88.94 677 GLY A N 1
ATOM 5191 C CA . GLY A 1 677 ? -33.689 -9.847 10.120 1.00 88.94 677 GLY A CA 1
ATOM 5192 C C . GLY A 1 677 ? -33.141 -11.036 10.911 1.00 88.94 677 GLY A C 1
ATOM 5193 O O . GLY A 1 677 ? -31.937 -11.282 10.874 1.00 88.94 677 GLY A O 1
ATOM 5194 N N . ALA A 1 678 ? -34.023 -11.807 11.552 1.00 91.19 678 ALA A N 1
ATOM 5195 C CA . ALA A 1 678 ? -33.660 -13.009 12.301 1.00 91.19 678 ALA A CA 1
ATOM 5196 C C . ALA A 1 678 ? -33.013 -14.083 11.401 1.00 91.19 678 ALA A C 1
ATOM 5198 O O . ALA A 1 678 ? -31.908 -14.532 11.695 1.00 91.19 678 ALA A O 1
ATOM 5199 N N . GLU A 1 679 ? -33.627 -14.416 10.259 1.00 90.75 679 GLU A N 1
ATOM 5200 C CA . GLU A 1 679 ? -33.085 -15.362 9.263 1.00 90.75 679 GLU A CA 1
ATOM 5201 C C . GLU A 1 679 ? -31.714 -14.902 8.727 1.00 90.75 679 GLU A C 1
ATOM 5203 O O . GLU A 1 679 ? -30.768 -15.683 8.585 1.00 90.75 679 GLU A O 1
ATOM 5208 N N . SER A 1 680 ? -31.561 -13.597 8.475 1.00 86.31 680 SER A N 1
ATOM 5209 C CA . SER A 1 680 ? -30.293 -13.031 8.013 1.00 86.31 680 SER A CA 1
ATOM 5210 C C . SER A 1 680 ? -29.173 -13.156 9.050 1.00 86.31 680 SER A C 1
ATOM 5212 O O . SER A 1 680 ? -28.014 -13.300 8.662 1.00 86.31 680 SER A O 1
ATOM 5214 N N . LEU A 1 681 ? -29.479 -13.075 10.344 1.00 86.69 681 LEU A N 1
ATOM 5215 C CA . LEU A 1 681 ? -28.489 -13.264 11.406 1.00 86.69 681 LEU A CA 1
ATOM 5216 C C . LEU A 1 681 ? -28.232 -14.752 11.688 1.00 86.69 681 LEU A C 1
ATOM 5218 O O . LEU A 1 681 ? -27.097 -15.127 11.967 1.00 86.69 681 LEU A O 1
ATOM 5222 N N . ALA A 1 682 ? -29.238 -15.619 11.548 1.00 86.50 682 ALA A N 1
ATOM 5223 C CA . ALA A 1 682 ? -29.075 -17.071 11.656 1.00 86.50 682 ALA A CA 1
ATOM 5224 C C . ALA A 1 682 ? -28.152 -17.637 10.561 1.00 86.50 682 ALA A C 1
ATOM 5226 O O . ALA A 1 682 ? -27.261 -18.436 10.847 1.00 86.50 682 ALA A O 1
ATOM 5227 N N . SER A 1 683 ? -28.287 -17.143 9.325 1.00 79.88 683 SER A N 1
ATOM 5228 C CA . SER A 1 683 ? -27.443 -17.532 8.181 1.00 79.88 683 SER A CA 1
ATOM 5229 C C . SER A 1 683 ? -25.979 -17.061 8.264 1.00 79.88 683 SER A C 1
ATOM 5231 O O . SER A 1 683 ? -25.177 -17.396 7.395 1.00 79.88 683 SER A O 1
ATOM 5233 N N . GLY A 1 684 ? -25.602 -16.298 9.299 1.00 72.69 684 GLY A N 1
ATOM 5234 C CA . GLY A 1 684 ? -24.224 -15.851 9.518 1.00 72.69 684 GLY A CA 1
ATOM 5235 C C . GLY A 1 684 ? -23.795 -14.658 8.660 1.00 72.69 684 GLY A C 1
ATOM 5236 O O . GLY A 1 684 ? -22.599 -14.439 8.475 1.00 72.69 684 GLY A O 1
ATOM 5237 N N . ARG A 1 685 ? -24.746 -13.864 8.145 1.00 73.12 685 ARG A N 1
ATOM 5238 C CA . ARG A 1 685 ? -24.445 -12.663 7.344 1.00 73.12 685 ARG A CA 1
ATOM 5239 C C . ARG A 1 685 ? -23.634 -11.617 8.113 1.00 73.12 685 ARG A C 1
ATOM 5241 O O . ARG A 1 685 ? -22.862 -10.883 7.503 1.00 73.12 685 ARG A O 1
ATOM 5248 N N . VAL A 1 686 ? -23.826 -11.537 9.430 1.00 70.38 686 VAL A N 1
ATOM 5249 C CA . VAL A 1 686 ? -23.004 -10.716 10.326 1.00 70.38 686 VAL A CA 1
ATOM 5250 C C . VAL A 1 686 ? -21.986 -11.636 11.003 1.00 70.38 686 VAL A C 1
ATOM 5252 O O . VAL A 1 686 ? -22.388 -12.516 11.769 1.00 70.38 686 VAL A O 1
ATOM 5255 N N . PRO A 1 687 ? -20.677 -11.472 10.735 1.00 67.56 687 PRO A N 1
ATOM 5256 C CA . PRO A 1 687 ? -19.651 -12.318 11.329 1.00 67.56 687 PRO A CA 1
ATOM 5257 C C . PRO A 1 687 ? -19.728 -12.321 12.861 1.00 67.56 687 PRO A C 1
ATOM 5259 O O . PRO A 1 687 ? -19.680 -11.274 13.497 1.00 67.56 687 PRO A O 1
ATOM 5262 N N . GLY A 1 688 ? -19.829 -13.508 13.461 1.00 71.25 688 GLY A N 1
ATOM 5263 C CA . GLY A 1 688 ? -19.816 -13.677 14.919 1.00 71.25 688 GLY A CA 1
ATOM 5264 C C . GLY A 1 688 ? -21.162 -13.496 15.632 1.00 71.25 688 GLY A C 1
ATOM 5265 O O . GLY A 1 688 ? -21.220 -13.753 16.834 1.00 71.25 688 GLY A O 1
ATOM 5266 N N . VAL A 1 689 ? -22.238 -13.140 14.921 1.00 82.12 689 VAL A N 1
ATOM 5267 C CA . VAL A 1 689 ? -23.610 -13.110 15.455 1.00 82.12 689 VAL A CA 1
ATOM 5268 C C . VAL A 1 689 ? -24.392 -14.272 14.853 1.00 82.12 689 VAL A C 1
ATOM 5270 O O . VAL A 1 689 ? -24.409 -14.441 13.636 1.00 82.12 689 VAL A O 1
ATOM 5273 N N . ARG A 1 690 ? -25.030 -15.089 15.696 1.00 82.25 690 ARG A N 1
ATOM 5274 C CA . ARG A 1 690 ? -25.860 -16.212 15.250 1.00 82.25 690 ARG A CA 1
ATOM 5275 C C . ARG A 1 690 ? -27.124 -16.281 16.094 1.00 82.25 690 ARG A C 1
ATOM 5277 O O . ARG A 1 690 ? -27.041 -16.399 17.310 1.00 82.25 690 ARG A O 1
ATOM 5284 N N . VAL A 1 691 ? -28.273 -16.217 15.430 1.00 89.38 691 VAL A N 1
ATOM 5285 C CA . VAL A 1 691 ? -29.585 -16.421 16.055 1.00 89.38 691 VAL A CA 1
ATOM 5286 C C . VAL A 1 691 ? -29.911 -17.921 16.015 1.00 89.38 691 VAL A C 1
ATOM 5288 O O . VAL A 1 691 ? -29.754 -18.521 14.948 1.00 89.38 691 VAL A O 1
ATOM 5291 N N . PRO A 1 692 ? -30.337 -18.549 17.127 1.00 90.56 692 PRO A N 1
ATOM 5292 C CA . PRO A 1 692 ? -30.784 -19.940 17.128 1.00 90.56 692 PRO A CA 1
ATOM 5293 C C . PRO A 1 692 ? -32.003 -20.154 16.225 1.00 90.56 692 PRO A C 1
ATOM 5295 O O . PRO A 1 692 ? -32.928 -19.342 16.223 1.00 90.56 692 PRO A O 1
ATOM 5298 N N . GLU A 1 693 ? -32.059 -21.288 15.524 1.00 89.69 693 GLU A N 1
ATOM 5299 C CA . GLU A 1 693 ? -33.173 -21.608 14.613 1.00 89.69 693 GLU A CA 1
ATOM 5300 C C . GLU A 1 693 ? -34.530 -21.620 15.339 1.00 89.69 693 GLU A C 1
ATOM 5302 O O . GLU A 1 693 ? -35.538 -21.177 14.799 1.00 89.69 693 GLU A O 1
ATOM 5307 N N . GLN A 1 694 ? -34.546 -22.029 16.613 1.00 91.31 694 GLN A N 1
ATOM 5308 C CA . GLN A 1 694 ? -35.742 -22.005 17.462 1.00 91.31 694 GLN A CA 1
ATOM 5309 C C . GLN A 1 694 ? -36.304 -20.591 17.671 1.00 91.31 694 GLN A C 1
ATOM 5311 O O . GLN A 1 694 ? -37.512 -20.426 17.827 1.00 91.31 694 GLN A O 1
ATOM 5316 N N . VAL A 1 695 ? -35.448 -19.565 17.678 1.00 91.94 695 VAL A N 1
ATOM 5317 C CA . VAL A 1 695 ? -35.880 -18.164 17.764 1.00 91.94 695 VAL A CA 1
ATOM 5318 C C . VAL A 1 695 ? -36.438 -17.716 16.416 1.00 91.94 695 VAL A C 1
ATOM 5320 O O . VAL A 1 695 ? -37.485 -17.079 16.374 1.00 91.94 695 VAL A O 1
ATOM 5323 N N . VAL A 1 696 ? -35.793 -18.100 15.307 1.00 92.19 696 VAL A N 1
ATOM 5324 C CA . VAL A 1 696 ? -36.267 -17.799 13.944 1.00 92.19 696 VAL A CA 1
ATOM 5325 C C . VAL A 1 696 ? -37.650 -18.402 13.685 1.00 92.19 696 VAL A C 1
ATOM 5327 O O . VAL A 1 696 ? -38.518 -17.728 13.130 1.00 92.19 696 VAL A O 1
ATOM 5330 N N . GLU A 1 697 ? -37.886 -19.638 14.128 1.00 92.69 697 GLU A N 1
ATOM 5331 C CA . GLU A 1 697 ? -39.156 -20.343 13.928 1.00 92.69 697 GLU A CA 1
ATOM 5332 C C . GLU A 1 697 ? -40.342 -19.613 14.571 1.00 92.69 697 GLU A C 1
ATOM 5334 O O . GLU A 1 697 ? -41.437 -19.575 14.012 1.00 92.69 697 GLU A O 1
ATOM 5339 N N . GLN A 1 698 ? -40.132 -18.950 15.710 1.00 93.31 698 GLN A N 1
ATOM 5340 C CA . GLN A 1 698 ? -41.195 -18.202 16.388 1.00 93.31 698 GLN A CA 1
ATOM 5341 C C . GLN A 1 698 ? -41.715 -17.031 15.548 1.00 93.31 698 GLN A C 1
ATOM 5343 O O . GLN A 1 698 ? -42.911 -16.740 15.578 1.00 93.31 698 GLN A O 1
ATOM 5348 N N . PHE A 1 699 ? -40.853 -16.411 14.735 1.00 93.62 699 PHE A N 1
ATOM 5349 C CA . PHE A 1 699 ? -41.261 -15.355 13.810 1.00 93.62 699 PHE A CA 1
ATOM 5350 C C . PHE A 1 699 ? -42.120 -15.871 12.651 1.00 93.62 699 PHE A C 1
ATOM 5352 O O . PHE A 1 699 ? -42.825 -15.073 12.038 1.00 93.62 699 PHE A O 1
ATOM 5359 N N . ARG A 1 700 ? -42.106 -17.177 12.339 1.00 89.75 700 ARG A N 1
ATOM 5360 C CA . ARG A 1 700 ? -42.933 -17.742 11.255 1.00 89.75 700 ARG A CA 1
ATOM 5361 C C . ARG A 1 700 ? -44.429 -17.726 11.568 1.00 89.75 700 ARG A 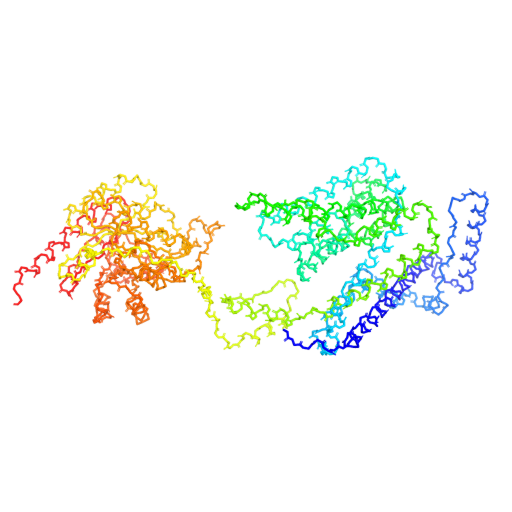C 1
ATOM 5363 O O . ARG A 1 700 ? -45.226 -17.852 10.649 1.00 89.75 700 ARG A O 1
ATOM 5370 N N . ARG A 1 701 ? -44.805 -17.541 12.838 1.00 91.31 701 ARG A N 1
ATOM 5371 C CA . ARG A 1 701 ? -46.203 -17.475 13.296 1.00 91.31 701 ARG A CA 1
ATOM 5372 C C . ARG A 1 701 ? -46.899 -16.152 12.969 1.00 91.31 701 ARG A C 1
ATOM 5374 O O . ARG A 1 701 ? -48.111 -16.067 13.127 1.00 91.31 701 ARG A O 1
ATOM 5381 N N . TYR A 1 702 ? -46.146 -15.128 12.566 1.00 93.00 702 TYR A N 1
ATOM 5382 C CA . TYR A 1 702 ? -46.658 -13.776 12.367 1.00 93.00 702 TYR A CA 1
ATOM 5383 C C . TYR A 1 702 ? -46.252 -13.243 10.995 1.00 93.00 702 TYR A C 1
ATOM 5385 O O . TYR A 1 702 ? -45.064 -13.108 10.705 1.00 93.00 702 TY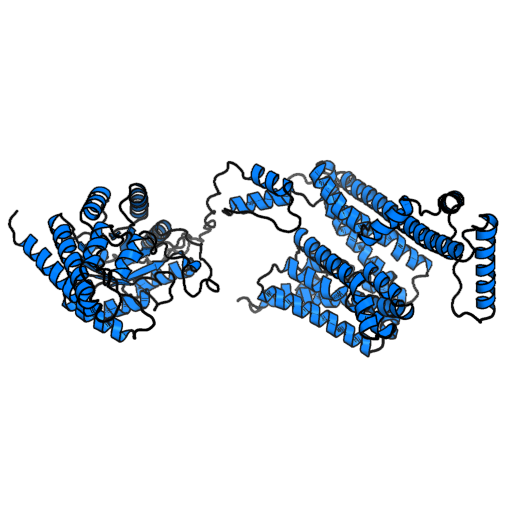R A O 1
ATOM 5393 N N . ASP A 1 703 ? -47.229 -12.866 10.173 1.00 89.44 703 ASP A N 1
ATOM 5394 C CA . ASP A 1 703 ? -46.972 -12.254 8.863 1.00 89.44 703 ASP A CA 1
ATOM 5395 C C . ASP A 1 703 ? -46.834 -10.728 8.948 1.00 89.44 703 ASP A C 1
ATOM 5397 O O . ASP A 1 703 ? -46.014 -10.127 8.250 1.00 89.44 703 ASP A O 1
ATOM 5401 N N . ALA A 1 704 ? -47.606 -10.085 9.830 1.00 94.50 704 ALA A N 1
ATOM 5402 C CA . ALA A 1 704 ? -47.626 -8.633 9.943 1.00 94.50 704 ALA A CA 1
ATOM 5403 C C . ALA A 1 704 ? -46.309 -8.088 10.542 1.00 94.50 704 ALA A C 1
ATOM 5405 O O . ALA A 1 704 ? -45.882 -8.533 11.614 1.00 94.50 704 ALA A O 1
ATOM 5406 N N . PRO A 1 705 ? -45.675 -7.067 9.925 1.00 91.56 705 PRO A N 1
ATOM 5407 C CA . PRO A 1 705 ? -44.430 -6.485 10.436 1.00 91.56 705 PRO A CA 1
ATOM 5408 C C . PRO A 1 705 ? -44.524 -5.936 11.865 1.00 91.56 705 PRO A C 1
ATOM 5410 O O . PRO A 1 705 ? -43.550 -6.009 12.613 1.00 91.56 705 PRO A O 1
ATOM 5413 N N . ALA A 1 706 ? -45.681 -5.390 12.252 1.00 91.88 706 ALA A N 1
ATOM 5414 C CA . ALA A 1 706 ? -45.906 -4.869 13.599 1.00 91.88 706 ALA A CA 1
ATOM 5415 C C . ALA A 1 706 ? -45.890 -5.987 14.655 1.00 91.88 706 ALA A C 1
ATOM 5417 O O . ALA A 1 706 ? -45.238 -5.836 15.688 1.00 91.88 706 ALA A O 1
ATOM 5418 N N . ASP A 1 707 ? -46.525 -7.126 14.364 1.00 94.50 707 ASP A N 1
ATOM 5419 C CA . ASP A 1 707 ? -46.577 -8.277 15.271 1.00 94.50 707 ASP A CA 1
ATOM 5420 C C . ASP A 1 707 ? -45.212 -8.957 15.395 1.00 94.50 707 ASP A C 1
ATOM 5422 O O . ASP A 1 707 ? -44.784 -9.282 16.500 1.00 94.50 707 ASP A O 1
ATOM 5426 N N . GLN A 1 708 ? -44.470 -9.084 14.287 1.00 94.25 708 GLN A N 1
ATOM 5427 C CA . GLN A 1 708 ? -43.083 -9.560 14.323 1.00 94.25 708 GLN A CA 1
ATOM 5428 C C . GLN A 1 708 ? -42.199 -8.651 15.186 1.00 94.25 708 GLN A C 1
ATOM 5430 O O . GLN A 1 708 ? -41.408 -9.133 15.996 1.00 94.25 708 GLN A O 1
ATOM 5435 N N . ARG A 1 709 ? -42.329 -7.327 15.034 1.00 93.50 709 ARG A N 1
ATOM 5436 C CA . ARG A 1 709 ? -41.553 -6.360 15.818 1.00 93.50 709 ARG A CA 1
ATOM 5437 C C . ARG A 1 709 ? -41.907 -6.428 17.303 1.00 93.50 709 ARG A C 1
ATOM 5439 O O . ARG A 1 709 ? -41.003 -6.404 18.134 1.00 93.50 709 ARG A O 1
ATOM 5446 N N . LYS A 1 710 ? -43.195 -6.565 17.630 1.00 94.06 710 LYS A N 1
ATOM 5447 C CA . LYS A 1 710 ? -43.674 -6.765 19.002 1.00 94.06 710 LYS A CA 1
ATOM 5448 C C . LYS A 1 710 ? -43.114 -8.054 19.609 1.00 94.06 710 LYS A C 1
ATOM 5450 O O . LYS A 1 710 ? -42.513 -7.982 20.675 1.00 94.06 710 LYS A O 1
ATOM 5455 N N . LEU A 1 711 ? -43.221 -9.184 18.902 1.00 95.31 711 LEU A N 1
ATOM 5456 C CA . LEU A 1 711 ? -42.660 -10.469 19.333 1.00 95.31 711 LEU A CA 1
ATOM 5457 C C . LEU A 1 711 ? -41.177 -10.335 19.686 1.00 95.31 711 LEU A C 1
ATOM 5459 O O . LEU A 1 711 ? -40.748 -10.790 20.737 1.00 95.31 711 LEU A O 1
ATOM 5463 N N . GLY A 1 712 ? -40.381 -9.701 18.827 1.00 94.62 712 GLY A N 1
ATOM 5464 C CA . GLY A 1 712 ? -38.952 -9.558 19.083 1.00 94.62 712 GLY A CA 1
ATOM 5465 C C . GLY A 1 712 ? -38.599 -8.685 20.286 1.00 94.62 712 GLY A C 1
ATOM 5466 O O . GLY A 1 712 ? -37.594 -8.948 20.947 1.00 94.62 712 GLY A O 1
ATOM 5467 N N . LEU A 1 713 ? -39.416 -7.672 20.592 1.00 95.38 713 LEU A N 1
ATOM 5468 C CA . LEU A 1 713 ? -39.286 -6.892 21.826 1.00 95.38 713 LEU A CA 1
ATOM 5469 C C . LEU A 1 713 ? -39.674 -7.724 23.052 1.00 95.38 713 LEU A C 1
ATOM 5471 O O . LEU A 1 713 ? -38.979 -7.652 24.062 1.00 95.38 713 LEU A O 1
ATOM 5475 N N . ASP A 1 714 ? -40.737 -8.524 22.962 1.00 96.50 714 ASP A N 1
ATOM 5476 C CA . ASP A 1 714 ? -41.176 -9.413 24.045 1.00 96.50 714 ASP A CA 1
ATOM 5477 C C . ASP A 1 714 ? -40.122 -10.494 24.336 1.00 96.50 714 ASP A C 1
ATOM 5479 O O . ASP A 1 714 ? -39.711 -10.656 25.481 1.00 96.50 714 ASP A O 1
ATOM 5483 N N . LEU A 1 715 ? -39.556 -11.121 23.300 1.00 96.50 715 LEU A N 1
ATOM 5484 C CA . LEU A 1 715 ? -38.446 -12.069 23.443 1.00 96.50 715 LEU A CA 1
ATOM 5485 C C . LEU A 1 715 ? -37.213 -11.436 24.098 1.00 96.50 715 LEU A C 1
ATOM 5487 O O . LEU A 1 715 ? -36.552 -12.071 24.919 1.00 96.50 715 LEU A O 1
ATOM 5491 N N . ALA A 1 716 ? -36.896 -10.183 23.761 1.00 97.06 716 ALA A N 1
ATOM 5492 C CA . ALA A 1 716 ? -35.791 -9.470 24.391 1.00 97.06 716 ALA A CA 1
ATOM 5493 C C . ALA A 1 716 ? -36.070 -9.165 25.874 1.00 97.06 716 ALA A C 1
ATOM 5495 O O . ALA A 1 716 ? -35.160 -9.289 26.691 1.00 97.06 716 ALA A O 1
ATOM 5496 N N . ARG A 1 717 ? -37.310 -8.800 26.235 1.00 97.69 717 ARG A N 1
ATOM 5497 C CA . ARG A 1 717 ? -37.730 -8.597 27.635 1.00 97.69 717 ARG A CA 1
ATOM 5498 C C . ARG A 1 717 ? -37.592 -9.883 28.444 1.00 97.69 717 ARG A C 1
ATOM 5500 O O . ARG A 1 717 ? -36.932 -9.872 29.481 1.00 97.69 717 ARG A O 1
ATOM 5507 N N . ASP A 1 718 ? -38.134 -10.982 27.928 1.00 97.38 718 ASP A N 1
ATOM 5508 C CA . ASP A 1 718 ? -38.092 -12.288 28.587 1.00 97.38 718 ASP A CA 1
ATOM 5509 C C . ASP A 1 718 ? -36.654 -12.776 28.777 1.00 97.38 718 ASP A C 1
ATOM 5511 O O . ASP A 1 718 ? -36.284 -13.250 29.853 1.00 97.38 718 ASP A O 1
ATOM 5515 N N . LEU A 1 719 ? -35.813 -12.625 27.750 1.00 97.50 719 LEU A N 1
ATOM 5516 C CA . LEU A 1 719 ? -34.407 -12.996 27.837 1.00 97.50 719 LEU A CA 1
ATOM 5517 C C . LEU A 1 719 ? -33.658 -12.137 28.861 1.00 97.50 719 LEU A C 1
ATOM 5519 O O . LEU A 1 719 ? -32.878 -12.672 29.647 1.00 97.50 719 LEU A O 1
ATOM 5523 N N . ALA A 1 720 ? -33.913 -10.826 28.891 1.00 97.62 720 ALA A N 1
ATOM 5524 C CA . ALA A 1 720 ? -33.316 -9.938 29.880 1.00 97.62 720 ALA A CA 1
ATOM 5525 C C . ALA A 1 720 ? -33.708 -10.335 31.307 1.00 97.62 720 ALA A C 1
ATOM 5527 O O . ALA A 1 720 ? -32.844 -10.384 32.181 1.00 97.62 720 ALA A O 1
ATOM 5528 N N . ALA A 1 721 ? -34.987 -10.646 31.539 1.00 97.31 721 ALA A N 1
ATOM 5529 C CA . ALA A 1 721 ? -35.473 -11.078 32.842 1.00 97.31 721 ALA A CA 1
ATOM 5530 C C . ALA A 1 721 ? -34.771 -12.361 33.307 1.00 97.31 721 ALA A C 1
ATOM 5532 O O . ALA A 1 721 ? -34.216 -12.383 34.404 1.00 97.31 721 ALA A O 1
ATOM 5533 N N . ARG A 1 722 ? -34.675 -13.369 32.431 1.00 97.06 722 ARG A N 1
ATOM 5534 C CA . ARG A 1 722 ? -33.968 -14.625 32.725 1.00 97.06 722 ARG A CA 1
ATOM 5535 C C . ARG A 1 722 ? -32.480 -14.408 33.007 1.00 97.06 722 ARG A C 1
ATOM 5537 O O . ARG A 1 722 ? -31.966 -14.913 33.996 1.00 97.06 722 ARG A O 1
ATOM 5544 N N . MET A 1 723 ? -31.789 -13.589 32.207 1.00 97.31 723 MET A N 1
ATOM 5545 C CA . MET A 1 723 ? -30.384 -13.236 32.471 1.00 97.31 723 MET A CA 1
ATOM 5546 C C . MET A 1 723 ? -30.210 -12.577 33.847 1.00 97.31 723 MET A C 1
ATOM 5548 O O . MET A 1 723 ? -29.257 -12.880 34.566 1.00 97.31 723 MET A O 1
ATOM 5552 N N . ILE A 1 724 ? -31.121 -11.675 34.229 1.00 96.44 724 ILE A N 1
ATOM 5553 C CA . ILE A 1 724 ? -31.102 -11.012 35.539 1.00 96.44 724 ILE A CA 1
ATOM 5554 C C . ILE A 1 724 ? -31.337 -12.026 36.658 1.00 96.44 724 ILE A C 1
ATOM 5556 O O . ILE A 1 724 ? -30.600 -12.011 37.647 1.00 96.44 724 ILE A O 1
ATOM 5560 N N . GLU A 1 725 ? -32.324 -12.911 36.523 1.00 95.44 725 GLU A N 1
ATOM 5561 C CA . GLU A 1 725 ? -32.615 -13.997 37.468 1.00 95.44 725 GLU A CA 1
ATOM 5562 C C . GLU A 1 725 ? -31.383 -14.891 37.680 1.00 95.44 725 GLU A C 1
ATOM 5564 O O . GLU A 1 725 ? -30.933 -15.047 38.820 1.00 95.44 725 GLU A O 1
ATOM 5569 N N . ASP A 1 726 ? -30.732 -15.301 36.592 1.00 95.00 726 ASP A N 1
ATOM 5570 C CA . ASP A 1 726 ? -29.546 -16.170 36.577 1.00 95.00 726 ASP A CA 1
ATOM 5571 C C . ASP A 1 726 ? -28.224 -15.460 36.948 1.00 95.00 726 ASP A C 1
ATOM 5573 O O . ASP A 1 726 ? -27.136 -16.050 36.926 1.00 95.00 726 ASP A O 1
ATOM 5577 N N . GLY A 1 727 ? -28.303 -14.189 37.358 1.00 93.31 727 GLY A N 1
ATOM 5578 C CA . GLY A 1 727 ? -27.209 -13.484 38.026 1.00 93.31 727 GLY A CA 1
ATOM 5579 C C . GLY A 1 727 ? -26.389 -12.554 37.139 1.00 93.31 727 GLY A C 1
ATOM 5580 O O . GLY A 1 727 ? -25.247 -12.254 37.485 1.00 93.31 727 GLY A O 1
ATOM 5581 N N . ALA A 1 728 ? -26.941 -12.064 36.026 1.00 95.25 728 ALA A N 1
ATOM 5582 C CA . ALA A 1 728 ? -26.338 -10.948 35.308 1.00 95.25 728 ALA A CA 1
ATOM 5583 C C . ALA A 1 728 ? -26.199 -9.742 36.248 1.00 95.25 728 ALA A C 1
ATOM 5585 O O . ALA A 1 728 ? -27.140 -9.343 36.933 1.00 95.25 728 ALA A O 1
ATOM 5586 N N . SER A 1 729 ? -25.012 -9.147 36.271 1.00 91.88 729 SER A N 1
ATOM 5587 C CA . SER A 1 729 ? -24.723 -7.951 37.062 1.00 91.88 729 SER A CA 1
ATOM 5588 C C . SER A 1 729 ? -24.946 -6.664 36.252 1.00 91.88 729 SER A C 1
ATOM 5590 O O . SER A 1 729 ? -24.984 -5.558 36.785 1.00 91.88 729 SER A O 1
ATOM 5592 N N . GLY A 1 730 ? -25.160 -6.778 34.947 1.00 96.50 730 GLY A N 1
ATOM 5593 C CA . GLY A 1 730 ? -25.599 -5.684 34.097 1.00 96.50 730 GLY A CA 1
ATOM 5594 C C . GLY A 1 730 ? -26.080 -6.193 32.748 1.00 96.50 730 GLY A C 1
ATOM 5595 O O . GLY A 1 730 ? -25.952 -7.378 32.451 1.00 96.50 730 GLY A O 1
ATOM 5596 N N . ILE A 1 731 ? -26.632 -5.300 31.932 1.00 98.31 731 ILE A N 1
ATOM 5597 C CA . ILE A 1 731 ? -27.085 -5.599 30.567 1.00 98.31 731 ILE A CA 1
ATOM 5598 C C . ILE A 1 731 ? -26.494 -4.561 29.618 1.00 98.31 731 ILE A C 1
ATOM 5600 O O . ILE A 1 731 ? -26.473 -3.367 29.924 1.00 98.31 731 ILE A O 1
ATOM 5604 N N . TYR A 1 732 ? -26.022 -5.030 28.465 1.00 98.38 732 TYR A N 1
ATOM 5605 C CA . TYR A 1 732 ? -25.602 -4.193 27.352 1.00 98.38 732 TYR A CA 1
ATOM 5606 C C . TYR A 1 732 ? -26.666 -4.231 26.254 1.00 98.38 732 TYR A C 1
ATOM 5608 O O . TYR A 1 732 ? -26.913 -5.277 25.663 1.00 98.38 732 TYR A O 1
ATOM 5616 N N . LEU A 1 733 ? -27.323 -3.105 25.993 1.00 98.12 733 LEU A N 1
ATOM 5617 C CA . LEU A 1 733 ? -28.385 -2.990 24.998 1.00 98.12 733 LEU A CA 1
ATOM 5618 C C . LEU A 1 733 ? -27.841 -2.471 23.672 1.00 98.12 733 LEU A C 1
ATOM 5620 O O . LEU A 1 733 ? -27.347 -1.348 23.591 1.00 98.12 733 LEU A O 1
ATOM 5624 N N . ILE A 1 734 ? -28.028 -3.259 22.619 1.00 95.75 734 ILE A N 1
ATOM 5625 C CA . ILE A 1 734 ? -27.721 -2.870 21.244 1.00 95.75 734 ILE A CA 1
ATOM 5626 C C . ILE A 1 734 ? -29.028 -2.431 20.589 1.00 95.75 734 ILE A C 1
ATOM 5628 O O . ILE A 1 734 ? -29.975 -3.214 20.473 1.00 95.75 734 ILE A O 1
ATOM 5632 N N . MET A 1 735 ? -29.095 -1.163 20.183 1.00 92.69 735 MET A N 1
ATOM 5633 C CA . MET A 1 735 ? -30.331 -0.567 19.678 1.00 92.69 735 MET A CA 1
ATOM 5634 C C . MET A 1 735 ? -30.870 -1.283 18.422 1.00 92.69 735 MET A C 1
ATOM 5636 O O . MET A 1 735 ? -30.105 -1.563 17.490 1.00 92.69 735 MET A O 1
ATOM 5640 N N . PRO A 1 736 ? -32.199 -1.493 18.316 1.00 87.69 736 PRO A N 1
ATOM 5641 C CA . PRO A 1 736 ? -32.811 -1.979 17.088 1.00 87.69 736 PRO A CA 1
ATOM 5642 C C . PRO A 1 736 ? -32.645 -0.994 15.928 1.00 87.69 736 PRO A C 1
ATOM 5644 O O . PRO A 1 736 ? -32.524 0.222 16.089 1.00 87.69 736 PRO A O 1
ATOM 5647 N N . PHE A 1 737 ? -32.728 -1.528 14.712 1.00 81.50 737 PHE A N 1
ATOM 5648 C CA . PHE A 1 737 ? -32.790 -0.723 13.496 1.00 81.50 737 PHE A CA 1
ATOM 5649 C C . PHE A 1 737 ? -34.220 -0.210 13.232 1.00 81.50 737 PHE A C 1
ATOM 5651 O O . PHE A 1 737 ? -35.217 -0.892 13.496 1.00 81.50 737 PHE A O 1
ATOM 5658 N N . GLY A 1 738 ? -34.316 0.964 12.603 1.00 80.94 738 GLY A N 1
ATOM 5659 C CA . GLY A 1 738 ? -35.568 1.519 12.078 1.00 80.94 738 GLY A CA 1
ATOM 5660 C C . GLY A 1 738 ? -36.125 2.691 12.886 1.00 80.94 738 GLY A C 1
ATOM 5661 O O . GLY A 1 738 ? -35.481 3.190 13.803 1.00 80.94 738 GLY A O 1
ATOM 5662 N N . ARG A 1 739 ? -37.320 3.154 12.497 1.00 78.62 739 ARG A N 1
ATOM 5663 C CA . ARG A 1 739 ? -38.055 4.211 13.212 1.00 78.62 739 ARG A CA 1
ATOM 5664 C C . ARG A 1 739 ? -38.510 3.691 14.580 1.00 78.62 739 ARG A C 1
ATOM 5666 O O . ARG A 1 739 ? -38.824 2.511 14.682 1.00 78.62 739 ARG A O 1
ATOM 5673 N N . GLY A 1 740 ? -38.555 4.560 15.589 1.00 86.75 740 GLY A N 1
ATOM 5674 C CA . GLY A 1 740 ? -38.987 4.194 16.945 1.00 86.75 740 GLY A CA 1
ATOM 5675 C C . GLY A 1 740 ? -37.910 3.524 17.810 1.00 86.75 740 GLY A C 1
ATOM 5676 O O . GLY A 1 740 ? -38.202 3.043 18.901 1.00 86.75 740 GLY A O 1
ATOM 5677 N N . CYS A 1 741 ? -36.664 3.427 17.325 1.00 92.62 741 CYS A N 1
ATOM 5678 C CA . CYS A 1 741 ? -35.618 2.673 18.016 1.00 92.62 741 CYS A CA 1
ATOM 5679 C C . CYS A 1 741 ? -35.261 3.248 19.394 1.00 92.62 741 CYS A C 1
ATOM 5681 O O . CYS A 1 741 ? -34.917 2.478 20.290 1.00 92.62 741 CYS A O 1
ATOM 5683 N N . TYR A 1 742 ? -35.356 4.567 19.586 1.00 95.75 742 TYR A N 1
ATOM 5684 C CA . TYR A 1 742 ? -35.082 5.204 20.873 1.00 95.75 742 TYR A CA 1
ATOM 5685 C C . TYR A 1 742 ? -36.183 4.896 21.889 1.00 95.75 742 TYR A C 1
ATOM 5687 O O . TYR A 1 742 ? -35.880 4.478 23.003 1.00 95.75 742 TYR A O 1
ATOM 5695 N N . GLU A 1 743 ? -37.448 5.013 21.488 1.00 95.38 743 GLU A N 1
ATOM 5696 C CA . GLU A 1 743 ? -38.623 4.744 22.319 1.00 95.38 743 GLU A CA 1
ATOM 5697 C C . GLU A 1 743 ? -38.689 3.271 22.744 1.00 95.38 743 GLU A C 1
ATOM 5699 O O . GLU A 1 743 ? -38.944 2.949 23.905 1.00 95.38 743 GLU A O 1
ATOM 5704 N N . GLU A 1 744 ? -38.398 2.359 21.818 1.00 95.44 744 GLU A N 1
ATOM 5705 C CA . GLU A 1 744 ? -38.335 0.923 22.095 1.00 95.44 744 GLU A CA 1
ATOM 5706 C C . GLU A 1 744 ? -37.187 0.571 23.038 1.00 95.44 744 GLU A C 1
ATOM 5708 O O . GLU A 1 744 ? -37.364 -0.215 23.970 1.00 95.44 744 GLU A O 1
ATOM 5713 N N . THR A 1 745 ? -36.018 1.182 22.832 1.00 97.25 745 THR A N 1
ATOM 5714 C CA . THR A 1 745 ? -34.869 0.983 23.721 1.00 97.25 745 THR A CA 1
ATOM 5715 C C . THR A 1 745 ? -35.161 1.542 25.110 1.00 97.25 745 THR A C 1
ATOM 5717 O O . THR A 1 745 ? -34.894 0.866 26.098 1.00 97.25 745 THR A O 1
ATOM 5720 N N . ALA A 1 746 ? -35.784 2.719 25.213 1.00 97.62 746 ALA A N 1
ATOM 5721 C CA . ALA A 1 746 ? -36.236 3.287 26.481 1.00 97.62 746 ALA A CA 1
ATOM 5722 C C . ALA A 1 746 ? -37.228 2.349 27.197 1.00 97.62 746 ALA A C 1
ATOM 5724 O O . ALA A 1 746 ? -37.066 2.071 28.384 1.00 97.62 746 ALA A O 1
ATOM 5725 N N . SER A 1 747 ? -38.194 1.771 26.471 1.00 97.19 747 SER A N 1
ATOM 5726 C CA . SER A 1 747 ? -39.118 0.766 27.019 1.00 97.19 747 SER A CA 1
ATOM 5727 C C . SER A 1 747 ? -38.388 -0.468 27.569 1.00 97.19 747 SER A C 1
ATOM 5729 O O . SER A 1 747 ? -38.712 -0.936 28.665 1.00 97.19 747 SER A O 1
ATOM 5731 N N . LEU A 1 748 ? -37.384 -0.980 26.848 1.00 97.50 748 LEU A N 1
ATOM 5732 C CA . LEU A 1 748 ? -36.559 -2.106 27.301 1.00 97.50 748 LEU A CA 1
ATOM 5733 C C . LEU A 1 748 ? -35.739 -1.752 28.547 1.00 97.50 748 LEU A C 1
ATOM 5735 O O . LEU A 1 748 ? -35.719 -2.535 29.494 1.00 97.50 748 LEU A O 1
ATOM 5739 N N . VAL A 1 749 ? -35.126 -0.565 28.590 1.00 98.19 749 VAL A N 1
ATOM 5740 C CA . VAL A 1 749 ? -34.399 -0.069 29.771 1.00 98.19 749 VAL A CA 1
ATOM 5741 C C . VAL A 1 749 ? -35.320 -0.019 30.991 1.00 98.19 749 VAL A C 1
ATOM 5743 O O . VAL A 1 749 ? -34.961 -0.556 32.038 1.00 98.19 749 VAL A O 1
ATOM 5746 N N . SER A 1 750 ? -36.518 0.564 30.871 1.00 97.94 750 SER A N 1
ATOM 5747 C CA . SER A 1 750 ? -37.475 0.626 31.984 1.00 97.94 750 SER A CA 1
ATOM 5748 C C . SER A 1 750 ? -37.906 -0.762 32.463 1.00 97.94 750 SER A C 1
ATOM 5750 O O . SER A 1 750 ? -38.006 -0.991 33.669 1.00 97.94 750 SER A O 1
ATOM 5752 N N . HIS A 1 751 ? -38.117 -1.706 31.542 1.00 97.31 751 HIS A N 1
ATOM 5753 C CA . HIS A 1 751 ? -38.421 -3.093 31.892 1.00 97.31 751 HIS A CA 1
ATOM 5754 C C . HIS A 1 751 ? -37.263 -3.753 32.658 1.00 97.31 751 HIS A C 1
ATOM 5756 O O . HIS A 1 751 ? -37.473 -4.265 33.756 1.00 97.31 751 HIS A O 1
ATOM 5762 N N . ILE A 1 752 ? -36.036 -3.667 32.133 1.00 97.50 752 ILE A N 1
ATOM 5763 C CA . ILE A 1 752 ? -34.820 -4.202 32.767 1.00 97.50 752 ILE A CA 1
ATOM 5764 C C . ILE A 1 752 ? -34.638 -3.634 34.175 1.00 97.50 752 ILE A C 1
ATOM 5766 O O . ILE A 1 752 ? -34.343 -4.375 35.112 1.00 97.50 752 ILE A O 1
ATOM 5770 N N . ARG A 1 753 ? -34.862 -2.327 34.353 1.00 96.06 753 ARG A N 1
ATOM 5771 C CA . ARG A 1 753 ? -34.800 -1.680 35.667 1.00 96.06 753 ARG A CA 1
ATOM 5772 C C . ARG A 1 753 ? -35.828 -2.222 36.637 1.00 96.06 753 ARG A C 1
ATOM 5774 O O . ARG A 1 753 ? -35.467 -2.560 37.759 1.00 96.06 753 ARG A O 1
ATOM 5781 N N . LYS A 1 754 ? -37.079 -2.351 36.199 1.00 95.62 754 LYS A N 1
ATOM 5782 C CA . LYS A 1 754 ? -38.153 -2.903 37.026 1.00 95.62 754 LY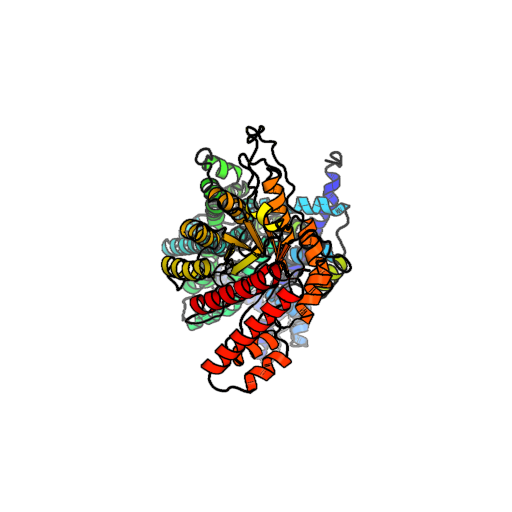S A CA 1
ATOM 5783 C C . LYS A 1 754 ? -37.816 -4.319 37.506 1.00 95.62 754 LYS A C 1
ATOM 5785 O O . LYS A 1 754 ? -37.956 -4.601 38.694 1.00 95.62 754 LYS A O 1
ATOM 5790 N N . VAL A 1 755 ? -37.330 -5.180 36.608 1.00 94.62 755 VAL A N 1
ATOM 5791 C CA . VAL A 1 755 ? -36.946 -6.559 36.950 1.00 94.62 755 VAL A CA 1
ATOM 5792 C C . VAL A 1 755 ? -35.751 -6.576 37.910 1.00 94.62 755 VAL A C 1
ATOM 5794 O O . VAL A 1 755 ? -35.822 -7.210 38.962 1.00 94.62 755 VAL A O 1
ATOM 5797 N N . ALA A 1 756 ? -34.692 -5.812 37.627 1.00 91.88 756 ALA A N 1
ATOM 5798 C CA . ALA A 1 756 ? -33.513 -5.743 38.493 1.00 91.88 756 ALA A CA 1
ATOM 5799 C C . ALA A 1 756 ? -33.844 -5.240 39.912 1.00 91.88 756 ALA A C 1
ATOM 5801 O O . ALA A 1 756 ? -33.378 -5.822 40.892 1.00 91.88 756 ALA A O 1
ATOM 5802 N N . SER A 1 757 ? -34.693 -4.213 40.038 1.00 88.88 757 SER A N 1
ATOM 5803 C CA . SER A 1 757 ? -35.134 -3.687 41.338 1.00 88.88 757 SER A CA 1
ATOM 5804 C C . SER A 1 757 ? -35.993 -4.678 42.128 1.00 88.88 757 SER A C 1
ATOM 5806 O O . SER A 1 757 ? -35.894 -4.730 43.354 1.00 88.88 757 SER A O 1
ATOM 5808 N N . SER A 1 758 ? -36.809 -5.494 41.451 1.00 81.56 758 SER A N 1
ATOM 5809 C CA . SER A 1 758 ? -37.624 -6.518 42.119 1.00 81.56 758 SER A CA 1
ATOM 5810 C C . SER A 1 758 ? -36.778 -7.628 42.757 1.00 81.56 758 SER A C 1
ATOM 5812 O O . SER A 1 758 ? -37.094 -8.085 43.853 1.00 81.56 758 SER A O 1
ATOM 5814 N N . LYS A 1 759 ? -35.637 -7.983 42.149 1.00 70.00 759 LYS A N 1
ATOM 5815 C CA . LYS A 1 759 ? -34.697 -8.975 42.694 1.00 70.00 759 LYS A CA 1
ATOM 5816 C C . LYS A 1 759 ? -34.001 -8.486 43.965 1.00 70.00 759 LYS A C 1
ATOM 5818 O O . LYS A 1 759 ? -33.804 -9.265 44.888 1.00 70.00 759 LYS A O 1
ATOM 5823 N N . THR A 1 760 ? -33.656 -7.200 44.037 1.00 59.69 760 THR A N 1
ATOM 5824 C CA . THR A 1 760 ? -33.066 -6.603 45.250 1.00 59.69 760 THR A CA 1
ATOM 5825 C C . THR A 1 760 ? -34.045 -6.500 46.422 1.00 59.69 760 THR A C 1
ATOM 5827 O O . THR A 1 760 ? -33.598 -6.366 47.555 1.00 59.69 760 THR A O 1
ATOM 5830 N N . ALA A 1 761 ? -35.358 -6.566 46.168 1.00 51.12 761 ALA A N 1
ATOM 5831 C CA . ALA A 1 761 ? -36.401 -6.475 47.192 1.00 51.12 761 ALA A CA 1
ATOM 5832 C C . ALA A 1 761 ? -36.852 -7.840 47.751 1.00 51.12 761 ALA A C 1
ATOM 5834 O O . ALA A 1 761 ? -37.549 -7.875 48.762 1.00 51.12 761 ALA A O 1
ATOM 5835 N N . SER A 1 762 ? -36.465 -8.957 47.122 1.00 36.34 762 SER A N 1
ATOM 5836 C CA . SER A 1 762 ? -36.734 -10.301 47.642 1.00 36.34 762 SER A CA 1
ATOM 5837 C C . SER A 1 762 ? -35.617 -10.702 48.616 1.00 36.34 762 SER A C 1
ATOM 5839 O O . SER A 1 762 ? -34.459 -10.749 48.190 1.00 36.34 762 SER A O 1
ATOM 5841 N N . PRO A 1 763 ? -35.906 -10.981 49.902 1.00 38.84 763 PRO A N 1
ATOM 5842 C CA . PRO A 1 763 ? -34.887 -11.447 50.836 1.00 38.84 763 PRO A CA 1
ATOM 5843 C C . PRO A 1 763 ? -34.316 -12.784 50.341 1.00 38.84 763 PRO A C 1
ATOM 5845 O O . PRO A 1 763 ? -35.069 -13.652 49.897 1.00 38.84 763 PRO A O 1
ATOM 5848 N N . ARG A 1 764 ? -32.982 -12.894 50.350 1.00 35.69 764 ARG A N 1
ATOM 5849 C CA . ARG A 1 764 ? -32.263 -14.154 50.120 1.00 35.69 764 ARG A CA 1
ATOM 5850 C C . ARG A 1 764 ? -32.483 -15.126 51.265 1.00 35.69 764 ARG A C 1
ATOM 5852 O O . ARG A 1 764 ? -32.544 -14.642 52.418 1.00 35.69 764 ARG A O 1
#

pLDDT: mean 82.28, std 14.36, range [30.16, 98.5]

Foldseek 3Di:
DDDPDPPVLLQVVQLVVLLVLLVVLVVVQVLLVVLQVLLVVLVVQLVVCVVVVNQHDQLVVVQCVQVVVLVVQQVCVVVVVDPDRDDRDDHDDNVQSVCCSVVVDHDPSSVVSNVCVLVVVHSLVCLQQVLQCCCAVVNDPPSNQNNLQVLQCLLLLLLLLVLLLAAPVLVVVLDPVLLVVLVCQLVVQLVVLLVVCVVVVHQLLLSLLLSQLQSAQRLVLSSQQNLLSVHDLVSSCVSSVVLVVVLSVCLVPLLVVCVVVVHDLLRSLSVLLRRRNHPSSSQNSSVVNHDNSNVNSVSSNSSRSLCSQVSNLVSNCSNPVVVVCVDPPPDDDPSVVSCVVSRDPSNVSSNVSNVCSNVVVDDPVSSCCSNPPSSSSSSSSNSSSSNNPNYLVVVLVVLVVCLLQQPPDDDDDPPQDPVSVVSNCVSCPPPDRHDRDQPQQPDDADDDQDPDPDDDDQVVLVVQLDLAAAEEEEQEQAAVDDLVRSLVLVLLLVVLPHQEYEYEDCALLEDGPHRLVSQLVNCVSSVHAYEYEDAQFQDELVRLVVSLVVSQVSVHAAYEQFNHHHNCRYPCNVPDHTHPSDRGSLVSLLQLVQLQVQAGPSRHGHNDRRNHQYEYEFFQLDPVSLVVVLSSLVSPHAEYEYDADQDVVSLVSVCVSCPPSNHQYAHEFEQQQALVSLVCQCVCVDPRGHHDVVLSVVRVVDDDSVVSRVSSLVSSLVSLLSSLVVPRSYHYYYFDDDPCRSVSSSVSSNSSVVSNVVVVVDDD